Protein AF-0000000068357323 (afdb_homodimer)

Radius of gyration: 29.59 Å; Cα contacts (8 Å, |Δi|>4): 2279; chains: 2; bounding box: 67×84×64 Å

Foldseek 3Di:
DADPPPHQLANDDFDLVQLLVLLQVVLQVQCVVPVVFQEKEKEWWAAFAPDPPDPDTDDQDIAQLVCSNFLDRAHGKMKMRGNRRAIEIAHADDDPVVCVVPNDDDDFVNSCVRGVHPGYYHLVCVLVVSVVVRHQEYAWEFDAFPVPRDTGDTDDHDPPRRHHYDHPPDNQVSLVSQQFHDPSLVVVLLLQLVQLLVQVLVLLQVFAAQDFLVVSQVSSCCRCRNNVSQPAAQDQKDWDKWQLLQPPCRHDRGGGHHAPIKIWIWTTGARSQFHDTWIAIDHRHLADDPVRQLQLVLQLVLLVVLQQVDAFQDWQLVSQLSSLLSSVVSCCVVVQWADDSVLCVVVLLSCLFWVATQKAFGTSHRRGGDQDDVPADDQDDDRNGNRHSHGGRDDARGKMKGKDKTFLHPVSVVVQCVDPSRVVTGDPVVSVVCNRHGMDMGMWIWGHHNAGIKTSNFHDRHSVRSSCSNNPDDGGDDIDDHGD/DAQPDCRQLANDDFDLVQLLVLLQVVLQVQCVVPVVFQEKEKEWWAAFAPDPPDPDTDDQDIAQLVCSNFLDRAHGKMKMRGNRRAIEIAHADDDPVVCVVPNDDDDFVNSCVRGVHPGYYHLVCVLVVSVVVRHQEYAWEFDAFPVVRDTGDTDDHDPPRRHHYDHPPDNQVSLVSQQFHDPSLVVVLLLQLVQLLVQVLVLLQVFAAQDFLVVSQVSSCCRCRNNVSQPAWQDQKDWDKWQLLQPPCRHDRGGGHHAPIKIWIWTTGARSQFIDTWIDIDHRHLADDPVRQLQLVLQLVLLVVLQQVDAFQDWQLVSQLSSLLSSVVSCCVVVQWDDDSVLCVVVLLSCLFWVATQKAFGTSHRRGGDQDDVPADDQDDDRNGNRHSHGGRDDARGKMKGKDKTFLNPVSVVVQCVDPSRVVTGDPVVSVVCNRHGMDMGMFIWGHHNAGIKTSNFHDRHSVRSSCSNNPDDGGDDIDDHGD

Secondary structure (DSSP, 8-state):
----TT-TT-SSPPPHHHHHHHHHHHHHHHHHH-TT--EEEEEEPPPP-BSTTSS-BPPP---HHHHHHH----TT-EEEEETTS-EEEEE----TTHHHHH-SPP-HHHHHHHH--SEEEEGGGHHHHHHHTT--EEE----B-TTT-PBP----PPTT-SSEEE-SSHHHHHHHHHHB--HHHHHHHHHHHHHHHHHHHHHHHH--TTSBHHHHHHHHHHHHHHTT--SEESS--EEEEGGGGG-TT-----SB--TTPEEEEEE-EEETTEE--EEEEEETTS---HHHHHHHHHHHHHHHHHHHH--TT-BHHHHHHHHHHHHHHHHHHTTSB-S-HHHHHHTTGGGGT--S-S--B-SSSSS-S-SS-TTSPPPP-STTTTT-S--PBP-TTBEEEE--EEE--HHHHHHHHH-HHHHTTB-HHHHHTTTTT-EEE-BEEEEE-SSEEEE---S--SHHHHHHHHTT-----PPEEEE-/----TT-TT-SSPPPHHHHHHHHHHHHHHHHHH-TT--EEEEEEPPPP-BSTTSS-BPPP---HHHHHHH----TT-EEEEETTS-EEEEE----TTHHHHH-SPP-HHHHHHHH--SEEEEGGGHHHHHHHTT--EEE----B-TTT-PBP----PPTT-SSEEE-SSHHHHHHHHHHB--HHHHHHHHHHHHHHHHHHHHHHHH--TTSBHHHHHHHHHHHHHHTT--SEESS--EEEEGGGGG-TT-----SB--TTPEEEEEE-EEETTEE--EEEEEETTS---HHHHHHHHHHHHHHHHHHHH--TT-BHHHHHHHHHHHHHHHHHHTTSB-S-HHHHHHTTGGGGT--S-S--B-SSSSS-S-SS-TTSPPPP-STTTTT-S--PBP-TTBEEEE--EEE--HHHHHHHHH-HHHHTTB-HHHHHTTTTT-EEE-BEEEEE-SSEEEE---S--SHHHHHHHHTT-----PPEEEE-

Nearest PDB structures (foldseek):
  5mbz-assembly1_A  TM=9.699E-01  e=2.858E-56  Homo sapiens
  5mc2-assembly1_B  TM=9.626E-01  e=4.082E-56  Homo sapiens
  2bh3-assembly1_A  TM=8.680E-01  e=8.139E-41  Escherichia coli
  2bwu-assembly1_A  TM=8.684E-01  e=3.594E-40  Escherichia coli
  2bww-assembly1_A  TM=8.694E-01  e=2.553E-39  Escherichia coli

Solvent-accessible surface area (backbone atoms only — not comparable to full-atom values): 48533 Å² total; per-residue (Å²): 127,80,75,61,97,75,27,76,32,42,72,72,80,79,61,54,61,50,24,44,51,45,32,35,53,50,6,48,52,42,33,69,76,39,71,89,58,32,48,25,42,35,40,37,37,27,62,80,46,58,49,77,35,46,73,43,52,54,85,81,65,63,27,60,74,40,31,57,42,49,71,57,84,58,59,59,19,37,41,31,37,27,53,74,26,53,32,40,37,21,38,61,84,71,66,73,74,49,30,58,39,57,26,86,68,87,41,46,69,62,46,36,75,63,48,71,46,78,41,46,43,43,48,94,44,44,68,63,54,44,43,74,72,55,37,48,33,36,28,19,40,48,51,63,32,84,84,46,68,30,58,48,77,50,43,79,71,66,86,86,56,87,58,41,78,42,49,87,54,42,36,62,54,52,34,53,52,68,36,45,54,49,74,62,51,46,54,53,43,38,48,27,22,40,34,29,20,52,20,52,50,54,34,47,42,68,53,39,52,79,40,30,21,33,46,46,48,29,48,30,55,27,39,17,22,50,76,45,31,14,89,43,54,43,49,78,56,22,38,25,45,21,52,43,26,24,19,73,56,40,72,76,35,49,49,73,34,56,74,85,22,32,26,24,34,41,46,22,25,15,42,92,58,32,25,23,60,35,28,48,51,48,38,33,68,37,60,72,50,72,70,54,44,52,55,45,49,24,34,50,49,16,42,52,53,40,53,56,61,38,23,52,72,41,44,40,57,58,44,39,49,51,25,52,52,43,32,47,50,43,35,34,74,71,48,40,34,52,78,53,70,67,59,42,60,74,66,39,55,55,29,51,30,30,72,61,34,40,38,35,36,40,40,61,35,52,76,26,64,61,31,71,42,91,92,45,47,68,75,51,79,54,79,54,46,45,52,39,53,41,32,39,65,39,44,60,32,33,32,31,37,47,31,35,44,44,34,44,27,68,69,41,47,51,53,38,60,70,33,67,90,48,32,77,30,50,30,67,75,53,48,60,76,36,63,58,41,3,27,38,38,46,28,35,36,31,38,30,32,88,43,6,29,34,36,42,50,44,60,71,76,49,71,66,47,40,33,44,32,33,72,61,44,87,80,84,64,71,77,46,75,39,82,81,128,75,76,58,92,78,27,75,33,41,72,71,80,76,62,56,61,49,24,43,51,46,31,35,54,50,7,48,51,42,31,69,76,39,74,88,57,30,49,25,41,36,41,36,38,27,63,82,48,59,50,76,34,47,74,44,51,54,84,81,65,62,29,64,75,40,31,56,43,50,70,57,85,59,58,58,20,36,41,32,38,26,52,74,27,54,28,41,36,20,39,60,85,70,64,74,74,47,31,56,39,57,25,87,68,88,41,48,68,64,47,37,73,60,46,70,47,79,40,46,43,42,47,95,44,44,68,64,54,43,43,75,72,52,38,50,31,36,28,19,41,48,50,62,34,85,85,46,69,29,58,46,76,51,44,78,72,66,87,86,55,86,58,40,78,41,47,86,54,41,34,63,55,52,33,54,52,67,37,46,52,50,74,62,52,46,52,53,44,40,48,26,22,40,34,29,19,52,19,52,50,54,34,47,41,67,52,38,51,77,40,30,21,34,45,48,48,31,49,31,56,27,39,17,23,51,76,45,31,14,88,43,56,42,50,78,55,22,36,26,43,22,52,42,27,25,20,72,55,39,72,75,34,47,50,73,34,55,75,85,23,32,26,24,34,40,46,21,24,16,42,92,58,30,24,22,60,35,28,47,52,48,37,34,68,36,62,71,50,71,71,53,43,52,54,46,49,23,33,50,50,18,42,52,54,38,52,55,63,38,26,50,72,41,45,41,58,58,44,39,51,49,27,52,50,44,32,48,50,44,35,36,75,71,48,41,33,53,79,54,69,68,59,42,58,74,65,38,54,54,29,51,30,30,72,61,34,38,40,36,35,42,37,60,35,53,76,27,64,61,33,72,42,93,94,45,48,68,74,52,79,52,81,55,47,45,52,39,52,42,32,38,63,38,44,58,30,33,31,29,38,49,32,36,46,44,34,44,29,69,71,41,46,52,53,38,60,69,33,69,89,49,30,76,30,49,28,67,75,52,48,60,77,35,63,57,42,4,28,38,38,47,28,35,37,31,38,30,33,86,42,6,29,35,36,40,52,45,58,72,75,50,72,67,48,40,32,44,30,32,72,62,44,87,80,85,66,72,76,45,74,38,82,81

Organism: Leishmania major (NCBI:txid5664)

Sequence (968 aa):
MSAHDKSLAYPFPISMKMYREQRERLGASLQQAFPEGGHAAVLRAASEVPVNSTDCNYLFVQESYFHYLFGAEIPDAYGAVLAGGKSVFFIPRLPADFATWMGPLPTPQSVKAQLEVEEVHYVDEMEQVLMSCGVHTAEVLKGTNTDSGLEVLQAKLPEGTALATSTDYLYRVLSSQRCYKTALEADVLKYVCKVSSAAHVKVMQIAKPGMSQHHLESTFLHDVYYNGGCRRVSYTCICATGPHGATLHYPDNNCVIEDGTMALLDMGGNYRGYAADITCSFPVNGKFTEAQKTIYNAVLDAHDRVMRAMKPGVEWVDMHLLAIRTTCMHLIAAGILKGDIETLMAKEIMQYFQPHGLGHLIGIDVHDVGGYMEGCPERPTKKDCCRLRTARTIEEGLYMTVEPGCYFNTALLEMAKANPDVQVHLCMEKLEEYVNFGGVRIESDVLVTKDGVVNYTLVPRTVEEIERTMAGAPFTKEVEVYHNMSAHDKSLAYPFPISMKMYREQRERLGASLQQAFPEGGHAAVLRAASEVPVNSTDCNYLFVQESYFHYLFGAEIPDAYGAVLAGGKSVFFIPRLPADFATWMGPLPTPQSVKAQLEVEEVHYVDEMEQVLMSCGVHTAEVLKGTNTDSGLEVLQAKLPEGTALATSTDYLYRVLSSQRCYKTALEADVLKYVCKVSSAAHVKVMQIAKPGMSQHHLESTFLHDVYYNGGCRRVSYTCICATGPHGATLHYPDNNCVIEDGTMALLDMGGNYRGYAADITCSFPVNGKFTEAQKTIYNAVLDAHDRVMRAMKPGVEWVDMHLLAIRTTCMHLIAAGILKGDIETLMAKEIMQYFQPHGLGHLIGIDVHDVGGYMEGCPERPTKKDCCRLRTARTIEEGLYMTVEPGCYFNTALLEMAKANPDVQVHLCMEKLEEYVNFGGVRIESDVLVTKDGVVNYTLVPRTVEEIERTMAGAPFTKEVEVYHN

pLDDT: mean 96.18, std 6.17, range [37.44, 98.94]

InterPro domains:
  IPR000994 Peptidase M24 [PF00557] (189-450)
  IPR001131 Peptidase M24B, X-Pro dipeptidase/aminopeptidase P, conserved site [PS00491] (356-368)
  IPR007865 Aminopeptidase P, N-terminal [PF05195] (19-132)
  IPR007865 Aminopeptidase P, N-terminal [SM01011] (14-149)
  IPR029149 Creatinase/Aminopeptidase P/Spt16, N-terminal [G3DSA:3.40.350.10] (9-179)
  IPR029149 Creatinase/Aminopeptidase P/Spt16, N-terminal [SSF53092] (14-181)
  IPR036005 Creatinase/aminopeptidase-like [G3DSA:3.90.230.10] (180-479)
  IPR036005 Creatinase/aminopeptidase-like [SSF55920] (182-471)
  IPR052433 Xaa-Pro dipeptidase-like [PTHR48480] (7-478)

Structure (mmCIF, N/CA/C/O backbone):
data_AF-0000000068357323-model_v1
#
loop_
_entity.id
_entity.type
_entity.pdbx_description
1 polymer 'Xaa-Pro dipeptidase'
#
loop_
_atom_site.group_PDB
_atom_site.id
_atom_site.type_symbol
_atom_site.label_atom_id
_atom_site.label_alt_id
_atom_site.label_comp_id
_atom_site.label_asym_id
_atom_site.label_entity_id
_atom_site.label_seq_id
_atom_site.pdbx_PDB_ins_code
_atom_site.Cartn_x
_atom_site.Cartn_y
_atom_site.Cartn_z
_atom_site.occupancy
_atom_site.B_iso_or_equiv
_atom_site.auth_seq_id
_atom_site.auth_comp_id
_atom_site.auth_asym_id
_atom_site.auth_atom_id
_atom_site.pdbx_PDB_model_num
ATOM 1 N N . MET A 1 1 ? -17.625 4.344 1.438 1 38.16 1 MET A N 1
ATOM 2 C CA . MET A 1 1 ? -19.047 4.117 1.268 1 38.16 1 MET A CA 1
ATOM 3 C C . MET A 1 1 ? -19.344 3.543 -0.114 1 38.16 1 MET A C 1
ATOM 5 O O . MET A 1 1 ? -18.547 3.699 -1.041 1 38.16 1 MET A O 1
ATOM 9 N N . SER A 1 2 ? -20.266 2.742 -0.162 1 43.69 2 SER A N 1
ATOM 10 C CA . SER A 1 2 ? -20.703 1.949 -1.305 1 43.69 2 SER A CA 1
ATOM 11 C C . SER A 1 2 ? -20.875 2.816 -2.549 1 43.69 2 SER A C 1
ATOM 13 O O . SER A 1 2 ? -21.422 3.918 -2.477 1 43.69 2 SER A O 1
ATOM 15 N N . ALA A 1 3 ? -20.094 2.529 -3.49 1 47.28 3 ALA A N 1
ATOM 16 C CA . ALA A 1 3 ? -20.203 3.199 -4.785 1 47.28 3 ALA A CA 1
ATOM 17 C C . ALA A 1 3 ? -21.625 3.117 -5.328 1 47.28 3 ALA A C 1
ATOM 19 O O . ALA A 1 3 ? -22.281 2.068 -5.242 1 47.28 3 ALA A O 1
ATOM 20 N N . HIS A 1 4 ? -22.359 4.223 -5.484 1 48.5 4 HIS A N 1
ATOM 21 C CA . HIS A 1 4 ? -23.641 4.344 -6.16 1 48.5 4 HIS A CA 1
ATOM 22 C C . HIS A 1 4 ? -23.609 3.662 -7.523 1 48.5 4 HIS A C 1
ATOM 24 O O . HIS A 1 4 ? -22.547 3.516 -8.125 1 48.5 4 HIS A O 1
ATOM 30 N N . ASP A 1 5 ? -24.594 3.055 -7.969 1 50.12 5 ASP A N 1
ATOM 31 C CA . ASP A 1 5 ? -25.047 2.514 -9.25 1 50.12 5 ASP A CA 1
ATOM 32 C C . ASP A 1 5 ? -24.578 3.385 -10.406 1 50.12 5 ASP A C 1
ATOM 34 O O . ASP A 1 5 ? -24.875 4.578 -10.461 1 50.12 5 ASP A O 1
ATOM 38 N N . LYS A 1 6 ? -23.375 3.691 -10.75 1 61.78 6 LYS A N 1
ATOM 39 C CA . LYS A 1 6 ? -22.812 4.336 -11.938 1 61.78 6 LYS A CA 1
ATOM 40 C C . LYS A 1 6 ? -21.609 5.207 -11.586 1 61.78 6 LYS A C 1
ATOM 42 O O . LYS A 1 6 ? -21.359 6.219 -12.242 1 61.78 6 LYS A O 1
ATOM 47 N N . SER A 1 7 ? -21.047 4.699 -10.609 1 79.5 7 SER A N 1
ATOM 48 C CA . SER A 1 7 ? -19.844 5.434 -10.234 1 79.5 7 SER A CA 1
ATOM 49 C C . SER A 1 7 ? -18.766 5.297 -11.289 1 79.5 7 SER A C 1
ATOM 51 O O . SER A 1 7 ? -18.531 4.203 -11.812 1 79.5 7 SER A O 1
ATOM 53 N N . LEU A 1 8 ? -18.188 6.457 -11.789 1 84.94 8 LEU A N 1
ATOM 54 C CA . LEU A 1 8 ? -17.078 6.445 -12.727 1 84.94 8 LEU A CA 1
ATOM 55 C C . LEU A 1 8 ? -15.852 5.754 -12.125 1 84.94 8 LEU A C 1
ATOM 57 O O . LEU A 1 8 ? -14.969 5.301 -12.852 1 84.94 8 LEU A O 1
ATOM 61 N N . ALA A 1 9 ? -15.922 5.633 -10.797 1 91.38 9 ALA A N 1
ATOM 62 C CA . ALA A 1 9 ? -14.781 5.035 -10.109 1 91.38 9 ALA A CA 1
ATOM 63 C C . ALA A 1 9 ? -14.859 3.51 -10.141 1 91.38 9 ALA A C 1
ATOM 65 O O . ALA A 1 9 ? -13.836 2.828 -10.031 1 91.38 9 ALA A O 1
ATOM 66 N N . TYR A 1 10 ? -16.062 3.047 -10.281 1 94.75 10 TYR A N 1
ATOM 67 C CA . TYR A 1 10 ? -16.297 1.608 -10.328 1 94.75 10 TYR A CA 1
ATOM 68 C C . TYR A 1 10 ? -17.188 1.245 -11.516 1 94.75 10 TYR A C 1
ATOM 70 O O . TYR A 1 10 ? -18.375 0.962 -11.352 1 94.75 10 TYR A O 1
ATOM 78 N N . PRO A 1 11 ? -16.531 1.09 -12.648 1 95.69 11 PRO A N 1
ATOM 79 C CA . PRO A 1 11 ? -17.266 0.942 -13.898 1 95.69 11 PRO A CA 1
ATOM 80 C C . PRO A 1 11 ? -18.141 -0.317 -13.93 1 95.69 11 PRO A C 1
ATOM 82 O O . PRO A 1 11 ? -19.141 -0.365 -14.641 1 95.69 11 PRO A O 1
ATOM 85 N N . PHE A 1 12 ? -17.734 -1.337 -13.234 1 96.88 12 PHE A N 1
ATOM 86 C CA . PHE A 1 12 ? -18.531 -2.551 -13.148 1 96.88 12 PHE A CA 1
ATOM 87 C C . PHE A 1 12 ? -19.297 -2.6 -11.828 1 96.88 12 PHE A C 1
ATOM 89 O O . PHE A 1 12 ? -18.703 -2.754 -10.766 1 96.88 12 PHE A O 1
ATOM 96 N N . PRO A 1 13 ? -20.594 -2.48 -11.883 1 94.88 13 PRO A N 1
ATOM 97 C CA . PRO A 1 13 ? -21.359 -2.502 -10.633 1 94.88 13 PRO A CA 1
ATOM 98 C C . PRO A 1 13 ? -21.406 -3.889 -9.992 1 94.88 13 PRO A C 1
ATOM 100 O O . PRO A 1 13 ? -21.547 -4.891 -10.703 1 94.88 13 PRO A O 1
ATOM 103 N N . ILE A 1 14 ? -21.203 -3.982 -8.75 1 94.75 14 ILE A N 1
ATOM 104 C CA . ILE A 1 14 ? -21.406 -5.215 -7.996 1 94.75 14 ILE A CA 1
ATOM 105 C C . ILE A 1 14 ? -22.734 -5.156 -7.25 1 94.75 14 ILE A C 1
ATOM 107 O O . ILE A 1 14 ? -22.938 -4.293 -6.391 1 94.75 14 ILE A O 1
ATOM 111 N N . SER A 1 15 ? -23.594 -6.016 -7.59 1 92.94 15 SER A N 1
ATOM 112 C CA . SER A 1 15 ? -24.891 -6.078 -6.918 1 92.94 15 SER A CA 1
ATOM 113 C C . SER A 1 15 ? -24.734 -6.574 -5.484 1 92.94 15 SER A C 1
ATOM 115 O O . SER A 1 15 ? -24.062 -7.574 -5.234 1 92.94 15 SER A O 1
ATOM 117 N N . MET A 1 16 ? -25.422 -5.895 -4.559 1 93.94 16 MET A N 1
ATOM 118 C CA . MET A 1 16 ? -25.406 -6.34 -3.168 1 93.94 16 MET A CA 1
ATOM 119 C C . MET A 1 16 ? -26.062 -7.707 -3.023 1 93.94 16 MET A C 1
ATOM 121 O O . MET A 1 16 ? -25.859 -8.391 -2.02 1 93.94 16 MET A O 1
ATOM 125 N N . LYS A 1 17 ? -26.812 -8.07 -4.035 1 95 17 LYS A N 1
ATOM 126 C CA . LYS A 1 17 ? -27.422 -9.398 -4.062 1 95 17 LYS A CA 1
ATOM 127 C C . LYS A 1 17 ? -26.359 -10.492 -4.004 1 95 17 LYS A C 1
ATOM 129 O O . LYS A 1 17 ? -26.609 -11.586 -3.494 1 95 17 LYS A O 1
ATOM 134 N N . MET A 1 18 ? -25.219 -10.195 -4.551 1 97 18 MET A N 1
ATOM 135 C CA . MET A 1 18 ? -24.125 -11.164 -4.539 1 97 18 MET A CA 1
ATOM 136 C C . MET A 1 18 ? -23.766 -11.555 -3.111 1 97 18 MET A C 1
ATOM 138 O O . MET A 1 18 ? -23.672 -12.742 -2.793 1 97 18 MET A O 1
ATOM 142 N N . TYR A 1 19 ? -23.656 -10.562 -2.256 1 96.75 19 TYR A N 1
ATOM 143 C CA . TYR A 1 19 ? -23.281 -10.812 -0.869 1 96.75 19 TYR A CA 1
ATOM 144 C C . TYR A 1 19 ? -24.422 -11.461 -0.102 1 96.75 19 TYR A C 1
ATOM 146 O O . TYR A 1 19 ? -24.203 -12.336 0.737 1 96.75 19 TYR A O 1
ATOM 154 N N . ARG A 1 20 ? -25.641 -11.055 -0.381 1 95.56 20 ARG A N 1
ATOM 155 C CA . ARG A 1 20 ? -26.797 -11.68 0.226 1 95.56 20 ARG A CA 1
ATOM 156 C C . ARG A 1 20 ? -26.859 -13.172 -0.107 1 95.56 20 ARG A C 1
ATOM 158 O O . ARG A 1 20 ? -27.125 -13.992 0.768 1 95.56 20 ARG A O 1
ATOM 165 N N . GLU A 1 21 ? -26.656 -13.453 -1.348 1 96.31 21 GLU A N 1
ATOM 166 C CA . GLU A 1 21 ? -26.656 -14.844 -1.777 1 96.31 21 GLU A CA 1
ATOM 167 C C . GLU A 1 21 ? -25.625 -15.664 -1.003 1 96.31 21 GLU A C 1
ATOM 169 O O . GLU A 1 21 ? -25.891 -16.797 -0.606 1 96.31 21 GLU A O 1
ATOM 174 N N . GLN A 1 22 ? -24.484 -15.125 -0.799 1 97.25 22 GLN A N 1
ATOM 175 C CA . GLN A 1 22 ? -23.422 -15.797 -0.053 1 97.25 22 GLN A CA 1
ATOM 176 C C . GLN A 1 22 ? -23.828 -16 1.404 1 97.25 22 GLN A C 1
ATOM 178 O O . GLN A 1 22 ? -23.562 -17.062 1.979 1 97.25 22 GLN A O 1
ATOM 183 N N . ARG A 1 23 ? -24.453 -15.023 1.977 1 97.75 23 ARG A N 1
ATOM 184 C CA . ARG A 1 23 ? -24.938 -15.164 3.344 1 97.75 23 ARG A CA 1
ATOM 185 C C . ARG A 1 23 ? -26.047 -16.219 3.422 1 97.75 23 ARG A C 1
ATOM 187 O O . ARG A 1 23 ? -26.094 -17 4.371 1 97.75 23 ARG A O 1
ATOM 194 N N . GLU A 1 24 ? -26.922 -16.234 2.455 1 97.19 24 GLU A N 1
ATOM 195 C CA . GLU A 1 24 ? -28 -17.219 2.422 1 97.19 24 GLU A CA 1
ATOM 196 C C . GLU A 1 24 ? -27.453 -18.641 2.314 1 97.19 24 GLU A C 1
ATOM 198 O O . GLU A 1 24 ? -27.953 -19.562 2.957 1 97.19 24 GLU A O 1
ATOM 203 N N . ARG A 1 25 ? -26.453 -18.828 1.509 1 97.62 25 ARG A N 1
ATOM 204 C CA . ARG A 1 25 ? -25.797 -20.125 1.398 1 97.62 25 ARG A CA 1
ATOM 205 C C . ARG A 1 25 ? -25.219 -20.547 2.738 1 97.62 25 ARG A C 1
ATOM 207 O O . ARG A 1 25 ? -25.359 -21.703 3.141 1 97.62 25 ARG A O 1
ATOM 214 N N . LEU A 1 26 ? -24.531 -19.609 3.416 1 98.31 26 LEU A N 1
ATOM 215 C CA . LEU A 1 26 ? -23.984 -19.922 4.73 1 98.31 26 LEU A CA 1
ATOM 216 C C . LEU A 1 26 ? -25.094 -20.234 5.727 1 98.31 26 LEU A C 1
ATOM 218 O O . LEU A 1 26 ? -24.984 -21.156 6.531 1 98.31 26 LEU A O 1
ATOM 222 N N . GLY A 1 27 ? -26.156 -19.406 5.668 1 97.81 27 GLY A N 1
ATOM 223 C CA . GLY A 1 27 ? -27.297 -19.641 6.531 1 97.81 27 GLY A CA 1
ATOM 224 C C . GLY A 1 27 ? -27.891 -21.031 6.367 1 97.81 27 GLY A C 1
ATOM 225 O O . GLY A 1 27 ? -28.266 -21.672 7.352 1 97.81 27 GLY A O 1
ATOM 226 N N . ALA A 1 28 ? -28.031 -21.438 5.137 1 97.44 28 ALA A N 1
ATOM 227 C CA . ALA A 1 28 ? -28.547 -22.781 4.855 1 97.44 28 ALA A CA 1
ATOM 228 C C . ALA A 1 28 ? -27.625 -23.859 5.434 1 97.44 28 ALA A C 1
ATOM 230 O O . ALA A 1 28 ? -28.109 -24.844 5.996 1 97.44 28 ALA A O 1
ATOM 231 N N . SER A 1 29 ? -26.359 -23.672 5.301 1 97.31 29 SER A N 1
ATOM 232 C CA . SER A 1 29 ? -25.391 -24.609 5.859 1 97.31 29 SER A CA 1
ATOM 233 C C . SER A 1 29 ? -25.484 -24.672 7.379 1 97.31 29 SER A C 1
ATOM 235 O O . SER A 1 29 ? -25.375 -25.734 7.98 1 97.31 29 SER A O 1
ATOM 237 N N . LEU A 1 30 ? -25.656 -23.5 8.039 1 97.62 30 LEU A N 1
ATOM 238 C CA . LEU A 1 30 ? -25.812 -23.422 9.484 1 97.62 30 LEU A CA 1
ATOM 239 C C . LEU A 1 30 ? -27.047 -24.172 9.945 1 97.62 30 LEU A C 1
ATOM 241 O O . LEU A 1 30 ? -27 -24.906 10.938 1 97.62 30 LEU A O 1
ATOM 245 N N . GLN A 1 31 ? -28.094 -23.953 9.188 1 97 31 GLN A N 1
ATOM 246 C CA . GLN A 1 31 ? -29.344 -24.625 9.523 1 97 31 GLN A CA 1
ATOM 247 C C . GLN A 1 31 ? -29.203 -26.141 9.438 1 97 31 GLN A C 1
ATOM 249 O O . GLN A 1 31 ? -29.75 -26.859 10.273 1 97 31 GLN A O 1
ATOM 254 N N . GLN A 1 32 ? -28.516 -26.594 8.453 1 97.25 32 GLN A N 1
ATOM 255 C CA . GLN A 1 32 ? -28.281 -28.016 8.273 1 97.25 32 GLN A CA 1
ATOM 256 C C . GLN A 1 32 ? -27.406 -28.594 9.391 1 97.25 32 GLN A C 1
ATOM 258 O O . GLN A 1 32 ? -27.672 -29.688 9.898 1 97.25 32 GLN A O 1
ATOM 263 N N . ALA A 1 33 ? -26.422 -27.891 9.797 1 96.94 33 ALA A N 1
ATOM 264 C CA . ALA A 1 33 ? -25.469 -28.359 10.789 1 96.94 33 ALA A CA 1
ATOM 265 C C . ALA A 1 33 ? -26.062 -28.297 12.195 1 96.94 33 ALA A C 1
ATOM 267 O O . ALA A 1 33 ? -25.734 -29.125 13.047 1 96.94 33 ALA A O 1
ATOM 268 N N . PHE A 1 34 ? -26.906 -27.25 12.383 1 96.81 34 PHE A N 1
ATOM 269 C CA . PHE A 1 34 ? -27.5 -27.031 13.688 1 96.81 34 PHE A CA 1
ATOM 270 C C . PHE A 1 34 ? -29.016 -26.891 13.578 1 96.81 34 PHE A C 1
ATOM 272 O O . PHE A 1 34 ? -29.562 -25.812 13.82 1 96.81 34 PHE A O 1
ATOM 279 N N . PRO A 1 35 ? -29.656 -27.953 13.461 1 95.19 35 PRO A N 1
ATOM 280 C CA . PRO A 1 35 ? -31.094 -27.922 13.195 1 95.19 35 PRO A CA 1
ATOM 281 C C . PRO A 1 35 ? -31.906 -27.391 14.383 1 95.19 35 PRO A C 1
ATOM 283 O O . PRO A 1 35 ? -33 -26.891 14.203 1 95.19 35 PRO A O 1
ATOM 286 N N . GLU A 1 36 ? -31.422 -27.5 15.586 1 94.38 36 GLU A N 1
ATOM 287 C CA . GLU A 1 36 ? -32.156 -27.047 16.766 1 94.38 36 GLU A CA 1
ATOM 288 C C . GLU A 1 36 ? -32.094 -25.516 16.891 1 94.38 36 GLU A C 1
ATOM 290 O O . GLU A 1 36 ? -32.812 -24.938 17.688 1 94.38 36 GLU A O 1
ATOM 295 N N . GLY A 1 37 ? -31.281 -24.922 16.156 1 93.19 37 GLY A N 1
ATOM 296 C CA . GLY A 1 37 ? -31.156 -23.484 16.172 1 93.19 37 GLY A CA 1
ATOM 297 C C . GLY A 1 37 ? -30.203 -22.984 17.25 1 93.19 37 GLY A C 1
ATOM 298 O O . GLY A 1 37 ? -29.594 -23.781 17.969 1 93.19 37 GLY A O 1
ATOM 299 N N . GLY A 1 38 ? -29.969 -21.625 17.172 1 96.56 38 GLY A N 1
ATOM 300 C CA . GLY A 1 38 ? -29.219 -21 18.25 1 96.56 38 GLY A CA 1
ATOM 301 C C . GLY A 1 38 ? -27.781 -20.719 17.875 1 96.56 38 GLY A C 1
ATOM 302 O O . GLY A 1 38 ? -27.062 -20.047 18.625 1 96.56 38 GLY A O 1
ATOM 303 N N . HIS A 1 39 ? -27.375 -21.234 16.734 1 97.69 39 HIS A N 1
ATOM 304 C CA . HIS A 1 39 ? -26.016 -20.938 16.266 1 97.69 39 HIS A CA 1
ATOM 305 C C . HIS A 1 39 ? -26.016 -19.828 15.227 1 97.69 39 HIS A C 1
ATOM 307 O O . HIS A 1 39 ? -26.906 -19.75 14.391 1 97.69 39 HIS A O 1
ATOM 313 N N . ALA A 1 40 ? -25.031 -18.938 15.312 1 98.38 40 ALA A N 1
ATOM 314 C CA . ALA A 1 40 ? -24.797 -17.891 14.312 1 98.38 40 ALA A CA 1
ATOM 315 C C . ALA A 1 40 ? -23.328 -17.766 13.977 1 98.38 40 ALA A C 1
ATOM 317 O O . ALA A 1 40 ? -22.469 -17.922 14.852 1 98.38 40 ALA A O 1
ATOM 318 N N . ALA A 1 41 ? -23 -17.578 12.688 1 98.81 41 ALA A N 1
ATOM 319 C CA . ALA A 1 41 ? -21.641 -17.172 12.32 1 98.81 41 ALA A CA 1
ATOM 320 C C . ALA A 1 41 ? -21.375 -15.727 12.703 1 98.81 41 ALA A C 1
ATOM 322 O O . ALA A 1 41 ? -22.172 -14.844 12.43 1 98.81 41 ALA A O 1
ATOM 323 N N . VAL A 1 42 ? -20.312 -15.461 13.391 1 98.81 42 VAL A N 1
ATOM 324 C CA . VAL A 1 42 ? -19.906 -14.109 13.742 1 98.81 42 VAL A CA 1
ATOM 325 C C . VAL A 1 42 ? -18.5 -13.836 13.219 1 98.81 42 VAL A C 1
ATOM 327 O O . VAL A 1 42 ? -17.547 -14.547 13.578 1 98.81 42 VAL A O 1
ATOM 330 N N . LEU A 1 43 ? -18.375 -12.867 12.352 1 98.75 43 LEU A N 1
ATOM 331 C CA . LEU A 1 43 ? -17.078 -12.484 11.781 1 98.75 43 LEU A CA 1
ATOM 332 C C . LEU A 1 43 ? -16.719 -11.062 12.18 1 98.75 43 LEU A C 1
ATOM 334 O O . LEU A 1 43 ? -17.594 -10.242 12.453 1 98.75 43 LEU A O 1
ATOM 338 N N . ARG A 1 44 ? -15.477 -10.852 12.227 1 98.44 44 ARG A N 1
ATOM 339 C CA . ARG A 1 44 ? -14.93 -9.531 12.523 1 98.44 44 ARG A CA 1
ATOM 340 C C . ARG A 1 44 ? -14.234 -8.945 11.305 1 98.44 44 ARG A C 1
ATOM 342 O O . ARG A 1 44 ? -13.531 -9.648 10.578 1 98.44 44 ARG A O 1
ATOM 349 N N . ALA A 1 45 ? -14.453 -7.621 11.062 1 98.38 45 ALA A N 1
ATOM 350 C CA . ALA A 1 45 ? -13.789 -6.887 9.984 1 98.38 45 ALA A CA 1
ATOM 351 C C . ALA A 1 45 ? -12.32 -6.637 10.32 1 98.38 45 ALA A C 1
ATOM 353 O O . ALA A 1 45 ? -11.914 -6.738 11.484 1 98.38 45 ALA A O 1
ATOM 354 N N . ALA A 1 46 ? -11.547 -6.352 9.258 1 98.44 46 ALA A N 1
ATOM 355 C CA . ALA A 1 46 ? -10.164 -5.918 9.453 1 98.44 46 ALA A CA 1
ATOM 356 C C . ALA A 1 46 ? -10.109 -4.566 10.156 1 98.44 46 ALA A C 1
ATOM 358 O O . ALA A 1 46 ? -11.094 -3.832 10.188 1 98.44 46 ALA A O 1
ATOM 359 N N . SER A 1 47 ? -8.992 -4.309 10.789 1 98.06 47 SER A N 1
ATOM 360 C CA . SER A 1 47 ? -8.641 -2.99 11.305 1 98.06 47 SER A CA 1
ATOM 361 C C . SER A 1 47 ? -7.664 -2.271 10.383 1 98.06 47 SER A C 1
ATOM 363 O O . SER A 1 47 ? -7.027 -2.9 9.531 1 98.06 47 SER A O 1
ATOM 365 N N . GLU A 1 48 ? -7.594 -0.945 10.492 1 97 48 GLU A N 1
ATOM 366 C CA . GLU A 1 48 ? -6.531 -0.22 9.805 1 97 48 GLU A CA 1
ATOM 367 C C . GLU A 1 48 ? -5.156 -0.698 10.258 1 97 48 GLU A C 1
ATOM 369 O O . GLU A 1 48 ? -4.984 -1.109 11.414 1 97 48 GLU A O 1
ATOM 374 N N . VAL A 1 49 ? -4.203 -0.667 9.297 1 98.12 49 VAL A N 1
ATOM 375 C CA . VAL A 1 49 ? -2.84 -1.1 9.586 1 98.12 49 VAL A CA 1
ATOM 376 C C . VAL A 1 49 ? -1.891 0.094 9.508 1 98.12 49 VAL A C 1
ATOM 378 O O . VAL A 1 49 ? -1.693 0.667 8.43 1 98.12 49 VAL A O 1
ATOM 381 N N . PRO A 1 50 ? -1.291 0.507 10.641 1 98 50 PRO A N 1
ATOM 382 C CA . PRO A 1 50 ? -0.378 1.652 10.625 1 98 50 PRO A CA 1
ATOM 383 C C . PRO A 1 50 ? 0.934 1.35 9.898 1 98 50 PRO A C 1
ATOM 385 O O . PRO A 1 50 ? 1.384 0.201 9.891 1 98 50 PRO A O 1
ATOM 388 N N . VAL A 1 51 ? 1.517 2.314 9.273 1 98.12 51 VAL A N 1
ATOM 389 C CA . VAL A 1 51 ? 2.891 2.234 8.789 1 98.12 51 VAL A CA 1
ATOM 390 C C . VAL A 1 51 ? 3.861 2.488 9.945 1 98.12 51 VAL A C 1
ATOM 392 O O . VAL A 1 51 ? 4.043 3.631 10.375 1 98.12 51 VAL A O 1
ATOM 395 N N . ASN A 1 52 ? 4.445 1.405 10.414 1 97.56 52 ASN A N 1
ATOM 396 C CA . ASN A 1 52 ? 5.332 1.507 11.57 1 97.56 52 ASN A CA 1
ATOM 397 C C . ASN A 1 52 ? 4.664 2.26 12.719 1 97.56 52 ASN A C 1
ATOM 399 O O . ASN A 1 52 ? 3.576 1.891 13.164 1 97.56 52 ASN A O 1
ATOM 403 N N . SER A 1 53 ? 5.312 3.279 13.289 1 97.75 53 SER A N 1
ATOM 404 C CA . SER A 1 53 ? 4.746 3.99 14.43 1 97.75 53 SER A CA 1
ATOM 405 C C . SER A 1 53 ? 4.121 5.316 14 1 97.75 53 SER A C 1
ATOM 407 O O . SER A 1 53 ? 3.805 6.156 14.844 1 97.75 53 SER A O 1
ATOM 409 N N . THR A 1 54 ? 3.939 5.551 12.711 1 97.5 54 THR A N 1
ATOM 410 C CA . THR A 1 54 ? 3.436 6.828 12.227 1 97.5 54 THR A CA 1
ATOM 411 C C . THR A 1 54 ? 1.916 6.895 12.352 1 97.5 54 THR A C 1
ATOM 413 O O . THR A 1 54 ? 1.277 5.914 12.742 1 97.5 54 THR A O 1
ATOM 416 N N . ASP A 1 55 ? 1.341 8.047 12.07 1 96.69 55 ASP A N 1
ATOM 417 C CA . ASP A 1 55 ? -0.11 8.203 12.086 1 96.69 55 ASP A CA 1
ATOM 418 C C . ASP A 1 55 ? -0.707 8 10.695 1 96.69 55 ASP A C 1
ATOM 420 O O . ASP A 1 55 ? -1.839 8.414 10.438 1 96.69 55 ASP A O 1
ATOM 424 N N . CYS A 1 56 ? 0.031 7.477 9.766 1 96.75 56 CYS A N 1
ATOM 425 C CA . CYS A 1 56 ? -0.45 7.059 8.453 1 96.75 56 CYS A CA 1
ATOM 426 C C . CYS A 1 56 ? -0.713 5.559 8.422 1 96.75 56 CYS A C 1
ATOM 428 O O . CYS A 1 56 ? -0.066 4.793 9.141 1 96.75 56 CYS A O 1
ATOM 430 N N . ASN A 1 57 ? -1.632 5.164 7.637 1 97.44 57 ASN A N 1
ATOM 431 C CA . ASN A 1 57 ? -1.967 3.756 7.457 1 97.44 57 ASN A CA 1
ATOM 432 C C . ASN A 1 57 ? -1.707 3.297 6.023 1 97.44 57 ASN A C 1
ATOM 434 O O . ASN A 1 57 ? -1.732 4.105 5.094 1 97.44 57 ASN A O 1
ATOM 438 N N . TYR A 1 58 ? -1.426 1.989 5.852 1 97.69 58 TYR A N 1
ATOM 439 C CA . TYR A 1 58 ? -1.568 1.39 4.527 1 97.69 58 TYR A CA 1
ATOM 440 C C . TYR A 1 58 ? -2.99 1.55 4.008 1 97.69 58 TYR A C 1
ATOM 442 O O . TYR A 1 58 ? -3.932 1.709 4.789 1 97.69 58 TYR A O 1
ATOM 450 N N . LEU A 1 59 ? -3.078 1.612 2.652 1 96.81 59 LEU A N 1
ATOM 451 C CA . LEU A 1 59 ? -4.426 1.573 2.1 1 96.81 59 LEU A CA 1
ATOM 452 C C . LEU A 1 59 ? -5.215 0.397 2.666 1 96.81 59 LEU A C 1
ATOM 454 O O . LEU A 1 59 ? -4.711 -0.729 2.707 1 96.81 59 LEU A O 1
ATOM 458 N N . PHE A 1 60 ? -6.418 0.621 3.129 1 96.81 60 PHE A N 1
ATOM 459 C CA . PHE A 1 60 ? -7.227 -0.354 3.852 1 96.81 60 PHE A CA 1
ATOM 460 C C . PHE A 1 60 ? -7.57 -1.541 2.959 1 96.81 60 PHE A C 1
ATOM 462 O O . PHE A 1 60 ? -7.949 -1.363 1.8 1 96.81 60 PHE A O 1
ATOM 469 N N . VAL A 1 61 ? -7.348 -2.703 3.445 1 97.81 61 VAL A N 1
ATOM 470 C CA . VAL A 1 61 ? -7.809 -3.947 2.84 1 97.81 61 VAL A CA 1
ATOM 471 C C . VAL A 1 61 ? -8.688 -4.707 3.828 1 97.81 61 VAL A C 1
ATOM 473 O O . VAL A 1 61 ? -8.242 -5.055 4.926 1 97.81 61 VAL A O 1
ATOM 476 N N . GLN A 1 62 ? -9.875 -4.938 3.512 1 98 62 GLN A N 1
ATOM 477 C CA . GLN A 1 62 ? -10.812 -5.652 4.375 1 98 62 GLN A CA 1
ATOM 478 C C . GLN A 1 62 ? -10.406 -7.113 4.535 1 98 62 GLN A C 1
ATOM 480 O O . GLN A 1 62 ? -9.719 -7.672 3.676 1 98 62 GLN A O 1
ATOM 485 N N . GLU A 1 63 ? -10.812 -7.719 5.656 1 98.38 63 GLU A N 1
ATOM 486 C CA . GLU A 1 63 ? -10.633 -9.148 5.875 1 98.38 63 GLU A CA 1
ATOM 487 C C . GLU A 1 63 ? -11.438 -9.969 4.871 1 98.38 63 GLU A C 1
ATOM 489 O O . GLU A 1 63 ? -12.617 -9.703 4.652 1 98.38 63 GLU A O 1
ATOM 494 N N . SER A 1 64 ? -10.82 -10.953 4.25 1 98.31 64 SER A N 1
ATOM 495 C CA . SER A 1 64 ? -11.367 -11.625 3.074 1 98.31 64 SER A CA 1
ATOM 496 C C . SER A 1 64 ? -12.664 -12.359 3.402 1 98.31 64 SER A C 1
ATOM 498 O O . SER A 1 64 ? -13.625 -12.312 2.629 1 98.31 64 SER A O 1
ATOM 500 N N . TYR A 1 65 ? -12.742 -13.125 4.516 1 98.62 65 TYR A N 1
ATOM 501 C CA . TYR A 1 65 ? -13.953 -13.852 4.883 1 98.62 65 TYR A CA 1
ATOM 502 C C . TYR A 1 65 ? -15.094 -12.883 5.18 1 98.62 65 TYR A C 1
ATOM 504 O O . TYR A 1 65 ? -16.234 -13.125 4.785 1 98.62 65 TYR A O 1
ATOM 512 N N . PHE A 1 66 ? -14.75 -11.836 5.883 1 98.69 66 PHE A N 1
ATOM 513 C CA . PHE A 1 66 ? -15.727 -10.797 6.184 1 98.69 66 PHE A CA 1
ATOM 514 C C . PHE A 1 66 ? -16.219 -10.141 4.902 1 98.69 66 PHE A C 1
ATOM 516 O O . PHE A 1 66 ? -17.422 -9.961 4.715 1 98.69 66 PHE A O 1
ATOM 523 N N . HIS A 1 67 ? -15.32 -9.805 4.066 1 98.25 67 HIS A N 1
ATOM 524 C CA . HIS A 1 67 ? -15.656 -9.172 2.795 1 98.25 67 HIS A CA 1
ATOM 525 C C . HIS A 1 67 ? -16.562 -10.07 1.956 1 98.25 67 HIS A C 1
ATOM 527 O O . HIS A 1 67 ? -17.469 -9.578 1.291 1 98.25 67 HIS A O 1
ATOM 533 N N . TYR A 1 68 ? -16.266 -11.312 1.939 1 98.31 68 TYR A N 1
ATOM 534 C CA . TYR A 1 68 ? -17.031 -12.297 1.183 1 98.31 68 TYR A CA 1
ATOM 535 C C . TYR A 1 68 ? -18.516 -12.234 1.543 1 98.31 68 TYR A C 1
ATOM 537 O O . TYR A 1 68 ? -19.375 -12.336 0.669 1 98.31 68 TYR A O 1
ATOM 545 N N . LEU A 1 69 ? -18.797 -12.023 2.764 1 98 69 LEU A N 1
ATOM 546 C CA . LEU A 1 69 ? -20.172 -12.102 3.236 1 98 69 LEU A CA 1
ATOM 547 C C . LEU A 1 69 ? -20.859 -10.734 3.18 1 98 69 LEU A C 1
ATOM 549 O O . LEU A 1 69 ? -22.062 -10.648 2.982 1 98 69 LEU A O 1
ATOM 553 N N . PHE A 1 70 ? -20.062 -9.688 3.32 1 97.81 70 PHE A N 1
ATOM 554 C CA . PHE A 1 70 ? -20.766 -8.43 3.596 1 97.81 70 PHE A CA 1
ATOM 555 C C . PHE A 1 70 ? -20.359 -7.359 2.592 1 97.81 70 PHE A C 1
ATOM 557 O O . PHE A 1 70 ? -21.047 -6.344 2.457 1 97.81 70 PHE A O 1
ATOM 564 N N . GLY A 1 71 ? -19.203 -7.453 1.875 1 96.81 71 GLY A N 1
ATOM 565 C CA . GLY A 1 71 ? -18.766 -6.496 0.874 1 96.81 71 GLY A CA 1
ATOM 566 C C . GLY A 1 71 ? -18.547 -5.102 1.435 1 96.81 71 GLY A C 1
ATOM 567 O O . GLY A 1 71 ? -18.516 -4.125 0.685 1 96.81 71 GLY A O 1
ATOM 568 N N . ALA A 1 72 ? -18.5 -4.969 2.781 1 95.31 72 ALA A N 1
ATOM 569 C CA . ALA A 1 72 ? -18.359 -3.672 3.439 1 95.31 72 ALA A CA 1
ATOM 570 C C . ALA A 1 72 ? -16.891 -3.326 3.664 1 95.31 72 ALA A C 1
ATOM 572 O O . ALA A 1 72 ? -16.094 -4.195 4.012 1 95.31 72 ALA A O 1
ATOM 573 N N . GLU A 1 73 ? -16.547 -2.096 3.477 1 93.06 73 GLU A N 1
ATOM 574 C CA . GLU A 1 73 ? -15.188 -1.625 3.689 1 93.06 73 GLU A CA 1
ATOM 575 C C . GLU A 1 73 ? -15.078 -0.824 4.984 1 93.06 73 GLU A C 1
ATOM 577 O O . GLU A 1 73 ? -14.281 0.115 5.074 1 93.06 73 GLU A O 1
ATOM 582 N N . ILE A 1 74 ? -15.875 -1.057 5.953 1 95.56 74 ILE A N 1
ATOM 583 C CA . ILE A 1 74 ? -15.859 -0.39 7.25 1 95.56 74 ILE A CA 1
ATOM 584 C C . ILE A 1 74 ? -14.938 -1.142 8.211 1 95.56 74 ILE A C 1
ATOM 586 O O . ILE A 1 74 ? -15.18 -2.307 8.531 1 95.56 74 ILE A O 1
ATOM 590 N N . PRO A 1 75 ? -13.859 -0.517 8.711 1 96.69 75 PRO A N 1
ATOM 591 C CA . PRO A 1 75 ? -12.969 -1.198 9.648 1 96.69 75 PRO A CA 1
ATOM 592 C C . PRO A 1 75 ? -13.625 -1.46 11 1 96.69 75 PRO A C 1
ATOM 594 O O . PRO A 1 75 ? -14.57 -0.762 11.383 1 96.69 75 PRO A O 1
ATOM 597 N N . ASP A 1 76 ? -13.164 -2.471 11.734 1 97.56 76 ASP A N 1
ATOM 598 C CA . ASP A 1 76 ? -13.492 -2.779 13.117 1 97.56 76 ASP A CA 1
ATOM 599 C C . ASP A 1 76 ? -14.984 -3.068 13.281 1 97.56 76 ASP A C 1
ATOM 601 O O . ASP A 1 76 ? -15.547 -2.865 14.359 1 97.56 76 ASP A O 1
ATOM 605 N N . ALA A 1 77 ? -15.656 -3.4 12.195 1 98.19 77 ALA A N 1
ATOM 606 C CA . ALA A 1 77 ? -17.047 -3.826 12.227 1 98.19 77 ALA A CA 1
ATOM 607 C C . ALA A 1 77 ? -17.156 -5.32 12.508 1 98.19 77 ALA A C 1
ATOM 609 O O . ALA A 1 77 ? -16.156 -6.023 12.578 1 98.19 77 ALA A O 1
ATOM 610 N N . TYR A 1 78 ? -18.391 -5.754 12.773 1 98.69 78 TYR A N 1
ATOM 611 C CA . TYR A 1 78 ? -18.734 -7.168 12.883 1 98.69 78 TYR A CA 1
ATOM 612 C C . TYR A 1 78 ? -19.938 -7.508 12.023 1 98.69 78 TYR A C 1
ATOM 614 O O . TYR A 1 78 ? -20.719 -6.621 11.656 1 98.69 78 TYR A O 1
ATOM 622 N N . GLY A 1 79 ? -20.031 -8.641 11.625 1 98.44 79 GLY A N 1
ATOM 623 C CA . GLY A 1 79 ? -21.203 -9.164 10.938 1 98.44 79 GLY A CA 1
ATOM 624 C C . GLY A 1 79 ? -21.594 -10.555 11.398 1 98.44 79 GLY A C 1
ATOM 625 O O . GLY A 1 79 ? -20.734 -11.383 11.688 1 98.44 79 GLY A O 1
ATOM 626 N N . ALA A 1 80 ? -22.875 -10.805 11.477 1 98.62 80 ALA A N 1
ATOM 627 C CA . ALA A 1 80 ? -23.406 -12.117 11.875 1 98.62 80 ALA A CA 1
ATOM 628 C C . ALA A 1 80 ? -24.359 -12.664 10.82 1 98.62 80 ALA A C 1
ATOM 630 O O . ALA A 1 80 ? -25.125 -11.906 10.211 1 98.62 80 ALA A O 1
ATOM 631 N N . VAL A 1 81 ? -24.297 -13.891 10.594 1 98.56 81 VAL A N 1
ATOM 632 C CA . VAL A 1 81 ? -25.234 -14.625 9.758 1 98.56 81 VAL A CA 1
ATOM 633 C C . VAL A 1 81 ? -25.906 -15.719 10.586 1 98.56 81 VAL A C 1
ATOM 635 O O . VAL A 1 81 ? -25.234 -16.594 11.141 1 98.56 81 VAL A O 1
ATOM 638 N N . LEU A 1 82 ? -27.203 -15.641 10.758 1 97.12 82 LEU A N 1
ATOM 639 C CA . LEU A 1 82 ? -27.984 -16.609 11.531 1 97.12 82 LEU A CA 1
ATOM 640 C C . LEU A 1 82 ? -28.438 -17.766 10.656 1 97.12 82 LEU A C 1
ATOM 642 O O . LEU A 1 82 ? -28.375 -17.688 9.43 1 97.12 82 LEU A O 1
ATOM 646 N N . ALA A 1 83 ? -28.891 -18.812 11.477 1 91.44 83 ALA A N 1
ATOM 647 C CA . ALA A 1 83 ? -29.484 -19.938 10.758 1 91.44 83 ALA A CA 1
ATOM 648 C C . ALA A 1 83 ? -30.688 -19.484 9.938 1 91.44 83 ALA A C 1
ATOM 650 O O . ALA A 1 83 ? -31.484 -18.672 10.391 1 91.44 83 ALA A O 1
ATOM 651 N N . GLY A 1 84 ? -30.797 -19.734 8.641 1 81.38 84 GLY A N 1
ATOM 652 C CA . GLY A 1 84 ? -31.875 -19.312 7.75 1 81.38 84 GLY A CA 1
ATOM 653 C C . GLY A 1 84 ? -31.5 -18.141 6.863 1 81.38 84 GLY A C 1
ATOM 654 O O . GLY A 1 84 ? -32.219 -17.812 5.926 1 81.38 84 GLY A O 1
ATOM 655 N N . GLY A 1 85 ? -30.391 -17.484 7.227 1 84.81 85 GLY A N 1
ATOM 656 C CA . GLY A 1 85 ? -29.875 -16.516 6.277 1 84.81 85 GLY A CA 1
ATOM 657 C C . GLY A 1 85 ? -30.016 -15.086 6.754 1 84.81 85 GLY A C 1
ATOM 658 O O . GLY A 1 85 ? -29.453 -14.164 6.148 1 84.81 85 GLY A O 1
ATOM 659 N N . LYS A 1 86 ? -30.75 -14.867 7.902 1 93.94 86 LYS A N 1
ATOM 660 C CA . LYS A 1 86 ? -30.828 -13.516 8.453 1 93.94 86 LYS A CA 1
ATOM 661 C C . LYS A 1 86 ? -29.438 -13.008 8.844 1 93.94 86 LYS A C 1
ATOM 663 O O . LYS A 1 86 ? -28.641 -13.758 9.398 1 93.94 86 LYS A O 1
ATOM 668 N N . SER A 1 87 ? -29.172 -11.758 8.453 1 97.12 87 SER A N 1
ATOM 669 C CA . SER A 1 87 ? -27.859 -11.211 8.758 1 97.12 87 SER A CA 1
ATOM 670 C C . SER A 1 87 ? -27.969 -9.906 9.539 1 97.12 87 SER A C 1
ATOM 672 O O . SER A 1 87 ? -28.875 -9.109 9.305 1 97.12 87 SER A O 1
ATOM 674 N N . VAL A 1 88 ? -27.109 -9.75 10.492 1 98.25 88 VAL A N 1
ATOM 675 C CA . VAL A 1 88 ? -27 -8.555 11.32 1 98.25 88 VAL A CA 1
ATOM 676 C C . VAL A 1 88 ? -25.594 -7.977 11.211 1 98.25 88 VAL A C 1
ATOM 678 O O . VAL A 1 88 ? -24.609 -8.703 11.305 1 98.25 88 VAL A O 1
ATOM 681 N N . PHE A 1 89 ? -25.516 -6.664 10.938 1 98.56 89 PHE A N 1
ATOM 682 C CA . PHE A 1 89 ? -24.25 -5.953 10.805 1 98.56 89 PHE A CA 1
ATOM 683 C C . PHE A 1 89 ? -24.031 -5.023 11.992 1 98.56 89 PHE A C 1
ATOM 685 O O . PHE A 1 89 ? -24.969 -4.414 12.492 1 98.56 89 PHE A O 1
ATOM 692 N N . PHE A 1 90 ? -22.828 -4.973 12.531 1 98.62 90 PHE A N 1
ATOM 693 C CA . PHE A 1 90 ? -22.5 -4.141 13.688 1 98.62 90 PHE A CA 1
ATOM 694 C C . PHE A 1 90 ? -21.391 -3.15 13.344 1 98.62 90 PHE A C 1
ATOM 696 O O . PHE A 1 90 ? -20.281 -3.553 12.961 1 98.62 90 PHE A O 1
ATOM 703 N N . ILE A 1 91 ? -21.625 -1.873 13.477 1 98.25 91 ILE A N 1
ATOM 704 C CA . ILE A 1 91 ? -20.641 -0.833 13.195 1 98.25 91 ILE A CA 1
ATOM 705 C C . ILE A 1 91 ? -20.078 -0.287 14.508 1 98.25 91 ILE A C 1
ATOM 707 O O . ILE A 1 91 ? -20.766 -0.313 15.539 1 98.25 91 ILE A O 1
ATOM 711 N N . PRO A 1 92 ? -18.812 0.156 14.516 1 96.75 92 PRO A N 1
ATOM 712 C CA . PRO A 1 92 ? -18.281 0.794 15.719 1 96.75 92 PRO A CA 1
ATOM 713 C C . PRO A 1 92 ? -19 2.096 16.062 1 96.75 92 PRO A C 1
ATOM 715 O O . PRO A 1 92 ? -19.422 2.83 15.164 1 96.75 92 PRO A O 1
ATOM 718 N N . ARG A 1 93 ? -19.219 2.303 17.344 1 95.62 93 ARG A N 1
ATOM 719 C CA . ARG A 1 93 ? -19.688 3.605 17.797 1 95.62 93 ARG A CA 1
ATOM 720 C C . ARG A 1 93 ? -18.531 4.602 17.891 1 95.62 93 ARG A C 1
ATOM 722 O O . ARG A 1 93 ? -17.672 4.484 18.75 1 95.62 93 ARG A O 1
ATOM 729 N N . LEU A 1 94 ? -18.469 5.582 16.984 1 93.19 94 LEU A N 1
ATOM 730 C CA . LEU A 1 94 ? -17.375 6.539 16.906 1 93.19 94 LEU A CA 1
ATOM 731 C C . LEU A 1 94 ? -17.766 7.863 17.562 1 93.19 94 LEU A C 1
ATOM 733 O O . LEU A 1 94 ? -18.938 8.266 17.5 1 93.19 94 LEU A O 1
ATOM 737 N N . PRO A 1 95 ? -16.781 8.5 18.141 1 90.25 95 PRO A N 1
ATOM 738 C CA . PRO A 1 95 ? -17.078 9.82 18.703 1 90.25 95 PRO A CA 1
ATOM 739 C C . PRO A 1 95 ? -17.5 10.836 17.641 1 90.25 95 PRO A C 1
ATOM 741 O O . PRO A 1 95 ? -17 10.797 16.516 1 90.25 95 PRO A O 1
ATOM 744 N N . ALA A 1 96 ? -18.297 11.734 18.062 1 83.81 96 ALA A N 1
ATOM 745 C CA . ALA A 1 96 ? -18.859 12.727 17.141 1 83.81 96 ALA A CA 1
ATOM 746 C C . ALA A 1 96 ? -17.766 13.57 16.5 1 83.81 96 ALA A C 1
ATOM 748 O O . ALA A 1 96 ? -17.875 13.969 15.336 1 83.81 96 ALA A O 1
ATOM 749 N N . ASP A 1 97 ? -16.734 13.828 17.219 1 83.25 97 ASP A N 1
ATOM 750 C CA . ASP A 1 97 ? -15.656 14.703 16.734 1 83.25 97 ASP A CA 1
ATOM 751 C C . ASP A 1 97 ? -14.938 14.086 15.539 1 83.25 97 ASP A C 1
ATOM 753 O O . ASP A 1 97 ? -14.25 14.781 14.797 1 83.25 97 ASP A O 1
ATOM 757 N N . PHE A 1 98 ? -15.156 12.828 15.312 1 86.56 98 PHE A N 1
ATOM 758 C CA . PHE A 1 98 ? -14.523 12.148 14.188 1 86.56 98 PHE A CA 1
ATOM 759 C C . PHE A 1 98 ? -15.102 12.641 12.867 1 86.56 98 PHE A C 1
ATOM 761 O O . PHE A 1 98 ? -14.445 12.578 11.828 1 86.56 98 PHE A O 1
ATOM 768 N N . ALA A 1 99 ? -16.234 13.188 13 1 85.38 99 ALA A N 1
ATOM 769 C CA . ALA A 1 99 ? -16.906 13.641 11.789 1 85.38 99 ALA A CA 1
ATOM 770 C C . ALA A 1 99 ? -16.156 14.812 11.156 1 85.38 99 ALA A C 1
ATOM 772 O O . ALA A 1 99 ? -16.156 14.977 9.93 1 85.38 99 ALA A O 1
ATOM 773 N N . THR A 1 100 ? -15.508 15.633 11.977 1 83.88 100 THR A N 1
ATOM 774 C CA . THR A 1 100 ? -14.703 16.734 11.477 1 83.88 100 THR A CA 1
ATOM 775 C C . THR A 1 100 ? -13.578 16.219 10.578 1 83.88 100 THR A C 1
ATOM 777 O O . THR A 1 100 ? -13.32 16.781 9.516 1 83.88 100 THR A O 1
ATOM 780 N N . TRP A 1 101 ? -13.008 15.164 10.938 1 85.5 101 TRP A N 1
ATOM 781 C CA . TRP A 1 101 ? -11.797 14.664 10.305 1 85.5 101 TRP A CA 1
ATOM 782 C C . TRP A 1 101 ? -12.125 13.688 9.18 1 85.5 101 TRP A C 1
ATOM 784 O O . TRP A 1 101 ? -11.477 13.695 8.133 1 85.5 101 TRP A O 1
ATOM 794 N N . MET A 1 102 ? -13.172 12.938 9.391 1 85.56 102 MET A N 1
ATOM 795 C CA . MET A 1 102 ? -13.383 11.82 8.469 1 85.56 102 MET A CA 1
ATOM 796 C C . MET A 1 102 ? -14.664 12.023 7.664 1 85.56 102 MET A C 1
ATOM 798 O O . MET A 1 102 ? -14.977 11.219 6.781 1 85.56 102 MET A O 1
ATOM 802 N N . GLY A 1 103 ? -15.453 13.078 7.941 1 85.12 103 GLY A N 1
ATOM 803 C CA . GLY A 1 103 ? -16.75 13.266 7.301 1 85.12 103 GLY A CA 1
ATOM 804 C C . GLY A 1 103 ? -17.891 12.602 8.039 1 85.12 103 GLY A C 1
ATOM 805 O O . GLY A 1 103 ? -17.719 12.172 9.188 1 85.12 103 GLY A O 1
ATOM 806 N N . PRO A 1 104 ? -19.016 12.625 7.371 1 84.56 104 PRO A N 1
ATOM 807 C CA . PRO A 1 104 ? -20.156 11.977 8.023 1 84.56 104 PRO A CA 1
ATOM 808 C C . PRO A 1 104 ? -19.859 10.539 8.445 1 84.56 104 PRO A C 1
ATOM 810 O O . PRO A 1 104 ? -19.328 9.758 7.652 1 84.56 104 PRO A O 1
ATOM 813 N N . LEU A 1 105 ? -20.188 10.266 9.648 1 90.44 105 LEU A N 1
ATOM 814 C CA . LEU A 1 105 ? -19.906 8.945 10.211 1 90.44 105 LEU A CA 1
ATOM 815 C C . LEU A 1 105 ? -20.984 7.953 9.805 1 90.44 105 LEU A C 1
ATOM 817 O O . LEU A 1 105 ? -22.156 8.328 9.625 1 90.44 105 LEU A O 1
ATOM 821 N N . PRO A 1 106 ? -20.594 6.703 9.68 1 92.12 106 PRO A N 1
ATOM 822 C CA . PRO A 1 106 ? -21.625 5.691 9.414 1 92.12 106 PRO A CA 1
ATOM 823 C C . PRO A 1 106 ? -22.656 5.582 10.531 1 92.12 106 PRO A C 1
ATOM 825 O O . PRO A 1 106 ? -22.297 5.645 11.711 1 92.12 106 PRO A O 1
ATOM 828 N N . THR A 1 107 ? -23.906 5.504 10.18 1 94.31 107 THR A N 1
ATOM 829 C CA . THR A 1 107 ? -25.016 5.234 11.094 1 94.31 107 THR A CA 1
ATOM 830 C C . THR A 1 107 ? -25.703 3.926 10.727 1 94.31 107 THR A C 1
ATOM 832 O O . THR A 1 107 ? -25.578 3.443 9.594 1 94.31 107 THR A O 1
ATOM 835 N N . PRO A 1 108 ? -26.375 3.32 11.742 1 97.19 108 PRO A N 1
ATOM 836 C CA . PRO A 1 108 ? -27.109 2.098 11.398 1 97.19 108 PRO A CA 1
ATOM 837 C C . PRO A 1 108 ? -28.031 2.275 10.188 1 97.19 108 PRO A C 1
ATOM 839 O O . PRO A 1 108 ? -28.078 1.402 9.32 1 97.19 108 PRO A O 1
ATOM 842 N N . GLN A 1 109 ? -28.688 3.406 10.086 1 95.12 109 GLN A N 1
ATOM 843 C CA . GLN A 1 109 ? -29.594 3.664 8.969 1 95.12 109 GLN A CA 1
ATOM 844 C C . GLN A 1 109 ? -28.828 3.762 7.652 1 95.12 109 GLN A C 1
ATOM 846 O O . GLN A 1 109 ? -29.234 3.154 6.656 1 95.12 109 GLN A O 1
ATOM 851 N N . SER A 1 110 ? -27.781 4.531 7.648 1 92.75 110 SER A N 1
ATOM 852 C CA . SER A 1 110 ? -27.016 4.727 6.418 1 92.75 110 SER A CA 1
ATOM 853 C C . SER A 1 110 ? -26.359 3.428 5.965 1 92.75 110 SER A C 1
ATOM 855 O O . SER A 1 110 ? -26.297 3.143 4.766 1 92.75 110 SER A O 1
ATOM 857 N N . VAL A 1 111 ? -25.844 2.611 6.883 1 95.56 111 VAL A N 1
ATOM 858 C CA . VAL A 1 111 ? -25.156 1.367 6.547 1 95.56 111 VAL A CA 1
ATOM 859 C C . VAL A 1 111 ? -26.172 0.333 6.059 1 95.56 111 VAL A C 1
ATOM 861 O O . VAL A 1 111 ? -25.891 -0.415 5.117 1 95.56 111 VAL A O 1
ATOM 864 N N . LYS A 1 112 ? -27.328 0.291 6.734 1 94.62 112 LYS A N 1
ATOM 865 C CA . LYS A 1 112 ? -28.375 -0.62 6.285 1 94.62 112 LYS A CA 1
ATOM 866 C C . LYS A 1 112 ? -28.781 -0.329 4.844 1 94.62 112 LYS A C 1
ATOM 868 O O . LYS A 1 112 ? -29.031 -1.251 4.062 1 94.62 112 LYS A O 1
ATOM 873 N N . ALA A 1 113 ? -28.781 0.91 4.516 1 90.75 113 ALA A N 1
ATOM 874 C CA . ALA A 1 113 ? -29.172 1.327 3.17 1 90.75 113 ALA A CA 1
ATOM 875 C C . ALA A 1 113 ? -28.141 0.88 2.143 1 90.75 113 ALA A C 1
ATOM 877 O O . ALA A 1 113 ? -28.453 0.706 0.964 1 90.75 113 ALA A O 1
ATOM 878 N N . GLN A 1 114 ? -26.969 0.562 2.582 1 89.12 114 GLN A N 1
ATOM 879 C CA . GLN A 1 114 ? -25.875 0.234 1.684 1 89.12 114 GLN A CA 1
ATOM 880 C C . GLN A 1 114 ? -25.688 -1.276 1.557 1 89.12 114 GLN A C 1
ATOM 882 O O . GLN A 1 114 ? -25.312 -1.774 0.497 1 89.12 114 GLN A O 1
ATOM 887 N N . LEU A 1 115 ? -25.766 -2.254 2.602 1 90.56 115 LEU A N 1
ATOM 888 C CA . LEU A 1 115 ? -25.297 -3.637 2.656 1 90.56 115 LEU A CA 1
ATOM 889 C C . LEU A 1 115 ? -26.469 -4.605 2.508 1 90.56 115 LEU A C 1
ATOM 891 O O . LEU A 1 115 ? -26.266 -5.805 2.309 1 90.56 115 LEU A O 1
ATOM 895 N N . GLU A 1 116 ? -27.547 -4.484 2.084 1 87.94 116 GLU A N 1
ATOM 896 C CA . GLU A 1 116 ? -28.719 -5.352 2.041 1 87.94 116 GLU A CA 1
ATOM 897 C C . GLU A 1 116 ? -28.703 -6.352 3.195 1 87.94 116 GLU A C 1
ATOM 899 O O . GLU A 1 116 ? -28.812 -7.559 2.98 1 87.94 116 GLU A O 1
ATOM 904 N N . VAL A 1 117 ? -28.484 -5.961 4.379 1 94 117 VAL A N 1
ATOM 905 C CA . VAL A 1 117 ? -28.609 -6.754 5.598 1 94 117 VAL A CA 1
ATOM 906 C C . VAL A 1 117 ? -29.938 -6.434 6.285 1 94 117 VAL A C 1
ATOM 908 O O . VAL A 1 117 ? -30.547 -5.391 6.016 1 94 117 VAL A O 1
ATOM 911 N N . GLU A 1 118 ? -30.375 -7.305 7.133 1 95.62 118 GLU A N 1
ATOM 912 C CA . GLU A 1 118 ? -31.672 -7.117 7.762 1 95.62 118 GLU A CA 1
ATOM 913 C C . GLU A 1 118 ? -31.609 -6.082 8.883 1 95.62 118 GLU A C 1
ATOM 915 O O . GLU A 1 118 ? -32.531 -5.301 9.07 1 95.62 118 GLU A O 1
ATOM 920 N N . GLU A 1 119 ? -30.531 -6.078 9.609 1 97.25 119 GLU A N 1
ATOM 921 C CA . GLU A 1 119 ? -30.375 -5.148 10.727 1 97.25 119 GLU A CA 1
ATOM 922 C C . GLU A 1 119 ? -28.953 -4.625 10.828 1 97.25 119 GLU A C 1
ATOM 924 O O . GLU A 1 119 ? -28 -5.312 10.438 1 97.25 119 GLU A O 1
ATOM 929 N N . VAL A 1 120 ? -28.859 -3.42 11.305 1 98.5 120 VAL A N 1
ATOM 930 C CA . VAL A 1 120 ? -27.562 -2.812 11.617 1 98.5 120 VAL A CA 1
ATOM 931 C C . VAL A 1 120 ? -27.609 -2.207 13.016 1 98.5 120 VAL A C 1
ATOM 933 O O . VAL A 1 120 ? -28.562 -1.508 13.367 1 98.5 120 VAL A O 1
ATOM 936 N N . HIS A 1 121 ? -26.672 -2.539 13.844 1 98.5 121 HIS A N 1
ATOM 937 C CA . HIS A 1 121 ? -26.531 -2.039 15.203 1 98.5 121 HIS A CA 1
ATOM 938 C C . HIS A 1 121 ? -25.078 -1.657 15.508 1 98.5 121 HIS A C 1
ATOM 940 O O . HIS A 1 121 ? -24.219 -1.701 14.617 1 98.5 121 HIS A O 1
ATOM 946 N N . TYR A 1 122 ? -24.859 -1.121 16.672 1 98 122 TYR A N 1
ATOM 947 C CA . TYR A 1 122 ? -23.484 -0.821 17.094 1 98 122 TYR A CA 1
ATOM 948 C C . TYR A 1 122 ? -22.844 -2.037 17.75 1 98 122 TYR A C 1
ATOM 950 O O . TYR A 1 122 ? -23.531 -2.869 18.344 1 98 122 TYR A O 1
ATOM 958 N N . VAL A 1 123 ? -21.547 -2.125 17.672 1 97.69 123 VAL A N 1
ATOM 959 C CA . VAL A 1 123 ? -20.766 -3.262 18.141 1 97.69 123 VAL A CA 1
ATOM 960 C C . VAL A 1 123 ? -21.031 -3.5 19.625 1 97.69 123 VAL A C 1
ATOM 962 O O . VAL A 1 123 ? -21.125 -4.648 20.062 1 97.69 123 VAL A O 1
ATOM 965 N N . ASP A 1 124 ? -21.188 -2.477 20.438 1 96.5 124 ASP A N 1
ATOM 966 C CA . ASP A 1 124 ? -21.359 -2.621 21.875 1 96.5 124 ASP A CA 1
ATOM 967 C C . ASP A 1 124 ? -22.75 -3.186 22.203 1 96.5 124 ASP A C 1
ATOM 969 O O . ASP A 1 124 ? -23.031 -3.488 23.359 1 96.5 124 ASP A O 1
ATOM 973 N N . GLU A 1 125 ? -23.609 -3.393 21.188 1 97.38 125 GLU A N 1
ATOM 974 C CA . GLU A 1 125 ? -24.938 -3.959 21.359 1 97.38 125 GLU A CA 1
ATOM 975 C C . GLU A 1 125 ? -25 -5.402 20.875 1 97.38 125 GLU A C 1
ATOM 977 O O . GLU A 1 125 ? -26.062 -6.039 20.906 1 97.38 125 GLU A O 1
ATOM 982 N N . MET A 1 126 ? -23.953 -5.949 20.438 1 97.44 126 MET A N 1
ATOM 983 C CA . MET A 1 126 ? -23.906 -7.203 19.688 1 97.44 126 MET A CA 1
ATOM 984 C C . MET A 1 126 ? -24.484 -8.352 20.516 1 97.44 126 MET A C 1
ATOM 986 O O . MET A 1 126 ? -25.344 -9.094 20.031 1 97.44 126 MET A O 1
ATOM 990 N N . GLU A 1 127 ? -24.016 -8.5 21.797 1 97.31 127 GLU A N 1
ATOM 991 C CA . GLU A 1 127 ? -24.484 -9.602 22.625 1 97.31 127 GLU A CA 1
ATOM 992 C C . GLU A 1 127 ? -26 -9.562 22.781 1 97.31 127 GLU A C 1
ATOM 994 O O . GLU A 1 127 ? -26.688 -10.57 22.562 1 97.31 127 GLU A O 1
ATOM 999 N N . GLN A 1 128 ? -26.484 -8.375 23.156 1 97.31 128 GLN A N 1
ATOM 1000 C CA . GLN A 1 128 ? -27.922 -8.219 23.391 1 97.31 128 GLN A CA 1
ATOM 1001 C C . GLN A 1 128 ? -28.719 -8.516 22.141 1 97.31 128 GLN A C 1
ATOM 1003 O O . GLN A 1 128 ? -29.75 -9.195 22.188 1 97.31 128 GLN A O 1
ATOM 1008 N N . VAL A 1 129 ? -28.234 -8.023 21.031 1 97.75 129 VAL A N 1
ATOM 1009 C CA . VAL A 1 129 ? -28.938 -8.18 19.766 1 97.75 129 VAL A CA 1
ATOM 1010 C C . VAL A 1 129 ? -28.953 -9.656 19.359 1 97.75 129 VAL A C 1
ATOM 1012 O O . VAL A 1 129 ? -30 -10.195 19.016 1 97.75 129 VAL A O 1
ATOM 1015 N N . LEU A 1 130 ? -27.844 -10.352 19.391 1 97.56 130 LEU A N 1
ATOM 1016 C CA . LEU A 1 130 ? -27.75 -11.75 19 1 97.56 130 LEU A CA 1
ATOM 1017 C C . LEU A 1 130 ? -28.594 -12.625 19.922 1 97.56 130 LEU A C 1
ATOM 1019 O O . LEU A 1 130 ? -29.297 -13.531 19.453 1 97.56 130 LEU A O 1
ATOM 1023 N N . MET A 1 131 ? -28.562 -12.344 21.234 1 97.06 131 MET A N 1
ATOM 1024 C CA . MET A 1 131 ? -29.375 -13.109 22.188 1 97.06 131 MET A CA 1
ATOM 1025 C C . MET A 1 131 ? -30.859 -12.906 21.922 1 97.06 131 MET A C 1
ATOM 1027 O O . MET A 1 131 ? -31.641 -13.852 22.016 1 97.06 131 MET A O 1
ATOM 1031 N N . SER A 1 132 ? -31.203 -11.695 21.625 1 97.38 132 SER A N 1
ATOM 1032 C CA . SER A 1 132 ? -32.594 -11.398 21.328 1 97.38 132 SER A CA 1
ATOM 1033 C C . SER A 1 132 ? -33.062 -12.141 20.078 1 97.38 132 SER A C 1
ATOM 1035 O O . SER A 1 132 ? -34.25 -12.383 19.891 1 97.38 132 SER A O 1
ATOM 1037 N N . CYS A 1 133 ? -32.125 -12.523 19.219 1 96.12 133 CYS A N 1
ATOM 1038 C CA . CYS A 1 133 ? -32.438 -13.281 18.016 1 96.12 133 CYS A CA 1
ATOM 1039 C C . CYS A 1 133 ? -32.438 -14.781 18.297 1 96.12 133 CYS A C 1
ATOM 1041 O O . CYS A 1 133 ? -32.594 -15.586 17.375 1 96.12 133 CYS A O 1
ATOM 1043 N N . GLY A 1 134 ? -32.188 -15.148 19.562 1 95.75 134 GLY A N 1
ATOM 1044 C CA . GLY A 1 134 ? -32.25 -16.547 19.938 1 95.75 134 GLY A CA 1
ATOM 1045 C C . GLY A 1 134 ? -30.891 -17.234 19.812 1 95.75 134 GLY A C 1
ATOM 1046 O O . GLY A 1 134 ? -30.797 -18.469 19.844 1 95.75 134 GLY A O 1
ATOM 1047 N N . VAL A 1 135 ? -29.844 -16.484 19.625 1 97.56 135 VAL A N 1
ATOM 1048 C CA . VAL A 1 135 ? -28.516 -17.047 19.469 1 97.56 135 VAL A CA 1
ATOM 1049 C C . VAL A 1 135 ? -27.922 -17.359 20.828 1 97.56 135 VAL A C 1
ATOM 1051 O O . VAL A 1 135 ? -27.953 -16.516 21.734 1 97.56 135 VAL A O 1
ATOM 1054 N N . HIS A 1 136 ? -27.438 -18.562 21 1 97.56 136 HIS A N 1
ATOM 1055 C CA . HIS A 1 136 ? -26.734 -18.906 22.234 1 97.56 136 HIS A CA 1
ATOM 1056 C C . HIS A 1 136 ? -25.297 -19.297 21.969 1 97.56 136 HIS A C 1
ATOM 1058 O O . HIS A 1 136 ? -24.484 -19.375 22.906 1 97.56 136 HIS A O 1
ATOM 1064 N N . THR A 1 137 ? -24.953 -19.594 20.734 1 98.06 137 THR A N 1
ATOM 1065 C CA . THR A 1 137 ? -23.594 -20 20.391 1 98.06 137 THR A CA 1
ATOM 1066 C C . THR A 1 137 ? -23.109 -19.234 19.156 1 98.06 137 THR A C 1
ATOM 1068 O O . THR A 1 137 ? -23.75 -19.281 18.109 1 98.06 137 THR A O 1
ATOM 1071 N N . ALA A 1 138 ? -21.984 -18.516 19.266 1 98.5 138 ALA A N 1
ATOM 1072 C CA . ALA A 1 138 ? -21.328 -17.828 18.156 1 98.5 138 ALA A CA 1
ATOM 1073 C C . ALA A 1 138 ? -20.266 -18.719 17.5 1 98.5 138 ALA A C 1
ATOM 1075 O O . ALA A 1 138 ? -19.297 -19.109 18.156 1 98.5 138 ALA A O 1
ATOM 1076 N N . GLU A 1 139 ? -20.484 -19.156 16.266 1 98.5 139 GLU A N 1
ATOM 1077 C CA . GLU A 1 139 ? -19.453 -19.797 15.469 1 98.5 139 GLU A CA 1
ATOM 1078 C C . GLU A 1 139 ? -18.453 -18.766 14.922 1 98.5 139 GLU A C 1
ATOM 1080 O O . GLU A 1 139 ? -18.828 -17.906 14.117 1 98.5 139 GLU A O 1
ATOM 1085 N N . VAL A 1 140 ? -17.203 -18.812 15.352 1 98.75 140 VAL A N 1
ATOM 1086 C CA . VAL A 1 140 ? -16.188 -17.844 14.93 1 98.75 140 VAL A CA 1
ATOM 1087 C C . VAL A 1 140 ? -15.086 -18.562 14.148 1 98.75 140 VAL A C 1
ATOM 1089 O O . VAL A 1 140 ? -14.945 -19.781 14.25 1 98.75 140 VAL A O 1
ATOM 1092 N N . LEU A 1 141 ? -14.359 -17.828 13.328 1 98.56 141 LEU A N 1
ATOM 1093 C CA . LEU A 1 141 ? -13.305 -18.391 12.492 1 98.56 141 LEU A CA 1
ATOM 1094 C C . LEU A 1 141 ? -12.117 -18.844 13.344 1 98.56 141 LEU A C 1
ATOM 1096 O O . LEU A 1 141 ? -11.68 -18.109 14.234 1 98.56 141 LEU A O 1
ATOM 1100 N N . LYS A 1 142 ? -11.648 -19.984 13.094 1 98.12 142 LYS A N 1
ATOM 1101 C CA . LYS A 1 142 ? -10.352 -20.484 13.547 1 98.12 142 LYS A CA 1
ATOM 1102 C C . LYS A 1 142 ? -9.742 -21.422 12.516 1 98.12 142 LYS A C 1
ATOM 1104 O O . LYS A 1 142 ? -10.312 -22.469 12.203 1 98.12 142 LYS A O 1
ATOM 1109 N N . GLY A 1 143 ? -8.68 -21.094 11.984 1 96.81 143 GLY A N 1
ATOM 1110 C CA . GLY A 1 143 ? -7.988 -21.859 10.961 1 96.81 143 GLY A CA 1
ATOM 1111 C C . GLY A 1 143 ? -6.707 -21.203 10.484 1 96.81 143 GLY A C 1
ATOM 1112 O O . GLY A 1 143 ? -6.426 -20.062 10.836 1 96.81 143 GLY A O 1
ATOM 1113 N N . THR A 1 144 ? -5.922 -21.953 9.812 1 96.75 144 THR A N 1
ATOM 1114 C CA . THR A 1 144 ? -4.652 -21.484 9.273 1 96.75 144 THR A CA 1
ATOM 1115 C C . THR A 1 144 ? -4.703 -21.422 7.746 1 96.75 144 THR A C 1
ATOM 1117 O O . THR A 1 144 ? -5.105 -22.375 7.094 1 96.75 144 THR A O 1
ATOM 1120 N N . ASN A 1 145 ? -4.406 -20.25 7.195 1 96.56 145 ASN A N 1
ATOM 1121 C CA . ASN A 1 145 ? -4.211 -20.156 5.754 1 96.56 145 ASN A CA 1
ATOM 1122 C C . ASN A 1 145 ? -3.051 -21.016 5.285 1 96.56 145 ASN A C 1
ATOM 1124 O O . ASN A 1 145 ? -1.915 -20.844 5.727 1 96.56 145 ASN A O 1
ATOM 1128 N N . THR A 1 146 ? -3.271 -21.906 4.41 1 95.12 146 THR A N 1
ATOM 1129 C CA . THR A 1 146 ? -2.291 -22.938 4.062 1 95.12 146 THR A CA 1
ATOM 1130 C C . THR A 1 146 ? -1.177 -22.344 3.203 1 95.12 146 THR A C 1
ATOM 1132 O O . THR A 1 146 ? -0.113 -22.953 3.061 1 95.12 146 THR A O 1
ATOM 1135 N N . ASP A 1 147 ? -1.42 -21.234 2.572 1 95.38 147 ASP A N 1
ATOM 1136 C CA . ASP A 1 147 ? -0.399 -20.625 1.73 1 95.38 147 ASP A CA 1
ATOM 1137 C C . ASP A 1 147 ? 0.559 -19.766 2.562 1 95.38 147 ASP A C 1
ATOM 1139 O O . ASP A 1 147 ? 1.764 -19.75 2.305 1 95.38 147 ASP A O 1
ATOM 1143 N N . SER A 1 148 ? 0.029 -19.078 3.555 1 96.31 148 SER A N 1
ATOM 1144 C CA . SER A 1 148 ? 0.853 -18.156 4.324 1 96.31 148 SER A CA 1
ATOM 1145 C C . SER A 1 148 ? 1.285 -18.766 5.648 1 96.31 148 SER A C 1
ATOM 1147 O O . SER A 1 148 ? 2.256 -18.328 6.262 1 96.31 148 SER A O 1
ATOM 1149 N N . GLY A 1 149 ? 0.533 -19.766 6.121 1 97.25 149 GLY A N 1
ATOM 1150 C CA . GLY A 1 149 ? 0.756 -20.297 7.453 1 97.25 149 GLY A CA 1
ATOM 1151 C C . GLY A 1 149 ? 0.228 -19.406 8.555 1 97.25 149 GLY A C 1
ATOM 1152 O O . GLY A 1 149 ? 0.383 -19.719 9.742 1 97.25 149 GLY A O 1
ATOM 1153 N N . LEU A 1 150 ? -0.451 -18.297 8.242 1 98.06 150 LEU A N 1
ATOM 1154 C CA . LEU A 1 150 ? -0.977 -17.359 9.227 1 98.06 150 LEU A CA 1
ATOM 1155 C C . LEU A 1 150 ? -2.385 -17.75 9.656 1 98.06 150 LEU A C 1
ATOM 1157 O O . LEU A 1 150 ? -3.156 -18.297 8.859 1 98.06 150 LEU A O 1
ATOM 1161 N N . GLU A 1 151 ? -2.705 -17.469 10.883 1 98.12 151 GLU A N 1
ATOM 1162 C CA . GLU A 1 151 ? -4.055 -17.703 11.383 1 98.12 151 GLU A CA 1
ATOM 1163 C C . GLU A 1 151 ? -5.035 -16.672 10.852 1 98.12 151 GLU A C 1
ATOM 1165 O O . GLU A 1 151 ? -4.691 -15.492 10.742 1 98.12 151 GLU A O 1
ATOM 1170 N N . VAL A 1 152 ? -6.207 -17.094 10.508 1 98.06 152 VAL A N 1
ATOM 1171 C CA . VAL A 1 152 ? -7.242 -16.172 10.055 1 98.06 152 VAL A CA 1
ATOM 1172 C C . VAL A 1 152 ? -7.738 -15.336 11.227 1 98.06 152 VAL A C 1
ATOM 1174 O O . VAL A 1 152 ? -7.504 -15.68 12.391 1 98.06 152 VAL A O 1
ATOM 1177 N N . LEU A 1 153 ? -8.398 -14.25 10.953 1 98.5 153 LEU A N 1
ATOM 1178 C CA . LEU A 1 153 ? -8.875 -13.32 11.977 1 98.5 153 LEU A CA 1
ATOM 1179 C C . LEU A 1 153 ? -10.078 -13.898 12.719 1 98.5 153 LEU A C 1
ATOM 1181 O O . LEU A 1 153 ? -11.133 -14.109 12.117 1 98.5 153 LEU A O 1
ATOM 1185 N N . GLN A 1 154 ? -9.922 -14.172 13.938 1 98.5 154 GLN A N 1
ATOM 1186 C CA . GLN A 1 154 ? -10.992 -14.688 14.773 1 98.5 154 GLN A CA 1
ATOM 1187 C C . GLN A 1 154 ? -11.758 -13.555 15.461 1 98.5 154 GLN A C 1
ATOM 1189 O O . GLN A 1 154 ? -11.148 -12.656 16.047 1 98.5 154 GLN A O 1
ATOM 1194 N N . ALA A 1 155 ? -13.07 -13.586 15.312 1 98.38 155 ALA A N 1
ATOM 1195 C CA . ALA A 1 155 ? -13.883 -12.594 16.016 1 98.38 155 ALA A CA 1
ATOM 1196 C C . ALA A 1 155 ? -13.727 -12.711 17.516 1 98.38 155 ALA A C 1
ATOM 1198 O O . ALA A 1 155 ? -13.781 -13.812 18.078 1 98.38 155 ALA A O 1
ATOM 1199 N N . LYS A 1 156 ? -13.469 -11.594 18.172 1 96.06 156 LYS A N 1
ATOM 1200 C CA . LYS A 1 156 ? -13.414 -11.539 19.625 1 96.06 156 LYS A CA 1
ATOM 1201 C C . LYS A 1 156 ? -14.719 -10.992 20.203 1 96.06 156 LYS A C 1
ATOM 1203 O O . LYS A 1 156 ? -15.062 -9.828 19.984 1 96.06 156 LYS A O 1
ATOM 1208 N N . LEU A 1 157 ? -15.383 -11.812 20.906 1 95.06 157 LEU A N 1
ATOM 1209 C CA . LEU A 1 157 ? -16.609 -11.359 21.562 1 95.06 157 LEU A CA 1
ATOM 1210 C C . LEU A 1 157 ? -16.297 -10.586 22.828 1 95.06 157 LEU A C 1
ATOM 1212 O O . LEU A 1 157 ? -15.188 -10.672 23.359 1 95.06 157 LEU A O 1
ATOM 1216 N N . PRO A 1 158 ? -17.297 -9.805 23.219 1 90.62 158 PRO A N 1
ATOM 1217 C CA . PRO A 1 158 ? -17.047 -9.031 24.438 1 90.62 158 PRO A CA 1
ATOM 1218 C C . PRO A 1 158 ? -16.688 -9.914 25.641 1 90.62 158 PRO A C 1
ATOM 1220 O O . PRO A 1 158 ? -17.219 -11.016 25.781 1 90.62 158 PRO A O 1
ATOM 1223 N N . GLU A 1 159 ? -15.844 -9.367 26.469 1 89.88 159 GLU A N 1
ATOM 1224 C CA . GLU A 1 159 ? -15.469 -10.086 27.688 1 89.88 159 GLU A CA 1
ATOM 1225 C C . GLU A 1 159 ? -16.672 -10.328 28.578 1 89.88 159 GLU A C 1
ATOM 1227 O O . GLU A 1 159 ? -17.5 -9.43 28.781 1 89.88 159 GLU A O 1
ATOM 1232 N N . GLY A 1 160 ? -16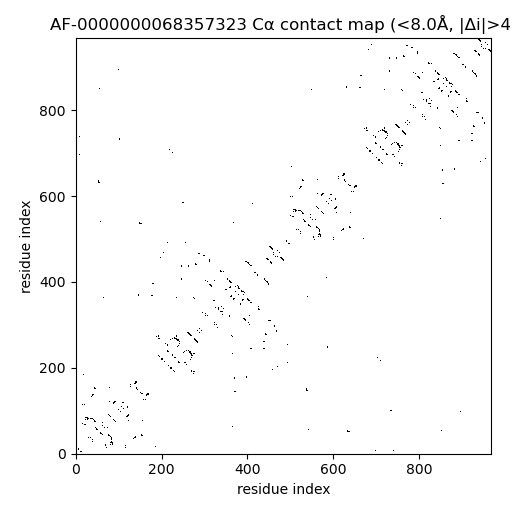.812 -11.461 29.125 1 91.88 160 GLY A N 1
ATOM 1233 C CA . GLY A 1 160 ? -17.891 -11.781 30.047 1 91.88 160 GLY A CA 1
ATOM 1234 C C . GLY A 1 160 ? -19.203 -12.07 29.344 1 91.88 160 GLY A C 1
ATOM 1235 O O . GLY A 1 160 ? -20.234 -12.227 30 1 91.88 160 GLY A O 1
ATOM 1236 N N . THR A 1 161 ? -19.156 -12.18 28.031 1 93.62 161 THR A N 1
ATOM 1237 C CA . THR A 1 161 ? -20.375 -12.414 27.281 1 93.62 161 THR A CA 1
ATOM 1238 C C . THR A 1 161 ? -21.016 -13.742 27.688 1 93.62 161 THR A C 1
ATOM 1240 O O . THR A 1 161 ? -20.312 -14.672 28.094 1 93.62 161 THR A O 1
ATOM 1243 N N . ALA A 1 162 ? -22.359 -13.828 27.594 1 95.69 162 ALA A N 1
ATOM 1244 C CA . ALA A 1 162 ? -23.125 -15.047 27.859 1 95.69 162 ALA A CA 1
ATOM 1245 C C . ALA A 1 162 ? -23.125 -15.961 26.641 1 95.69 162 ALA A C 1
ATOM 1247 O O . ALA A 1 162 ? -23.5 -17.141 26.734 1 95.69 162 ALA A O 1
ATOM 1248 N N . LEU A 1 163 ? -22.719 -15.469 25.531 1 97.44 163 LEU A N 1
ATOM 1249 C CA . LEU A 1 163 ? -22.672 -16.266 24.312 1 97.44 163 LEU A CA 1
ATOM 1250 C C . LEU A 1 163 ? -21.547 -17.297 24.375 1 97.44 163 LEU A C 1
ATOM 1252 O O . LEU A 1 163 ? -20.422 -16.969 24.734 1 97.44 163 LEU A O 1
ATOM 1256 N N . ALA A 1 164 ? -21.891 -18.516 24.094 1 97.31 164 ALA A N 1
ATOM 1257 C CA . ALA A 1 164 ? -20.844 -19.516 23.891 1 97.31 164 ALA A CA 1
ATOM 1258 C C . ALA A 1 164 ? -20.109 -19.281 22.578 1 97.31 164 ALA A C 1
ATOM 1260 O O . ALA A 1 164 ? -20.672 -18.734 21.625 1 97.31 164 ALA A O 1
ATOM 1261 N N . THR A 1 165 ? -18.828 -19.609 22.516 1 97.69 165 THR A N 1
ATOM 1262 C CA . THR A 1 165 ? -18.047 -19.5 21.297 1 97.69 165 THR A CA 1
ATOM 1263 C C . THR A 1 165 ? -17.609 -20.875 20.797 1 97.69 165 THR A C 1
ATOM 1265 O O . THR A 1 165 ? -17.172 -21.719 21.594 1 97.69 165 THR A O 1
ATOM 1268 N N . SER A 1 166 ? -17.844 -21.172 19.578 1 97.88 166 SER A N 1
ATOM 1269 C CA . SER A 1 166 ? -17.391 -22.391 18.922 1 97.88 166 SER A CA 1
ATOM 1270 C C . SER A 1 166 ? -16.484 -22.078 17.734 1 97.88 166 SER A C 1
ATOM 1272 O O . SER A 1 166 ? -16.766 -21.141 16.984 1 97.88 166 SER A O 1
ATOM 1274 N N . THR A 1 167 ? -15.367 -22.828 17.562 1 97.94 167 THR A N 1
ATOM 1275 C CA . THR A 1 167 ? -14.375 -22.531 16.531 1 97.94 167 THR A CA 1
ATOM 1276 C C . THR A 1 167 ? -14.258 -23.688 15.539 1 97.94 167 THR A C 1
ATOM 1278 O O . THR A 1 167 ? -13.438 -23.641 14.625 1 97.94 167 THR A O 1
ATOM 1281 N N . ASP A 1 168 ? -15.008 -24.688 15.633 1 95.44 168 ASP A N 1
ATOM 1282 C CA . ASP A 1 168 ? -14.758 -25.938 14.93 1 95.44 168 ASP A CA 1
ATOM 1283 C C . ASP A 1 168 ? -15.531 -25.984 13.609 1 95.44 168 ASP A C 1
ATOM 1285 O O . ASP A 1 168 ? -15.281 -26.859 12.773 1 95.44 168 ASP A O 1
ATOM 1289 N N . TYR A 1 169 ? -16.391 -25.078 13.367 1 97.06 169 TYR A N 1
ATOM 1290 C CA . TYR A 1 169 ? -17.328 -25.234 12.273 1 97.06 169 TYR A CA 1
ATOM 1291 C C . TYR A 1 169 ? -17.078 -24.203 11.18 1 97.06 169 TYR A C 1
ATOM 1293 O O . TYR A 1 169 ? -16.906 -24.547 10.008 1 97.06 169 TYR A O 1
ATOM 1301 N N . LEU A 1 170 ? -16.969 -22.984 11.445 1 98.31 170 LEU A N 1
ATOM 1302 C CA . LEU A 1 170 ? -17.156 -21.859 10.523 1 98.31 170 LEU A CA 1
ATOM 1303 C C . LEU A 1 170 ? -16.062 -21.828 9.469 1 98.31 170 LEU A C 1
ATOM 1305 O O . LEU A 1 170 ? -16.328 -21.625 8.289 1 98.31 170 LEU A O 1
ATOM 1309 N N . TYR A 1 171 ? -14.773 -22.031 9.875 1 97.94 171 TYR A N 1
ATOM 1310 C CA . TYR A 1 171 ? -13.641 -21.906 8.969 1 97.94 171 TYR A CA 1
ATOM 1311 C C . TYR A 1 171 ? -13.773 -22.875 7.801 1 97.94 171 TYR A C 1
ATOM 1313 O O . TYR A 1 171 ? -13.633 -22.484 6.637 1 97.94 171 TYR A O 1
ATOM 1321 N N . ARG A 1 172 ? -14.086 -24.094 8.07 1 96.62 172 ARG A N 1
ATOM 1322 C CA . ARG A 1 172 ? -14.164 -25.141 7.047 1 96.62 172 ARG A CA 1
ATOM 1323 C C . ARG A 1 172 ? -15.312 -24.875 6.082 1 96.62 172 ARG A C 1
ATOM 1325 O O . ARG A 1 172 ? -15.141 -24.953 4.863 1 96.62 172 ARG A O 1
ATOM 1332 N N . VAL A 1 173 ? -16.438 -24.562 6.625 1 97.31 173 VAL A N 1
ATOM 1333 C CA . VAL A 1 173 ? -17.641 -24.422 5.809 1 97.31 173 VAL A CA 1
ATOM 1334 C C . VAL A 1 173 ? -17.516 -23.188 4.922 1 97.31 173 VAL A C 1
ATOM 1336 O O . VAL A 1 173 ? -17.844 -23.234 3.73 1 97.31 173 VAL A O 1
ATOM 1339 N N . LEU A 1 174 ? -17.062 -22.125 5.477 1 98.06 174 LEU A N 1
ATOM 1340 C CA . LEU A 1 174 ? -16.984 -20.875 4.711 1 98.06 174 LEU A CA 1
ATOM 1341 C C . LEU A 1 174 ? -15.859 -20.953 3.686 1 98.06 174 LEU A C 1
ATOM 1343 O O . LEU A 1 174 ? -15.977 -20.406 2.586 1 98.06 174 LEU A O 1
ATOM 1347 N N . SER A 1 175 ? -14.711 -21.594 4.008 1 97.88 175 SER A N 1
ATOM 1348 C CA . SER A 1 175 ? -13.648 -21.812 3.029 1 97.88 175 SER A CA 1
ATOM 1349 C C . SER A 1 175 ? -14.148 -22.625 1.845 1 97.88 175 SER A C 1
ATOM 1351 O O . SER A 1 175 ? -13.836 -22.312 0.692 1 97.88 175 SER A O 1
ATOM 1353 N N . SER A 1 176 ? -14.883 -23.656 2.172 1 97.06 176 SER A N 1
ATOM 1354 C CA . SER A 1 176 ? -15.453 -24.484 1.108 1 97.06 176 SER A CA 1
ATOM 1355 C C . SER A 1 176 ? -16.406 -23.672 0.229 1 97.06 176 SER A C 1
ATOM 1357 O O . SER A 1 176 ? -16.344 -23.766 -1 1 97.06 176 SER A O 1
ATOM 1359 N N . GLN A 1 177 ? -17.25 -22.922 0.865 1 97.94 177 GLN A N 1
ATOM 1360 C CA . GLN A 1 177 ? -18.188 -22.094 0.112 1 97.94 177 GLN A CA 1
ATOM 1361 C C . GLN A 1 177 ? -17.453 -21.141 -0.83 1 97.94 177 GLN A C 1
ATOM 1363 O O . GLN A 1 177 ? -17.859 -20.984 -1.987 1 97.94 177 GLN A O 1
ATOM 1368 N N . ARG A 1 178 ? -16.359 -20.516 -0.376 1 98 178 ARG A N 1
ATOM 1369 C CA . ARG A 1 178 ? -15.602 -19.531 -1.141 1 98 178 ARG A CA 1
ATOM 1370 C C . ARG A 1 178 ? -14.938 -20.172 -2.35 1 98 178 ARG A C 1
ATOM 1372 O O . ARG A 1 178 ? -14.562 -19.484 -3.301 1 98 178 ARG A O 1
ATOM 1379 N N . CYS A 1 179 ? -14.742 -21.469 -2.328 1 97.56 179 CYS A N 1
ATOM 1380 C CA . CYS A 1 179 ? -14.086 -22.172 -3.426 1 97.56 179 CYS A CA 1
ATOM 1381 C C . CYS A 1 179 ? -14.969 -22.188 -4.668 1 97.56 179 CYS A C 1
ATOM 1383 O O . CYS A 1 179 ? -14.469 -22.219 -5.793 1 97.56 179 CYS A O 1
ATOM 1385 N N . TYR A 1 180 ? -16.234 -22.25 -4.488 1 98.06 180 TYR A N 1
ATOM 1386 C CA . TYR A 1 180 ? -17.172 -22.375 -5.598 1 98.06 180 TYR A CA 1
ATOM 1387 C C . TYR A 1 180 ? -17.875 -21.047 -5.883 1 98.06 180 TYR A C 1
ATOM 1389 O O . TYR A 1 180 ? -18.703 -20.609 -5.102 1 98.06 180 TYR A O 1
ATOM 1397 N N . LYS A 1 181 ? -17.578 -20.484 -7 1 98.38 181 LYS A N 1
ATOM 1398 C CA . LYS A 1 181 ? -18.031 -19.125 -7.316 1 98.38 181 LYS A CA 1
ATOM 1399 C C . LYS A 1 181 ? -19.5 -19.141 -7.766 1 98.38 181 LYS A C 1
ATOM 1401 O O . LYS A 1 181 ? -19.922 -20.031 -8.508 1 98.38 181 LYS A O 1
ATOM 1406 N N . THR A 1 182 ? -20.266 -18.188 -7.281 1 97.56 182 THR A N 1
ATOM 1407 C CA . THR A 1 182 ? -21.594 -17.922 -7.82 1 97.56 182 THR A CA 1
ATOM 1408 C C . THR A 1 182 ? -21.5 -17.219 -9.172 1 97.56 182 THR A C 1
ATOM 1410 O O . THR A 1 182 ? -20.438 -16.766 -9.57 1 97.56 182 THR A O 1
ATOM 1413 N N . ALA A 1 183 ? -22.641 -17.188 -9.875 1 97.88 183 ALA A N 1
ATOM 1414 C CA . ALA A 1 183 ? -22.656 -16.484 -11.156 1 97.88 183 ALA A CA 1
ATOM 1415 C C . ALA A 1 183 ? -22.297 -15.016 -11 1 97.88 183 ALA A C 1
ATOM 1417 O O . ALA A 1 183 ? -21.578 -14.453 -11.836 1 97.88 183 ALA A O 1
ATOM 1418 N N . LEU A 1 184 ? -22.766 -14.398 -9.945 1 97.94 184 LEU A N 1
ATOM 1419 C CA . LEU A 1 184 ? -22.5 -12.984 -9.703 1 97.94 184 LEU A CA 1
ATOM 1420 C C . LEU A 1 184 ? -21.016 -12.766 -9.398 1 97.94 184 LEU A C 1
ATOM 1422 O O . LEU A 1 184 ? -20.422 -11.797 -9.875 1 97.94 184 LEU A O 1
ATOM 1426 N N . GLU A 1 185 ? -20.391 -13.641 -8.625 1 97.81 185 GLU A N 1
ATOM 1427 C CA . GLU A 1 185 ? -18.953 -13.57 -8.383 1 97.81 185 GLU A CA 1
ATOM 1428 C C . GLU A 1 185 ? -18.172 -13.711 -9.688 1 97.81 185 GLU A C 1
ATOM 1430 O O . GLU A 1 185 ? -17.219 -12.977 -9.922 1 97.81 185 GLU A O 1
ATOM 1435 N N . ALA A 1 186 ? -18.578 -14.688 -10.438 1 98.44 186 ALA A N 1
ATOM 1436 C CA . ALA A 1 186 ? -17.906 -14.961 -11.703 1 98.44 186 ALA A CA 1
ATOM 1437 C C . ALA A 1 186 ? -17.891 -13.727 -12.594 1 98.44 186 ALA A C 1
ATOM 1439 O O . ALA A 1 186 ? -16.906 -13.461 -13.289 1 98.44 186 ALA A O 1
ATOM 1440 N N . ASP A 1 187 ? -18.969 -12.984 -12.57 1 98.31 187 ASP A N 1
ATOM 1441 C CA . ASP A 1 187 ? -19.062 -11.773 -13.375 1 98.31 187 ASP A CA 1
ATOM 1442 C C . ASP A 1 187 ? -18.031 -10.742 -12.922 1 98.31 187 ASP A C 1
ATOM 1444 O O . ASP A 1 187 ? -17.422 -10.055 -13.75 1 98.31 187 ASP A O 1
ATOM 1448 N N . VAL A 1 188 ? -17.875 -10.57 -11.633 1 98.5 188 VAL A N 1
ATOM 1449 C CA . VAL A 1 188 ? -16.891 -9.633 -11.102 1 98.5 188 VAL A CA 1
ATOM 1450 C C . VAL A 1 188 ? -15.477 -10.094 -11.477 1 98.5 188 VAL A C 1
ATOM 1452 O O . VAL A 1 188 ? -14.641 -9.289 -11.883 1 98.5 188 VAL A O 1
ATOM 1455 N N . LEU A 1 189 ? -15.211 -11.406 -11.328 1 98.81 189 LEU A N 1
ATOM 1456 C CA . LEU A 1 189 ? -13.906 -11.977 -11.648 1 98.81 189 LEU A CA 1
ATOM 1457 C C . LEU A 1 189 ? -13.602 -11.828 -13.133 1 98.81 189 LEU A C 1
ATOM 1459 O O . LEU A 1 189 ? -12.461 -11.523 -13.508 1 98.81 189 LEU A O 1
ATOM 1463 N N . LYS A 1 190 ? -14.602 -12.023 -13.953 1 98.75 190 LYS A N 1
ATOM 1464 C CA . LYS A 1 190 ? -14.461 -11.789 -15.383 1 98.75 190 LYS A CA 1
ATOM 1465 C C . LYS A 1 190 ? -14.062 -10.344 -15.672 1 98.75 190 LYS A C 1
ATOM 1467 O O . LYS A 1 190 ? -13.172 -10.086 -16.484 1 98.75 190 LYS A O 1
ATOM 1472 N N . TYR A 1 191 ? -14.688 -9.445 -15.008 1 98.56 191 TYR A N 1
ATOM 1473 C CA . TYR A 1 191 ? -14.43 -8.031 -15.234 1 98.56 191 TYR A CA 1
ATOM 1474 C C . TYR A 1 191 ? -13.008 -7.664 -14.828 1 98.56 191 TYR A C 1
ATOM 1476 O O . TYR A 1 191 ? -12.289 -7.016 -15.594 1 98.56 191 TYR A O 1
ATOM 1484 N N . VAL A 1 192 ? -12.594 -8.031 -13.586 1 98.88 192 VAL A N 1
ATOM 1485 C CA . VAL A 1 192 ? -11.273 -7.633 -13.109 1 98.88 192 VAL A CA 1
ATOM 1486 C C . VAL A 1 192 ? -10.195 -8.258 -13.992 1 98.88 192 VAL A C 1
ATOM 1488 O O . VAL A 1 192 ? -9.156 -7.641 -14.234 1 98.88 192 VAL A O 1
ATOM 1491 N N . CYS A 1 193 ? -10.406 -9.453 -14.438 1 98.88 193 CYS A N 1
ATOM 1492 C CA . CYS A 1 193 ? -9.469 -10.07 -15.367 1 98.88 193 CYS A CA 1
ATOM 1493 C C . CYS A 1 193 ? -9.398 -9.297 -16.672 1 98.88 193 CYS A C 1
ATOM 1495 O O . CYS A 1 193 ? -8.312 -9.117 -17.234 1 98.88 193 CYS A O 1
ATOM 1497 N N . LYS A 1 194 ? -10.539 -8.867 -17.156 1 98.75 194 LYS A N 1
ATOM 1498 C CA . LYS A 1 194 ? -10.602 -8.094 -18.391 1 98.75 194 LYS A CA 1
ATOM 1499 C C . LYS A 1 194 ? -9.797 -6.801 -18.266 1 98.75 194 LYS A C 1
ATOM 1501 O O . LYS A 1 194 ? -8.984 -6.48 -19.141 1 98.75 194 LYS A O 1
ATOM 1506 N N . VAL A 1 195 ? -10.016 -6.023 -17.219 1 98.62 195 VAL A N 1
ATOM 1507 C CA . VAL A 1 195 ? -9.336 -4.742 -17.062 1 98.62 195 VAL A CA 1
ATOM 1508 C C . VAL A 1 195 ? -7.844 -4.973 -16.828 1 98.62 195 VAL A C 1
ATOM 1510 O O . VAL A 1 195 ? -7.012 -4.176 -17.266 1 98.62 195 VAL A O 1
ATOM 1513 N N . SER A 1 196 ? -7.473 -6.047 -16.125 1 98.94 196 SER A N 1
ATOM 1514 C CA . SER A 1 196 ? -6.066 -6.398 -15.945 1 98.94 196 SER A CA 1
ATOM 1515 C C . SER A 1 196 ? -5.422 -6.777 -17.281 1 98.94 196 SER A C 1
ATOM 1517 O O . SER A 1 196 ? -4.281 -6.402 -17.547 1 98.94 196 SER A O 1
ATOM 1519 N N . SER A 1 197 ? -6.145 -7.535 -18.062 1 98.88 197 SER A N 1
ATOM 1520 C CA . SER A 1 197 ? -5.668 -7.898 -19.406 1 98.88 197 SER A CA 1
ATOM 1521 C C . SER A 1 197 ? -5.379 -6.66 -20.234 1 98.88 197 SER A C 1
ATOM 1523 O O . SER A 1 197 ? -4.32 -6.562 -20.875 1 98.88 197 SER A O 1
ATOM 1525 N N . ALA A 1 198 ? -6.332 -5.754 -20.234 1 98.69 198 ALA A N 1
ATOM 1526 C CA . ALA A 1 198 ? -6.156 -4.516 -21 1 98.69 198 ALA A CA 1
ATOM 1527 C C . ALA A 1 198 ? -4.906 -3.77 -20.547 1 98.69 198 ALA A C 1
ATOM 1529 O O . ALA A 1 198 ? -4.18 -3.203 -21.375 1 98.69 198 ALA A O 1
ATOM 1530 N N . ALA A 1 199 ? -4.68 -3.727 -19.266 1 98.81 199 ALA A N 1
ATOM 1531 C CA . ALA A 1 199 ? -3.498 -3.061 -18.734 1 98.81 199 ALA A CA 1
ATOM 1532 C C . ALA A 1 199 ? -2.221 -3.76 -19.188 1 98.81 199 ALA A C 1
ATOM 1534 O O . ALA A 1 199 ? -1.223 -3.105 -19.5 1 98.81 199 ALA A O 1
ATOM 1535 N N . HIS A 1 200 ? -2.158 -5.094 -19.188 1 98.88 200 HIS A N 1
ATOM 1536 C CA . HIS A 1 200 ? -1.018 -5.836 -19.703 1 98.88 200 HIS A CA 1
ATOM 1537 C C . HIS A 1 200 ? -0.741 -5.457 -21.156 1 98.88 200 HIS A C 1
ATOM 1539 O O . HIS A 1 200 ? 0.417 -5.305 -21.562 1 98.88 200 HIS A O 1
ATOM 1545 N N . VAL A 1 201 ? -1.791 -5.41 -21.938 1 98.81 201 VAL A N 1
ATOM 1546 C CA . VAL A 1 201 ? -1.648 -5.066 -23.359 1 98.81 201 VAL A CA 1
ATOM 1547 C C . VAL A 1 201 ? -1.02 -3.682 -23.484 1 98.81 201 VAL A C 1
ATOM 1549 O O . VAL A 1 201 ? -0.11 -3.48 -24.297 1 98.81 201 VAL A O 1
ATOM 1552 N N . LYS A 1 202 ? -1.509 -2.709 -22.703 1 98.31 202 LYS A N 1
ATOM 1553 C CA . LYS A 1 202 ? -0.934 -1.368 -22.703 1 98.31 202 LYS A CA 1
ATOM 1554 C C . LYS A 1 202 ? 0.558 -1.408 -22.375 1 98.31 202 LYS A C 1
ATOM 1556 O O . LYS A 1 202 ? 1.357 -0.738 -23.047 1 98.31 202 LYS A O 1
ATOM 1561 N N . VAL A 1 203 ? 0.933 -2.139 -21.391 1 98.56 203 VAL A N 1
ATOM 1562 C CA . VAL A 1 203 ? 2.328 -2.26 -20.984 1 98.56 203 VAL A CA 1
ATOM 1563 C C . VAL A 1 203 ? 3.15 -2.863 -22.125 1 98.56 203 VAL A C 1
ATOM 1565 O O . VAL A 1 203 ? 4.25 -2.393 -22.422 1 98.56 203 VAL A O 1
ATOM 1568 N N . MET A 1 204 ? 2.637 -3.898 -22.75 1 98.12 204 MET A N 1
ATOM 1569 C CA . MET A 1 204 ? 3.316 -4.527 -23.891 1 98.12 204 MET A CA 1
ATOM 1570 C C . MET A 1 204 ? 3.584 -3.514 -25 1 98.12 204 MET A C 1
ATOM 1572 O O . MET A 1 204 ? 4.641 -3.545 -25.625 1 98.12 204 MET A O 1
ATOM 1576 N N . GLN A 1 205 ? 2.709 -2.629 -25.188 1 98 205 GLN A N 1
ATOM 1577 C CA . GLN A 1 205 ? 2.777 -1.683 -26.297 1 98 205 GLN A CA 1
ATOM 1578 C C . GLN A 1 205 ? 3.818 -0.598 -26.016 1 98 205 GLN A C 1
ATOM 1580 O O . GLN A 1 205 ? 4.371 -0.017 -26.953 1 98 205 GLN A O 1
ATOM 1585 N N . ILE A 1 206 ? 4.113 -0.342 -24.766 1 97.62 206 ILE A N 1
ATOM 1586 C CA . ILE A 1 206 ? 5.035 0.757 -24.484 1 97.62 206 ILE A CA 1
ATOM 1587 C C . ILE A 1 206 ? 6.426 0.203 -24.188 1 97.62 206 ILE A C 1
ATOM 1589 O O . ILE A 1 206 ? 7.414 0.935 -24.234 1 97.62 206 ILE A O 1
ATOM 1593 N N . ALA A 1 207 ? 6.531 -1.072 -23.844 1 98.19 207 ALA A N 1
ATOM 1594 C CA . ALA A 1 207 ? 7.785 -1.66 -23.391 1 98.19 207 ALA A CA 1
ATOM 1595 C C . ALA A 1 207 ? 8.852 -1.599 -24.484 1 98.19 207 ALA A C 1
ATOM 1597 O O . ALA A 1 207 ? 8.594 -1.977 -25.625 1 98.19 207 ALA A O 1
ATOM 1598 N N . LYS A 1 208 ? 10.008 -1.173 -24.156 1 98.06 208 LYS A N 1
ATOM 1599 C CA . LYS A 1 208 ? 11.125 -1.131 -25.094 1 98.06 208 LYS A CA 1
ATOM 1600 C C . LYS A 1 208 ? 12.453 -0.993 -24.359 1 98.06 208 LYS A C 1
ATOM 1602 O O . LYS A 1 208 ? 12.492 -0.512 -23.219 1 98.06 208 LYS A O 1
ATOM 1607 N N . PRO A 1 209 ? 13.531 -1.425 -25.062 1 98.06 209 PRO A N 1
ATOM 1608 C CA . PRO A 1 209 ? 14.852 -1.233 -24.453 1 98.06 209 PRO A CA 1
ATOM 1609 C C . PRO A 1 209 ? 15.125 0.222 -24.078 1 98.06 209 PRO A C 1
ATOM 1611 O O . PRO A 1 209 ? 14.734 1.135 -24.812 1 98.06 209 PRO A O 1
ATOM 1614 N N . GLY A 1 210 ? 15.867 0.453 -23.016 1 97.12 210 GLY A N 1
ATOM 1615 C CA . GLY A 1 210 ? 16.188 1.8 -22.562 1 97.12 210 GLY A CA 1
ATOM 1616 C C . GLY A 1 210 ? 15.227 2.318 -21.516 1 97.12 210 GLY A C 1
ATOM 1617 O O . GLY A 1 210 ? 15.57 3.225 -20.75 1 97.12 210 GLY A O 1
ATOM 1618 N N . MET A 1 211 ? 14.055 1.742 -21.422 1 97.69 211 MET A N 1
ATOM 1619 C CA . MET A 1 211 ? 13.156 2.023 -20.297 1 97.69 211 MET A CA 1
ATOM 1620 C C . MET A 1 211 ? 13.648 1.352 -19.016 1 97.69 211 MET A C 1
ATOM 1622 O O . MET A 1 211 ? 14.68 0.676 -19.031 1 97.69 211 MET A O 1
ATOM 1626 N N . SER A 1 212 ? 12.922 1.646 -17.953 1 97.75 212 SER A N 1
ATOM 1627 C CA . SER A 1 212 ? 13.133 0.969 -16.688 1 97.75 212 SER A CA 1
ATOM 1628 C C . SER A 1 212 ? 11.914 0.135 -16.297 1 97.75 212 SER A C 1
ATOM 1630 O O . SER A 1 212 ? 10.789 0.438 -16.703 1 97.75 212 SER A O 1
ATOM 1632 N N . GLN A 1 213 ? 12.211 -0.946 -15.547 1 98.38 213 GLN A N 1
ATOM 1633 C CA . GLN A 1 213 ? 11.141 -1.84 -15.102 1 98.38 213 GLN A CA 1
ATOM 1634 C C . GLN A 1 213 ? 10.047 -1.069 -14.367 1 98.38 213 GLN A C 1
ATOM 1636 O O . GLN A 1 213 ? 8.867 -1.407 -14.477 1 98.38 213 GLN A O 1
ATOM 1641 N N . HIS A 1 214 ? 10.406 0.032 -13.648 1 98.56 214 HIS A N 1
ATOM 1642 C CA . HIS A 1 214 ? 9.414 0.788 -12.891 1 98.56 214 HIS A CA 1
ATOM 1643 C C . HIS A 1 214 ? 8.438 1.5 -13.82 1 98.56 214 HIS A C 1
ATOM 1645 O O . HIS A 1 214 ? 7.297 1.771 -13.438 1 98.56 214 HIS A O 1
ATOM 1651 N N . HIS A 1 215 ? 8.836 1.842 -15.055 1 98.75 215 HIS A N 1
ATOM 1652 C CA . HIS A 1 215 ? 7.918 2.436 -16.016 1 98.75 215 HIS A CA 1
ATOM 1653 C C . HIS A 1 215 ? 6.785 1.475 -16.375 1 98.75 215 HIS A C 1
ATOM 1655 O O . HIS A 1 215 ? 5.641 1.893 -16.547 1 98.75 215 HIS A O 1
ATOM 1661 N N . LEU A 1 216 ? 7.168 0.182 -16.469 1 98.81 216 LEU A N 1
ATOM 1662 C CA . LEU A 1 216 ? 6.176 -0.841 -16.766 1 98.81 216 LEU A CA 1
ATOM 1663 C C . LEU A 1 216 ? 5.184 -0.997 -15.617 1 98.81 216 LEU A C 1
ATOM 1665 O O . LEU A 1 216 ? 3.971 -0.988 -15.836 1 98.81 216 LEU A O 1
ATOM 1669 N N . GLU A 1 217 ? 5.707 -1.1 -14.422 1 98.81 217 GLU A N 1
ATOM 1670 C CA . GLU A 1 217 ? 4.855 -1.235 -13.25 1 98.81 217 GLU A CA 1
ATOM 1671 C C . GLU A 1 217 ? 3.918 -0.04 -13.109 1 98.81 217 GLU A C 1
ATOM 1673 O O . GLU A 1 217 ? 2.711 -0.209 -12.914 1 98.81 217 GLU A O 1
ATOM 1678 N N . SER A 1 218 ? 4.465 1.174 -13.203 1 98.88 218 SER A N 1
ATOM 1679 C CA . SER A 1 218 ? 3.68 2.395 -13.055 1 98.88 218 SER A CA 1
ATOM 1680 C C . SER A 1 218 ? 2.557 2.459 -14.078 1 98.88 218 SER A C 1
ATOM 1682 O O . SER A 1 218 ? 1.433 2.848 -13.758 1 98.88 218 SER A O 1
ATOM 1684 N N . THR A 1 219 ? 2.854 2.068 -15.289 1 98.88 219 THR A N 1
ATOM 1685 C CA . THR A 1 219 ? 1.868 2.086 -16.359 1 98.88 219 THR A CA 1
ATOM 1686 C C . THR A 1 219 ? 0.727 1.116 -16.062 1 98.88 219 THR A C 1
ATOM 1688 O O . THR A 1 219 ? -0.445 1.454 -16.25 1 98.88 219 THR A O 1
ATOM 1691 N N . PHE A 1 220 ? 1.049 -0.064 -15.633 1 98.94 220 PHE A N 1
ATOM 1692 C CA . PHE A 1 220 ? 0.022 -1.039 -15.289 1 98.94 220 PHE A CA 1
ATOM 1693 C C . PHE A 1 220 ? -0.872 -0.508 -14.172 1 98.94 220 PHE A C 1
ATOM 1695 O O . PHE A 1 220 ? -2.1 -0.525 -14.289 1 98.94 220 PHE A O 1
ATOM 1702 N N . LEU A 1 221 ? -0.233 -0.019 -13.094 1 98.88 221 LEU A N 1
ATOM 1703 C CA . LEU A 1 221 ? -0.963 0.486 -11.938 1 98.88 221 LEU A CA 1
ATOM 1704 C C . LEU A 1 221 ? -1.913 1.608 -12.336 1 98.88 221 LEU A C 1
ATOM 1706 O O . LEU A 1 221 ? -3.057 1.656 -11.875 1 98.88 221 LEU A O 1
ATOM 1710 N N . HIS A 1 222 ? -1.463 2.434 -13.188 1 98.88 222 HIS A N 1
ATOM 1711 C CA . HIS A 1 222 ? -2.27 3.561 -13.641 1 98.88 222 HIS A CA 1
ATOM 1712 C C . HIS A 1 222 ? -3.467 3.086 -14.461 1 98.88 222 HIS A C 1
ATOM 1714 O O . HIS A 1 222 ? -4.594 3.533 -14.234 1 98.88 222 HIS A O 1
ATOM 1720 N N . ASP A 1 223 ? -3.23 2.18 -15.328 1 98.81 223 ASP A N 1
ATOM 1721 C CA . ASP A 1 223 ? -4.273 1.774 -16.266 1 98.81 223 ASP A CA 1
ATOM 1722 C C . ASP A 1 223 ? -5.398 1.029 -15.555 1 98.81 223 ASP A C 1
ATOM 1724 O O . ASP A 1 223 ? -6.578 1.328 -15.758 1 98.81 223 ASP A O 1
ATOM 1728 N N . VAL A 1 224 ? -5.094 0.068 -14.695 1 98.81 224 VAL A N 1
ATOM 1729 C CA . VAL A 1 224 ? -6.121 -0.737 -14.039 1 98.81 224 VAL A CA 1
ATOM 1730 C C . VAL A 1 224 ? -6.93 0.136 -13.086 1 98.81 224 VAL A C 1
ATOM 1732 O O . VAL A 1 224 ? -8.094 -0.159 -12.797 1 98.81 224 VAL A O 1
ATOM 1735 N N . TYR A 1 225 ? -6.289 1.229 -12.562 1 98.69 225 TYR A N 1
ATOM 1736 C CA . TYR A 1 225 ? -6.988 2.127 -11.648 1 98.69 225 TYR A CA 1
ATOM 1737 C C . TYR A 1 225 ? -7.793 3.166 -12.422 1 98.69 225 TYR A C 1
ATOM 1739 O O . TYR A 1 225 ? -9.023 3.201 -12.328 1 98.69 225 TYR A O 1
ATOM 1747 N N . TYR A 1 226 ? -7.168 3.885 -13.297 1 98.69 226 TYR A N 1
ATOM 1748 C CA . TYR A 1 226 ? -7.758 4.992 -14.047 1 98.69 226 TYR A CA 1
ATOM 1749 C C . TYR A 1 226 ? -8.922 4.512 -14.906 1 98.69 226 TYR A C 1
ATOM 1751 O O . TYR A 1 226 ? -9.992 5.125 -14.914 1 98.69 226 TYR A O 1
ATOM 1759 N N . ASN A 1 227 ? -8.719 3.395 -15.594 1 98.31 227 ASN A N 1
ATOM 1760 C CA . ASN A 1 227 ? -9.727 2.9 -16.516 1 98.31 227 ASN A CA 1
ATOM 1761 C C . ASN A 1 227 ? -10.586 1.807 -15.891 1 98.31 227 ASN A C 1
ATOM 1763 O O . ASN A 1 227 ? -11.758 1.66 -16.234 1 98.31 227 ASN A O 1
ATOM 1767 N N . GLY A 1 228 ? -9.984 1.041 -14.945 1 98.12 228 GLY A N 1
ATOM 1768 C CA . GLY A 1 228 ? -10.648 -0.176 -14.5 1 98.12 228 GLY A CA 1
ATOM 1769 C C . GLY A 1 228 ? -11.25 -0.057 -13.117 1 98.12 228 GLY A C 1
ATOM 1770 O O . GLY A 1 228 ? -12.039 -0.912 -12.703 1 98.12 228 GLY A O 1
ATOM 1771 N N . GLY A 1 229 ? -10.852 0.95 -12.383 1 97.88 229 GLY A N 1
ATOM 1772 C CA . GLY A 1 229 ? -11.398 1.156 -11.055 1 97.88 229 GLY A CA 1
ATOM 1773 C C . GLY A 1 229 ? -10.695 0.341 -9.984 1 97.88 229 GLY A C 1
ATOM 1774 O O . GLY A 1 229 ? -11.211 0.197 -8.867 1 97.88 229 GLY A O 1
ATOM 1775 N N . CYS A 1 230 ? -9.547 -0.261 -10.344 1 98.5 230 CYS A N 1
ATOM 1776 C CA . CYS A 1 230 ? -8.766 -1.022 -9.375 1 98.5 230 CYS A CA 1
ATOM 1777 C C . CYS A 1 230 ? -7.809 -0.115 -8.609 1 98.5 230 CYS A C 1
ATOM 1779 O O . CYS A 1 230 ? -6.66 0.06 -9.016 1 98.5 230 CYS A O 1
ATOM 1781 N N . ARG A 1 231 ? -8.203 0.415 -7.477 1 97.81 231 ARG A N 1
ATOM 1782 C CA . ARG A 1 231 ? -7.359 1.293 -6.672 1 97.81 231 ARG A CA 1
ATOM 1783 C C . ARG A 1 231 ? -6.176 0.529 -6.09 1 97.81 231 ARG A C 1
ATOM 1785 O O . ARG A 1 231 ? -5.172 1.131 -5.699 1 97.81 231 ARG A O 1
ATOM 1792 N N . ARG A 1 232 ? -6.355 -0.813 -6.012 1 97.25 232 ARG A N 1
ATOM 1793 C CA . ARG A 1 232 ? -5.324 -1.728 -5.523 1 97.25 232 ARG A CA 1
ATOM 1794 C C . ARG A 1 232 ? -5.012 -2.801 -6.562 1 97.25 232 ARG A C 1
ATOM 1796 O O . ARG A 1 232 ? -5.785 -3.012 -7.496 1 97.25 232 ARG A O 1
ATOM 1803 N N . VAL A 1 233 ? -3.883 -3.393 -6.328 1 98.31 233 VAL A N 1
ATOM 1804 C CA . VAL A 1 233 ? -3.549 -4.602 -7.07 1 98.31 233 VAL A CA 1
ATOM 1805 C C . VAL A 1 233 ? -3.566 -5.809 -6.133 1 98.31 233 VAL A C 1
ATOM 1807 O O . VAL A 1 233 ? -3.541 -5.648 -4.906 1 98.31 233 VAL A O 1
ATOM 1810 N N . SER A 1 234 ? -3.668 -6.969 -6.676 1 98.06 234 SER A N 1
ATOM 1811 C CA . SER A 1 234 ? -3.877 -8.195 -5.91 1 98.06 234 SER A CA 1
ATOM 1812 C C . SER A 1 234 ? -2.605 -8.609 -5.176 1 98.06 234 SER A C 1
ATOM 1814 O O . SER A 1 234 ? -2.666 -9.336 -4.18 1 98.06 234 SER A O 1
ATOM 1816 N N . TYR A 1 235 ? -1.506 -8.305 -5.645 1 97.75 235 TYR A N 1
ATOM 1817 C CA . TYR A 1 235 ? -0.157 -8.531 -5.141 1 97.75 235 TYR A CA 1
ATOM 1818 C C . TYR A 1 235 ? 0.83 -7.543 -5.75 1 97.75 235 TYR A C 1
ATOM 1820 O O . TYR A 1 235 ? 0.497 -6.832 -6.699 1 97.75 235 TYR A O 1
ATOM 1828 N N . THR A 1 236 ? 2.004 -7.426 -5.121 1 97.25 236 THR A N 1
ATOM 1829 C CA . THR A 1 236 ? 3.012 -6.539 -5.691 1 97.25 236 THR A CA 1
ATOM 1830 C C . THR A 1 236 ? 3.375 -6.977 -7.109 1 97.25 236 THR A C 1
ATOM 1832 O O . THR A 1 236 ? 3.701 -8.141 -7.34 1 97.25 236 THR A O 1
ATOM 1835 N N . CYS A 1 237 ? 3.326 -6.062 -8.047 1 98.38 237 CYS A N 1
ATOM 1836 C CA . CYS A 1 237 ? 3.584 -6.363 -9.453 1 98.38 237 CYS A CA 1
ATOM 1837 C C . CYS A 1 237 ? 5.02 -6.84 -9.648 1 98.38 237 CYS A C 1
ATOM 1839 O O . CYS A 1 237 ? 5.938 -6.34 -9 1 98.38 237 CYS A O 1
ATOM 1841 N N . ILE A 1 238 ? 5.18 -7.781 -10.469 1 98.31 238 ILE A N 1
ATOM 1842 C CA . ILE A 1 238 ? 6.492 -8.234 -10.914 1 98.31 238 ILE A CA 1
ATOM 1843 C C . ILE A 1 238 ? 6.73 -7.809 -12.359 1 98.31 238 ILE A C 1
ATOM 1845 O O . ILE A 1 238 ? 6.008 -8.227 -13.266 1 98.31 238 ILE A O 1
ATOM 1849 N N . CYS A 1 239 ? 7.652 -6.961 -12.539 1 98.38 239 CYS A N 1
ATOM 1850 C CA . CYS A 1 239 ? 8.102 -6.543 -13.859 1 98.38 239 CYS A CA 1
ATOM 1851 C C . CYS A 1 239 ? 9.562 -6.906 -14.086 1 98.38 239 CYS A C 1
ATOM 1853 O O . CYS A 1 239 ? 10.406 -6.027 -14.234 1 98.38 239 CYS A O 1
ATOM 1855 N N . ALA A 1 240 ? 9.805 -8.141 -14.25 1 97.81 240 ALA A N 1
ATOM 1856 C CA . ALA A 1 240 ? 11.172 -8.648 -14.352 1 97.81 240 ALA A CA 1
ATOM 1857 C C . ALA A 1 240 ? 11.625 -8.703 -15.812 1 97.81 240 ALA A C 1
ATOM 1859 O O . ALA A 1 240 ? 10.844 -9.047 -16.703 1 97.81 240 ALA A O 1
ATOM 1860 N N . THR A 1 241 ? 12.844 -8.344 -16.094 1 97.38 241 THR A N 1
ATOM 1861 C CA . THR A 1 241 ? 13.453 -8.492 -17.406 1 97.38 241 THR A CA 1
ATOM 1862 C C . THR A 1 241 ? 14.82 -9.156 -17.312 1 97.38 241 THR A C 1
ATOM 1864 O O . THR A 1 241 ? 15.453 -9.125 -16.25 1 97.38 241 THR A O 1
ATOM 1867 N N . GLY A 1 242 ? 15.227 -9.758 -18.359 1 96.75 242 GLY A N 1
ATOM 1868 C CA . GLY A 1 242 ? 16.516 -10.438 -18.359 1 96.75 242 GLY A CA 1
ATOM 1869 C C . GLY A 1 242 ? 16.609 -11.508 -17.281 1 96.75 242 GLY A C 1
ATOM 1870 O O . GLY A 1 242 ? 15.672 -12.273 -17.062 1 96.75 242 GLY A O 1
ATOM 1871 N N . PRO A 1 243 ? 17.75 -11.594 -16.625 1 95.06 243 PRO A N 1
ATOM 1872 C CA . PRO A 1 243 ? 17.953 -12.656 -15.625 1 95.06 243 PRO A CA 1
ATOM 1873 C C . PRO A 1 243 ? 16.984 -12.57 -14.461 1 95.06 243 PRO A C 1
ATOM 1875 O O . PRO A 1 243 ? 16.75 -13.562 -13.766 1 95.06 243 PRO A O 1
ATOM 1878 N N . HIS A 1 244 ? 16.359 -11.422 -14.266 1 95.44 244 HIS A N 1
ATOM 1879 C CA . HIS A 1 244 ? 15.422 -11.242 -13.156 1 95.44 244 HIS A CA 1
ATOM 1880 C C . HIS A 1 244 ? 14.172 -12.086 -13.344 1 95.44 244 HIS A C 1
ATOM 1882 O O . HIS A 1 244 ? 13.461 -12.383 -12.383 1 95.44 244 HIS A O 1
ATOM 1888 N N . GLY A 1 245 ? 13.922 -12.469 -14.578 1 96.94 245 GLY A N 1
ATOM 1889 C CA . GLY A 1 245 ? 12.758 -13.289 -14.867 1 96.94 245 GLY A CA 1
ATOM 1890 C C . GLY A 1 245 ? 12.82 -14.664 -14.219 1 96.94 245 GLY A C 1
ATOM 1891 O O . GLY A 1 245 ? 11.805 -15.352 -14.125 1 96.94 245 GLY A O 1
ATOM 1892 N N . ALA A 1 246 ? 14.031 -15.039 -13.789 1 95.94 246 ALA A N 1
ATOM 1893 C CA . ALA A 1 246 ? 14.203 -16.344 -13.148 1 95.94 246 ALA A CA 1
ATOM 1894 C C . ALA A 1 246 ? 13.875 -16.266 -11.664 1 95.94 246 ALA A C 1
ATOM 1896 O O . ALA A 1 246 ? 13.734 -17.297 -11 1 95.94 246 ALA A O 1
ATOM 1897 N N . THR A 1 247 ? 13.719 -15.062 -11.125 1 93.81 247 THR A N 1
ATOM 1898 C CA . THR A 1 247 ? 13.312 -14.852 -9.742 1 93.81 247 THR A CA 1
ATOM 1899 C C . THR A 1 247 ? 11.789 -14.875 -9.625 1 93.81 247 THR A C 1
ATOM 1901 O O . THR A 1 247 ? 11.109 -13.969 -10.094 1 93.81 247 THR A O 1
ATOM 1904 N N . LEU A 1 248 ? 11.258 -15.852 -8.945 1 92.81 248 LEU A N 1
ATOM 1905 C CA . LEU A 1 248 ? 9.82 -16.109 -8.953 1 92.81 248 LEU A CA 1
ATOM 1906 C C . LEU A 1 248 ? 9.062 -14.969 -8.273 1 92.81 248 LEU A C 1
ATOM 1908 O O . LEU A 1 248 ? 7.969 -14.602 -8.711 1 92.81 248 LEU A O 1
ATOM 1912 N N . HIS A 1 249 ? 9.609 -14.461 -7.215 1 92.12 249 HIS A N 1
ATOM 1913 C CA . HIS A 1 249 ? 9.008 -13.336 -6.516 1 92.12 249 HIS A CA 1
ATOM 1914 C C . HIS A 1 249 ? 9.891 -12.094 -6.605 1 92.12 249 HIS A C 1
ATOM 1916 O O . HIS A 1 249 ? 10.305 -11.539 -5.582 1 92.12 249 HIS A O 1
ATOM 1922 N N . TYR A 1 250 ? 10.148 -11.648 -7.836 1 93.56 250 TYR A N 1
ATOM 1923 C CA . TYR A 1 250 ? 10.961 -10.469 -8.102 1 93.56 250 TYR A CA 1
ATOM 1924 C C . TYR A 1 250 ? 10.258 -9.203 -7.629 1 93.56 250 TYR A C 1
ATOM 1926 O O . TYR A 1 250 ? 9.227 -8.812 -8.195 1 93.56 250 TYR A O 1
ATOM 1934 N N . PRO A 1 251 ? 10.75 -8.477 -6.664 1 87.88 251 PRO A N 1
ATOM 1935 C CA . PRO A 1 251 ? 9.969 -7.414 -6.039 1 87.88 251 PRO A CA 1
ATOM 1936 C C . PRO A 1 251 ? 10.438 -6.02 -6.445 1 87.88 251 PRO A C 1
ATOM 1938 O O . PRO A 1 251 ? 9.742 -5.031 -6.191 1 87.88 251 PRO A O 1
ATOM 1941 N N . ASP A 1 252 ? 11.516 -5.801 -7.035 1 91.31 252 ASP A N 1
ATOM 1942 C CA . ASP A 1 252 ? 12.188 -4.504 -7.031 1 91.31 252 ASP A CA 1
ATOM 1943 C C . ASP A 1 252 ? 11.68 -3.625 -8.172 1 91.31 252 ASP A C 1
ATOM 1945 O O . ASP A 1 252 ? 11.43 -2.432 -7.98 1 91.31 252 ASP A O 1
ATOM 1949 N N . ASN A 1 253 ? 11.617 -4.203 -9.422 1 96.75 253 ASN A N 1
ATOM 1950 C CA . ASN A 1 253 ? 11.148 -3.523 -10.625 1 96.75 253 ASN A CA 1
ATOM 1951 C C . ASN A 1 253 ? 11.883 -2.205 -10.852 1 96.75 253 ASN A C 1
ATOM 1953 O O . ASN A 1 253 ? 11.258 -1.189 -11.172 1 96.75 253 ASN A O 1
ATOM 1957 N N . ASN A 1 254 ? 13.156 -2.178 -10.703 1 95.94 254 ASN A N 1
ATOM 1958 C CA . ASN A 1 254 ? 13.859 -0.901 -10.789 1 95.94 254 ASN A CA 1
ATOM 1959 C C . ASN A 1 254 ? 15.078 -0.989 -11.703 1 95.94 254 ASN A C 1
ATOM 1961 O O . ASN A 1 254 ? 15.922 -0.09 -11.703 1 95.94 254 ASN A O 1
ATOM 1965 N N . CYS A 1 255 ? 15.195 -2.021 -12.531 1 95.44 255 CYS A N 1
ATOM 1966 C CA . CYS A 1 255 ? 16.359 -2.191 -13.406 1 95.44 255 CYS A CA 1
ATOM 1967 C C . CYS A 1 255 ? 16.062 -1.659 -14.805 1 95.44 255 CYS A C 1
ATOM 1969 O O . CYS A 1 255 ? 14.914 -1.622 -15.234 1 95.44 255 CYS A O 1
ATOM 1971 N N . VAL A 1 256 ? 17.109 -1.321 -15.484 1 96.56 256 VAL A N 1
ATOM 1972 C CA . VAL A 1 256 ? 17.016 -0.909 -16.891 1 96.56 256 VAL A CA 1
ATOM 1973 C C . VAL A 1 256 ? 16.641 -2.105 -17.75 1 96.56 256 VAL A C 1
ATOM 1975 O O . VAL A 1 256 ? 17.125 -3.221 -17.531 1 96.56 256 VAL A O 1
ATOM 1978 N N . ILE A 1 257 ? 15.836 -1.869 -18.719 1 97.38 257 ILE A N 1
ATOM 1979 C CA . ILE A 1 257 ? 15.438 -2.9 -19.672 1 97.38 257 ILE A CA 1
ATOM 1980 C C . ILE A 1 257 ? 16.469 -2.992 -20.797 1 97.38 257 ILE A C 1
ATOM 1982 O O . ILE A 1 257 ? 16.547 -2.098 -21.641 1 97.38 257 ILE A O 1
ATOM 1986 N N . GLU A 1 258 ? 17.156 -4.078 -20.828 1 97.19 258 GLU A N 1
ATOM 1987 C CA . GLU A 1 258 ? 18.234 -4.254 -21.797 1 97.19 258 GLU A CA 1
ATOM 1988 C C . GLU A 1 258 ? 17.734 -4.898 -23.078 1 97.19 258 GLU A C 1
ATOM 1990 O O . GLU A 1 258 ? 16.953 -5.855 -23.047 1 97.19 258 GLU A O 1
ATOM 1995 N N . ASP A 1 259 ? 18.219 -4.367 -24.203 1 97.88 259 ASP A N 1
ATOM 1996 C CA . ASP A 1 259 ? 17.844 -4.914 -25.516 1 97.88 259 ASP A CA 1
ATOM 1997 C C . ASP A 1 259 ? 18.188 -6.398 -25.609 1 97.88 259 ASP A C 1
ATOM 1999 O O . ASP A 1 259 ? 19.234 -6.832 -25.125 1 97.88 259 ASP A O 1
ATOM 2003 N N . GLY A 1 260 ? 17.25 -7.172 -26.156 1 96.69 260 GLY A N 1
ATOM 2004 C CA . GLY A 1 260 ? 17.516 -8.578 -26.391 1 96.69 260 GLY A CA 1
ATOM 2005 C C . GLY A 1 260 ? 17.047 -9.477 -25.266 1 96.69 260 GLY A C 1
ATOM 2006 O O . GLY A 1 260 ? 17.047 -10.703 -25.391 1 96.69 260 GLY A O 1
ATOM 2007 N N . THR A 1 261 ? 16.562 -8.898 -24.203 1 97.44 261 THR A N 1
ATOM 2008 C CA . THR A 1 261 ? 16.141 -9.711 -23.062 1 97.44 261 THR A CA 1
ATOM 2009 C C . THR A 1 261 ? 14.641 -9.992 -23.125 1 97.44 261 THR A C 1
ATOM 2011 O O . THR A 1 261 ? 13.914 -9.375 -23.906 1 97.44 261 THR A O 1
ATOM 2014 N N . MET A 1 262 ? 14.211 -11.008 -22.312 1 98 262 MET A N 1
ATOM 2015 C CA . MET A 1 262 ? 12.805 -11.312 -22.109 1 98 262 MET A CA 1
ATOM 2016 C C . MET A 1 262 ? 12.227 -10.523 -20.938 1 98 262 MET A C 1
ATOM 2018 O O . MET A 1 262 ? 12.945 -10.211 -19.984 1 98 262 MET A O 1
ATOM 2022 N N . ALA A 1 263 ? 11.008 -10.172 -21.094 1 98.62 263 ALA A N 1
ATOM 2023 C CA . ALA A 1 263 ? 10.234 -9.672 -19.969 1 98.62 263 ALA A CA 1
ATOM 2024 C C . ALA A 1 263 ? 9.297 -10.742 -19.422 1 98.62 263 ALA A C 1
ATOM 2026 O O . ALA A 1 263 ? 8.703 -11.5 -20.188 1 98.62 263 ALA A O 1
ATOM 2027 N N . LEU A 1 264 ? 9.227 -10.938 -18.172 1 98.75 264 LEU A N 1
ATOM 2028 C CA . LEU A 1 264 ? 8.219 -11.703 -17.438 1 98.75 264 LEU A CA 1
ATOM 2029 C C . LEU A 1 264 ? 7.449 -10.805 -16.469 1 98.75 264 LEU A C 1
ATOM 2031 O O . LEU A 1 264 ? 7.98 -10.391 -15.438 1 98.75 264 LEU A O 1
ATOM 2035 N N . LEU A 1 265 ? 6.234 -10.453 -16.859 1 98.88 265 LEU A N 1
ATOM 2036 C CA . LEU A 1 265 ? 5.395 -9.539 -16.094 1 98.88 265 LEU A CA 1
ATOM 2037 C C . LEU A 1 265 ? 4.23 -10.273 -15.438 1 98.88 265 LEU A C 1
ATOM 2039 O O . LEU A 1 265 ? 3.389 -10.852 -16.141 1 98.88 265 LEU A O 1
ATOM 2043 N N . ASP A 1 266 ? 4.234 -10.367 -14.141 1 98.75 266 ASP A N 1
ATOM 2044 C CA . ASP A 1 266 ? 3.193 -10.969 -13.312 1 98.75 266 ASP A CA 1
ATOM 2045 C C . ASP A 1 266 ? 2.447 -9.906 -12.508 1 98.75 266 ASP A C 1
ATOM 2047 O O . ASP A 1 266 ? 2.957 -9.414 -11.5 1 98.75 266 ASP A O 1
ATOM 2051 N N . MET A 1 267 ? 1.255 -9.516 -13 1 98.81 267 MET A N 1
ATOM 2052 C CA . MET A 1 267 ? 0.498 -8.398 -12.453 1 98.81 267 MET A CA 1
ATOM 2053 C C . MET A 1 267 ? -1.002 -8.664 -12.516 1 98.81 267 MET A C 1
ATOM 2055 O O . MET A 1 267 ? -1.472 -9.359 -13.422 1 98.81 267 MET A O 1
ATOM 2059 N N . GLY A 1 268 ? -1.748 -8.164 -11.609 1 98.88 268 GLY A N 1
ATOM 2060 C CA . GLY A 1 268 ? -3.195 -8.297 -11.578 1 98.88 268 GLY A CA 1
ATOM 2061 C C . GLY A 1 268 ? -3.871 -7.234 -10.727 1 98.88 268 GLY A C 1
ATOM 2062 O O . GLY A 1 268 ? -3.449 -6.973 -9.602 1 98.88 268 GLY A O 1
ATOM 2063 N N . GLY A 1 269 ? -4.887 -6.586 -11.305 1 98.81 269 GLY A N 1
ATOM 2064 C CA . GLY A 1 269 ? -5.695 -5.641 -10.555 1 98.81 269 GLY A CA 1
ATOM 2065 C C . GLY A 1 269 ? -6.523 -6.293 -9.469 1 98.81 269 GLY A C 1
ATOM 2066 O O . GLY A 1 269 ? -6.68 -7.516 -9.445 1 98.81 269 GLY A O 1
ATOM 2067 N N . ASN A 1 270 ? -6.953 -5.598 -8.508 1 98.75 270 ASN A N 1
ATOM 2068 C CA . ASN A 1 270 ? -7.953 -5.961 -7.512 1 98.75 270 ASN A CA 1
ATOM 2069 C C . ASN A 1 270 ? -9.172 -5.043 -7.586 1 98.75 270 ASN A C 1
ATOM 2071 O O . ASN A 1 270 ? -9.062 -3.84 -7.348 1 98.75 270 ASN A O 1
ATOM 2075 N N . TYR A 1 271 ? -10.25 -5.594 -7.988 1 98.31 271 TYR A N 1
ATOM 2076 C CA . TYR A 1 271 ? -11.461 -4.805 -8.141 1 98.31 271 TYR A CA 1
ATOM 2077 C C . TYR A 1 271 ? -12.406 -5.023 -6.957 1 98.31 271 TYR A C 1
ATOM 2079 O O . TYR A 1 271 ? -13.102 -6.039 -6.895 1 98.31 271 TYR A O 1
ATOM 2087 N N . ARG A 1 272 ? -12.383 -4.039 -6.012 1 96 272 ARG A N 1
ATOM 2088 C CA . ARG A 1 272 ? -13.25 -4.047 -4.84 1 96 272 ARG A CA 1
ATOM 2089 C C . ARG A 1 272 ? -13.164 -5.383 -4.105 1 96 272 ARG A C 1
ATOM 2091 O O . ARG A 1 272 ? -14.188 -5.984 -3.781 1 96 272 ARG A O 1
ATOM 2098 N N . GLY A 1 273 ? -11.961 -5.883 -4.016 1 97.06 273 GLY A N 1
ATOM 2099 C CA . GLY A 1 273 ? -11.711 -7.062 -3.205 1 97.06 273 GLY A CA 1
ATOM 2100 C C . GLY A 1 273 ? -11.469 -8.312 -4.027 1 97.06 273 GLY A C 1
ATOM 2101 O O . GLY A 1 273 ? -10.961 -9.312 -3.516 1 97.06 273 GLY A O 1
ATOM 2102 N N . TYR A 1 274 ? -11.805 -8.367 -5.277 1 98.56 274 TYR A N 1
ATOM 2103 C CA . TYR A 1 274 ? -11.648 -9.547 -6.121 1 98.56 274 TYR A CA 1
ATOM 2104 C C . TYR A 1 274 ? -10.391 -9.445 -6.969 1 98.56 274 TYR A C 1
ATOM 2106 O O . TYR A 1 274 ? -10.102 -8.398 -7.543 1 98.56 274 TYR A O 1
ATOM 2114 N N . ALA A 1 275 ? -9.703 -10.555 -7.109 1 98.81 275 ALA A N 1
ATOM 2115 C CA . ALA A 1 275 ? -8.328 -10.547 -7.605 1 98.81 275 ALA A CA 1
ATOM 2116 C C . ALA A 1 275 ? -8.258 -11.062 -9.039 1 98.81 275 ALA A C 1
ATOM 2118 O O . ALA A 1 275 ? -9.078 -11.891 -9.453 1 98.81 275 ALA A O 1
ATOM 2119 N N . ALA A 1 276 ? -7.34 -10.562 -9.766 1 98.88 276 ALA A N 1
ATOM 2120 C CA . ALA A 1 276 ? -6.832 -11.156 -11 1 98.88 276 ALA A CA 1
ATOM 2121 C C . ALA A 1 276 ? -5.359 -11.539 -10.859 1 98.88 276 ALA A C 1
ATOM 2123 O O . ALA A 1 276 ? -4.668 -11.039 -9.969 1 98.88 276 ALA A O 1
ATOM 2124 N N . ASP A 1 277 ? -4.91 -12.438 -11.664 1 98.88 277 ASP A N 1
ATOM 2125 C CA . ASP A 1 277 ? -3.523 -12.891 -11.688 1 98.88 277 ASP A CA 1
ATOM 2126 C C . ASP A 1 277 ? -3.117 -13.336 -13.086 1 98.88 277 ASP A C 1
ATOM 2128 O O . ASP A 1 277 ? -3.5 -14.422 -13.539 1 98.88 277 ASP A O 1
ATOM 2132 N N . ILE A 1 278 ? -2.363 -12.477 -13.742 1 98.94 278 ILE A N 1
ATOM 2133 C CA . ILE A 1 278 ? -1.996 -12.711 -15.133 1 98.94 278 ILE A CA 1
ATOM 2134 C C . ILE A 1 278 ? -0.487 -12.555 -15.305 1 98.94 278 ILE A C 1
ATOM 2136 O O . ILE A 1 278 ? 0.111 -11.625 -14.766 1 98.94 278 ILE A O 1
ATOM 2140 N N . THR A 1 279 ? 0.129 -13.5 -15.938 1 98.88 279 THR A N 1
ATOM 2141 C CA . THR A 1 279 ? 1.538 -13.367 -16.281 1 98.88 279 THR A CA 1
ATOM 2142 C C . THR A 1 279 ? 1.723 -13.367 -17.797 1 98.88 279 THR A C 1
ATOM 2144 O O . THR A 1 279 ? 1.146 -14.211 -18.5 1 98.88 279 THR A O 1
ATOM 2147 N N . CYS A 1 280 ? 2.418 -12.414 -18.281 1 98.88 280 CYS A N 1
ATOM 2148 C CA . CYS A 1 280 ? 2.83 -12.32 -19.688 1 98.88 280 CYS A CA 1
ATOM 2149 C C . CYS A 1 280 ? 4.352 -12.32 -19.797 1 98.88 280 CYS A C 1
ATOM 2151 O O . CYS A 1 280 ? 5.039 -11.695 -19 1 98.88 280 CYS A O 1
ATOM 2153 N N . SER A 1 281 ? 4.836 -13.047 -20.734 1 98.88 281 SER A N 1
ATOM 2154 C CA . SER A 1 281 ? 6.246 -13.023 -21.109 1 98.88 281 SER A CA 1
ATOM 2155 C C . SER A 1 281 ? 6.418 -12.625 -22.562 1 98.88 281 SER A C 1
ATOM 2157 O O . SER A 1 281 ? 5.676 -13.094 -23.438 1 98.88 281 SER A O 1
ATOM 2159 N N . PHE A 1 282 ? 7.332 -11.719 -22.859 1 98.88 282 PHE A N 1
ATOM 2160 C CA . PHE A 1 282 ? 7.551 -11.25 -24.219 1 98.88 282 PHE A CA 1
ATOM 2161 C C . PHE A 1 282 ? 8.953 -10.672 -24.375 1 98.88 282 PHE A C 1
ATOM 2163 O O . PHE A 1 282 ? 9.602 -10.32 -23.375 1 98.88 282 PHE A O 1
ATOM 2170 N N . PRO A 1 283 ? 9.477 -10.664 -25.641 1 98.62 283 PRO A N 1
ATOM 2171 C CA . PRO A 1 283 ? 10.766 -10.008 -25.859 1 98.62 283 PRO A CA 1
ATOM 2172 C C . PRO A 1 283 ? 10.688 -8.484 -25.75 1 98.62 283 PRO A C 1
ATOM 2174 O O . PRO A 1 283 ? 9.859 -7.855 -26.406 1 98.62 283 PRO A O 1
ATOM 2177 N N . VAL A 1 284 ? 11.531 -7.855 -25.031 1 98.12 284 VAL A N 1
ATOM 2178 C CA . VAL A 1 284 ? 11.398 -6.453 -24.641 1 98.12 284 VAL A CA 1
ATOM 2179 C C . VAL A 1 284 ? 11.477 -5.57 -25.891 1 98.12 284 VAL A C 1
ATOM 2181 O O . VAL A 1 284 ? 11.008 -4.43 -25.875 1 98.12 284 VAL A O 1
ATOM 2184 N N . ASN A 1 285 ? 12.148 -6.078 -26.953 1 98 285 ASN A N 1
ATOM 2185 C CA . ASN A 1 285 ? 12.297 -5.238 -28.141 1 98 285 ASN A CA 1
ATOM 2186 C C . ASN A 1 285 ? 11.227 -5.559 -29.188 1 98 285 ASN A C 1
ATOM 2188 O O . ASN A 1 285 ? 11.266 -5.035 -30.297 1 98 285 ASN A O 1
ATOM 2192 N N . GLY A 1 286 ? 10.328 -6.543 -28.938 1 98.19 286 GLY A N 1
ATOM 2193 C CA . GLY A 1 286 ? 9.156 -6.758 -29.781 1 98.19 286 GLY A CA 1
ATOM 2194 C C . GLY A 1 286 ? 9.32 -7.906 -30.75 1 98.19 286 GLY A C 1
ATOM 2195 O O . GLY A 1 286 ? 8.383 -8.266 -31.469 1 98.19 286 GLY A O 1
ATOM 2196 N N . LYS A 1 287 ? 10.516 -8.508 -30.781 1 98.25 287 LYS A N 1
ATOM 2197 C CA . LYS A 1 287 ? 10.766 -9.633 -31.672 1 98.25 287 LYS A CA 1
ATOM 2198 C C . LYS A 1 287 ? 11.484 -10.766 -30.953 1 98.25 287 LYS A C 1
ATOM 2200 O O . LYS A 1 287 ? 12.57 -10.578 -30.406 1 98.25 287 LYS A O 1
ATOM 2205 N N . PHE A 1 288 ? 10.914 -11.93 -31.062 1 98.5 288 PHE A N 1
ATOM 2206 C CA . PHE A 1 288 ? 11.516 -13.102 -30.438 1 98.5 288 PHE A CA 1
ATOM 2207 C C . PHE A 1 288 ? 12.727 -13.578 -31.234 1 98.5 288 PHE A C 1
ATOM 2209 O O . PHE A 1 288 ? 12.695 -13.602 -32.469 1 98.5 288 PHE A O 1
ATOM 2216 N N . THR A 1 289 ? 13.805 -13.922 -30.531 1 97.62 289 THR A N 1
ATOM 2217 C CA . THR A 1 289 ? 14.836 -14.75 -31.141 1 97.62 289 THR A CA 1
ATOM 2218 C C . THR A 1 289 ? 14.375 -16.203 -31.203 1 97.62 289 THR A C 1
ATOM 2220 O O . THR A 1 289 ? 13.383 -16.578 -30.594 1 97.62 289 THR A O 1
ATOM 2223 N N . GLU A 1 290 ? 15.086 -17.031 -31.922 1 97.12 290 GLU A N 1
ATOM 2224 C CA . GLU A 1 290 ? 14.727 -18.438 -32.031 1 97.12 290 GLU A CA 1
ATOM 2225 C C . GLU A 1 290 ? 14.797 -19.125 -30.656 1 97.12 290 GLU A C 1
ATOM 2227 O O . GLU A 1 290 ? 13.93 -19.938 -30.312 1 97.12 290 GLU A O 1
ATOM 2232 N N . ALA A 1 291 ? 15.836 -18.844 -29.922 1 96.5 291 ALA A N 1
ATOM 2233 C CA . ALA A 1 291 ? 15.984 -19.406 -28.594 1 96.5 291 ALA A CA 1
ATOM 2234 C C . ALA A 1 291 ? 14.82 -19 -27.688 1 96.5 291 ALA A C 1
ATOM 2236 O O . ALA A 1 291 ? 14.289 -19.828 -26.938 1 96.5 291 ALA A O 1
ATOM 2237 N N . GLN A 1 292 ? 14.461 -17.75 -27.719 1 98.06 292 GLN A N 1
ATOM 2238 C CA . GLN A 1 292 ? 13.352 -17.25 -26.906 1 98.06 292 GLN A CA 1
ATOM 2239 C C . GLN A 1 292 ? 12.039 -17.906 -27.328 1 98.06 292 GLN A C 1
ATOM 2241 O O . GLN A 1 292 ? 11.242 -18.297 -26.469 1 98.06 292 GLN A O 1
ATOM 2246 N N . LYS A 1 293 ? 11.836 -18.047 -28.594 1 98 293 LYS A N 1
ATOM 2247 C CA . LYS A 1 293 ? 10.633 -18.672 -29.141 1 98 293 LYS A CA 1
ATOM 2248 C C . LYS A 1 293 ? 10.5 -20.125 -28.656 1 98 293 LYS A C 1
ATOM 2250 O O . LYS A 1 293 ? 9.398 -20.578 -28.344 1 98 293 LYS A O 1
ATOM 2255 N N . THR A 1 294 ? 11.617 -20.75 -28.672 1 97.94 294 THR A N 1
ATOM 2256 C CA . THR A 1 294 ? 11.641 -22.156 -28.281 1 97.94 294 THR A CA 1
ATOM 2257 C C . THR A 1 294 ? 11.078 -22.328 -26.875 1 97.94 294 THR A C 1
ATOM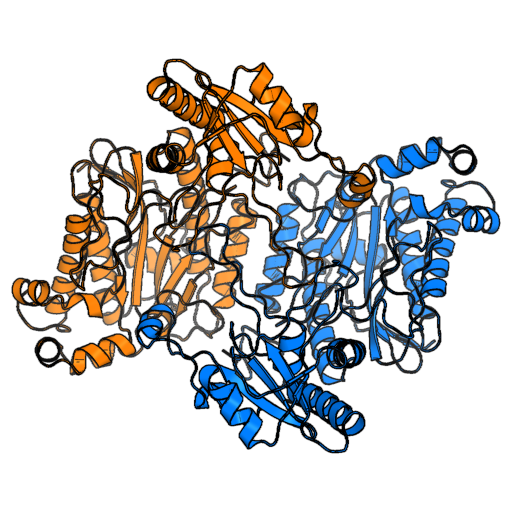 2259 O O . THR A 1 294 ? 10.18 -23.141 -26.656 1 97.94 294 THR A O 1
ATOM 2262 N N . ILE A 1 295 ? 11.562 -21.547 -25.969 1 98.75 295 ILE A N 1
ATOM 2263 C CA . ILE A 1 295 ? 11.125 -21.672 -24.578 1 98.75 295 ILE A CA 1
ATOM 2264 C C . ILE A 1 295 ? 9.703 -21.141 -24.438 1 98.75 295 ILE A C 1
ATOM 2266 O O . ILE A 1 295 ? 8.875 -21.75 -23.766 1 98.75 295 ILE A O 1
ATOM 2270 N N . TYR A 1 296 ? 9.406 -20 -25.062 1 98.88 296 TYR A N 1
ATOM 2271 C CA . TYR A 1 296 ? 8.07 -19.438 -24.984 1 98.88 296 TYR A CA 1
ATOM 2272 C C . TYR A 1 296 ? 7.023 -20.438 -25.469 1 98.88 296 TYR A C 1
ATOM 2274 O O . TYR A 1 296 ? 6.016 -20.672 -24.797 1 98.88 296 TYR A O 1
ATOM 2282 N N . ASN A 1 297 ? 7.27 -21 -26.578 1 98.88 297 ASN A N 1
ATOM 2283 C CA . ASN A 1 297 ? 6.309 -21.922 -27.172 1 98.88 297 ASN A CA 1
ATOM 2284 C C . ASN A 1 297 ? 6.176 -23.203 -26.344 1 98.88 297 ASN A C 1
ATOM 2286 O O . ASN A 1 297 ? 5.105 -23.812 -26.297 1 98.88 297 ASN A O 1
ATOM 2290 N N . ALA A 1 298 ? 7.289 -23.672 -25.766 1 98.94 298 ALA A N 1
ATOM 2291 C CA . ALA A 1 298 ? 7.203 -24.812 -24.859 1 98.94 298 ALA A CA 1
ATOM 2292 C C . ALA A 1 298 ? 6.203 -24.547 -23.734 1 98.94 298 ALA A C 1
ATOM 2294 O O . ALA A 1 298 ? 5.336 -25.391 -23.453 1 98.94 298 ALA A O 1
ATOM 2295 N N . VAL A 1 299 ? 6.293 -23.359 -23.094 1 98.94 299 VAL A N 1
ATOM 2296 C CA . VAL A 1 299 ? 5.43 -23 -21.984 1 98.94 299 VAL A CA 1
ATOM 2297 C C . VAL A 1 299 ? 4.004 -22.781 -22.484 1 98.94 299 VAL A C 1
ATOM 2299 O O . VAL A 1 299 ? 3.041 -23.188 -21.828 1 98.94 299 VAL A O 1
ATOM 2302 N N . LEU A 1 300 ? 3.855 -22.109 -23.609 1 98.94 300 LEU A N 1
ATOM 2303 C CA . LEU A 1 300 ? 2.531 -21.891 -24.188 1 98.94 300 LEU A CA 1
ATOM 2304 C C . LEU A 1 300 ? 1.849 -23.219 -24.5 1 98.94 300 LEU A C 1
ATOM 2306 O O . LEU A 1 300 ? 0.657 -23.391 -24.219 1 98.94 300 LEU A O 1
ATOM 2310 N N . ASP A 1 301 ? 2.594 -24.156 -25.109 1 98.94 301 ASP A N 1
ATOM 2311 C CA . ASP A 1 301 ? 2.035 -25.469 -25.391 1 98.94 301 ASP A CA 1
ATOM 2312 C C . ASP A 1 301 ? 1.552 -26.156 -24.109 1 98.94 301 ASP A C 1
ATOM 2314 O O . ASP A 1 301 ? 0.469 -26.75 -24.094 1 98.94 301 ASP A O 1
ATOM 2318 N N . ALA A 1 302 ? 2.379 -26.109 -23.078 1 98.94 302 ALA A N 1
ATOM 2319 C CA . ALA A 1 302 ? 1.976 -26.672 -21.797 1 98.94 302 ALA A CA 1
ATOM 2320 C C . ALA A 1 302 ? 0.68 -26.031 -21.297 1 98.94 302 ALA A C 1
ATOM 2322 O O . ALA A 1 302 ? -0.249 -26.734 -20.891 1 98.94 302 ALA A O 1
ATOM 2323 N N . HIS A 1 303 ? 0.62 -24.719 -21.328 1 98.88 303 HIS A N 1
ATOM 2324 C CA . HIS A 1 303 ? -0.569 -23.969 -20.938 1 98.88 303 HIS A CA 1
ATOM 2325 C C . HIS A 1 303 ? -1.798 -24.453 -21.703 1 98.88 303 HIS A C 1
ATOM 2327 O O . HIS A 1 303 ? -2.828 -24.766 -21.094 1 98.88 303 HIS A O 1
ATOM 2333 N N . ASP A 1 304 ? -1.669 -24.531 -22.984 1 98.62 304 ASP A N 1
ATOM 2334 C CA . ASP A 1 304 ? -2.803 -24.844 -23.859 1 98.62 304 ASP A CA 1
ATOM 2335 C C . ASP A 1 304 ? -3.254 -26.297 -23.656 1 98.62 304 ASP A C 1
ATOM 2337 O O . ASP A 1 304 ? -4.449 -26.594 -23.719 1 98.62 304 ASP A O 1
ATOM 2341 N N . ARG A 1 305 ? -2.336 -27.203 -23.547 1 98.75 305 ARG A N 1
ATOM 2342 C CA . ARG A 1 305 ? -2.697 -28.609 -23.328 1 98.75 305 ARG A CA 1
ATOM 2343 C C . ARG A 1 305 ? -3.471 -28.781 -22.016 1 98.75 305 ARG A C 1
ATOM 2345 O O . ARG A 1 305 ? -4.426 -29.547 -21.953 1 98.75 305 ARG A O 1
ATOM 2352 N N . VAL A 1 306 ? -3.035 -28.094 -20.969 1 98.81 306 VAL A N 1
ATOM 2353 C CA . VAL A 1 306 ? -3.756 -28.141 -19.703 1 98.81 306 VAL A CA 1
ATOM 2354 C C . VAL A 1 306 ? -5.168 -27.594 -19.891 1 98.81 306 VAL A C 1
ATOM 2356 O O . VAL A 1 306 ? -6.141 -28.203 -19.438 1 98.81 306 VAL A O 1
ATOM 2359 N N . MET A 1 307 ? -5.305 -26.453 -20.594 1 98.19 307 MET A N 1
ATOM 2360 C CA . MET A 1 307 ? -6.605 -25.859 -20.859 1 98.19 307 MET A CA 1
ATOM 2361 C C . MET A 1 307 ? -7.535 -26.844 -21.547 1 98.19 307 MET A C 1
ATOM 2363 O O . MET A 1 307 ? -8.719 -26.922 -21.219 1 98.19 307 MET A O 1
ATOM 2367 N N . ARG A 1 308 ? -7.016 -27.609 -22.406 1 98.25 308 ARG A N 1
ATOM 2368 C CA . ARG A 1 308 ? -7.82 -28.531 -23.219 1 98.25 308 ARG A CA 1
ATOM 2369 C C . ARG A 1 308 ? -8.117 -29.812 -22.453 1 98.25 308 ARG A C 1
ATOM 2371 O O . ARG A 1 308 ? -8.984 -30.594 -22.859 1 98.25 308 ARG A O 1
ATOM 2378 N N . ALA A 1 309 ? -7.453 -30.016 -21.391 1 98.5 309 ALA A N 1
ATOM 2379 C CA . ALA A 1 309 ? -7.641 -31.234 -20.609 1 98.5 309 ALA A CA 1
ATOM 2380 C C . ALA A 1 309 ? -8.508 -30.984 -19.391 1 98.5 309 ALA A C 1
ATOM 2382 O O . ALA A 1 309 ? -9.125 -31.906 -18.844 1 98.5 309 ALA A O 1
ATOM 2383 N N . MET A 1 310 ? -8.578 -29.812 -18.922 1 98.38 310 MET A N 1
ATOM 2384 C CA . MET A 1 310 ? -9.25 -29.453 -17.672 1 98.38 310 MET A CA 1
ATOM 2385 C C . MET A 1 310 ? -10.758 -29.625 -17.812 1 98.38 310 MET A C 1
ATOM 2387 O O . MET A 1 310 ? -11.375 -29.062 -18.719 1 98.38 310 MET A O 1
ATOM 2391 N N . LYS A 1 311 ? -11.367 -30.297 -16.938 1 98.19 311 LYS A N 1
ATOM 2392 C CA . LYS A 1 311 ? -12.797 -30.531 -16.75 1 98.19 311 LYS A CA 1
ATOM 2393 C C . LYS A 1 311 ? -13.078 -31.172 -15.398 1 98.19 311 LYS A C 1
ATOM 2395 O O . LYS A 1 311 ? -12.164 -31.688 -14.75 1 98.19 311 LYS A O 1
ATOM 2400 N N . PRO A 1 312 ? -14.32 -31.094 -14.914 1 98.38 312 PRO A N 1
ATOM 2401 C CA . PRO A 1 312 ? -14.625 -31.75 -13.641 1 98.38 312 PRO A CA 1
ATOM 2402 C C . PRO A 1 312 ? -14.195 -33.219 -13.609 1 98.38 312 PRO A C 1
ATOM 2404 O O . PRO A 1 312 ? -14.383 -33.938 -14.594 1 98.38 312 PRO A O 1
ATOM 2407 N N . GLY A 1 313 ? -13.586 -33.562 -12.508 1 97.81 313 GLY A N 1
A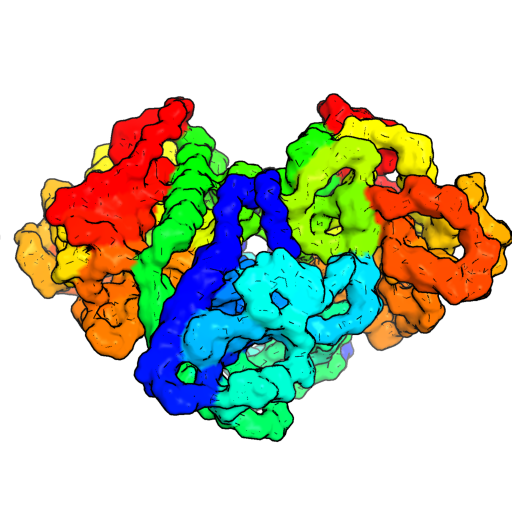TOM 2408 C CA . GLY A 1 313 ? -13.172 -34.938 -12.336 1 97.81 313 GLY A CA 1
ATOM 2409 C C . GLY A 1 313 ? -11.68 -35.156 -12.531 1 97.81 313 GLY A C 1
ATOM 2410 O O . GLY A 1 313 ? -11.109 -36.125 -12.062 1 97.81 313 GLY A O 1
ATOM 2411 N N . VAL A 1 314 ? -11.047 -34.281 -13.227 1 97.5 314 VAL A N 1
ATOM 2412 C CA . VAL A 1 314 ? -9.617 -34.375 -13.461 1 97.5 314 VAL A CA 1
ATOM 2413 C C . VAL A 1 314 ? -8.852 -34 -12.188 1 97.5 314 VAL A C 1
ATOM 2415 O O . VAL A 1 314 ? -9.266 -33.094 -11.461 1 97.5 314 VAL A O 1
ATOM 2418 N N . GLU A 1 315 ? -7.773 -34.688 -11.938 1 97.62 315 GLU A N 1
ATOM 2419 C CA . GLU A 1 315 ? -6.926 -34.375 -10.789 1 97.62 315 GLU A CA 1
ATOM 2420 C C . GLU A 1 315 ? -5.926 -33.281 -11.117 1 97.62 315 GLU A C 1
ATOM 2422 O O . GLU A 1 315 ? -5.254 -33.344 -12.148 1 97.62 315 GLU A O 1
ATOM 2427 N N . TRP A 1 316 ? -5.789 -32.344 -10.219 1 98.38 316 TRP A N 1
ATOM 2428 C CA . TRP A 1 316 ? -4.918 -31.188 -10.469 1 98.38 316 TRP A CA 1
ATOM 2429 C C . TRP A 1 316 ? -3.465 -31.625 -10.617 1 98.38 316 TRP A C 1
ATOM 2431 O O . TRP A 1 316 ? -2.723 -31.094 -11.438 1 98.38 316 TRP A O 1
ATOM 2441 N N . VAL A 1 317 ? -3.025 -32.625 -9.812 1 98.38 317 VAL A N 1
ATOM 2442 C CA . VAL A 1 317 ? -1.66 -33.125 -9.891 1 98.38 317 VAL A CA 1
ATOM 2443 C C . VAL A 1 317 ? -1.383 -33.656 -11.297 1 98.38 317 VAL A C 1
ATOM 2445 O O . VAL A 1 317 ? -0.297 -33.438 -11.844 1 98.38 317 VAL A O 1
ATOM 2448 N N . ASP A 1 318 ? -2.391 -34.312 -11.883 1 98.38 318 ASP A N 1
ATOM 2449 C CA . ASP A 1 318 ? -2.238 -34.844 -13.242 1 98.38 318 ASP A CA 1
ATOM 2450 C C . ASP A 1 318 ? -2.062 -33.688 -14.242 1 98.38 318 ASP A C 1
ATOM 2452 O O . ASP A 1 318 ? -1.335 -33.844 -15.227 1 98.38 318 ASP A O 1
ATOM 2456 N N . MET A 1 319 ? -2.799 -32.625 -14.023 1 98.69 319 MET A N 1
ATOM 2457 C CA . MET A 1 319 ? -2.662 -31.469 -14.891 1 98.69 319 MET A CA 1
ATOM 2458 C C . MET A 1 319 ? -1.259 -30.875 -14.781 1 98.69 319 MET A C 1
ATOM 2460 O O . MET A 1 319 ? -0.678 -30.469 -15.789 1 98.69 319 MET A O 1
ATOM 2464 N N . HIS A 1 320 ? -0.693 -30.797 -13.578 1 98.81 320 HIS A N 1
ATOM 2465 C CA . HIS A 1 320 ? 0.672 -30.312 -13.391 1 98.81 320 HIS A CA 1
ATOM 2466 C C . HIS A 1 320 ? 1.674 -31.203 -14.117 1 98.81 320 HIS A C 1
ATOM 2468 O O . HIS A 1 320 ? 2.576 -30.703 -14.797 1 98.81 320 HIS A O 1
ATOM 2474 N N . LEU A 1 321 ? 1.498 -32.5 -13.961 1 98.69 321 LEU A N 1
ATOM 2475 C CA . LEU A 1 321 ? 2.385 -33.438 -14.617 1 98.69 321 LEU A CA 1
ATOM 2476 C C . LEU A 1 321 ? 2.283 -33.312 -16.141 1 98.69 321 LEU A C 1
ATOM 2478 O O . LEU A 1 321 ? 3.287 -33.438 -16.844 1 98.69 321 LEU A O 1
ATOM 2482 N N . LEU A 1 322 ? 1.065 -33.125 -16.625 1 98.81 322 LEU A N 1
ATOM 2483 C CA . LEU A 1 322 ? 0.875 -32.906 -18.047 1 98.81 322 LEU A CA 1
ATOM 2484 C C . LEU A 1 322 ? 1.684 -31.688 -18.516 1 98.81 322 LEU A C 1
ATOM 2486 O O . LEU A 1 322 ? 2.346 -31.734 -19.547 1 98.81 322 LEU A O 1
ATOM 2490 N N . ALA A 1 323 ? 1.654 -30.641 -17.766 1 98.88 323 ALA A N 1
ATOM 2491 C CA . ALA A 1 323 ? 2.344 -29.391 -18.125 1 98.88 323 ALA A CA 1
ATOM 2492 C C . ALA A 1 323 ? 3.855 -29.594 -18.141 1 98.88 323 ALA A C 1
ATOM 2494 O O . ALA A 1 323 ? 4.52 -29.266 -19.125 1 98.88 323 ALA A O 1
ATOM 2495 N N . ILE A 1 324 ? 4.434 -30.156 -17.062 1 98.81 324 ILE A N 1
ATOM 2496 C CA . ILE A 1 324 ? 5.887 -30.281 -16.984 1 98.81 324 ILE A CA 1
ATOM 2497 C C . ILE A 1 324 ? 6.371 -31.328 -17.984 1 98.81 324 ILE A C 1
ATOM 2499 O O . ILE A 1 324 ? 7.461 -31.203 -18.547 1 98.81 324 ILE A O 1
ATOM 2503 N N . ARG A 1 325 ? 5.594 -32.375 -18.219 1 98.81 325 ARG A N 1
ATOM 2504 C CA . ARG A 1 325 ? 5.938 -33.344 -19.266 1 98.81 325 ARG A CA 1
ATOM 2505 C C . ARG A 1 325 ? 6.016 -32.656 -20.625 1 98.81 325 ARG A C 1
ATOM 2507 O O . ARG A 1 325 ? 6.941 -32.906 -21.406 1 98.81 325 ARG A O 1
ATOM 2514 N N . THR A 1 326 ? 5.027 -31.875 -20.938 1 98.88 326 THR A N 1
ATOM 2515 C CA . THR A 1 326 ? 4.992 -31.156 -22.203 1 98.88 326 THR A CA 1
ATOM 2516 C C . THR A 1 326 ? 6.223 -30.266 -22.359 1 98.88 326 THR A C 1
ATOM 2518 O O . THR A 1 326 ? 6.898 -30.312 -23.391 1 98.88 326 THR A O 1
ATOM 2521 N N . THR A 1 327 ? 6.535 -29.453 -21.375 1 98.88 327 THR A N 1
ATOM 2522 C CA . THR A 1 327 ? 7.707 -28.578 -21.422 1 98.88 327 THR A CA 1
ATOM 2523 C C . THR A 1 327 ? 8.984 -29.406 -21.547 1 98.88 327 THR A C 1
ATOM 2525 O O . THR A 1 327 ? 9.883 -29.047 -22.312 1 98.88 327 THR A O 1
ATOM 2528 N N . CYS A 1 328 ? 9.047 -30.484 -20.812 1 98.81 328 CYS A N 1
ATOM 2529 C CA . CYS A 1 328 ? 10.203 -31.375 -20.844 1 98.81 328 CYS A CA 1
ATOM 2530 C C . CYS A 1 328 ? 10.445 -31.891 -22.266 1 98.81 328 CYS A C 1
ATOM 2532 O O . CYS A 1 328 ? 11.578 -31.906 -22.734 1 98.81 328 CYS A O 1
ATOM 2534 N N . MET A 1 329 ? 9.406 -32.281 -22.906 1 98.81 329 MET A N 1
ATOM 2535 C CA . MET A 1 329 ? 9.516 -32.812 -24.281 1 98.81 329 MET A CA 1
ATOM 2536 C C . MET A 1 329 ? 10.078 -31.734 -25.219 1 98.81 329 MET A C 1
ATOM 2538 O O . MET A 1 329 ? 10.906 -32.031 -26.078 1 98.81 329 MET A O 1
ATOM 2542 N N . HIS A 1 330 ? 9.609 -30.547 -25.062 1 98.75 330 HIS A N 1
ATOM 2543 C CA . HIS A 1 330 ? 10.133 -29.453 -25.859 1 98.75 330 HIS A CA 1
ATOM 2544 C C . HIS A 1 330 ? 11.617 -29.219 -25.578 1 98.75 330 HIS A C 1
ATOM 2546 O O . HIS A 1 330 ? 12.391 -28.922 -26.5 1 98.75 330 HIS A O 1
ATOM 2552 N N . LEU A 1 331 ? 12.016 -29.297 -24.312 1 98.75 331 LEU A N 1
ATOM 2553 C CA . LEU A 1 331 ? 13.414 -29.094 -23.953 1 98.75 331 LEU A CA 1
ATOM 2554 C C . LEU A 1 331 ? 14.297 -30.188 -24.516 1 98.75 331 LEU A C 1
ATOM 2556 O O . LEU A 1 331 ? 15.438 -29.938 -24.922 1 98.75 331 LEU A O 1
ATOM 2560 N N . ILE A 1 332 ? 13.789 -31.422 -24.531 1 98.69 332 ILE A N 1
ATOM 2561 C CA . ILE A 1 332 ? 14.5 -32.531 -25.172 1 98.69 332 ILE A CA 1
ATOM 2562 C C . ILE A 1 332 ? 14.664 -32.25 -26.656 1 98.69 332 ILE A C 1
ATOM 2564 O O . ILE A 1 332 ? 15.773 -32.344 -27.203 1 98.69 332 ILE A O 1
ATOM 2568 N N . ALA A 1 333 ? 13.602 -31.875 -27.297 1 98.5 333 ALA A N 1
ATOM 2569 C CA . ALA A 1 333 ? 13.617 -31.609 -28.734 1 98.5 333 ALA A CA 1
ATOM 2570 C C . ALA A 1 333 ? 14.586 -30.484 -29.078 1 98.5 333 ALA A C 1
ATOM 2572 O O . ALA A 1 333 ? 15.227 -30.484 -30.125 1 98.5 333 ALA A O 1
ATOM 2573 N N . ALA A 1 334 ? 14.727 -29.531 -28.219 1 98 334 ALA A N 1
ATOM 2574 C CA . ALA A 1 334 ? 15.602 -28.375 -28.422 1 98 334 ALA A CA 1
ATOM 2575 C C . ALA A 1 334 ? 17.047 -28.719 -28.078 1 98 334 ALA A C 1
ATOM 2577 O O . ALA A 1 334 ? 17.953 -27.906 -28.297 1 98 334 ALA A O 1
ATOM 2578 N N . GLY A 1 335 ? 17.281 -29.844 -27.5 1 98.06 335 GLY A N 1
ATOM 2579 C CA . GLY A 1 335 ? 18.641 -30.297 -27.156 1 98.06 335 GLY A CA 1
ATOM 2580 C C . GLY A 1 335 ? 19.141 -29.734 -25.844 1 98.06 335 GLY A C 1
ATOM 2581 O O . GLY A 1 335 ? 20.328 -29.797 -25.547 1 98.06 335 GLY A O 1
ATOM 2582 N N . ILE A 1 336 ? 18.297 -29.172 -25.078 1 98.38 336 ILE A N 1
ATOM 2583 C CA . ILE A 1 336 ? 18.672 -28.609 -23.781 1 98.38 336 ILE A CA 1
ATOM 2584 C C . ILE A 1 336 ? 18.781 -29.75 -22.75 1 98.38 336 ILE A C 1
ATOM 2586 O O . ILE A 1 336 ? 19.688 -29.75 -21.922 1 98.38 336 ILE A O 1
ATOM 2590 N N . LEU A 1 337 ? 17.859 -30.656 -22.844 1 98.56 337 LEU A N 1
ATOM 2591 C CA . LEU A 1 337 ? 17.875 -31.875 -22.031 1 98.56 337 LEU A CA 1
ATOM 2592 C C . LEU A 1 337 ? 18.172 -33.094 -22.891 1 98.56 337 LEU A C 1
ATOM 2594 O O . LEU A 1 337 ? 17.859 -33.125 -24.078 1 98.56 337 LEU A O 1
ATOM 2598 N N . LYS A 1 338 ? 18.75 -34.094 -22.203 1 98 338 LYS A N 1
ATOM 2599 C CA . LYS A 1 338 ? 19.094 -35.344 -22.859 1 98 338 LYS A CA 1
ATOM 2600 C C . LYS A 1 338 ? 18.406 -36.531 -22.156 1 98 338 LYS A C 1
ATOM 2602 O O . LYS A 1 338 ? 18.297 -36.562 -20.938 1 98 338 LYS A O 1
ATOM 2607 N N . GLY A 1 339 ? 18.031 -37.469 -22.984 1 97.19 339 GLY A N 1
ATOM 2608 C CA . GLY A 1 339 ? 17.406 -38.656 -22.438 1 97.19 339 GLY A CA 1
ATOM 2609 C C . GLY A 1 339 ? 15.961 -38.812 -22.875 1 97.19 339 GLY A C 1
ATOM 2610 O O . GLY A 1 339 ? 15.453 -38.031 -23.672 1 97.19 339 GLY A O 1
ATOM 2611 N N . ASP A 1 340 ? 15.328 -39.844 -22.359 1 97.44 340 ASP A N 1
ATOM 2612 C CA . ASP A 1 340 ? 13.938 -40.094 -22.734 1 97.44 340 ASP A CA 1
ATOM 2613 C C . ASP A 1 340 ? 12.984 -39.469 -21.703 1 97.44 340 ASP A C 1
ATOM 2615 O O . ASP A 1 340 ? 13.328 -39.375 -20.531 1 97.44 340 ASP A O 1
ATOM 2619 N N . ILE A 1 341 ? 11.805 -39.188 -22.172 1 98.31 341 ILE A N 1
ATOM 2620 C CA . ILE A 1 341 ? 10.82 -38.438 -21.422 1 98.31 341 ILE A CA 1
ATOM 2621 C C . ILE A 1 341 ? 10.469 -39.188 -20.125 1 98.31 341 ILE A C 1
ATOM 2623 O O . ILE A 1 341 ? 10.336 -38.562 -19.062 1 98.31 341 ILE A O 1
ATOM 2627 N N . GLU A 1 342 ? 10.367 -40.5 -20.109 1 98.31 342 GLU A N 1
ATOM 2628 C CA . GLU A 1 342 ? 9.977 -41.25 -18.938 1 98.31 342 GLU A CA 1
ATOM 2629 C C . GLU A 1 342 ? 11.055 -41.188 -17.859 1 98.31 342 GLU A C 1
ATOM 2631 O O . GLU A 1 342 ? 10.742 -41.094 -16.672 1 98.31 342 GLU A O 1
ATOM 2636 N N . THR A 1 343 ? 12.258 -41.312 -18.281 1 98.25 343 THR A N 1
ATOM 2637 C CA . THR A 1 343 ? 13.383 -41.25 -17.344 1 98.25 343 THR A CA 1
ATOM 2638 C C . THR A 1 343 ? 13.453 -39.875 -16.688 1 98.25 343 THR A C 1
ATOM 2640 O O . THR A 1 343 ? 13.625 -39.781 -15.469 1 98.25 343 THR A O 1
ATOM 2643 N N . LEU A 1 344 ? 13.328 -38.844 -17.5 1 98.5 344 LEU A N 1
ATOM 2644 C CA . LEU A 1 344 ? 13.438 -37.5 -16.969 1 98.5 344 LEU A CA 1
ATOM 2645 C C . LEU A 1 344 ? 12.297 -37.188 -16 1 98.5 344 LEU A C 1
ATOM 2647 O O . LEU A 1 344 ? 12.508 -36.531 -14.984 1 98.5 344 LEU A O 1
ATOM 2651 N N . MET A 1 345 ? 11.094 -37.656 -16.344 1 98.19 345 MET A N 1
ATOM 2652 C CA . MET A 1 345 ? 9.961 -37.469 -15.438 1 98.19 345 MET A CA 1
ATOM 2653 C C . MET A 1 345 ? 10.156 -38.25 -14.141 1 98.19 345 MET A C 1
ATOM 2655 O O . MET A 1 345 ? 9.852 -37.75 -13.055 1 98.19 345 MET A O 1
ATOM 2659 N N . ALA A 1 346 ? 10.656 -39.469 -14.211 1 97.75 346 ALA A N 1
ATOM 2660 C CA . ALA A 1 346 ? 10.898 -40.312 -13.039 1 97.75 346 ALA A CA 1
ATOM 2661 C C . ALA A 1 346 ? 11.945 -39.656 -12.125 1 97.75 346 ALA A C 1
ATOM 2663 O O . ALA A 1 346 ? 11.852 -39.781 -10.898 1 97.75 346 ALA A O 1
ATOM 2664 N N . LYS A 1 347 ? 12.875 -39.062 -12.703 1 97.69 347 LYS A N 1
ATOM 2665 C CA . LYS A 1 347 ? 13.953 -38.438 -11.945 1 97.69 347 LYS A CA 1
ATOM 2666 C C . LYS A 1 347 ? 13.586 -37.031 -11.508 1 97.69 347 LYS A C 1
ATOM 2668 O O . LYS A 1 347 ? 14.398 -36.344 -10.891 1 97.69 347 LYS A O 1
ATOM 2673 N N . GLU A 1 348 ? 12.43 -36.531 -11.828 1 98 348 GLU A N 1
ATOM 2674 C CA . GLU A 1 348 ? 11.875 -35.25 -11.406 1 98 348 GLU A CA 1
ATOM 2675 C C . GLU A 1 348 ? 12.773 -34.094 -11.844 1 98 348 GLU A C 1
ATOM 2677 O O . GLU A 1 348 ? 13.023 -33.188 -11.062 1 98 348 GLU A O 1
ATOM 2682 N N . ILE A 1 349 ? 13.297 -34.219 -13.047 1 98.06 349 ILE A N 1
ATOM 2683 C CA . ILE A 1 349 ? 14.266 -33.25 -13.578 1 98.06 349 ILE A CA 1
ATOM 2684 C C . ILE A 1 349 ? 13.625 -31.875 -13.672 1 98.06 349 ILE A C 1
ATOM 2686 O O . ILE A 1 349 ? 14.297 -30.859 -13.469 1 98.06 349 ILE A O 1
ATOM 2690 N N . MET A 1 350 ? 12.352 -31.797 -13.883 1 98.25 350 MET A N 1
ATOM 2691 C CA . MET A 1 350 ? 11.68 -30.547 -14.219 1 98.25 350 MET A CA 1
ATOM 2692 C C . MET A 1 350 ? 11.547 -29.641 -12.992 1 98.25 350 MET A C 1
ATOM 2694 O O . MET A 1 350 ? 11.234 -28.469 -13.109 1 98.25 350 MET A O 1
ATOM 2698 N N . GLN A 1 351 ? 11.875 -30.156 -11.727 1 97.12 351 GLN A N 1
ATOM 2699 C CA . GLN A 1 351 ? 11.906 -29.328 -10.523 1 97.12 351 GLN A CA 1
ATOM 2700 C C . GLN A 1 351 ? 12.906 -28.188 -10.664 1 97.12 351 GLN A C 1
ATOM 2702 O O . GLN A 1 351 ? 12.773 -27.141 -10.008 1 97.12 351 GLN A O 1
ATOM 2707 N N . TYR A 1 352 ? 13.883 -28.359 -11.562 1 96.75 352 TYR A N 1
ATOM 2708 C CA . TYR A 1 352 ? 14.953 -27.375 -11.719 1 96.75 352 TYR A CA 1
ATOM 2709 C C . TYR A 1 352 ? 14.586 -26.312 -12.75 1 96.75 352 TYR A C 1
ATOM 2711 O O . TYR A 1 352 ? 15.242 -25.281 -12.844 1 96.75 352 TYR A O 1
ATOM 2719 N N . PHE A 1 353 ? 13.508 -26.578 -13.547 1 97.81 353 PHE A N 1
ATOM 2720 C CA . PHE A 1 353 ? 13.125 -25.656 -14.609 1 97.81 353 PHE A CA 1
ATOM 2721 C C . PHE A 1 353 ? 11.766 -25.031 -14.32 1 97.81 353 PHE A C 1
ATOM 2723 O O . PHE A 1 353 ? 11.43 -23.969 -14.859 1 97.81 353 PHE A O 1
ATOM 2730 N N . GLN A 1 354 ? 10.953 -25.625 -13.555 1 97.62 354 GLN A N 1
ATOM 2731 C CA . GLN A 1 354 ? 9.711 -25.078 -13 1 97.62 354 GLN A CA 1
ATOM 2732 C C . GLN A 1 354 ? 9.602 -25.375 -11.508 1 97.62 354 GLN A C 1
ATOM 2734 O O . GLN A 1 354 ? 8.914 -26.312 -11.109 1 97.62 354 GLN A O 1
ATOM 2739 N N . PRO A 1 355 ? 10.109 -24.516 -10.719 1 95.25 355 PRO A N 1
ATOM 2740 C CA . PRO A 1 355 ? 10.148 -24.812 -9.289 1 95.25 355 PRO A CA 1
ATOM 2741 C C . PRO A 1 355 ? 8.836 -24.5 -8.578 1 95.25 355 PRO A C 1
ATOM 2743 O O . PRO A 1 355 ? 8.703 -24.719 -7.375 1 95.25 355 PRO A O 1
ATOM 2746 N N . HIS A 1 356 ? 7.895 -23.922 -9.242 1 96.12 356 HIS A N 1
ATOM 2747 C CA . HIS A 1 356 ? 6.602 -23.609 -8.648 1 96.12 356 HIS A CA 1
ATOM 2748 C C . HIS A 1 356 ? 5.504 -24.516 -9.203 1 96.12 356 HIS A C 1
ATOM 2750 O O . HIS A 1 356 ? 5.738 -25.281 -10.133 1 96.12 356 HIS A O 1
ATOM 2756 N N . GLY A 1 357 ? 4.336 -24.516 -8.609 1 97.5 357 GLY A N 1
ATOM 2757 C CA . GLY A 1 357 ? 3.193 -25.297 -9.047 1 97.5 357 GLY A CA 1
ATOM 2758 C C . GLY A 1 357 ? 2.527 -24.75 -10.289 1 97.5 357 GLY A C 1
ATOM 2759 O O . GLY A 1 357 ? 2.947 -23.703 -10.82 1 97.5 357 GLY A O 1
ATOM 2760 N N . LEU A 1 358 ? 1.519 -25.453 -10.773 1 98.56 358 LEU A N 1
ATOM 2761 C CA . LEU A 1 358 ? 0.867 -25.156 -12.047 1 98.56 358 LEU A CA 1
ATOM 2762 C C . LEU A 1 358 ? -0.104 -23.984 -11.898 1 98.56 358 LEU A C 1
ATOM 2764 O O . LEU A 1 358 ? -0.481 -23.359 -12.891 1 98.56 358 LEU A O 1
ATOM 2768 N N . GLY A 1 359 ? -0.54 -23.781 -10.664 1 98.12 359 GLY A N 1
ATOM 2769 C CA . GLY A 1 359 ? -1.509 -22.719 -10.414 1 98.12 359 GLY A CA 1
ATOM 2770 C C . GLY A 1 359 ? -2.09 -22.766 -9.016 1 98.12 359 GLY A C 1
ATOM 2771 O O . GLY A 1 359 ? -1.492 -23.359 -8.102 1 98.12 359 GLY A O 1
ATOM 2772 N N . HIS A 1 360 ? -3.143 -22.016 -8.805 1 98.5 360 HIS A N 1
ATOM 2773 C CA . HIS A 1 360 ? -3.768 -21.875 -7.496 1 98.5 360 HIS A CA 1
ATOM 2774 C C . HIS A 1 360 ? -5.207 -21.391 -7.621 1 98.5 360 HIS A C 1
ATOM 2776 O O . HIS A 1 360 ? -5.605 -20.875 -8.672 1 98.5 360 HIS A O 1
ATOM 2782 N N . LEU A 1 361 ? -5.961 -21.641 -6.547 1 98.56 361 LEU A N 1
ATOM 2783 C CA . LEU A 1 361 ? -7.281 -21.031 -6.457 1 98.56 361 LEU A CA 1
ATOM 2784 C C . LEU A 1 361 ? -7.168 -19.516 -6.359 1 98.56 361 LEU A C 1
ATOM 2786 O O . LEU A 1 361 ? -6.215 -19 -5.77 1 98.56 361 LEU A O 1
ATOM 2790 N N . ILE A 1 362 ? -8.109 -18.844 -6.953 1 98.69 362 ILE A N 1
ATOM 2791 C CA . ILE A 1 362 ? -8.133 -17.375 -6.941 1 98.69 362 ILE A CA 1
ATOM 2792 C C . ILE A 1 362 ? -9.57 -16.891 -6.789 1 98.69 362 ILE A C 1
ATOM 2794 O O . ILE A 1 362 ? -10.516 -17.594 -7.152 1 98.69 362 ILE A O 1
ATOM 2798 N N . GLY A 1 363 ? -9.82 -15.781 -6.16 1 98.19 363 GLY A N 1
ATOM 2799 C CA . GLY A 1 363 ? -11.086 -15.125 -5.879 1 98.19 363 GLY A CA 1
ATOM 2800 C C . GLY A 1 363 ? -10.922 -13.781 -5.188 1 98.19 363 GLY A C 1
ATOM 2801 O O . GLY A 1 363 ? -10.5 -12.805 -5.809 1 98.19 363 GLY A O 1
ATOM 2802 N N . ILE A 1 364 ? -11.156 -13.797 -3.869 1 97.94 364 ILE A N 1
ATOM 2803 C CA . ILE A 1 364 ? -10.945 -12.586 -3.088 1 97.94 364 ILE A CA 1
ATOM 2804 C C . ILE A 1 364 ? -9.461 -12.422 -2.777 1 97.94 364 ILE A C 1
ATOM 2806 O O . ILE A 1 364 ? -8.938 -11.305 -2.762 1 97.94 364 ILE A O 1
ATOM 2810 N N . ASP A 1 365 ? -8.789 -13.523 -2.529 1 97.81 365 ASP A N 1
ATOM 2811 C CA . ASP A 1 365 ? -7.336 -13.531 -2.41 1 97.81 365 ASP A CA 1
ATOM 2812 C C . ASP A 1 365 ? -6.68 -14.023 -3.697 1 97.81 365 ASP A C 1
ATOM 2814 O O . ASP A 1 365 ? -7.27 -14.812 -4.438 1 97.81 365 ASP A O 1
ATOM 2818 N N . VAL A 1 366 ? -5.484 -13.523 -3.994 1 98.12 366 VAL A N 1
ATOM 2819 C CA . VAL A 1 366 ? -4.77 -14.008 -5.172 1 98.12 366 VAL A CA 1
ATOM 2820 C C . VAL A 1 366 ? -4.508 -15.508 -5.039 1 98.12 366 VAL A C 1
ATOM 2822 O O . VAL A 1 366 ? -4.746 -16.266 -5.977 1 98.12 366 VAL A O 1
ATOM 2825 N N . HIS A 1 367 ? -3.936 -15.875 -3.932 1 98.19 367 HIS A N 1
ATOM 2826 C CA . HIS A 1 367 ? -3.953 -17.281 -3.523 1 98.19 367 HIS A CA 1
ATOM 2827 C C . HIS A 1 367 ? -5.09 -17.547 -2.545 1 98.19 367 HIS A C 1
ATOM 2829 O O . HIS A 1 367 ? -4.926 -17.375 -1.334 1 98.19 367 HIS A O 1
ATOM 2835 N N . ASP A 1 368 ? -6.211 -17.922 -3.084 1 97.31 368 ASP A N 1
ATOM 2836 C CA . ASP A 1 368 ? -7.453 -18 -2.32 1 97.31 368 ASP A CA 1
ATOM 2837 C C . ASP A 1 368 ? -7.52 -19.281 -1.496 1 97.31 368 ASP A C 1
ATOM 2839 O O . ASP A 1 368 ? -6.668 -20.156 -1.637 1 97.31 368 ASP A O 1
ATOM 2843 N N . VAL A 1 369 ? -8.484 -19.422 -0.652 1 94.75 369 VAL A N 1
ATOM 2844 C CA . VAL A 1 369 ? -8.641 -20.469 0.337 1 94.75 369 VAL A CA 1
ATOM 2845 C C . VAL A 1 369 ? -9.031 -21.781 -0.358 1 94.75 369 VAL A C 1
ATOM 2847 O O . VAL A 1 369 ? -9.398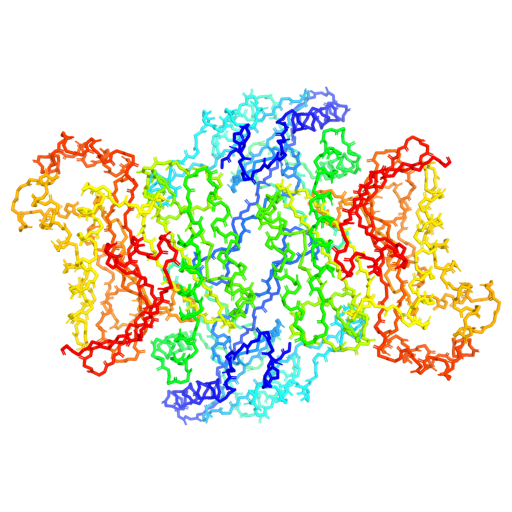 -21.781 -1.535 1 94.75 369 VAL A O 1
ATOM 2850 N N . GLY A 1 370 ? -8.82 -22.891 0.341 1 95.12 370 GLY A N 1
ATOM 2851 C CA . GLY A 1 370 ? -9.398 -24.156 -0.077 1 95.12 370 GLY A CA 1
ATOM 2852 C C . GLY A 1 370 ? -8.406 -25.047 -0.797 1 95.12 370 GLY A C 1
ATOM 2853 O O . GLY A 1 370 ? -8.773 -26.125 -1.285 1 95.12 370 GLY A O 1
ATOM 2854 N N . GLY A 1 371 ? -7.117 -24.578 -0.919 1 96.56 371 GLY A N 1
ATOM 2855 C CA . GLY A 1 371 ? -6.129 -25.391 -1.596 1 96.56 371 GLY A CA 1
ATOM 2856 C C . GLY A 1 371 ? -5.938 -26.75 -0.945 1 96.56 371 GLY A C 1
ATOM 2857 O O . GLY A 1 371 ? -5.914 -27.781 -1.631 1 96.56 371 GLY A O 1
ATOM 2858 N N . TYR A 1 372 ? -5.801 -26.766 0.303 1 97 372 TYR A N 1
ATOM 2859 C CA . TYR A 1 372 ? -5.672 -27.969 1.1 1 97 372 TYR A CA 1
ATOM 2860 C C . TYR A 1 372 ? -6.641 -27.969 2.273 1 97 372 TYR A C 1
ATOM 2862 O O . TYR A 1 372 ? -6.516 -27.141 3.182 1 97 372 TYR A O 1
ATOM 2870 N N . MET A 1 373 ? -7.68 -28.719 2.188 1 93.31 373 MET A N 1
ATOM 2871 C CA . MET A 1 373 ? -8.711 -28.844 3.217 1 93.31 373 MET A CA 1
ATOM 2872 C C . MET A 1 373 ? -8.945 -30.297 3.578 1 93.31 373 MET A C 1
ATOM 2874 O O . MET A 1 373 ? -8.547 -31.203 2.834 1 93.31 373 MET A O 1
ATOM 2878 N N . GLU A 1 374 ? -9.562 -30.453 4.73 1 90.06 374 GLU A N 1
ATOM 2879 C CA . GLU A 1 374 ? -9.961 -31.812 5.094 1 90.06 374 GLU A CA 1
ATOM 2880 C C . GLU A 1 374 ? -10.812 -32.438 4 1 90.06 374 GLU A C 1
ATOM 2882 O O . GLU A 1 374 ? -11.719 -31.812 3.457 1 90.06 374 GLU A O 1
ATOM 2887 N N . GLY A 1 375 ? -10.484 -33.562 3.711 1 89.5 375 GLY A N 1
ATOM 2888 C CA . GLY A 1 375 ? -11.242 -34.25 2.688 1 89.5 375 GLY A CA 1
ATOM 2889 C C . GLY A 1 375 ? -10.656 -34.094 1.298 1 89.5 375 GLY A C 1
ATOM 2890 O O . GLY A 1 375 ? -11.047 -34.812 0.368 1 89.5 375 GLY A O 1
ATOM 2891 N N . CYS A 1 376 ? -9.766 -33.188 1.123 1 93 376 CYS A N 1
ATOM 2892 C CA . CYS A 1 376 ? -9.07 -33 -0.145 1 93 376 CYS A CA 1
ATOM 2893 C C . CYS A 1 376 ? -7.723 -33.719 -0.14 1 93 376 CYS A C 1
ATOM 2895 O O . CYS A 1 376 ? -7.184 -34.031 0.924 1 93 376 CYS A O 1
ATOM 2897 N N . PRO A 1 377 ? -7.262 -34 -1.35 1 95.88 377 PRO A N 1
ATOM 2898 C CA . PRO A 1 377 ? -5.949 -34.656 -1.401 1 95.88 377 PRO A CA 1
ATOM 2899 C C . PRO A 1 377 ? -4.863 -33.844 -0.689 1 95.88 377 PRO A C 1
ATOM 2901 O O . PRO A 1 377 ? -4.855 -32.625 -0.759 1 95.88 377 PRO A O 1
ATOM 2904 N N . GLU A 1 378 ? -3.977 -34.531 -0.083 1 96.19 378 GLU A N 1
ATOM 2905 C CA . GLU A 1 378 ? -2.85 -33.906 0.588 1 96.19 378 GLU A CA 1
ATOM 2906 C C . GLU A 1 378 ? -1.826 -33.375 -0.42 1 96.19 378 GLU A C 1
ATOM 2908 O O . GLU A 1 378 ? -1.818 -33.812 -1.577 1 96.19 378 GLU A O 1
ATOM 2913 N N . ARG A 1 379 ? -1.022 -32.5 -0.024 1 96.5 379 ARG A N 1
ATOM 2914 C CA . ARG A 1 379 ? 0.049 -32 -0.875 1 96.5 379 ARG A CA 1
ATOM 2915 C C . ARG A 1 379 ? 1.02 -33.125 -1.257 1 96.5 379 ARG A C 1
ATOM 2917 O O . ARG A 1 379 ? 1.515 -33.844 -0.391 1 96.5 379 ARG A O 1
ATOM 2924 N N . PRO A 1 380 ? 1.294 -33.219 -2.516 1 97.38 380 PRO A N 1
ATOM 2925 C CA . PRO A 1 380 ? 2.266 -34.219 -2.92 1 97.38 380 PRO A CA 1
ATOM 2926 C C . PRO A 1 380 ? 3.652 -34 -2.328 1 97.38 380 PRO A C 1
ATOM 2928 O O . PRO A 1 380 ? 4.012 -32.844 -2.033 1 97.38 380 PRO A O 1
ATOM 2931 N N . THR A 1 381 ? 4.449 -35.062 -2.209 1 96.62 381 THR A N 1
ATOM 2932 C CA . THR A 1 381 ? 5.766 -34.938 -1.59 1 96.62 381 THR A CA 1
ATOM 2933 C C . THR A 1 381 ? 6.867 -34.969 -2.648 1 96.62 381 THR A C 1
ATOM 2935 O O . THR A 1 381 ? 8 -34.562 -2.381 1 96.62 381 THR A O 1
ATOM 2938 N N . LYS A 1 382 ? 6.531 -35.5 -3.854 1 96.44 382 LYS A N 1
ATOM 2939 C CA . LYS A 1 382 ? 7.523 -35.5 -4.926 1 96.44 382 LYS A CA 1
ATOM 2940 C C . LYS A 1 382 ? 8.07 -34.094 -5.18 1 96.44 382 LYS A C 1
ATOM 2942 O O . LYS A 1 382 ? 7.328 -33.125 -5.137 1 96.44 382 LYS A O 1
ATOM 2947 N N . LYS A 1 383 ? 9.359 -33.969 -5.535 1 94.81 383 LYS A N 1
ATOM 2948 C CA . LYS A 1 383 ? 10.07 -32.688 -5.598 1 94.81 383 LYS A CA 1
ATOM 2949 C C . LYS A 1 383 ? 9.547 -31.828 -6.738 1 94.81 383 LYS A C 1
ATOM 2951 O O . LYS A 1 383 ? 9.57 -30.594 -6.656 1 94.81 383 LYS A O 1
ATOM 2956 N N . ASP A 1 384 ? 9.078 -32.438 -7.801 1 96.19 384 ASP A N 1
ATOM 2957 C CA . ASP A 1 384 ? 8.586 -31.688 -8.938 1 96.19 384 ASP A CA 1
ATOM 2958 C C . ASP A 1 384 ? 7.113 -31.312 -8.758 1 96.19 384 ASP A C 1
ATOM 2960 O O . ASP A 1 384 ? 6.52 -30.672 -9.625 1 96.19 384 ASP A O 1
ATOM 2964 N N . CYS A 1 385 ? 6.43 -31.75 -7.598 1 97.12 385 CYS A N 1
ATOM 2965 C CA . CYS A 1 385 ? 5.012 -31.484 -7.402 1 97.12 385 CYS A CA 1
ATOM 2966 C C . CYS A 1 385 ? 4.75 -30.891 -6.02 1 97.12 385 CYS A C 1
ATOM 2968 O O . CYS A 1 385 ? 3.658 -30.391 -5.75 1 97.12 385 CYS A O 1
ATOM 2970 N N . CYS A 1 386 ? 5.707 -30.875 -5.156 1 96.44 386 CYS A N 1
ATOM 2971 C CA . CYS A 1 386 ? 5.508 -30.578 -3.742 1 96.44 386 CYS A CA 1
ATOM 2972 C C . CYS A 1 386 ? 5.246 -29.094 -3.525 1 96.44 386 CYS A C 1
ATOM 2974 O O . CYS A 1 386 ? 4.992 -28.656 -2.4 1 96.44 386 CYS A O 1
ATOM 2976 N N . ARG A 1 387 ? 5.293 -28.297 -4.551 1 95.56 387 ARG A N 1
ATOM 2977 C CA . ARG A 1 387 ? 5.027 -26.875 -4.418 1 95.56 387 ARG A CA 1
ATOM 2978 C C . ARG A 1 387 ? 3.645 -26.516 -4.957 1 95.56 387 ARG A C 1
ATOM 2980 O O . ARG A 1 387 ? 3.303 -25.344 -5.082 1 95.56 387 ARG A O 1
ATOM 2987 N N . LEU A 1 388 ? 2.867 -27.516 -5.305 1 98.19 388 LEU A N 1
ATOM 2988 C CA . LEU A 1 388 ? 1.485 -27.281 -5.715 1 98.19 388 LEU A CA 1
ATOM 2989 C C . LEU A 1 388 ? 0.699 -26.594 -4.598 1 98.19 388 LEU A C 1
ATOM 2991 O O . LEU A 1 388 ? 0.811 -26.984 -3.432 1 98.19 388 LEU A O 1
ATOM 2995 N N . ARG A 1 389 ? -0.107 -25.609 -4.965 1 97.88 389 ARG A N 1
ATOM 2996 C CA . ARG A 1 389 ? -0.905 -24.891 -3.98 1 97.88 389 ARG A CA 1
ATOM 2997 C C . ARG A 1 389 ? -2.281 -25.531 -3.816 1 97.88 389 ARG A C 1
ATOM 2999 O O . ARG A 1 389 ? -3.084 -25.078 -2.994 1 97.88 389 ARG A O 1
ATOM 3006 N N . THR A 1 390 ? -2.578 -26.5 -4.555 1 97.94 390 THR A N 1
ATOM 3007 C CA . THR A 1 390 ? -3.738 -27.375 -4.398 1 97.94 390 THR A CA 1
ATOM 3008 C C . THR A 1 390 ? -3.504 -28.719 -5.086 1 97.94 390 THR A C 1
ATOM 3010 O O . THR A 1 390 ? -2.676 -28.812 -5.996 1 97.94 390 THR A O 1
ATOM 3013 N N . ALA A 1 391 ? -4.121 -29.719 -4.641 1 97.69 391 ALA A N 1
ATOM 3014 C CA . ALA A 1 391 ? -4.109 -31.047 -5.258 1 97.69 391 ALA A CA 1
ATOM 3015 C C . ALA A 1 391 ? -5.531 -31.547 -5.496 1 97.69 391 ALA A C 1
ATOM 3017 O O . ALA A 1 391 ? -5.742 -32.75 -5.699 1 97.69 391 ALA A O 1
ATOM 3018 N N . ARG A 1 392 ? -6.387 -30.641 -5.547 1 96.5 392 ARG A N 1
ATOM 3019 C CA . ARG A 1 392 ? -7.812 -30.969 -5.594 1 96.5 392 ARG A CA 1
ATOM 3020 C C . ARG A 1 392 ? -8.18 -31.625 -6.918 1 96.5 392 ARG A C 1
ATOM 3022 O O . ARG A 1 392 ? -7.523 -31.406 -7.934 1 96.5 392 ARG A O 1
ATOM 3029 N N . THR A 1 393 ? -9.266 -32.469 -6.785 1 97.38 393 THR A N 1
ATOM 3030 C CA . THR A 1 393 ? -10.008 -32.812 -7.996 1 97.38 393 THR A CA 1
ATOM 3031 C C . THR A 1 393 ? -10.797 -31.609 -8.5 1 97.38 393 THR A C 1
ATOM 3033 O O . THR A 1 393 ? -11.523 -30.969 -7.734 1 97.38 393 THR A O 1
ATOM 3036 N N . ILE A 1 394 ? -10.633 -31.328 -9.742 1 97.69 394 ILE A N 1
ATOM 3037 C CA . ILE A 1 394 ? -11.266 -30.156 -10.336 1 97.69 394 ILE A CA 1
ATOM 3038 C C . ILE A 1 394 ? -12.781 -30.328 -10.344 1 97.69 394 ILE A C 1
ATOM 3040 O O . ILE A 1 394 ? -13.281 -31.406 -10.68 1 97.69 394 ILE A O 1
ATOM 3044 N N . GLU A 1 395 ? -13.453 -29.406 -9.906 1 98 395 GLU A N 1
ATOM 3045 C CA . GLU A 1 395 ? -14.914 -29.422 -9.844 1 98 395 GLU A CA 1
ATOM 3046 C C . GLU A 1 395 ? -15.5 -28.156 -10.484 1 98 395 GLU A C 1
ATOM 3048 O O . GLU A 1 395 ? -14.852 -27.109 -10.523 1 98 395 GLU A O 1
ATOM 3053 N N . GLU A 1 396 ? -16.734 -28.344 -11.023 1 98.31 396 GLU A N 1
ATOM 3054 C CA . GLU A 1 396 ? -17.453 -27.203 -11.57 1 98.31 396 GLU A CA 1
ATOM 3055 C C . GLU A 1 396 ? -17.562 -26.078 -10.539 1 98.31 396 GLU A C 1
ATOM 3057 O O . GLU A 1 396 ? -17.859 -26.344 -9.367 1 98.31 396 GLU A O 1
ATOM 3062 N N . GLY A 1 397 ? -17.281 -24.844 -10.961 1 98.12 397 GLY A N 1
ATOM 3063 C CA . GLY A 1 397 ? -17.453 -23.688 -10.086 1 98.12 397 GLY A CA 1
ATOM 3064 C C . GLY A 1 397 ? -16.141 -23.203 -9.469 1 98.12 397 GLY A C 1
ATOM 3065 O O . GLY A 1 397 ? -16.078 -22.109 -8.93 1 98.12 397 GLY A O 1
ATOM 3066 N N . LEU A 1 398 ? -15.109 -24.062 -9.508 1 98.56 398 LEU A N 1
ATOM 3067 C CA . LEU A 1 398 ? -13.789 -23.625 -9.078 1 98.56 398 LEU A CA 1
ATOM 3068 C C . LEU A 1 398 ? -13.242 -22.562 -10.023 1 98.56 398 LEU A C 1
ATOM 3070 O O . LEU A 1 398 ? -13.492 -22.609 -11.227 1 98.56 398 LEU A O 1
ATOM 3074 N N . TYR A 1 399 ? -12.656 -21.562 -9.531 1 98.75 399 TYR A N 1
ATOM 3075 C CA . TYR A 1 399 ? -11.898 -20.547 -10.25 1 98.75 399 TYR A CA 1
ATOM 3076 C C . TYR A 1 399 ? -10.414 -20.625 -9.906 1 98.75 399 TYR A C 1
ATOM 3078 O O . TYR A 1 399 ? -10.039 -20.578 -8.734 1 98.75 399 TYR A O 1
ATOM 3086 N N . MET A 1 400 ? -9.523 -20.797 -10.844 1 98.44 400 MET A N 1
ATOM 3087 C CA . MET A 1 400 ? -8.117 -21.078 -10.586 1 98.44 400 MET A CA 1
ATOM 3088 C C . MET A 1 400 ? -7.234 -20.516 -11.695 1 98.44 400 MET A C 1
ATOM 3090 O O . MET A 1 400 ? -7.738 -20.078 -12.727 1 98.44 400 MET A O 1
ATOM 3094 N N . THR A 1 401 ? -5.973 -20.484 -11.469 1 98.81 401 THR A N 1
ATOM 3095 C CA . THR A 1 401 ? -5.012 -20.062 -12.484 1 98.81 401 THR A CA 1
ATOM 3096 C C . THR A 1 401 ? -4.336 -21.281 -13.125 1 98.81 401 THR A C 1
ATOM 3098 O O . THR A 1 401 ? -4.219 -22.328 -12.492 1 98.81 401 THR A O 1
ATOM 3101 N N . VAL A 1 402 ? -3.973 -21.203 -14.344 1 98.88 402 VAL A N 1
ATOM 3102 C CA . VAL A 1 402 ? -3.082 -22.109 -15.062 1 98.88 402 VAL A CA 1
ATOM 3103 C C . VAL A 1 402 ? -1.789 -21.375 -15.43 1 98.88 402 VAL A C 1
ATOM 3105 O O . VAL A 1 402 ? -1.783 -20.516 -16.312 1 98.88 402 VAL A O 1
ATOM 3108 N N . GLU A 1 403 ? -0.729 -21.766 -14.773 1 98.69 403 GLU A N 1
ATOM 3109 C CA . GLU A 1 403 ? 0.455 -20.922 -14.82 1 98.69 403 GLU A CA 1
ATOM 3110 C C . GLU A 1 403 ? 1.728 -21.75 -14.977 1 98.69 403 GLU A C 1
ATOM 3112 O O . GLU A 1 403 ? 2.621 -21.688 -14.125 1 98.69 403 GLU A O 1
ATOM 3117 N N . PRO A 1 404 ? 1.89 -22.469 -16.078 1 98.88 404 PRO A N 1
ATOM 3118 C CA . PRO A 1 404 ? 3.18 -23.125 -16.297 1 98.88 404 PRO A CA 1
ATOM 3119 C C . PRO A 1 404 ? 4.32 -22.125 -16.516 1 98.88 404 PRO A C 1
ATOM 3121 O O . PRO A 1 404 ? 4.074 -20.953 -16.828 1 98.88 404 PRO A O 1
ATOM 3124 N N . GLY A 1 405 ? 5.52 -22.594 -16.266 1 98.62 405 GLY A N 1
ATOM 3125 C CA . GLY A 1 405 ? 6.711 -21.781 -16.469 1 98.62 405 GLY A CA 1
ATOM 3126 C C . GLY A 1 405 ? 7.949 -22.609 -16.75 1 98.62 405 GLY A C 1
ATOM 3127 O O . GLY A 1 405 ? 7.945 -23.828 -16.578 1 98.62 405 GLY A O 1
ATOM 3128 N N . CYS A 1 406 ? 8.922 -22 -17.266 1 98.75 406 CYS A N 1
ATOM 3129 C CA . CYS A 1 406 ? 10.25 -22.562 -17.5 1 98.75 406 CYS A CA 1
ATOM 3130 C C . CYS A 1 406 ? 11.328 -21.516 -17.234 1 98.75 406 CYS A C 1
ATOM 3132 O O . CYS A 1 406 ? 11.359 -20.469 -17.875 1 98.75 406 CYS A O 1
ATOM 3134 N N . TYR A 1 407 ? 12.195 -21.844 -16.297 1 97.81 407 TYR A N 1
ATOM 3135 C CA . TYR A 1 407 ? 13.156 -20.859 -15.82 1 97.81 407 TYR A CA 1
ATOM 3136 C C . TYR A 1 407 ? 14.586 -21.391 -15.93 1 97.81 407 TYR A C 1
ATOM 3138 O O . TYR A 1 407 ? 14.812 -22.594 -15.844 1 97.81 407 TYR A O 1
ATOM 3146 N N . PHE A 1 408 ? 15.43 -20.5 -16.172 1 97 408 PHE A N 1
ATOM 3147 C CA . PHE A 1 408 ? 16.859 -20.75 -16.078 1 97 408 PHE A CA 1
ATOM 3148 C C . PHE A 1 408 ? 17.484 -19.969 -14.914 1 97 408 PHE A C 1
ATOM 3150 O O . PHE A 1 408 ? 18.125 -18.953 -15.117 1 97 408 PHE A O 1
ATOM 3157 N N . ASN A 1 409 ? 17.156 -20.516 -13.773 1 94.31 409 ASN A N 1
ATOM 3158 C CA . ASN A 1 409 ? 17.594 -19.938 -12.508 1 94.31 409 ASN A CA 1
ATOM 3159 C C . ASN A 1 409 ? 19 -20.375 -12.133 1 94.31 409 ASN A C 1
ATOM 3161 O O . ASN A 1 409 ? 19.281 -21.578 -12.047 1 94.31 409 ASN A O 1
ATOM 3165 N N . THR A 1 410 ? 19.859 -19.438 -11.891 1 91.38 410 THR A N 1
ATOM 3166 C CA . THR A 1 410 ? 21.266 -19.719 -11.656 1 91.38 410 THR A CA 1
ATOM 3167 C C . THR A 1 410 ? 21.438 -20.672 -10.469 1 91.38 410 THR A C 1
ATOM 3169 O O . THR A 1 410 ? 22.188 -21.641 -10.547 1 91.38 410 THR A O 1
ATOM 3172 N N . ALA A 1 411 ? 20.766 -20.438 -9.375 1 90.19 411 ALA A N 1
ATOM 3173 C CA . ALA A 1 411 ? 20.891 -21.266 -8.18 1 90.19 411 ALA A CA 1
ATOM 3174 C C . ALA A 1 411 ? 20.406 -22.688 -8.438 1 90.19 411 ALA A C 1
ATOM 3176 O O . ALA A 1 411 ? 21.062 -23.656 -8.031 1 90.19 411 ALA A O 1
ATOM 3177 N N . LEU A 1 412 ? 19.328 -22.844 -9.094 1 93.25 412 LEU A N 1
ATOM 3178 C CA . LEU A 1 412 ? 18.75 -24.156 -9.375 1 93.25 412 LEU A CA 1
ATOM 3179 C C . LEU A 1 412 ? 19.625 -24.938 -10.367 1 93.25 412 LEU A C 1
ATOM 3181 O O . LEU A 1 412 ? 19.828 -26.141 -10.219 1 93.25 412 LEU A O 1
ATOM 3185 N N . LEU A 1 413 ? 20.125 -24.219 -11.375 1 94.06 413 LEU A N 1
ATOM 3186 C CA . LEU A 1 413 ? 20.969 -24.875 -12.375 1 94.06 413 LEU A CA 1
ATOM 3187 C C . LEU A 1 413 ? 22.281 -25.328 -11.766 1 94.06 413 LEU A C 1
ATOM 3189 O O . LEU A 1 413 ? 22.812 -26.375 -12.148 1 94.06 413 LEU A O 1
ATOM 3193 N N . GLU A 1 414 ? 22.797 -24.484 -10.859 1 92.38 414 GLU A N 1
ATOM 3194 C CA . GLU A 1 414 ? 24 -24.922 -10.164 1 92.38 414 GLU A CA 1
ATOM 3195 C C . GLU A 1 414 ? 23.75 -26.172 -9.336 1 92.38 414 GLU A C 1
ATOM 3197 O O . GLU A 1 414 ? 24.594 -27.078 -9.305 1 92.38 414 GLU A O 1
ATOM 3202 N N . MET A 1 415 ? 22.656 -26.266 -8.688 1 92.56 415 MET A N 1
ATOM 3203 C CA . MET A 1 415 ? 22.266 -27.453 -7.941 1 92.56 415 MET A CA 1
ATOM 3204 C C . MET A 1 415 ? 22.125 -28.656 -8.867 1 92.56 415 MET A C 1
ATOM 3206 O O . MET A 1 415 ? 22.578 -29.766 -8.539 1 92.56 415 MET A O 1
ATOM 3210 N N . ALA A 1 416 ? 21.531 -28.453 -10 1 95.25 416 ALA A N 1
ATOM 3211 C CA . ALA A 1 416 ? 21.344 -29.516 -10.977 1 95.25 416 ALA A CA 1
ATOM 3212 C C . ALA A 1 416 ? 22.688 -30.047 -11.484 1 95.25 416 ALA A C 1
ATOM 3214 O O . ALA A 1 416 ? 22.891 -31.25 -11.586 1 95.25 416 ALA A O 1
ATOM 3215 N N . LYS A 1 417 ? 23.562 -29.156 -11.789 1 95.94 417 LYS A N 1
ATOM 3216 C CA . LYS A 1 417 ? 24.891 -29.516 -12.305 1 95.94 417 LYS A CA 1
ATOM 3217 C C . LYS A 1 417 ? 25.688 -30.281 -11.266 1 95.94 417 LYS A C 1
ATOM 3219 O O . LYS A 1 417 ? 26.547 -31.109 -11.609 1 95.94 417 LYS A O 1
ATOM 3224 N N . ALA A 1 418 ? 25.422 -30.016 -10.031 1 95.5 418 ALA A N 1
ATOM 3225 C CA . ALA A 1 418 ? 26.172 -30.625 -8.945 1 95.5 418 ALA A CA 1
ATOM 3226 C C . ALA A 1 418 ? 25.656 -32.031 -8.641 1 95.5 418 ALA A C 1
ATOM 3228 O O . ALA A 1 418 ? 26.328 -32.812 -7.957 1 95.5 418 ALA A O 1
ATOM 3229 N N . ASN A 1 419 ? 24.531 -32.375 -9.062 1 95.94 419 ASN A N 1
ATOM 3230 C CA . ASN A 1 419 ? 23.938 -33.719 -8.883 1 95.94 419 ASN A CA 1
ATOM 3231 C C . ASN A 1 419 ? 24.219 -34.625 -10.086 1 95.94 419 ASN A C 1
ATOM 3233 O O . ASN A 1 419 ? 23.562 -34.469 -11.125 1 95.94 419 ASN A O 1
ATOM 3237 N N . PRO A 1 420 ? 25.016 -35.562 -9.898 1 96.5 420 PRO A N 1
ATOM 3238 C CA . PRO A 1 420 ? 25.406 -36.375 -11.039 1 96.5 420 PRO A CA 1
ATOM 3239 C C . PRO A 1 420 ? 24.219 -37.062 -11.711 1 96.5 420 PRO A C 1
ATOM 3241 O O . PRO A 1 420 ? 24.219 -37.281 -12.922 1 96.5 420 PRO A O 1
ATOM 3244 N N . ASP A 1 421 ? 23.234 -37.375 -10.914 1 96.06 421 ASP A N 1
ATOM 3245 C CA . ASP A 1 421 ? 22.062 -38.062 -11.438 1 96.06 421 ASP A CA 1
ATOM 3246 C C . ASP A 1 421 ? 21.234 -37.156 -12.328 1 96.06 421 ASP A C 1
ATOM 3248 O O . ASP A 1 421 ? 20.453 -37.594 -13.156 1 96.06 421 ASP A O 1
ATOM 3252 N N . VAL A 1 422 ? 21.422 -35.875 -12.195 1 97.38 422 VAL A N 1
ATOM 3253 C CA . VAL A 1 422 ? 20.703 -34.875 -12.969 1 97.38 422 VAL A CA 1
ATOM 3254 C C . VAL A 1 422 ? 21.594 -34.344 -14.094 1 97.38 422 VAL A C 1
ATOM 3256 O O . VAL A 1 422 ? 21.141 -34.156 -15.227 1 97.38 422 VAL A O 1
ATOM 3259 N N . GLN A 1 423 ? 22.875 -34.125 -13.82 1 97.25 423 GLN A N 1
ATOM 3260 C CA . GLN A 1 423 ? 23.844 -33.531 -14.719 1 97.25 423 GLN A CA 1
ATOM 3261 C C . GLN A 1 423 ? 23.922 -34.281 -16.047 1 97.25 423 GLN A C 1
ATOM 3263 O O . GLN A 1 423 ? 24.094 -33.688 -17.109 1 97.25 423 GLN A O 1
ATOM 3268 N N . VAL A 1 424 ? 23.828 -35.594 -15.961 1 97.75 424 VAL A N 1
ATOM 3269 C CA . VAL A 1 424 ? 23.984 -36.438 -17.141 1 97.75 424 VAL A CA 1
ATOM 3270 C C . VAL A 1 424 ? 22.875 -36.125 -18.141 1 97.75 424 VAL A C 1
ATOM 3272 O O . VAL A 1 424 ? 23.016 -36.438 -19.344 1 97.75 424 VAL A O 1
ATOM 3275 N N . HIS A 1 425 ? 21.781 -35.5 -17.688 1 98.38 425 HIS A N 1
ATOM 3276 C CA . HIS A 1 425 ? 20.641 -35.25 -18.562 1 98.38 425 HIS A CA 1
ATOM 3277 C C . HIS A 1 425 ? 20.656 -33.781 -19.047 1 98.38 425 HIS A C 1
ATOM 3279 O O . HIS A 1 425 ? 19.75 -33.375 -19.766 1 98.38 425 HIS A O 1
ATOM 3285 N N . LEU A 1 426 ? 21.656 -33.031 -18.688 1 98.31 426 LEU A N 1
ATOM 3286 C CA . LEU A 1 426 ? 21.766 -31.625 -19.078 1 98.31 426 LEU A CA 1
ATOM 3287 C C . LEU A 1 426 ? 22.766 -31.469 -20.234 1 98.31 426 LEU A C 1
ATOM 3289 O O . LEU A 1 426 ? 23.797 -32.125 -20.25 1 98.31 426 LEU A O 1
ATOM 3293 N N . CYS A 1 427 ? 22.422 -30.703 -21.188 1 97.94 427 CYS A N 1
ATOM 3294 C CA . CYS A 1 427 ? 23.391 -30.281 -22.188 1 97.94 427 CYS A CA 1
ATOM 3295 C C . CYS A 1 427 ? 24.047 -28.969 -21.781 1 97.94 427 CYS A C 1
ATOM 3297 O O . CYS A 1 427 ? 23.531 -27.891 -22.078 1 97.94 427 CYS A O 1
ATOM 3299 N N . MET A 1 428 ? 25.203 -29.031 -21.359 1 95.31 428 MET A N 1
ATOM 3300 C CA . MET A 1 428 ? 25.906 -27.891 -20.781 1 95.31 428 MET A CA 1
ATOM 3301 C C . MET A 1 428 ? 26.125 -26.797 -21.812 1 95.31 428 MET A C 1
ATOM 3303 O O . MET A 1 428 ? 25.984 -25.609 -21.516 1 95.31 428 MET A O 1
ATOM 3307 N N . GLU A 1 429 ? 26.469 -27.172 -22.953 1 94.94 429 GLU A N 1
ATOM 3308 C CA . GLU A 1 429 ? 26.719 -26.219 -24.031 1 94.94 429 GLU A CA 1
ATOM 3309 C C . GLU A 1 429 ? 25.469 -25.438 -24.375 1 94.94 429 GLU A C 1
ATOM 3311 O O . GLU A 1 429 ? 25.516 -24.203 -24.516 1 94.94 429 GLU A O 1
ATOM 3316 N N . LYS A 1 430 ? 24.375 -26.141 -24.5 1 95.25 430 LYS A N 1
ATOM 3317 C CA . LYS A 1 430 ? 23.109 -25.484 -24.844 1 95.25 430 LYS A CA 1
ATOM 3318 C C . LYS A 1 430 ? 22.641 -24.578 -23.688 1 95.25 430 LYS A C 1
ATOM 3320 O O . LYS A 1 430 ? 22.094 -23.5 -23.922 1 95.25 430 LYS A O 1
ATOM 3325 N N . LEU A 1 431 ? 22.844 -25.062 -22.469 1 95.88 431 LEU A N 1
ATOM 3326 C CA . LEU A 1 431 ? 22.406 -24.312 -21.312 1 95.88 431 LEU A CA 1
ATOM 3327 C C . LEU A 1 431 ? 23.125 -22.969 -21.219 1 95.88 431 LEU A C 1
ATOM 3329 O O . LEU A 1 431 ? 22.562 -21.984 -20.703 1 95.88 431 LEU A O 1
ATOM 3333 N N . GLU A 1 432 ? 24.281 -22.891 -21.703 1 92.94 432 GLU A N 1
ATOM 3334 C CA . GLU A 1 432 ? 25.047 -21.641 -21.688 1 92.94 432 GLU A CA 1
ATOM 3335 C C . GLU A 1 432 ? 24.359 -20.547 -22.484 1 92.94 432 GLU A C 1
ATOM 3337 O O . GLU A 1 432 ? 24.469 -19.375 -22.156 1 92.94 432 GLU A O 1
ATOM 3342 N N . GLU A 1 433 ? 23.594 -20.953 -23.453 1 92.44 433 GLU A N 1
ATOM 3343 C CA . GLU A 1 433 ? 22.859 -20 -24.297 1 92.44 433 GLU A CA 1
ATOM 3344 C C . GLU A 1 433 ? 21.734 -19.328 -23.516 1 92.44 433 GLU A C 1
ATOM 3346 O O . GLU A 1 433 ? 21.234 -18.281 -23.922 1 92.44 433 GLU A O 1
ATOM 3351 N N . TYR A 1 434 ? 21.375 -19.906 -22.375 1 95.12 434 TYR A N 1
ATOM 3352 C CA . TYR A 1 434 ? 20.219 -19.422 -21.656 1 95.12 434 TYR A CA 1
ATOM 3353 C C . TYR A 1 434 ? 20.609 -18.844 -20.297 1 95.12 434 TYR A C 1
ATOM 3355 O O . TYR A 1 434 ? 19.766 -18.594 -19.438 1 95.12 434 TYR A O 1
ATOM 3363 N N . VAL A 1 435 ? 21.891 -18.562 -20.109 1 89.44 435 VAL A N 1
ATOM 3364 C CA . VAL A 1 435 ? 22.422 -18.125 -18.812 1 89.44 435 VAL A CA 1
ATOM 3365 C C . VAL A 1 435 ? 21.781 -16.797 -18.422 1 89.44 435 VAL A C 1
ATOM 3367 O O . VAL A 1 435 ? 21.516 -16.562 -17.234 1 89.44 435 VAL A O 1
ATOM 3370 N N . ASN A 1 436 ? 21.453 -15.922 -19.266 1 90.44 436 ASN A N 1
ATOM 3371 C CA . ASN A 1 436 ? 20.859 -14.617 -18.969 1 90.44 436 ASN A CA 1
ATOM 3372 C C . ASN A 1 436 ? 19.422 -14.531 -19.484 1 90.44 436 ASN A C 1
ATOM 3374 O O . ASN A 1 436 ? 18.891 -13.438 -19.672 1 90.44 436 ASN A O 1
ATOM 3378 N N . PHE A 1 437 ? 18.844 -15.656 -19.641 1 96.06 437 PHE A N 1
ATOM 3379 C CA . PHE A 1 437 ? 17.531 -15.727 -20.266 1 96.06 437 PHE A CA 1
ATOM 3380 C C . PHE A 1 437 ? 16.438 -15.328 -19.281 1 96.06 437 PHE A C 1
ATOM 3382 O O . PHE A 1 437 ? 15.477 -14.656 -19.641 1 96.06 437 PHE A O 1
ATOM 3389 N N . GLY A 1 438 ? 16.625 -15.695 -18.047 1 96.69 438 GLY A N 1
ATOM 3390 C CA . GLY A 1 438 ? 15.562 -15.555 -17.078 1 96.69 438 GLY A CA 1
ATOM 3391 C C . GLY A 1 438 ? 14.555 -16.688 -17.109 1 96.69 438 GLY A C 1
ATOM 3392 O O . GLY A 1 438 ? 14.883 -17.828 -16.812 1 96.69 438 GLY A O 1
ATOM 3393 N N . GLY A 1 439 ? 13.375 -16.359 -17.625 1 97.88 439 GLY A N 1
ATOM 3394 C CA . GLY A 1 439 ? 12.328 -17.375 -17.688 1 97.88 439 GLY A CA 1
ATOM 3395 C C . GLY A 1 439 ? 11.086 -16.906 -18.406 1 97.88 439 GLY A C 1
ATOM 3396 O O . GLY A 1 439 ? 11.031 -15.766 -18.875 1 97.88 439 GLY A O 1
ATOM 3397 N N . VAL A 1 440 ? 10.234 -17.859 -18.656 1 98.81 440 VAL A N 1
ATOM 3398 C CA . VAL A 1 440 ? 8.906 -17.609 -19.219 1 98.81 440 VAL A CA 1
ATOM 3399 C C . VAL A 1 440 ? 7.84 -18.172 -18.281 1 98.81 440 VAL A C 1
ATOM 3401 O O . VAL A 1 440 ? 8.008 -19.25 -17.703 1 98.81 440 VAL A O 1
ATOM 3404 N N . ARG A 1 441 ? 6.902 -17.438 -18 1 98.81 441 ARG A N 1
ATOM 3405 C CA . ARG A 1 441 ? 5.688 -17.844 -17.297 1 98.81 441 ARG A CA 1
ATOM 3406 C C . ARG A 1 441 ? 4.441 -17.328 -18.016 1 98.81 441 ARG A C 1
ATOM 3408 O O . ARG A 1 441 ? 4.41 -16.172 -18.469 1 98.81 441 ARG A O 1
ATOM 3415 N N . ILE A 1 442 ? 3.551 -18.125 -18.266 1 98.88 442 ILE A N 1
ATOM 3416 C CA . ILE A 1 442 ? 2.256 -17.797 -18.844 1 98.88 442 ILE A CA 1
ATOM 3417 C C . ILE A 1 442 ? 1.14 -18.172 -17.875 1 98.88 442 ILE A C 1
ATOM 3419 O O . ILE A 1 442 ? 1.057 -19.328 -17.438 1 98.88 442 ILE A O 1
ATOM 3423 N N . GLU A 1 443 ? 0.363 -17.188 -17.516 1 98.88 443 GLU A N 1
ATOM 3424 C CA . GLU A 1 443 ? -0.648 -17.453 -16.484 1 98.88 443 GLU A CA 1
ATOM 3425 C C . GLU A 1 443 ? -2.004 -16.891 -16.906 1 98.88 443 GLU A C 1
ATOM 3427 O O . GLU A 1 443 ? -2.1 -15.719 -17.281 1 98.88 443 GLU A O 1
ATOM 3432 N N . SER A 1 444 ? -3.039 -17.688 -16.812 1 98.88 444 SER A N 1
ATOM 3433 C CA . SER A 1 444 ? -4.418 -17.312 -17.109 1 98.88 444 SER A CA 1
ATOM 3434 C C . SER A 1 444 ? -5.352 -17.672 -15.969 1 98.88 444 SER A C 1
ATOM 3436 O O . SER A 1 444 ? -5.09 -18.625 -15.227 1 98.88 444 SER A O 1
ATOM 3438 N N . ASP A 1 445 ? -6.375 -16.859 -15.812 1 98.88 445 ASP A N 1
ATOM 3439 C CA . ASP A 1 445 ? -7.445 -17.125 -14.852 1 98.88 445 ASP A CA 1
ATOM 3440 C C . ASP A 1 445 ? -8.602 -17.875 -15.516 1 98.88 445 ASP A C 1
ATOM 3442 O O . ASP A 1 445 ? -9.203 -17.375 -16.469 1 98.88 445 ASP A O 1
ATOM 3446 N N . VAL A 1 446 ? -9.031 -19 -14.914 1 98.81 446 VAL A N 1
ATOM 3447 C CA . VAL A 1 446 ? -10.023 -19.812 -15.609 1 98.81 446 VAL A CA 1
ATOM 3448 C C . VAL A 1 446 ? -11.125 -20.234 -14.633 1 98.81 446 VAL A C 1
ATOM 3450 O O . VAL A 1 446 ? -10.852 -20.516 -13.461 1 98.81 446 VAL A O 1
ATOM 3453 N N . LEU A 1 447 ? -12.352 -20.25 -15.078 1 98.88 447 LEU A N 1
ATOM 3454 C CA . LEU A 1 447 ? -13.5 -20.781 -14.367 1 98.88 447 LEU A CA 1
ATOM 3455 C C . LEU A 1 447 ? -13.859 -22.172 -14.891 1 98.88 447 LEU A C 1
ATOM 3457 O O . LEU A 1 447 ? -14.07 -22.359 -16.094 1 98.88 447 LEU A O 1
ATOM 3461 N N . VAL A 1 448 ? -13.922 -23.156 -14.031 1 98.75 448 VAL A N 1
ATOM 3462 C CA . VAL A 1 448 ? -14.273 -24.516 -14.422 1 98.75 448 VAL A CA 1
ATOM 3463 C C . VAL A 1 448 ? -15.781 -24.609 -14.664 1 98.75 448 VAL A C 1
ATOM 3465 O O . VAL A 1 448 ? -16.578 -24.188 -13.82 1 98.75 448 VAL A O 1
ATOM 3468 N N . THR A 1 449 ? -16.141 -25.094 -15.773 1 98.25 449 THR A N 1
ATOM 3469 C CA . THR A 1 449 ? -17.547 -25.297 -16.141 1 98.25 449 THR A CA 1
ATOM 3470 C C . THR A 1 449 ? -17.922 -26.781 -16.062 1 98.25 449 THR A C 1
ATOM 3472 O O . THR A 1 449 ? -17.156 -27.578 -15.523 1 98.25 449 THR A O 1
ATOM 3475 N N . LYS A 1 450 ? -19.078 -27.125 -16.547 1 97.75 450 LYS A N 1
ATOM 3476 C CA . LYS A 1 450 ? -19.609 -28.484 -16.422 1 97.75 450 LYS A CA 1
ATOM 3477 C C . LYS A 1 450 ? -18.797 -29.469 -17.25 1 97.75 450 LYS A C 1
ATOM 3479 O O . LYS A 1 450 ? -18.734 -30.656 -16.922 1 97.75 450 LYS A O 1
ATOM 3484 N N . ASP A 1 451 ? -18.172 -28.969 -18.344 1 97.56 451 ASP A N 1
ATOM 3485 C CA . ASP A 1 451 ? -17.469 -29.922 -19.219 1 97.56 451 ASP A CA 1
ATOM 3486 C C . ASP A 1 451 ? -16.141 -29.344 -19.688 1 97.56 451 ASP A C 1
ATOM 3488 O O . ASP A 1 451 ? -15.617 -29.766 -20.734 1 97.56 451 ASP A O 1
ATOM 3492 N N . GLY A 1 452 ? -15.656 -28.359 -19.016 1 98.38 452 GLY A N 1
ATOM 3493 C CA . GLY A 1 452 ? -14.398 -27.734 -19.391 1 98.38 452 GLY A CA 1
ATOM 3494 C C . GLY A 1 452 ? -14.086 -26.5 -18.562 1 98.38 452 GLY A C 1
ATOM 3495 O O . GLY A 1 452 ? -14.203 -26.516 -17.344 1 98.38 452 GLY A O 1
ATOM 3496 N N . VAL A 1 453 ? -13.547 -25.469 -19.266 1 98.44 453 VAL A N 1
ATOM 3497 C CA . VAL A 1 453 ? -13.195 -24.25 -18.547 1 98.44 453 VAL A CA 1
ATOM 3498 C C . VAL A 1 453 ? -13.461 -23.031 -19.438 1 98.44 453 VAL A C 1
ATOM 3500 O O . VAL A 1 453 ? -13.523 -23.156 -20.656 1 98.44 453 VAL A O 1
ATOM 3503 N N . VAL A 1 454 ? -13.711 -21.922 -18.844 1 98.56 454 VAL A N 1
ATOM 3504 C CA . VAL A 1 454 ? -13.742 -20.625 -19.5 1 98.56 454 VAL A CA 1
ATOM 3505 C C . VAL A 1 454 ? -12.516 -19.812 -19.109 1 98.56 454 VAL A C 1
ATOM 3507 O O . VAL A 1 454 ? -12.242 -19.625 -17.922 1 98.56 454 VAL A O 1
ATOM 3510 N N . ASN A 1 455 ? -11.734 -19.422 -20.109 1 98.75 455 ASN A N 1
ATOM 3511 C CA . ASN A 1 455 ? -10.57 -18.562 -19.875 1 98.75 455 ASN A CA 1
ATOM 3512 C C . ASN A 1 455 ? -10.945 -17.094 -19.875 1 98.75 455 ASN A C 1
ATOM 3514 O O . ASN A 1 455 ? -11.281 -16.531 -20.922 1 98.75 455 ASN A O 1
ATOM 3518 N N . TYR A 1 456 ? -10.797 -16.375 -18.734 1 98.81 456 TYR A N 1
ATOM 3519 C CA . TYR A 1 456 ? -11.188 -14.984 -18.625 1 98.81 456 TYR A CA 1
ATOM 3520 C C . TYR A 1 456 ? -10.062 -14.062 -19.078 1 98.81 456 TYR A C 1
ATOM 3522 O O . TYR A 1 456 ? -10.273 -12.859 -19.281 1 98.81 456 TYR A O 1
ATOM 3530 N N . THR A 1 457 ? -8.836 -14.562 -19.25 1 98.88 457 THR A N 1
ATOM 3531 C CA . THR A 1 457 ? -7.68 -13.742 -19.578 1 98.88 457 THR A CA 1
ATOM 3532 C C . THR A 1 457 ? -7.691 -13.375 -21.062 1 98.88 457 THR A C 1
ATOM 3534 O O . THR A 1 457 ? -7.82 -14.242 -21.922 1 98.88 457 THR A O 1
ATOM 3537 N N . LEU A 1 458 ? -7.531 -12.102 -21.359 1 98.75 458 LEU A N 1
ATOM 3538 C CA . LEU A 1 458 ? -7.645 -11.594 -22.719 1 98.75 458 LEU A CA 1
ATOM 3539 C C . LEU A 1 458 ? -6.363 -10.875 -23.141 1 98.75 458 LEU A C 1
ATOM 3541 O O . LEU A 1 458 ? -6.383 -9.688 -23.453 1 98.75 458 LEU A O 1
ATOM 3545 N N . VAL A 1 459 ? -5.281 -11.539 -23.219 1 98.81 459 VAL A N 1
ATOM 3546 C CA . VAL A 1 459 ? -3.994 -10.977 -23.625 1 98.81 459 VAL A CA 1
ATOM 3547 C C . VAL A 1 459 ? -3.451 -11.75 -24.828 1 98.81 459 VAL A C 1
ATOM 3549 O O . VAL A 1 459 ? -3.873 -12.875 -25.094 1 98.81 459 VAL A O 1
ATOM 3552 N N . PRO A 1 460 ? -2.527 -11.148 -25.625 1 98.69 460 PRO A N 1
ATOM 3553 C CA . PRO A 1 460 ? -1.894 -11.922 -26.688 1 98.69 460 PRO A CA 1
ATOM 3554 C C . PRO A 1 460 ? -1.058 -13.086 -26.156 1 98.69 460 PRO A C 1
ATOM 3556 O O . PRO A 1 460 ? -0.351 -12.938 -25.156 1 98.69 460 PRO A O 1
ATOM 3559 N N . ARG A 1 461 ? -1.147 -14.242 -26.828 1 98.56 461 ARG A N 1
ATOM 3560 C CA . ARG A 1 461 ? -0.43 -15.414 -26.328 1 98.56 461 ARG A CA 1
ATOM 3561 C C . ARG A 1 461 ? 0.497 -15.977 -27.406 1 98.56 461 ARG A C 1
ATOM 3563 O O . ARG A 1 461 ? 1.621 -16.391 -27.109 1 98.56 461 ARG A O 1
ATOM 3570 N N . THR A 1 462 ? 0.113 -15.984 -28.625 1 98.5 462 THR A N 1
ATOM 3571 C CA . THR A 1 462 ? 1.008 -16.516 -29.641 1 98.5 462 THR A CA 1
ATOM 3572 C C . THR A 1 462 ? 2.148 -15.555 -29.922 1 98.5 462 THR A C 1
ATOM 3574 O O . THR A 1 462 ? 2.023 -14.352 -29.688 1 98.5 462 THR A O 1
ATOM 3577 N N . VAL A 1 463 ? 3.225 -16.109 -30.438 1 98.69 463 VAL A N 1
ATOM 3578 C CA . VAL A 1 463 ? 4.371 -15.289 -30.812 1 98.69 463 VAL A CA 1
ATOM 3579 C C . VAL A 1 463 ? 3.926 -14.195 -31.781 1 98.69 463 VAL A C 1
ATOM 3581 O O . VAL A 1 463 ? 4.281 -13.023 -31.609 1 98.69 463 VAL A O 1
ATOM 3584 N N . GLU A 1 464 ? 3.08 -14.547 -32.75 1 98.25 464 GLU A N 1
ATOM 3585 C CA . GLU A 1 464 ? 2.609 -13.602 -33.75 1 98.25 464 GLU A CA 1
ATOM 3586 C C . GLU A 1 464 ? 1.768 -12.5 -33.094 1 98.25 464 GLU A C 1
ATOM 3588 O O . GLU A 1 464 ? 1.945 -11.32 -33.406 1 98.25 464 GLU A O 1
ATOM 3593 N N . GLU A 1 465 ? 0.846 -12.867 -32.25 1 98.44 465 GLU A N 1
ATOM 3594 C CA . GLU A 1 465 ? -0.002 -11.898 -31.578 1 98.44 465 GLU A CA 1
ATOM 3595 C C . GLU A 1 465 ? 0.832 -10.922 -30.75 1 98.44 465 GLU A C 1
ATOM 3597 O O . GLU A 1 465 ? 0.578 -9.719 -30.766 1 98.44 465 GLU A O 1
ATOM 3602 N N . ILE A 1 466 ? 1.802 -11.461 -30.047 1 98.81 466 ILE A N 1
ATOM 3603 C CA . ILE A 1 466 ? 2.631 -10.648 -29.172 1 98.81 466 ILE A CA 1
ATOM 3604 C C . ILE A 1 466 ? 3.443 -9.656 -30 1 98.81 466 ILE A C 1
ATOM 3606 O O . ILE A 1 466 ? 3.447 -8.453 -29.703 1 98.81 466 ILE A O 1
ATOM 3610 N N . GLU A 1 467 ? 4.125 -10.125 -31.047 1 98.69 467 GLU A N 1
ATOM 3611 C CA . GLU A 1 467 ? 4.941 -9.258 -31.891 1 98.69 467 GLU A CA 1
ATOM 3612 C C . GLU A 1 467 ? 4.098 -8.164 -32.531 1 98.69 467 GLU A C 1
ATOM 3614 O O . GLU A 1 467 ? 4.508 -7.008 -32.625 1 98.69 467 GLU A O 1
ATOM 3619 N N . ARG A 1 468 ? 2.91 -8.516 -32.969 1 98.31 468 ARG A N 1
ATOM 3620 C CA . ARG A 1 468 ? 2.018 -7.543 -33.594 1 98.31 468 ARG A CA 1
ATOM 3621 C C . ARG A 1 468 ? 1.551 -6.496 -32.594 1 98.31 468 ARG A C 1
ATOM 3623 O O . ARG A 1 468 ? 1.493 -5.305 -32.906 1 98.31 468 ARG A O 1
ATOM 3630 N N . THR A 1 469 ? 1.15 -6.945 -31.438 1 98.38 469 THR A N 1
ATOM 3631 C CA . THR A 1 469 ? 0.681 -6.047 -30.391 1 98.38 469 THR A CA 1
ATOM 3632 C C . THR A 1 469 ? 1.784 -5.078 -29.969 1 98.38 469 THR A C 1
ATOM 3634 O O . THR A 1 469 ? 1.539 -3.883 -29.812 1 98.38 469 THR A O 1
ATOM 3637 N N . MET A 1 470 ? 3.002 -5.562 -29.812 1 98.19 470 MET A N 1
ATOM 3638 C CA . MET A 1 470 ? 4.125 -4.734 -29.391 1 98.19 470 MET A CA 1
ATOM 3639 C C . MET A 1 470 ? 4.504 -3.73 -30.484 1 98.19 470 MET A C 1
ATOM 3641 O O . MET A 1 470 ? 5.105 -2.693 -30.188 1 98.19 470 MET A O 1
ATOM 3645 N N . ALA A 1 471 ? 4.137 -4.027 -31.688 1 97 471 ALA A N 1
ATOM 3646 C CA . ALA A 1 471 ? 4.387 -3.111 -32.812 1 97 471 ALA A CA 1
ATOM 3647 C C . ALA A 1 471 ? 3.326 -2.016 -32.875 1 97 471 ALA A C 1
ATOM 3649 O O . ALA A 1 471 ? 3.389 -1.129 -33.719 1 97 471 ALA A O 1
ATOM 3650 N N . GLY A 1 472 ? 2.342 -2.074 -31.969 1 94.38 472 GLY A N 1
ATOM 3651 C CA . GLY A 1 472 ? 1.375 -0.993 -31.875 1 94.38 472 GLY A CA 1
ATOM 3652 C C . GLY A 1 472 ? 0.011 -1.355 -32.438 1 94.38 472 GLY A C 1
ATOM 3653 O O . GLY A 1 472 ? -0.917 -0.545 -32.375 1 94.38 472 GLY A O 1
ATOM 3654 N N . ALA A 1 473 ? -0.121 -2.568 -32.906 1 94.88 473 ALA A N 1
ATOM 3655 C CA . ALA A 1 473 ? -1.427 -2.984 -33.406 1 94.88 473 ALA A CA 1
ATOM 3656 C C . ALA A 1 473 ? -2.436 -3.123 -32.281 1 94.88 473 ALA A C 1
ATOM 3658 O O . ALA A 1 473 ? -2.09 -3.578 -31.172 1 94.88 473 ALA A O 1
ATOM 3659 N N . PRO A 1 474 ? -3.648 -2.643 -32.562 1 95 474 PRO A N 1
ATOM 3660 C CA . PRO A 1 474 ? -4.68 -2.914 -31.547 1 95 474 PRO A CA 1
ATOM 3661 C C . PRO A 1 474 ? -4.879 -4.406 -31.297 1 95 474 PRO A C 1
ATOM 3663 O O . PRO A 1 474 ? -4.691 -5.223 -32.188 1 95 474 PRO A O 1
ATOM 3666 N N . PHE A 1 475 ? -5.203 -4.719 -30.047 1 96.75 475 PHE A N 1
ATOM 3667 C CA . PHE A 1 475 ? -5.449 -6.113 -29.688 1 96.75 475 PHE A CA 1
ATOM 3668 C C . PHE A 1 475 ? -6.84 -6.281 -29.094 1 96.75 475 PHE A C 1
ATOM 3670 O O . PHE A 1 475 ? -7.262 -5.48 -28.25 1 96.75 475 PHE A O 1
ATOM 3677 N N . THR A 1 476 ? -7.543 -7.211 -29.609 1 94.06 476 THR A N 1
ATOM 3678 C CA . THR A 1 476 ? -8.828 -7.602 -29.047 1 94.06 476 THR A CA 1
ATOM 3679 C C . THR A 1 476 ? -8.969 -9.125 -29.016 1 94.06 476 THR A C 1
ATOM 3681 O O . THR A 1 476 ? -8.477 -9.82 -29.906 1 94.06 476 THR A O 1
ATOM 3684 N N . LYS A 1 477 ? -9.5 -9.578 -28 1 94.88 477 LYS A N 1
ATOM 3685 C CA . LYS A 1 477 ? -9.742 -11.008 -27.812 1 94.88 477 LYS A CA 1
ATOM 3686 C C . LYS A 1 477 ? -11.031 -11.242 -27.031 1 94.88 477 LYS A C 1
ATOM 3688 O O . LYS A 1 477 ? -11.359 -10.484 -26.125 1 94.88 477 LYS A O 1
ATOM 3693 N N . GLU A 1 478 ? -11.734 -12.234 -27.422 1 94.69 478 GLU A N 1
ATOM 3694 C CA . GLU A 1 478 ? -12.93 -12.633 -26.688 1 94.69 478 GLU A CA 1
ATOM 3695 C C . GLU A 1 478 ? -12.633 -13.773 -25.719 1 94.69 478 GLU A C 1
ATOM 3697 O O . GLU A 1 478 ? -11.641 -14.492 -25.875 1 94.69 478 GLU A O 1
ATOM 3702 N N . VAL A 1 479 ? -13.523 -13.875 -24.797 1 96.12 479 VAL A N 1
ATOM 3703 C CA . VAL A 1 479 ? -13.422 -14.969 -23.828 1 96.12 479 VAL A CA 1
ATOM 3704 C C . VAL A 1 479 ? -13.484 -16.312 -24.562 1 96.12 479 VAL A C 1
ATOM 3706 O O . VAL A 1 479 ? -14.367 -16.531 -25.391 1 96.12 479 VAL A O 1
ATOM 3709 N N . GLU A 1 480 ? -12.5 -17.141 -24.219 1 96 480 GLU A N 1
ATOM 3710 C CA . GLU A 1 480 ? -12.445 -18.453 -24.844 1 96 480 GLU A CA 1
ATOM 3711 C C . GLU A 1 480 ? -13.055 -19.516 -23.938 1 96 480 GLU A C 1
ATOM 3713 O O . GLU A 1 480 ? -12.711 -19.609 -22.766 1 96 480 GLU A O 1
ATOM 3718 N N . VAL A 1 481 ? -13.906 -20.344 -24.547 1 97.06 481 VAL A N 1
ATOM 3719 C CA . VAL A 1 481 ? -14.539 -21.438 -23.828 1 97.06 481 VAL A CA 1
ATOM 3720 C C . VAL A 1 481 ? -14 -22.766 -24.344 1 97.06 481 VAL A C 1
ATOM 3722 O O . VAL A 1 481 ? -14.023 -23.031 -25.547 1 97.06 481 VAL A O 1
ATOM 3725 N N . TYR A 1 482 ? -13.492 -23.547 -23.438 1 96.62 482 TYR A N 1
ATOM 3726 C CA . TYR A 1 482 ? -12.992 -24.891 -23.734 1 96.62 482 TYR A CA 1
ATOM 3727 C C . TYR A 1 482 ? -13.992 -25.953 -23.312 1 96.62 482 TYR A C 1
ATOM 3729 O O . TYR A 1 482 ? -14.422 -25.984 -22.156 1 96.62 482 TYR A O 1
ATOM 3737 N N . HIS A 1 483 ? -14.367 -26.734 -24.297 1 95.5 483 HIS A N 1
ATOM 3738 C CA . HIS A 1 483 ? -15.164 -27.922 -24.031 1 95.5 483 HIS A CA 1
ATOM 3739 C C . HIS A 1 483 ? -14.312 -29.188 -24.141 1 95.5 483 HIS A C 1
ATOM 3741 O O . HIS A 1 483 ? -13.727 -29.453 -25.188 1 95.5 483 HIS A O 1
ATOM 3747 N N . ASN A 1 484 ? -14.242 -29.953 -23.016 1 90.38 484 ASN A N 1
ATOM 3748 C CA . ASN A 1 484 ? -13.258 -31.016 -22.953 1 90.38 484 ASN A CA 1
ATOM 3749 C C . ASN A 1 484 ? -13.906 -32.344 -22.594 1 90.38 484 ASN A C 1
ATOM 3751 O O . ASN A 1 484 ? -14.875 -32.406 -21.844 1 90.38 484 ASN A O 1
ATOM 3755 N N . MET B 1 1 ? 17.844 -3.773 -3.52 1 37.44 1 MET B N 1
ATOM 3756 C CA . MET B 1 1 ? 19.266 -3.484 -3.641 1 37.44 1 MET B CA 1
ATOM 3757 C C . MET B 1 1 ? 19.5 -2.041 -4.078 1 37.44 1 MET B C 1
ATOM 3759 O O . MET B 1 1 ? 18.609 -1.421 -4.672 1 37.44 1 MET B O 1
ATOM 3763 N N . SER B 1 2 ? 20.453 -1.515 -3.568 1 43.19 2 SER B N 1
ATOM 3764 C CA . SER B 1 2 ? 20.875 -0.123 -3.713 1 43.19 2 SER B CA 1
ATOM 3765 C C . SER B 1 2 ? 20.875 0.305 -5.176 1 43.19 2 SER B C 1
ATOM 3767 O O . SER B 1 2 ? 21.375 -0.416 -6.039 1 43.19 2 SER B O 1
ATOM 3769 N N . ALA B 1 3 ? 20.062 1.201 -5.445 1 46.44 3 ALA B N 1
ATOM 3770 C CA . ALA B 1 3 ? 20.016 1.802 -6.777 1 46.44 3 ALA B CA 1
ATOM 3771 C C . ALA B 1 3 ? 21.406 2.273 -7.207 1 46.44 3 ALA B C 1
ATOM 3773 O O . ALA B 1 3 ? 22.109 2.918 -6.438 1 46.44 3 ALA B O 1
ATOM 3774 N N . HIS B 1 4 ? 22.047 1.605 -8.188 1 49 4 HIS B N 1
ATOM 3775 C CA . HIS B 1 4 ? 23.281 2.061 -8.828 1 49 4 HIS B CA 1
ATOM 3776 C C . HIS B 1 4 ? 23.172 3.525 -9.242 1 49 4 HIS B C 1
ATOM 3778 O O . HIS B 1 4 ? 22.062 4.043 -9.438 1 49 4 HIS B O 1
ATOM 3784 N N . ASP B 1 5 ? 24.156 4.254 -9.25 1 50.66 5 ASP B N 1
ATOM 3785 C CA . ASP B 1 5 ? 24.422 5.559 -9.844 1 50.66 5 ASP B CA 1
ATOM 3786 C C . ASP B 1 5 ? 23.781 5.688 -11.219 1 50.66 5 ASP B C 1
ATOM 3788 O O . ASP B 1 5 ? 24.047 4.891 -12.117 1 50.66 5 ASP B O 1
ATOM 3792 N N . LYS B 1 6 ? 22.656 6.27 -11.438 1 62.88 6 LYS B N 1
ATOM 3793 C CA . LYS B 1 6 ? 21.984 6.68 -12.664 1 62.88 6 LYS B CA 1
ATOM 3794 C C . LYS B 1 6 ? 20.812 5.754 -12.992 1 62.88 6 LYS B C 1
ATOM 3796 O O . LYS B 1 6 ? 20.5 5.527 -14.164 1 62.88 6 LYS B O 1
ATOM 3801 N N . SER B 1 7 ? 20.344 5.199 -11.906 1 81.25 7 SER B N 1
ATOM 3802 C CA . SER B 1 7 ? 19.172 4.371 -12.133 1 81.25 7 SER B CA 1
ATOM 3803 C C . SER B 1 7 ? 18 5.199 -12.664 1 81.25 7 SER B C 1
ATOM 3805 O O . SER B 1 7 ? 17.734 6.297 -12.164 1 81.25 7 SER B O 1
ATOM 3807 N N . LEU B 1 8 ? 17.375 4.758 -13.82 1 85.31 8 LEU B N 1
ATOM 3808 C CA . LEU B 1 8 ? 16.203 5.426 -14.367 1 85.31 8 LEU B CA 1
ATOM 3809 C C . LEU B 1 8 ? 15.047 5.387 -13.375 1 85.31 8 LEU B C 1
ATOM 3811 O O . LEU B 1 8 ? 14.133 6.207 -13.445 1 85.31 8 LEU B O 1
ATOM 3815 N N . ALA B 1 9 ? 15.195 4.453 -12.414 1 92.12 9 ALA B N 1
ATOM 3816 C CA . ALA B 1 9 ? 14.125 4.301 -11.438 1 92.12 9 ALA B CA 1
ATOM 3817 C C . ALA B 1 9 ? 14.258 5.328 -10.312 1 92.12 9 ALA B C 1
ATOM 3819 O O . ALA B 1 9 ? 13.273 5.66 -9.648 1 92.12 9 ALA B O 1
ATOM 3820 N N . TYR B 1 10 ? 15.453 5.766 -10.148 1 95 10 TYR B N 1
ATOM 3821 C CA . TYR B 1 10 ? 15.75 6.758 -9.117 1 95 10 TYR B CA 1
ATOM 3822 C C . TYR B 1 10 ? 16.562 7.914 -9.695 1 95 10 TYR B C 1
ATOM 3824 O O . TYR B 1 10 ? 17.766 8.016 -9.453 1 95 10 TYR B O 1
ATOM 3832 N N . PRO B 1 11 ? 15.836 8.836 -10.297 1 95.88 11 PRO B N 1
ATOM 3833 C CA . PRO B 1 11 ? 16.5 9.891 -11.062 1 95.88 11 PRO B CA 1
ATOM 3834 C C . PRO B 1 11 ? 17.391 10.781 -10.188 1 95.88 11 PRO B C 1
ATOM 3836 O O . PRO B 1 11 ? 18.359 11.367 -10.688 1 95.88 11 PRO B O 1
ATOM 3839 N N . PHE B 1 12 ? 17.078 10.938 -8.938 1 96.94 12 PHE B N 1
ATOM 3840 C CA . PHE B 1 12 ? 17.906 11.703 -8.023 1 96.94 12 PHE B CA 1
ATOM 3841 C C . PHE B 1 12 ? 18.766 10.773 -7.16 1 96.94 12 PHE B C 1
ATOM 3843 O O . PHE B 1 12 ? 18.234 10.062 -6.305 1 96.94 12 PHE B O 1
ATOM 3850 N N . PRO B 1 13 ? 20.031 10.773 -7.359 1 94.94 13 PRO B N 1
ATOM 3851 C CA . PRO B 1 13 ? 20.891 9.891 -6.562 1 94.94 13 PRO B CA 1
ATOM 3852 C C . PRO B 1 13 ? 21 10.336 -5.109 1 94.94 13 PRO B C 1
ATOM 3854 O O . PRO B 1 13 ? 21.125 11.531 -4.832 1 94.94 13 PRO B O 1
ATOM 3857 N N . ILE B 1 14 ? 20.875 9.453 -4.207 1 94.75 14 ILE B N 1
ATOM 3858 C CA . ILE B 1 14 ? 21.156 9.711 -2.797 1 94.75 14 ILE B CA 1
ATOM 3859 C C . ILE B 1 14 ? 22.531 9.148 -2.426 1 94.75 14 ILE B C 1
ATOM 3861 O O . ILE B 1 14 ? 22.75 7.941 -2.508 1 94.75 14 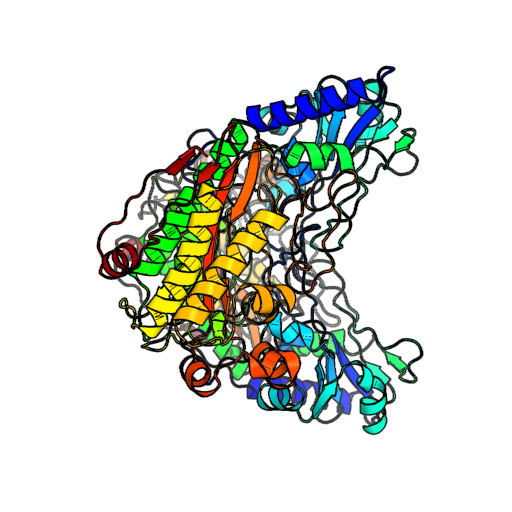ILE B O 1
ATOM 3865 N N . SER B 1 15 ? 23.391 10.008 -2.059 1 92.81 15 SER B N 1
ATOM 3866 C CA . SER B 1 15 ? 24.719 9.578 -1.639 1 92.81 15 SER B CA 1
ATOM 3867 C C . SER B 1 15 ? 24.672 8.836 -0.308 1 92.81 15 SER B C 1
ATOM 3869 O O . SER B 1 15 ? 24.031 9.297 0.64 1 92.81 15 SER B O 1
ATOM 3871 N N . MET B 1 16 ? 25.375 7.699 -0.246 1 93.88 16 MET B N 1
ATOM 3872 C CA . MET B 1 16 ? 25.453 6.957 1.011 1 93.88 16 MET B CA 1
ATOM 3873 C C . MET B 1 16 ? 26.156 7.777 2.088 1 93.88 16 MET B C 1
ATOM 3875 O O . MET B 1 16 ? 26.031 7.488 3.277 1 93.88 16 MET B O 1
ATOM 3879 N N . LYS B 1 17 ? 26.844 8.805 1.649 1 94.88 17 LYS B N 1
ATOM 3880 C CA . LYS B 1 17 ? 27.484 9.727 2.588 1 94.88 17 LYS B CA 1
ATOM 3881 C C . LYS B 1 17 ? 26.453 10.383 3.5 1 94.88 17 LYS B C 1
ATOM 3883 O O . LYS B 1 17 ? 26.766 10.734 4.641 1 94.88 17 LYS B O 1
ATOM 3888 N N . MET B 1 18 ? 25.281 10.562 2.975 1 96.94 18 MET B N 1
ATOM 3889 C CA . MET B 1 18 ? 24.219 11.164 3.768 1 96.94 18 MET B CA 1
ATOM 3890 C C . MET B 1 18 ? 23.938 10.352 5.027 1 96.94 18 MET B C 1
ATOM 3892 O O . MET B 1 18 ? 23.906 10.898 6.133 1 96.94 18 MET B O 1
ATOM 3896 N N . TYR B 1 19 ? 23.859 9.047 4.859 1 96.75 19 TYR B N 1
ATOM 3897 C CA . TYR B 1 19 ? 23.578 8.172 5.984 1 96.75 19 TYR B CA 1
ATOM 3898 C C . TYR B 1 19 ? 24.781 8.062 6.91 1 96.75 19 TYR B C 1
ATOM 3900 O O . TYR B 1 19 ? 24.625 8.016 8.133 1 96.75 19 TYR B O 1
ATOM 3908 N N . ARG B 1 20 ? 25.953 8.023 6.355 1 95.56 20 ARG B N 1
ATOM 3909 C CA . ARG B 1 20 ? 27.172 8.023 7.156 1 95.56 20 ARG B CA 1
ATOM 3910 C C . ARG B 1 20 ? 27.25 9.258 8.047 1 95.56 20 ARG B C 1
ATOM 3912 O O . ARG B 1 20 ? 27.594 9.164 9.227 1 95.56 20 ARG B O 1
ATOM 3919 N N . GLU B 1 21 ? 26.984 10.375 7.449 1 96.25 21 GLU B N 1
ATOM 3920 C CA . GLU B 1 21 ? 26.984 11.625 8.203 1 96.25 21 GLU B CA 1
ATOM 3921 C C . GLU B 1 21 ? 26.031 11.562 9.391 1 96.25 21 GLU B C 1
ATOM 3923 O O . GLU B 1 21 ? 26.359 12.031 10.484 1 96.25 21 GLU B O 1
ATOM 3928 N N . GLN B 1 22 ? 24.891 11.016 9.188 1 97.25 22 GLN B N 1
ATOM 3929 C CA . GLN B 1 22 ? 23.891 10.875 10.25 1 97.25 22 GLN B CA 1
ATOM 3930 C C . GLN B 1 22 ? 24.391 9.945 11.344 1 97.25 22 GLN B C 1
ATOM 3932 O O . GLN B 1 22 ? 24.203 10.211 12.531 1 97.25 22 GLN B O 1
ATOM 3937 N N . ARG B 1 23 ? 25.031 8.875 10.945 1 97.75 23 ARG B N 1
ATOM 3938 C CA . ARG B 1 23 ? 25.609 7.965 11.93 1 97.75 23 ARG B CA 1
ATOM 3939 C C . ARG B 1 23 ? 26.734 8.633 12.703 1 97.75 23 ARG B C 1
ATOM 3941 O O . ARG B 1 23 ? 26.859 8.445 13.914 1 97.75 23 ARG B O 1
ATOM 3948 N N . GLU B 1 24 ? 27.547 9.398 12.031 1 97.19 24 GLU B N 1
ATOM 3949 C CA . GLU B 1 24 ? 28.656 10.109 12.68 1 97.19 24 GLU B CA 1
ATOM 3950 C C . GLU B 1 24 ? 28.125 11.117 13.703 1 97.19 24 GLU B C 1
ATOM 3952 O O . GLU B 1 24 ? 28.703 11.266 14.781 1 97.19 24 GLU B O 1
ATOM 3957 N N . ARG B 1 25 ? 27.094 11.812 13.359 1 97.62 25 ARG B N 1
ATOM 3958 C CA . ARG B 1 25 ? 26.469 12.742 14.297 1 97.62 25 ARG B CA 1
ATOM 3959 C C . ARG B 1 25 ? 25.969 12.016 15.539 1 97.62 25 ARG B C 1
ATOM 3961 O O . ARG B 1 25 ? 26.172 12.492 16.656 1 97.62 25 ARG B O 1
ATOM 3968 N N . LEU B 1 26 ? 25.312 10.859 15.32 1 98.31 26 LEU B N 1
ATOM 3969 C CA . LEU B 1 26 ? 24.844 10.078 16.453 1 98.31 26 LEU B CA 1
ATOM 3970 C C . LEU B 1 26 ? 26.031 9.562 17.281 1 98.31 26 LEU B C 1
ATOM 3972 O O . LEU B 1 26 ? 25.984 9.57 18.516 1 98.31 26 LEU B O 1
ATOM 3976 N N . GLY B 1 27 ? 27.047 9.102 16.562 1 97.81 27 GLY B N 1
ATOM 3977 C CA . GLY B 1 27 ? 28.266 8.641 17.25 1 97.81 27 GLY B CA 1
ATOM 3978 C C . GLY B 1 27 ? 28.875 9.703 18.125 1 97.81 27 GLY B C 1
ATOM 3979 O O . GLY B 1 27 ? 29.328 9.406 19.25 1 97.81 27 GLY B O 1
ATOM 3980 N N . ALA B 1 28 ? 28.938 10.891 17.625 1 97.5 28 ALA B N 1
ATOM 3981 C CA . ALA B 1 28 ? 29.484 12.008 18.406 1 97.5 28 ALA B CA 1
ATOM 3982 C C . ALA B 1 28 ? 28.625 12.266 19.641 1 97.5 28 ALA B C 1
ATOM 3984 O O . ALA B 1 28 ? 29.156 12.516 20.734 1 97.5 28 ALA B O 1
ATOM 3985 N N . SER B 1 29 ? 27.344 12.219 19.5 1 97.31 29 SER B N 1
ATOM 3986 C CA . SER B 1 29 ? 26.438 12.398 20.625 1 97.31 29 SER B CA 1
ATOM 3987 C C . SER B 1 29 ? 26.625 11.297 21.672 1 97.31 29 SER B C 1
ATOM 3989 O O . SER B 1 29 ? 26.578 11.562 22.875 1 97.31 29 SER B O 1
ATOM 3991 N N . LEU B 1 30 ? 26.797 10.039 21.219 1 97.62 30 LEU B N 1
ATOM 3992 C CA . LEU B 1 30 ? 27.031 8.906 22.109 1 97.62 30 LEU B CA 1
ATOM 3993 C C . LEU B 1 30 ? 28.312 9.102 22.906 1 97.62 30 LEU B C 1
ATOM 3995 O O . LEU B 1 30 ? 28.359 8.852 24.109 1 97.62 30 LEU B O 1
ATOM 3999 N N . GLN B 1 31 ? 29.312 9.555 22.188 1 97 31 GLN B N 1
ATOM 4000 C CA . GLN B 1 31 ? 30.594 9.781 22.828 1 97 31 GLN B CA 1
ATOM 4001 C C . GLN B 1 31 ? 30.484 10.852 23.906 1 97 31 GLN B C 1
ATOM 4003 O O . GLN B 1 31 ? 31.094 10.727 24.984 1 97 31 GLN B O 1
ATOM 4008 N N . GLN B 1 32 ? 29.75 11.875 23.641 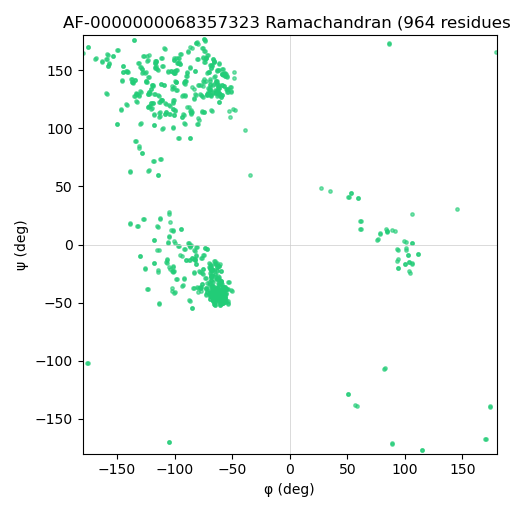1 97.25 32 GLN B N 1
ATOM 4009 C CA . GLN B 1 32 ? 29.547 12.953 24.594 1 97.25 32 GLN B CA 1
ATOM 4010 C C . GLN B 1 32 ? 28.766 12.469 25.812 1 97.25 32 GLN B C 1
ATOM 4012 O O . GLN B 1 32 ? 29.078 12.828 26.953 1 97.25 32 GLN B O 1
ATOM 4017 N N . ALA B 1 33 ? 27.781 11.672 25.609 1 96.88 33 ALA B N 1
ATOM 4018 C CA . ALA B 1 33 ? 26.906 11.211 26.688 1 96.88 33 ALA B CA 1
ATOM 4019 C C . ALA B 1 33 ? 27.578 10.141 27.531 1 96.88 33 ALA B C 1
ATOM 4021 O O . ALA B 1 33 ? 27.328 10.047 28.734 1 96.88 33 ALA B O 1
ATOM 4022 N N . PHE B 1 34 ? 28.406 9.328 26.828 1 96.81 34 PHE B N 1
ATOM 4023 C CA . PHE B 1 34 ? 29.078 8.219 27.5 1 96.81 34 PHE B CA 1
ATOM 4024 C C . PHE B 1 34 ? 30.578 8.258 27.234 1 96.81 34 PHE B C 1
ATOM 4026 O O . PHE B 1 34 ? 31.109 7.371 26.562 1 96.81 34 PHE B O 1
ATOM 4033 N N . PRO B 1 35 ? 31.234 9.07 27.906 1 95.25 35 PRO B N 1
ATOM 4034 C CA . PRO B 1 35 ? 32.656 9.281 27.609 1 95.25 35 PRO B CA 1
ATOM 4035 C C . PRO B 1 35 ? 33.531 8.07 27.969 1 95.25 35 PRO B C 1
ATOM 4037 O O . PRO B 1 35 ? 34.625 7.902 27.406 1 95.25 35 PRO B O 1
ATOM 4040 N N . GLU B 1 36 ? 33.125 7.23 28.875 1 94.44 36 GLU B N 1
ATOM 4041 C CA . GLU B 1 36 ? 33.906 6.062 29.266 1 94.44 36 GLU B CA 1
ATOM 4042 C C . GLU B 1 36 ? 33.812 4.957 28.219 1 94.44 36 GLU B C 1
ATOM 4044 O O . GLU B 1 36 ? 34.562 3.988 28.266 1 94.44 36 GLU B O 1
ATOM 4049 N N . GLY B 1 37 ? 32.938 5.094 27.328 1 93.25 37 GLY B N 1
ATOM 4050 C CA . GLY B 1 37 ? 32.781 4.105 26.281 1 93.25 37 GLY B CA 1
ATOM 4051 C C . GLY B 1 37 ? 31.875 2.947 26.672 1 93.25 37 GLY B C 1
ATOM 4052 O O . GLY B 1 37 ? 31.344 2.92 27.781 1 93.25 37 GLY B O 1
ATOM 4053 N N . GLY B 1 38 ? 31.609 2.098 25.625 1 96.56 38 GLY B N 1
ATOM 4054 C CA . GLY B 1 38 ? 30.906 0.858 25.922 1 96.56 38 GLY B CA 1
ATOM 4055 C C . GLY B 1 38 ? 29.438 0.903 25.547 1 96.56 38 GLY B C 1
ATOM 4056 O O . GLY B 1 38 ? 28.75 -0.116 25.594 1 96.56 38 GLY B O 1
ATOM 4057 N N . HIS B 1 39 ? 28.969 2.086 25.188 1 97.69 39 HIS B N 1
ATOM 4058 C CA . HIS B 1 39 ? 27.578 2.195 24.75 1 97.69 39 HIS B CA 1
ATOM 4059 C C . HIS B 1 39 ? 27.484 2.236 23.219 1 97.69 39 HIS B C 1
ATOM 4061 O O . HIS B 1 39 ? 28.344 2.842 22.562 1 97.69 39 HIS B O 1
ATOM 4067 N N . ALA B 1 40 ? 26.484 1.56 22.672 1 98.38 40 ALA B N 1
ATOM 4068 C CA . ALA B 1 40 ? 26.188 1.605 21.25 1 98.38 40 ALA B CA 1
ATOM 4069 C C . ALA B 1 40 ? 24.688 1.726 21.016 1 98.38 40 ALA B C 1
ATOM 4071 O O . ALA B 1 40 ? 23.891 1.155 21.766 1 98.38 40 ALA B O 1
ATOM 4072 N N . ALA B 1 41 ? 24.281 2.547 20.031 1 98.81 41 ALA B N 1
ATOM 4073 C CA . ALA B 1 41 ? 22.891 2.52 19.562 1 98.81 41 ALA B CA 1
ATOM 4074 C C . ALA B 1 41 ? 22.609 1.256 18.766 1 98.81 41 ALA B C 1
ATOM 4076 O O . ALA B 1 41 ? 23.375 0.897 17.875 1 98.81 41 ALA B O 1
ATOM 4077 N N . VAL B 1 42 ? 21.594 0.536 19.078 1 98.81 42 VAL B N 1
ATOM 4078 C CA . VAL B 1 42 ? 21.172 -0.642 18.328 1 98.81 42 VAL B CA 1
ATOM 4079 C C . VAL B 1 42 ? 19.734 -0.469 17.875 1 98.81 42 VAL B C 1
ATOM 4081 O O . VAL B 1 42 ? 18.828 -0.29 18.688 1 98.81 42 VAL B O 1
ATOM 4084 N N . LEU B 1 43 ? 19.531 -0.465 16.578 1 98.75 43 LEU B N 1
ATOM 4085 C CA . LEU B 1 43 ? 18.203 -0.332 15.992 1 98.75 43 LEU B CA 1
ATOM 4086 C C . LEU B 1 43 ? 17.812 -1.586 15.211 1 98.75 43 LEU B C 1
ATOM 4088 O O . LEU B 1 43 ? 18.688 -2.309 14.727 1 98.75 43 LEU B O 1
ATOM 4092 N N . ARG B 1 44 ? 16.578 -1.791 15.164 1 98.44 44 ARG B N 1
ATOM 4093 C CA . ARG B 1 44 ? 16.016 -2.904 14.406 1 98.44 44 ARG B CA 1
ATOM 4094 C C . ARG B 1 44 ? 15.234 -2.404 13.195 1 98.44 44 ARG B C 1
ATOM 4096 O O . ARG B 1 44 ? 14.508 -1.413 13.281 1 98.44 44 ARG B O 1
ATOM 4103 N N . ALA B 1 45 ? 15.398 -3.098 12.031 1 98.38 45 ALA B N 1
ATOM 4104 C CA . ALA B 1 45 ? 14.656 -2.803 10.812 1 98.38 45 ALA B CA 1
ATOM 4105 C C . ALA B 1 45 ? 13.203 -3.258 10.93 1 98.38 45 ALA B C 1
ATOM 4107 O O . ALA B 1 45 ? 12.875 -4.066 11.805 1 98.38 45 ALA B O 1
ATOM 4108 N N . ALA B 1 46 ? 12.359 -2.682 10.055 1 98.44 46 ALA B N 1
ATOM 4109 C CA . ALA B 1 46 ? 10.984 -3.148 9.945 1 98.44 46 ALA B CA 1
ATOM 4110 C C . ALA B 1 46 ? 10.93 -4.578 9.406 1 98.44 46 ALA B C 1
ATOM 4112 O O . ALA B 1 46 ? 11.898 -5.062 8.812 1 98.44 46 ALA B O 1
ATOM 4113 N N . SER B 1 47 ? 9.844 -5.246 9.703 1 98.06 47 SER B N 1
ATOM 4114 C CA . SER B 1 47 ? 9.492 -6.52 9.086 1 98.06 47 SER B CA 1
ATOM 4115 C C . SER B 1 47 ? 8.438 -6.336 7.992 1 98.06 47 SER B C 1
ATOM 4117 O O . SER B 1 47 ? 7.777 -5.297 7.938 1 98.06 47 SER B O 1
ATOM 4119 N N . GLU B 1 48 ? 8.344 -7.301 7.078 1 97 48 GLU B N 1
ATOM 4120 C CA . GLU B 1 48 ? 7.219 -7.297 6.145 1 97 48 GLU B CA 1
ATOM 4121 C C . GLU B 1 48 ? 5.887 -7.352 6.887 1 97 48 GLU B C 1
ATOM 4123 O O . GLU B 1 48 ? 5.793 -7.938 7.969 1 97 48 GLU B O 1
ATOM 4128 N N . VAL B 1 49 ? 4.875 -6.672 6.281 1 98.12 49 VAL B N 1
ATOM 4129 C CA . VAL B 1 49 ? 3.541 -6.633 6.879 1 98.12 49 VAL B CA 1
ATOM 4130 C C . VAL B 1 49 ? 2.559 -7.395 5.992 1 98.12 49 VAL B C 1
ATOM 4132 O O . VAL B 1 49 ? 2.285 -6.984 4.859 1 98.12 49 VAL B O 1
ATOM 4135 N N . PRO B 1 50 ? 2.008 -8.531 6.477 1 98 50 PRO B N 1
ATOM 4136 C CA . PRO B 1 50 ? 1.067 -9.305 5.664 1 98 50 PRO B CA 1
ATOM 4137 C C . PRO B 1 50 ? -0.276 -8.594 5.484 1 98 50 PRO B C 1
ATOM 4139 O O . PRO B 1 50 ? -0.695 -7.828 6.355 1 98 50 PRO B O 1
ATOM 4142 N N . VAL B 1 51 ? -0.922 -8.797 4.383 1 98.12 51 VAL B N 1
ATOM 4143 C CA . VAL B 1 51 ? -2.32 -8.422 4.199 1 98.12 51 VAL B CA 1
ATOM 4144 C C . VAL B 1 51 ? -3.227 -9.477 4.836 1 98.12 51 VAL B C 1
ATOM 4146 O O . VAL B 1 51 ? -3.412 -10.562 4.277 1 98.12 51 VAL B O 1
ATOM 4149 N N . ASN B 1 52 ? -3.754 -9.117 5.992 1 97.5 52 ASN B N 1
ATOM 4150 C CA . ASN B 1 52 ? -4.562 -10.07 6.742 1 97.5 52 ASN B CA 1
ATOM 4151 C C . ASN B 1 52 ? -3.846 -11.406 6.906 1 97.5 52 ASN B C 1
ATOM 4153 O O . ASN B 1 52 ? -2.721 -11.453 7.406 1 97.5 52 ASN B O 1
ATOM 4157 N N . SER B 1 53 ? -4.484 -12.531 6.562 1 97.75 53 SER B N 1
ATOM 4158 C CA . SER B 1 53 ? -3.861 -13.836 6.758 1 97.75 53 SER B CA 1
ATOM 4159 C C . SER B 1 53 ? -3.299 -14.383 5.449 1 97.75 53 SER B C 1
ATOM 4161 O O . SER B 1 53 ? -2.943 -15.562 5.363 1 97.75 53 SER B O 1
ATOM 4163 N N . THR B 1 54 ? -3.203 -13.578 4.406 1 97.5 54 THR B N 1
ATOM 4164 C CA . THR B 1 54 ? -2.768 -14.055 3.1 1 97.5 54 THR B CA 1
ATOM 4165 C C . THR B 1 54 ? -1.246 -14.148 3.037 1 97.5 54 THR B C 1
ATOM 4167 O O . THR B 1 54 ? -0.556 -13.766 3.984 1 97.5 54 THR B O 1
ATOM 4170 N N . ASP B 1 55 ? -0.717 -14.688 1.953 1 96.69 55 ASP B N 1
ATOM 4171 C CA . ASP B 1 55 ? 0.727 -14.773 1.759 1 96.69 55 ASP B CA 1
ATOM 4172 C C . ASP B 1 55 ? 1.244 -13.586 0.952 1 96.69 55 ASP B C 1
ATOM 4174 O O . ASP B 1 55 ? 2.346 -13.633 0.402 1 96.69 55 ASP B O 1
ATOM 4178 N N . CYS B 1 56 ? 0.463 -12.555 0.771 1 96.75 56 CYS B N 1
ATOM 4179 C CA . CYS B 1 56 ? 0.875 -11.289 0.183 1 96.75 56 CYS B CA 1
ATOM 4180 C C . CYS B 1 56 ? 1.172 -10.258 1.265 1 96.75 56 CYS B C 1
ATOM 4182 O O . CYS B 1 56 ? 0.586 -10.297 2.348 1 96.75 56 CYS B O 1
ATOM 4184 N N . ASN B 1 57 ? 2.053 -9.391 0.979 1 97.44 57 ASN B N 1
ATOM 4185 C CA . ASN B 1 57 ? 2.408 -8.312 1.891 1 97.44 57 ASN B CA 1
ATOM 4186 C C . ASN B 1 57 ? 2.074 -6.945 1.297 1 97.44 57 ASN B C 1
ATOM 4188 O O . ASN B 1 57 ? 2.025 -6.789 0.075 1 97.44 57 ASN B O 1
ATOM 4192 N N . TYR B 1 58 ? 1.827 -5.949 2.172 1 97.69 58 TYR B N 1
ATOM 4193 C CA . TYR B 1 58 ? 1.902 -4.562 1.732 1 97.69 58 TYR B CA 1
ATOM 4194 C C . TYR B 1 58 ? 3.285 -4.238 1.183 1 97.69 58 TYR B C 1
ATOM 4196 O O . TYR B 1 58 ? 4.27 -4.898 1.53 1 97.69 58 TYR B O 1
ATOM 4204 N N . LEU B 1 59 ? 3.291 -3.268 0.236 1 96.81 59 LEU B N 1
ATOM 4205 C CA . LEU B 1 59 ? 4.605 -2.793 -0.184 1 96.81 59 LEU B CA 1
ATOM 4206 C C . LEU B 1 59 ? 5.457 -2.414 1.022 1 96.81 59 LEU B C 1
ATOM 4208 O O . LEU B 1 59 ? 4.992 -1.711 1.921 1 96.81 59 LEU B O 1
ATOM 4212 N N . PHE B 1 60 ? 6.676 -2.865 1.084 1 96.88 60 PHE B N 1
ATOM 4213 C CA . PHE B 1 60 ? 7.555 -2.738 2.242 1 96.88 60 PHE B CA 1
ATOM 4214 C C . PHE B 1 60 ? 7.875 -1.274 2.518 1 96.88 60 PHE B C 1
ATOM 4216 O O . PHE B 1 60 ? 8.18 -0.515 1.594 1 96.88 60 PHE B O 1
ATOM 4223 N N . VAL B 1 61 ? 7.719 -0.878 3.725 1 97.88 61 VAL B N 1
ATOM 4224 C CA . VAL B 1 61 ? 8.18 0.414 4.227 1 97.88 61 VAL B CA 1
ATOM 4225 C C . VAL B 1 61 ? 9.133 0.205 5.395 1 97.88 61 VAL B C 1
ATOM 4227 O O . VAL B 1 61 ? 8.766 -0.398 6.406 1 97.88 61 VAL B O 1
ATOM 4230 N N . GLN B 1 62 ? 10.305 0.623 5.297 1 98 62 GLN B N 1
ATOM 4231 C CA . GLN B 1 62 ? 11.312 0.48 6.344 1 98 62 GLN B CA 1
ATOM 4232 C C . GLN B 1 62 ? 10.953 1.322 7.566 1 98 62 GLN B C 1
ATOM 4234 O O . GLN B 1 62 ? 10.234 2.318 7.453 1 98 62 GLN B O 1
ATOM 4239 N N . GLU B 1 63 ? 11.438 0.9 8.727 1 98.38 63 GLU B N 1
ATOM 4240 C CA . GLU B 1 63 ? 11.305 1.683 9.953 1 98.38 63 GLU B CA 1
ATOM 4241 C C . GLU B 1 63 ? 12.078 2.998 9.852 1 98.38 63 GLU B C 1
ATOM 4243 O O . GLU B 1 63 ? 13.234 3.014 9.438 1 98.38 63 GLU B O 1
ATOM 4248 N N . SER B 1 64 ? 11.453 4.102 10.227 1 98.31 64 SER B N 1
ATOM 4249 C CA . SER B 1 64 ? 11.938 5.441 9.914 1 98.31 64 SER B CA 1
ATOM 4250 C C . SER B 1 64 ? 13.273 5.719 10.602 1 98.31 64 SER B C 1
ATOM 4252 O O . SER B 1 64 ? 14.18 6.289 9.992 1 98.31 64 SER B O 1
ATOM 4254 N N . TYR B 1 65 ? 13.445 5.398 11.914 1 98.62 65 TYR B N 1
ATOM 4255 C CA . TYR B 1 65 ? 14.703 5.637 12.617 1 98.62 65 TYR B CA 1
ATOM 4256 C C . TYR B 1 65 ? 15.828 4.805 12.023 1 98.62 65 TYR B C 1
ATOM 4258 O O . TYR B 1 65 ? 16.953 5.289 11.875 1 98.62 65 TYR B O 1
ATOM 4266 N N . PHE B 1 66 ? 15.492 3.568 11.742 1 98.69 66 PHE B N 1
ATOM 4267 C CA . PHE B 1 66 ? 16.453 2.682 11.102 1 98.69 66 PHE B CA 1
ATOM 4268 C C . PHE B 1 66 ? 16.859 3.213 9.734 1 98.69 66 PHE B C 1
ATOM 4270 O O . PHE B 1 66 ? 18.047 3.271 9.406 1 98.69 66 PHE B O 1
ATOM 4277 N N . HIS B 1 67 ? 15.898 3.592 8.977 1 98.25 67 HIS B N 1
ATOM 4278 C CA . HIS B 1 67 ? 16.141 4.133 7.645 1 98.25 67 HIS B CA 1
ATOM 4279 C C . HIS B 1 67 ? 17.016 5.379 7.703 1 98.25 67 HIS B C 1
ATOM 4281 O O . HIS B 1 67 ? 17.875 5.578 6.848 1 98.25 67 HIS B O 1
ATOM 4287 N N . TYR B 1 68 ? 16.766 6.207 8.641 1 98.31 68 TYR B N 1
ATOM 4288 C CA . TYR B 1 68 ? 17.5 7.449 8.828 1 98.31 68 TYR B CA 1
ATOM 4289 C C . TYR B 1 68 ? 19 7.176 8.93 1 98.31 68 TYR B C 1
ATOM 4291 O O . TYR B 1 68 ? 19.812 7.918 8.375 1 98.31 68 TYR B O 1
ATOM 4299 N N . LEU B 1 69 ? 19.359 6.137 9.562 1 98 69 LEU B N 1
ATOM 4300 C CA . LEU B 1 69 ? 20.75 5.875 9.859 1 98 69 LEU B CA 1
ATOM 4301 C C . LEU B 1 69 ? 21.391 5.027 8.766 1 98 69 LEU B C 1
ATOM 4303 O O . LEU B 1 69 ? 22.594 5.145 8.5 1 98 69 LEU B O 1
ATOM 4307 N N . PHE B 1 70 ? 20.594 4.195 8.117 1 97.81 70 PHE B N 1
ATOM 4308 C CA . PHE B 1 70 ? 21.266 3.174 7.328 1 97.81 70 PHE B CA 1
ATOM 4309 C C . PHE B 1 70 ? 20.781 3.195 5.883 1 97.81 70 PHE B C 1
ATOM 4311 O O . PHE B 1 70 ? 21.422 2.639 4.996 1 97.81 70 PHE B O 1
ATOM 4318 N N . GLY B 1 71 ? 19.578 3.762 5.543 1 96.81 71 GLY B N 1
ATOM 4319 C CA . GLY B 1 71 ? 19.062 3.859 4.191 1 96.81 71 GLY B CA 1
ATOM 4320 C C . GLY B 1 71 ? 18.844 2.508 3.535 1 96.81 71 GLY B C 1
ATOM 4321 O O . GLY B 1 71 ? 18.75 2.416 2.309 1 96.81 71 GLY B O 1
ATOM 4322 N N . ALA B 1 72 ? 18.875 1.414 4.328 1 95.38 72 ALA B N 1
ATOM 4323 C CA . ALA B 1 72 ? 18.734 0.057 3.807 1 95.38 72 ALA B CA 1
ATOM 4324 C C . ALA B 1 72 ? 17.281 -0.378 3.781 1 95.38 72 ALA B C 1
ATOM 4326 O O . ALA B 1 72 ? 16.516 -0.08 4.707 1 95.38 72 ALA B O 1
ATOM 4327 N N . GLU B 1 73 ? 16.891 -1.072 2.764 1 93 73 GLU B N 1
ATOM 4328 C CA . GLU B 1 73 ? 15.531 -1.577 2.633 1 93 73 GLU B CA 1
ATOM 4329 C C . GLU B 1 73 ? 15.469 -3.076 2.908 1 93 73 GLU B C 1
ATOM 4331 O O . GLU B 1 73 ? 14.609 -3.779 2.365 1 93 73 GLU B O 1
ATOM 4336 N N . ILE B 1 74 ? 16.344 -3.621 3.658 1 95.56 74 ILE B N 1
ATOM 4337 C CA . ILE B 1 74 ? 16.391 -5.031 4.027 1 95.56 74 ILE B CA 1
ATOM 4338 C C . ILE B 1 74 ? 15.539 -5.262 5.273 1 95.56 74 ILE B C 1
ATOM 4340 O O . ILE B 1 74 ? 15.828 -4.711 6.34 1 95.56 74 ILE B O 1
ATOM 4344 N N . PRO B 1 75 ? 14.484 -6.094 5.199 1 96.62 75 PRO B N 1
ATOM 4345 C CA . PRO B 1 75 ? 13.672 -6.359 6.387 1 96.62 75 PRO B CA 1
ATOM 4346 C C . PRO B 1 75 ? 14.414 -7.18 7.441 1 96.62 75 PRO B C 1
ATOM 4348 O O . PRO B 1 75 ? 15.359 -7.895 7.117 1 96.62 75 PRO B O 1
ATOM 4351 N N . ASP B 1 76 ? 14.023 -7.059 8.711 1 97.5 76 ASP B N 1
ATOM 4352 C CA . ASP B 1 76 ? 14.438 -7.883 9.836 1 97.5 76 ASP B CA 1
ATOM 4353 C C . ASP B 1 76 ? 15.945 -7.773 10.07 1 97.5 76 ASP B C 1
ATOM 4355 O O . ASP B 1 76 ? 16.562 -8.711 10.586 1 97.5 76 ASP B O 1
ATOM 4359 N N . ALA B 1 77 ? 16.562 -6.73 9.578 1 98.19 77 ALA B N 1
ATOM 4360 C CA . ALA B 1 77 ? 17.969 -6.438 9.836 1 98.19 77 ALA B CA 1
ATOM 4361 C C . ALA B 1 77 ? 18.125 -5.645 11.125 1 98.19 77 ALA B C 1
ATOM 4363 O O . ALA B 1 77 ? 17.141 -5.262 11.758 1 98.19 77 ALA B O 1
ATOM 4364 N N . TYR B 1 78 ? 19.391 -5.512 11.547 1 98.69 78 TYR B N 1
ATOM 4365 C CA . TYR B 1 78 ? 19.766 -4.645 12.656 1 98.69 78 TYR B CA 1
ATOM 4366 C C . TYR B 1 78 ? 20.938 -3.744 12.266 1 98.69 78 TYR B C 1
ATOM 4368 O O . TYR B 1 78 ? 21.672 -4.043 11.32 1 98.69 78 TYR B O 1
ATOM 4376 N N . GLY B 1 79 ? 21.031 -2.689 12.836 1 98.44 79 GLY B N 1
ATOM 4377 C CA . GLY B 1 79 ? 22.172 -1.794 12.695 1 98.44 79 GLY B CA 1
ATOM 4378 C C . GLY B 1 79 ? 22.625 -1.201 14.016 1 98.44 79 GLY B C 1
ATOM 4379 O O . GLY B 1 79 ? 21.797 -0.884 14.883 1 98.44 79 GLY B O 1
ATOM 4380 N N . ALA B 1 80 ? 23.906 -1.061 14.188 1 98.62 80 ALA B N 1
ATOM 4381 C CA . ALA B 1 80 ? 24.484 -0.472 15.398 1 98.62 80 ALA B CA 1
ATOM 4382 C C . ALA B 1 80 ? 25.406 0.703 15.055 1 98.62 80 ALA B C 1
ATOM 4384 O O . ALA B 1 80 ? 26.094 0.678 14.039 1 98.62 80 ALA B O 1
ATOM 4385 N N . VAL B 1 81 ? 25.344 1.692 15.82 1 98.56 81 VAL B N 1
ATOM 4386 C CA . VAL B 1 81 ? 26.266 2.828 15.758 1 98.56 81 VAL B CA 1
ATOM 4387 C C . VAL B 1 81 ? 27.016 2.959 17.078 1 98.56 81 VAL B C 1
ATOM 4389 O O . VAL B 1 81 ? 26.391 3.104 18.141 1 98.56 81 VAL B O 1
ATOM 4392 N N . LEU B 1 82 ? 28.312 2.82 17.062 1 97.19 82 LEU B N 1
ATOM 4393 C CA . LEU B 1 82 ? 29.156 2.904 18.25 1 97.19 82 LEU B CA 1
ATOM 4394 C C . LEU B 1 82 ? 29.578 4.344 18.516 1 97.19 82 LEU B C 1
ATOM 4396 O O . LEU B 1 82 ? 29.453 5.203 17.641 1 97.19 82 LEU B O 1
ATOM 4400 N N . ALA B 1 83 ? 30.109 4.441 19.812 1 91.56 83 ALA B N 1
ATOM 4401 C CA . ALA B 1 83 ? 30.672 5.742 20.141 1 91.56 83 ALA B CA 1
ATOM 4402 C C . ALA B 1 83 ? 31.812 6.09 19.188 1 91.56 83 ALA B C 1
ATOM 4404 O O . ALA B 1 83 ? 32.625 5.23 18.828 1 91.56 83 ALA B O 1
ATOM 4405 N N . GLY B 1 84 ? 31.859 7.23 18.5 1 81.62 84 GLY B N 1
ATOM 4406 C CA . GLY B 1 84 ? 32.875 7.645 17.531 1 81.62 84 GLY B CA 1
ATOM 4407 C C . GLY B 1 84 ? 32.406 7.512 16.094 1 81.62 84 GLY B C 1
ATOM 4408 O O . GLY B 1 84 ? 33.094 8.016 15.188 1 81.62 84 GLY B O 1
ATOM 4409 N N . GLY B 1 85 ? 31.312 6.77 15.906 1 85.12 85 GLY B N 1
ATOM 4410 C CA . GLY B 1 85 ? 30.703 6.816 14.586 1 85.12 85 GLY B CA 1
ATOM 4411 C C . GLY B 1 85 ? 30.844 5.508 13.82 1 85.12 85 GLY B C 1
ATOM 4412 O O . GLY B 1 85 ? 30.219 5.332 12.773 1 85.12 85 GLY B O 1
ATOM 4413 N N . LYS B 1 86 ? 31.656 4.535 14.391 1 93.94 86 LYS B N 1
ATOM 4414 C CA . LYS B 1 86 ? 31.734 3.227 13.742 1 93.94 86 LYS B CA 1
ATOM 4415 C C . LYS B 1 86 ? 30.359 2.557 13.711 1 93.94 86 LYS B C 1
ATOM 4417 O O . LYS B 1 86 ? 29.609 2.619 14.688 1 93.94 86 LYS B O 1
ATOM 4422 N N . SER B 1 87 ? 30.031 2.004 12.523 1 97.12 87 SER B N 1
ATOM 4423 C CA . SER B 1 87 ? 28.719 1.371 12.398 1 97.12 87 SER B CA 1
ATOM 4424 C C . SER B 1 87 ? 28.844 -0.077 11.938 1 97.12 87 SER B C 1
ATOM 4426 O O . SER B 1 87 ? 29.719 -0.403 11.133 1 97.12 87 SER B O 1
ATOM 4428 N N . VAL B 1 88 ? 28.047 -0.908 12.516 1 98.25 88 VAL B N 1
ATOM 4429 C CA . VAL B 1 88 ? 27.953 -2.324 12.172 1 98.25 88 VAL B CA 1
ATOM 4430 C C . VAL B 1 88 ? 26.531 -2.668 11.75 1 98.25 88 VAL B C 1
ATOM 4432 O O . VAL B 1 88 ? 25.562 -2.277 12.414 1 98.25 88 VAL B O 1
ATOM 4435 N N . PHE B 1 89 ? 26.406 -3.344 10.594 1 98.56 89 PHE B N 1
ATOM 4436 C CA . PHE B 1 89 ? 25.109 -3.758 10.055 1 98.56 89 PHE B CA 1
ATOM 4437 C C . PHE B 1 89 ? 24.938 -5.27 10.156 1 98.56 89 PHE B C 1
ATOM 4439 O O . PHE B 1 89 ? 25.891 -6.02 9.977 1 98.56 89 PHE B O 1
ATOM 4446 N N . PHE B 1 90 ? 23.766 -5.734 10.562 1 98.62 90 PHE B N 1
ATOM 4447 C CA . PHE B 1 90 ? 23.5 -7.16 10.719 1 98.62 90 PHE B CA 1
ATOM 4448 C C . PHE B 1 90 ? 22.344 -7.594 9.82 1 98.62 90 PHE B C 1
ATOM 4450 O O . PHE B 1 90 ? 21.234 -7.078 9.938 1 98.62 90 PHE B O 1
ATOM 4457 N N . ILE B 1 91 ? 22.562 -8.539 8.938 1 98.19 91 ILE B N 1
ATOM 4458 C CA . ILE B 1 91 ? 21.531 -9.047 8.031 1 98.19 91 ILE B CA 1
ATOM 4459 C C . ILE B 1 91 ? 21.031 -10.406 8.531 1 98.19 91 ILE B C 1
ATOM 4461 O O . ILE B 1 91 ? 21.781 -11.141 9.188 1 98.19 91 ILE B O 1
ATOM 4465 N N . PRO B 1 92 ? 19.75 -10.734 8.273 1 96.69 92 PRO B N 1
ATOM 4466 C CA . PRO B 1 92 ? 19.266 -12.07 8.625 1 96.69 92 PRO B CA 1
ATOM 4467 C C . PRO B 1 92 ? 19.969 -13.172 7.84 1 96.69 92 PRO B C 1
ATOM 4469 O O . PRO B 1 92 ? 20.312 -12.984 6.668 1 96.69 92 PRO B O 1
ATOM 4472 N N . ARG B 1 93 ? 20.266 -14.25 8.523 1 95.62 93 ARG B N 1
ATOM 4473 C CA . ARG B 1 93 ? 20.719 -15.453 7.836 1 95.62 93 ARG B CA 1
ATOM 4474 C C . ARG B 1 93 ? 19.562 -16.219 7.219 1 95.62 93 ARG B C 1
ATOM 4476 O O . ARG B 1 93 ? 18.734 -16.797 7.934 1 95.62 93 ARG B O 1
ATOM 4483 N N . LEU B 1 94 ? 19.422 -16.188 5.879 1 93.19 94 LEU B N 1
ATOM 4484 C CA . LEU B 1 94 ? 18.297 -16.812 5.188 1 93.19 94 LEU B CA 1
ATOM 4485 C C . LEU B 1 94 ? 18.703 -18.172 4.605 1 93.19 94 LEU B C 1
ATOM 4487 O O . LEU B 1 94 ? 19.844 -18.359 4.203 1 93.19 94 LEU B O 1
ATOM 4491 N N . PRO B 1 95 ? 17.734 -19.047 4.578 1 90.31 95 PRO B N 1
ATOM 4492 C CA . PRO B 1 95 ? 18.016 -20.328 3.943 1 90.31 95 PRO B CA 1
ATOM 4493 C C . PRO B 1 95 ? 18.344 -20.203 2.459 1 90.31 95 PRO B C 1
ATOM 4495 O O . PRO B 1 95 ? 17.781 -19.344 1.771 1 90.31 95 PRO B O 1
ATOM 4498 N N . ALA B 1 96 ? 19.156 -21.078 2.01 1 83.94 96 ALA B N 1
ATOM 4499 C CA . ALA B 1 96 ? 19.641 -21.047 0.634 1 83.94 96 ALA B CA 1
ATOM 4500 C C . ALA B 1 96 ? 18.484 -21.156 -0.359 1 83.94 96 ALA B C 1
ATOM 4502 O O . ALA B 1 96 ? 18.531 -20.547 -1.431 1 83.94 96 ALA B O 1
ATOM 4503 N N . ASP B 1 97 ? 17.484 -21.891 -0.01 1 83.19 97 ASP B N 1
ATOM 4504 C CA . ASP B 1 97 ? 16.375 -22.156 -0.915 1 83.19 97 ASP B CA 1
ATOM 4505 C C . ASP B 1 97 ? 15.594 -20.875 -1.212 1 83.19 97 ASP B C 1
ATOM 4507 O O . ASP B 1 97 ? 14.844 -20.812 -2.186 1 83.19 97 ASP B O 1
ATOM 4511 N N . PHE B 1 98 ? 15.82 -19.859 -0.441 1 86.56 98 PHE B N 1
ATOM 4512 C CA . PHE B 1 98 ? 15.141 -18.594 -0.651 1 86.56 98 PHE B CA 1
ATOM 4513 C C . PHE B 1 98 ? 15.625 -17.922 -1.928 1 86.56 98 PHE B C 1
ATOM 4515 O O . PHE B 1 98 ? 14.906 -17.125 -2.527 1 86.56 98 PHE B O 1
ATOM 4522 N N . ALA B 1 99 ? 16.75 -18.344 -2.303 1 85.38 99 ALA B N 1
ATOM 4523 C CA . ALA B 1 99 ? 17.344 -17.734 -3.492 1 85.38 99 ALA B CA 1
ATOM 4524 C C . ALA B 1 99 ? 16.516 -18.062 -4.738 1 85.38 99 ALA B C 1
ATOM 4526 O O . ALA B 1 99 ? 16.453 -17.266 -5.672 1 85.38 99 ALA B O 1
ATOM 4527 N N . THR B 1 100 ? 15.898 -19.234 -4.758 1 83.62 100 THR B N 1
ATOM 4528 C CA . THR B 1 100 ? 15.039 -19.625 -5.871 1 83.62 100 THR B CA 1
ATOM 4529 C C . THR B 1 100 ? 13.883 -18.641 -6.02 1 83.62 100 THR B C 1
ATOM 4531 O O . THR B 1 100 ? 13.547 -18.234 -7.137 1 83.62 100 THR B O 1
ATOM 4534 N N . TRP B 1 101 ? 13.359 -18.203 -4.957 1 85.38 101 TRP B N 1
ATOM 4535 C CA . TRP B 1 101 ? 12.117 -17.438 -4.938 1 85.38 101 TRP B CA 1
ATOM 4536 C C . TRP B 1 101 ? 12.414 -15.938 -4.977 1 85.38 101 TRP B C 1
ATOM 4538 O O . TRP B 1 101 ? 11.711 -15.18 -5.648 1 85.38 101 TRP B O 1
ATOM 4548 N N . MET B 1 102 ? 13.484 -15.578 -4.328 1 85.69 102 MET B N 1
ATOM 4549 C CA . MET B 1 102 ? 13.68 -14.148 -4.117 1 85.69 102 MET B CA 1
ATOM 4550 C C . MET B 1 102 ? 14.906 -13.641 -4.883 1 85.69 102 MET B C 1
ATOM 4552 O O . MET B 1 102 ? 15.188 -12.445 -4.883 1 85.69 102 MET B O 1
ATOM 4556 N N . GLY B 1 103 ? 15.68 -14.531 -5.539 1 85.12 103 GLY B N 1
ATOM 4557 C CA . GLY B 1 103 ? 16.922 -14.148 -6.184 1 85.12 103 GLY B CA 1
ATOM 4558 C C . GLY B 1 103 ? 18.125 -14.227 -5.258 1 85.12 103 GLY B C 1
ATOM 4559 O O . GLY B 1 103 ? 18.031 -14.789 -4.168 1 85.12 103 GLY B O 1
ATOM 4560 N N . PRO B 1 104 ? 19.203 -13.703 -5.785 1 84.44 104 PRO B N 1
ATOM 4561 C CA . PRO B 1 104 ? 20.391 -13.727 -4.934 1 84.44 104 PRO B CA 1
ATOM 4562 C C . PRO B 1 104 ? 20.156 -13.086 -3.568 1 84.44 104 PRO B C 1
ATOM 4564 O O . PRO B 1 104 ? 19.609 -11.984 -3.482 1 84.44 104 PRO B O 1
ATOM 4567 N N . LEU B 1 105 ? 20.562 -13.797 -2.584 1 90.44 105 LEU B N 1
ATOM 4568 C CA . LEU B 1 105 ? 20.359 -13.344 -1.213 1 90.44 105 LEU B CA 1
ATOM 4569 C C . LEU B 1 105 ? 21.438 -12.352 -0.8 1 90.44 105 LEU B C 1
ATOM 4571 O O . LEU B 1 105 ? 22.578 -12.445 -1.262 1 90.44 105 LEU B O 1
ATOM 4575 N N . PRO B 1 106 ? 21.078 -11.43 0.07 1 92.12 106 PRO B N 1
ATOM 4576 C CA . PRO B 1 106 ? 22.109 -10.531 0.585 1 92.12 106 PRO B CA 1
ATOM 4577 C C . PRO B 1 106 ? 23.203 -11.266 1.354 1 92.12 106 PRO B C 1
ATOM 4579 O O . PRO B 1 106 ? 22.922 -12.203 2.109 1 92.12 106 PRO B O 1
ATOM 4582 N N . THR B 1 107 ? 24.438 -10.922 1.113 1 94.31 107 THR B N 1
ATOM 4583 C CA . THR B 1 107 ? 25.594 -11.391 1.859 1 94.31 107 THR B CA 1
ATOM 4584 C C . THR B 1 107 ? 26.297 -10.227 2.549 1 94.31 107 THR B C 1
ATOM 4586 O O . THR B 1 107 ? 26.109 -9.07 2.168 1 94.31 107 THR B O 1
ATOM 4589 N N . PRO B 1 108 ? 27.047 -10.57 3.637 1 97.19 108 PRO B N 1
ATOM 4590 C CA . PRO B 1 108 ? 27.797 -9.484 4.281 1 97.19 108 PRO B CA 1
ATOM 4591 C C . PRO B 1 108 ? 28.625 -8.672 3.291 1 97.19 108 PRO B C 1
ATOM 4593 O O . PRO B 1 108 ? 28.656 -7.441 3.361 1 97.19 108 PRO B O 1
ATOM 4596 N N . GLN B 1 109 ? 29.25 -9.328 2.334 1 95.06 109 GLN B N 1
ATOM 4597 C CA . GLN B 1 109 ? 30.094 -8.641 1.351 1 95.06 109 GLN B CA 1
ATOM 4598 C C . GLN B 1 109 ? 29.25 -7.746 0.445 1 95.06 109 GLN B C 1
ATOM 4600 O O . GLN B 1 109 ? 29.609 -6.586 0.215 1 95.06 109 GLN B O 1
ATOM 4605 N N . SER B 1 110 ? 28.172 -8.281 -0.064 1 92.75 110 SER B N 1
ATOM 4606 C CA . SER B 1 110 ? 27.328 -7.516 -0.982 1 92.75 110 SER B CA 1
ATOM 4607 C C . SER B 1 110 ? 26.688 -6.328 -0.278 1 92.75 110 SER B C 1
ATOM 4609 O O . SER B 1 110 ? 26.562 -5.246 -0.856 1 92.75 110 SER B O 1
ATOM 4611 N N . VAL B 1 111 ? 26.25 -6.492 0.973 1 95.5 111 VAL B N 1
ATOM 4612 C CA . VAL B 1 111 ? 25.578 -5.43 1.717 1 95.5 111 VAL B CA 1
ATOM 4613 C C . VAL B 1 111 ? 26.578 -4.355 2.109 1 95.5 111 VAL B C 1
ATOM 4615 O O . VAL B 1 111 ? 26.281 -3.16 2.059 1 95.5 111 VAL B O 1
ATOM 4618 N N . LYS B 1 112 ? 27.781 -4.789 2.523 1 94.62 112 LYS B N 1
ATOM 4619 C CA . LYS B 1 112 ? 28.828 -3.822 2.846 1 94.62 112 LYS B CA 1
ATOM 4620 C C . LYS B 1 112 ? 29.141 -2.93 1.649 1 94.62 112 LYS B C 1
ATOM 4622 O O . LYS B 1 112 ? 29.359 -1.727 1.807 1 94.62 112 LYS B O 1
ATOM 4627 N N . ALA B 1 113 ? 29.094 -3.51 0.505 1 90.69 113 ALA B N 1
ATOM 4628 C CA . ALA B 1 113 ? 29.391 -2.773 -0.721 1 90.69 113 ALA B CA 1
ATOM 4629 C C . ALA B 1 113 ? 28.312 -1.734 -1.009 1 90.69 113 ALA B C 1
ATOM 4631 O O . ALA B 1 113 ? 28.578 -0.731 -1.678 1 90.69 113 ALA B O 1
ATOM 4632 N N . GLN B 1 114 ? 27.188 -1.871 -0.404 1 89 114 GLN B N 1
ATOM 4633 C CA . GLN B 1 114 ? 26.047 -1.009 -0.693 1 89 114 GLN B CA 1
ATOM 4634 C C . GLN B 1 114 ? 25.906 0.086 0.36 1 89 114 GLN B C 1
ATOM 4636 O O . GLN B 1 114 ? 25.5 1.206 0.047 1 89 114 GLN B O 1
ATOM 4641 N N . LEU B 1 115 ? 26.062 -0.032 1.759 1 90.56 115 LEU B N 1
ATOM 4642 C CA . LEU B 1 115 ? 25.625 0.834 2.85 1 90.56 115 LEU B CA 1
ATOM 4643 C C . LEU B 1 115 ? 26.797 1.644 3.4 1 90.56 115 LEU B C 1
ATOM 4645 O O . LEU B 1 115 ? 26.594 2.59 4.164 1 90.56 115 LEU B O 1
ATOM 4649 N N . GLU B 1 116 ? 27.891 1.819 2.979 1 87.69 116 GLU B N 1
ATOM 4650 C CA . GLU B 1 116 ? 29.062 2.479 3.533 1 87.69 116 GLU B CA 1
ATOM 4651 C C . GLU B 1 116 ? 29.141 2.281 5.043 1 87.69 116 GLU B C 1
ATOM 4653 O O . GLU B 1 116 ? 29.281 3.25 5.797 1 87.69 116 GLU B O 1
ATOM 4658 N N . VAL B 1 117 ? 28.953 1.148 5.547 1 93.94 117 VAL B N 1
ATOM 4659 C CA . VAL B 1 117 ? 29.188 0.772 6.938 1 93.94 117 VAL B CA 1
ATOM 4660 C C . VAL B 1 117 ? 30.531 0.076 7.074 1 93.94 117 VAL B C 1
ATOM 4662 O O . VAL B 1 117 ? 31.094 -0.407 6.086 1 93.94 117 VAL B O 1
ATOM 4665 N N . GLU B 1 118 ? 31.047 0.045 8.273 1 95.56 118 GLU B N 1
ATOM 4666 C CA . GLU B 1 118 ? 32.375 -0.513 8.477 1 95.56 118 GLU B CA 1
ATOM 4667 C C . GLU B 1 118 ? 32.344 -2.039 8.445 1 95.56 118 GLU B C 1
ATOM 4669 O O . GLU B 1 118 ? 33.281 -2.674 7.938 1 95.56 118 GLU B O 1
ATOM 4674 N N . GLU B 1 119 ? 31.312 -2.607 8.984 1 97.19 119 GLU B N 1
ATOM 4675 C CA . GLU B 1 119 ? 31.203 -4.062 9.039 1 97.19 119 GLU B CA 1
ATOM 4676 C C . GLU B 1 119 ? 29.766 -4.527 8.805 1 97.19 119 GLU B C 1
ATOM 4678 O O . GLU B 1 119 ? 28.828 -3.801 9.109 1 97.19 119 GLU B O 1
ATOM 4683 N N . VAL B 1 120 ? 29.672 -5.691 8.227 1 98.5 120 VAL B N 1
ATOM 4684 C CA . VAL B 1 120 ? 28.391 -6.363 8.055 1 98.5 120 VAL B CA 1
ATOM 4685 C C . VAL B 1 120 ? 28.5 -7.809 8.531 1 98.5 120 VAL B C 1
ATOM 4687 O O . VAL B 1 120 ? 29.453 -8.516 8.18 1 98.5 120 VAL B O 1
ATOM 4690 N N . HIS B 1 121 ? 27.609 -8.227 9.383 1 98.5 121 HIS B N 1
ATOM 4691 C CA . HIS B 1 121 ? 27.547 -9.578 9.922 1 98.5 121 HIS B CA 1
ATOM 4692 C C . HIS B 1 121 ? 26.109 -10.102 9.922 1 98.5 121 HIS B C 1
ATOM 4694 O O . HIS B 1 121 ? 25.203 -9.438 9.414 1 98.5 121 HIS B O 1
ATOM 4700 N N . TYR B 1 122 ? 25.938 -11.328 10.312 1 98 122 TYR B N 1
ATOM 4701 C CA . TYR B 1 122 ? 24.594 -11.891 10.453 1 98 122 TYR B CA 1
ATOM 4702 C C . TYR B 1 122 ? 24.031 -11.578 11.828 1 98 122 TYR B C 1
ATOM 4704 O O . TYR B 1 122 ? 24.766 -11.461 12.805 1 98 122 TYR B O 1
ATOM 4712 N N . VAL B 1 123 ? 22.734 -11.492 11.906 1 97.69 123 VAL B N 1
ATOM 4713 C CA . VAL B 1 123 ? 22.016 -11.102 13.109 1 97.69 123 VAL B CA 1
ATOM 4714 C C . VAL B 1 123 ? 22.375 -12.047 14.258 1 97.69 123 VAL B C 1
ATOM 4716 O O . VAL B 1 123 ? 22.516 -11.609 15.406 1 97.69 123 VAL B O 1
ATOM 4719 N N . ASP B 1 124 ? 22.547 -13.328 14.023 1 96.44 124 ASP B N 1
ATOM 4720 C CA . ASP B 1 124 ? 22.812 -14.305 15.078 1 96.44 124 ASP B CA 1
ATOM 4721 C C . ASP B 1 124 ? 24.234 -14.133 15.641 1 96.44 124 ASP B C 1
ATOM 4723 O O . ASP B 1 124 ? 24.594 -14.789 16.625 1 96.44 124 ASP B O 1
ATOM 4727 N N . GLU B 1 125 ? 25.031 -13.211 15.062 1 97.38 125 GLU B N 1
ATOM 4728 C CA . GLU B 1 125 ? 26.391 -12.93 15.523 1 97.38 125 GLU B CA 1
ATOM 4729 C C . GLU B 1 125 ? 26.453 -11.602 16.281 1 97.38 125 GLU B C 1
ATOM 4731 O O . GLU B 1 125 ? 27.531 -11.18 16.703 1 97.38 125 GLU B O 1
ATOM 4736 N N . MET B 1 126 ? 25.406 -10.945 16.453 1 97.38 126 MET B N 1
ATOM 4737 C CA . MET B 1 126 ? 25.344 -9.555 16.891 1 97.38 126 MET B CA 1
ATOM 4738 C C . MET B 1 126 ? 26 -9.383 18.266 1 97.38 126 MET B C 1
ATOM 4740 O O . MET B 1 126 ? 26.844 -8.5 18.438 1 97.38 126 MET B O 1
ATOM 4744 N N . GLU B 1 127 ? 25.609 -10.266 19.25 1 97.31 127 GLU B N 1
ATOM 4745 C CA . GLU B 1 127 ? 26.156 -10.133 20.594 1 97.31 127 GLU B CA 1
ATOM 4746 C C . GLU B 1 127 ? 27.688 -10.242 20.578 1 97.31 127 GLU B C 1
ATOM 4748 O O . GLU B 1 127 ? 28.375 -9.391 21.141 1 97.31 127 GLU B O 1
ATOM 4753 N N . GLN B 1 128 ? 28.141 -11.289 19.922 1 97.31 128 GLN B N 1
ATOM 4754 C CA . GLN B 1 128 ? 29.578 -11.531 19.875 1 97.31 128 GLN B CA 1
ATOM 4755 C C . GLN B 1 128 ? 30.312 -10.375 19.203 1 97.31 128 GLN B C 1
ATOM 4757 O O . GLN B 1 128 ? 31.359 -9.93 19.703 1 97.31 128 GLN B O 1
ATOM 4762 N N . VAL B 1 129 ? 29.75 -9.898 18.141 1 97.69 129 VAL B N 1
ATOM 4763 C CA . VAL B 1 129 ? 30.391 -8.828 17.375 1 97.69 129 VAL B CA 1
ATOM 4764 C C . VAL B 1 129 ? 30.422 -7.547 18.203 1 97.69 129 VAL B C 1
ATOM 4766 O O . VAL B 1 129 ? 31.453 -6.891 18.312 1 97.69 129 VAL B O 1
ATOM 4769 N N . LEU B 1 130 ? 29.328 -7.137 18.812 1 97.56 130 LEU B N 1
ATOM 4770 C CA . LEU B 1 130 ? 29.25 -5.91 19.594 1 97.56 130 LEU B CA 1
ATOM 4771 C C . LEU B 1 130 ? 30.172 -5.992 20.812 1 97.56 130 LEU B C 1
ATOM 4773 O O . LEU B 1 130 ? 30.859 -5.02 21.141 1 97.56 130 LEU B O 1
ATOM 4777 N N . MET B 1 131 ? 30.219 -7.152 21.484 1 97.06 131 MET B N 1
ATOM 4778 C CA . MET B 1 131 ? 31.094 -7.32 22.641 1 97.06 131 MET B CA 1
ATOM 4779 C C . MET B 1 131 ? 32.562 -7.215 22.219 1 97.06 131 MET B C 1
ATOM 4781 O O . MET B 1 131 ? 33.375 -6.645 22.938 1 97.06 131 MET B O 1
ATOM 4785 N N . SER B 1 132 ? 32.844 -7.805 21.094 1 97.31 132 SER B N 1
ATOM 4786 C CA . SER B 1 132 ? 34.219 -7.73 20.594 1 97.31 132 SER B CA 1
ATOM 4787 C C . SER B 1 132 ? 34.625 -6.293 20.281 1 97.31 132 SER B C 1
ATOM 4789 O O . SER B 1 132 ? 35.812 -5.961 20.266 1 97.31 132 SER B O 1
ATOM 4791 N N . CYS B 1 133 ? 33.656 -5.43 20.062 1 96.12 133 CYS B N 1
ATOM 4792 C CA . CYS B 1 133 ? 33.875 -4.016 19.812 1 96.12 133 CYS B CA 1
ATOM 4793 C C . CYS B 1 133 ? 33.938 -3.227 21.109 1 96.12 133 CYS B C 1
ATOM 4795 O O . CYS B 1 133 ? 34.062 -1.999 21.094 1 96.12 133 CYS B O 1
ATOM 4797 N N . GLY B 1 134 ? 33.812 -3.924 22.234 1 95.75 134 GLY B N 1
ATOM 4798 C CA . GLY B 1 134 ? 33.906 -3.27 23.531 1 95.75 134 GLY B CA 1
ATOM 4799 C C . GLY B 1 134 ? 32.562 -2.754 24.031 1 95.75 134 GLY B C 1
ATOM 4800 O O . GLY B 1 134 ? 32.531 -1.96 24.984 1 95.75 134 GLY B O 1
ATOM 4801 N N . VAL B 1 135 ? 31.5 -3.158 23.406 1 97.56 135 VAL B N 1
ATOM 4802 C CA . VAL B 1 135 ? 30.172 -2.697 23.812 1 97.56 135 VAL B CA 1
ATOM 4803 C C . VAL B 1 135 ? 29.672 -3.535 24.984 1 97.56 135 VAL B C 1
ATOM 4805 O O . VAL B 1 135 ? 29.75 -4.766 24.938 1 97.56 135 VAL B O 1
ATOM 4808 N N . HIS B 1 136 ? 29.234 -2.865 26.031 1 97.56 136 HIS B N 1
ATOM 4809 C CA . HIS B 1 136 ? 28.625 -3.594 27.141 1 97.56 136 HIS B CA 1
ATOM 4810 C C . HIS B 1 136 ? 27.172 -3.176 27.344 1 97.56 136 HIS B C 1
ATOM 4812 O O . HIS B 1 136 ? 26.438 -3.84 28.062 1 97.56 136 HIS B O 1
ATOM 4818 N N . THR B 1 137 ? 26.766 -2.061 26.766 1 98.06 137 THR B N 1
ATOM 4819 C CA . THR B 1 137 ? 25.406 -1.577 26.922 1 98.06 137 THR B CA 1
ATOM 4820 C C . THR B 1 137 ? 24.828 -1.169 25.562 1 98.06 137 THR B C 1
ATOM 4822 O O . THR B 1 137 ? 25.406 -0.337 24.859 1 98.06 137 THR B O 1
ATOM 4825 N N . ALA B 1 138 ? 23.688 -1.765 25.172 1 98.5 138 ALA B N 1
ATOM 4826 C CA . ALA B 1 138 ? 22.953 -1.403 23.953 1 98.5 138 ALA B CA 1
ATOM 4827 C C . ALA B 1 138 ? 21.875 -0.358 24.25 1 98.5 138 ALA B C 1
ATOM 4829 O O . ALA B 1 138 ? 20.953 -0.615 25.031 1 98.5 138 ALA B O 1
ATOM 4830 N N . GLU B 1 139 ? 22.047 0.865 23.734 1 98.44 139 GLU B N 1
ATOM 4831 C CA . GLU B 1 139 ? 20.969 1.852 23.75 1 98.44 139 GLU B CA 1
ATOM 4832 C C . GLU B 1 139 ? 19.922 1.544 22.672 1 98.44 139 GLU B C 1
ATOM 4834 O O . GLU B 1 139 ? 20.219 1.582 21.484 1 98.44 139 GLU B O 1
ATOM 4839 N N . VAL B 1 140 ? 18.688 1.213 23.062 1 98.75 140 VAL B N 1
ATOM 4840 C CA . VAL B 1 140 ? 17.625 0.861 22.125 1 98.75 140 VAL B CA 1
ATOM 4841 C C . VAL B 1 140 ? 16.5 1.89 22.203 1 98.75 140 VAL B C 1
ATOM 4843 O O . VAL B 1 140 ? 16.391 2.625 23.188 1 98.75 140 VAL B O 1
ATOM 4846 N N . LEU B 1 141 ? 15.719 1.993 21.141 1 98.56 141 LEU B N 1
ATOM 4847 C CA . LEU B 1 141 ? 14.625 2.961 21.078 1 98.56 141 LEU B CA 1
ATOM 4848 C C . LEU B 1 141 ? 13.5 2.588 22.031 1 98.56 141 LEU B C 1
ATOM 4850 O O . LEU B 1 141 ? 13.102 1.425 22.094 1 98.56 141 LEU B O 1
ATOM 4854 N N . LYS B 1 142 ? 13.047 3.521 22.75 1 98.06 142 LYS B N 1
ATOM 4855 C CA . LYS B 1 142 ? 11.797 3.486 23.5 1 98.06 142 LYS B CA 1
ATOM 4856 C C . LYS B 1 142 ? 11.156 4.871 23.562 1 98.06 142 LYS B C 1
ATOM 4858 O O . LYS B 1 142 ? 11.742 5.809 24.094 1 98.06 142 LYS B O 1
ATOM 4863 N N . GLY B 1 143 ? 10.062 5.02 23.016 1 96.75 143 GLY B N 1
ATOM 4864 C CA . GLY B 1 143 ? 9.336 6.277 22.953 1 96.75 143 GLY B CA 1
ATOM 4865 C C . GLY B 1 143 ? 8.008 6.168 22.234 1 96.75 143 GLY B C 1
ATOM 4866 O O . GLY B 1 143 ? 7.715 5.141 21.625 1 96.75 143 GLY B O 1
ATOM 4867 N N . THR B 1 144 ? 7.195 7.133 22.391 1 96.69 144 THR B N 1
ATOM 4868 C CA . THR B 1 144 ? 5.883 7.199 21.766 1 96.69 144 THR B CA 1
ATOM 4869 C C . THR B 1 144 ? 5.844 8.297 20.703 1 96.69 144 THR B C 1
ATOM 4871 O O . THR B 1 144 ? 6.23 9.438 20.969 1 96.69 144 THR B O 1
ATOM 4874 N N . ASN B 1 145 ? 5.484 7.934 19.484 1 96.5 145 ASN B N 1
ATOM 4875 C CA . ASN B 1 145 ? 5.203 8.945 18.469 1 96.5 145 ASN B CA 1
ATOM 4876 C C . ASN B 1 145 ? 4.039 9.836 18.875 1 96.5 145 ASN B C 1
ATOM 4878 O O . ASN B 1 145 ? 2.924 9.352 19.094 1 96.5 145 ASN B O 1
ATOM 4882 N N . THR B 1 146 ? 4.23 11.094 18.953 1 95.12 146 THR B N 1
ATOM 4883 C CA . THR B 1 146 ? 3.254 12 19.547 1 95.12 146 THR B CA 1
ATOM 4884 C C . THR B 1 146 ? 2.078 12.219 18.594 1 95.12 146 THR B C 1
ATOM 4886 O O . THR B 1 146 ? 1.019 12.695 19.016 1 95.12 146 THR B O 1
ATOM 4889 N N . ASP B 1 147 ? 2.254 11.969 17.328 1 95.38 147 ASP B N 1
ATOM 4890 C CA . ASP B 1 147 ? 1.175 12.156 16.375 1 95.38 147 ASP B CA 1
ATOM 4891 C C . ASP B 1 147 ? 0.244 10.945 16.344 1 95.38 147 ASP B C 1
ATOM 4893 O O . ASP B 1 147 ? -0.972 11.094 16.203 1 95.38 147 ASP B O 1
ATOM 4897 N N . SER B 1 148 ? 0.812 9.758 16.469 1 96.31 148 SER B N 1
ATOM 4898 C CA . SER B 1 148 ? 0.01 8.547 16.328 1 96.31 148 SER B CA 1
ATOM 4899 C C . SER B 1 148 ? -0.328 7.953 17.688 1 96.31 148 SER B C 1
ATOM 4901 O O . SER B 1 148 ? -1.271 7.168 17.812 1 96.31 148 SER B O 1
ATOM 4903 N N . GLY B 1 149 ? 0.475 8.281 18.688 1 97.19 149 GLY B N 1
ATOM 4904 C CA . GLY B 1 149 ? 0.346 7.637 19.984 1 97.19 149 GLY B CA 1
ATOM 4905 C C . GLY B 1 149 ? 0.919 6.23 20.016 1 97.19 149 GLY B C 1
ATOM 4906 O O . GLY B 1 149 ? 0.84 5.543 21.031 1 97.19 149 GLY B O 1
ATOM 4907 N N . LEU B 1 150 ? 1.549 5.758 18.938 1 98.06 150 LEU B N 1
ATOM 4908 C CA . LEU B 1 150 ? 2.109 4.414 18.859 1 98.06 150 LEU B CA 1
ATOM 4909 C C . LEU B 1 150 ? 3.549 4.391 19.359 1 98.06 150 LEU B C 1
ATOM 4911 O O . LEU B 1 150 ? 4.281 5.371 19.203 1 98.06 150 LEU B O 1
ATOM 4915 N N . GLU B 1 151 ? 3.936 3.291 19.922 1 98.12 151 GLU B N 1
ATOM 4916 C CA . GLU B 1 151 ? 5.316 3.107 20.359 1 98.12 151 GLU B CA 1
ATOM 4917 C C . GLU B 1 151 ? 6.238 2.84 19.172 1 98.12 151 GLU B C 1
ATOM 4919 O O . GLU B 1 151 ? 5.863 2.131 18.234 1 98.12 151 GLU B O 1
ATOM 4924 N N . VAL B 1 152 ? 7.395 3.4 19.203 1 98 152 VAL B N 1
ATOM 4925 C CA . VAL B 1 152 ? 8.375 3.152 18.156 1 98 152 VAL B CA 1
ATOM 4926 C C . VAL B 1 152 ? 8.922 1.731 18.281 1 98 152 VAL B C 1
ATOM 4928 O O . VAL B 1 152 ? 8.773 1.095 19.328 1 98 152 VAL B O 1
ATOM 4931 N N . LEU B 1 153 ? 9.539 1.228 17.25 1 98.5 153 LEU B N 1
ATOM 4932 C CA . LEU B 1 153 ? 10.047 -0.141 17.219 1 98.5 153 LEU B CA 1
ATOM 4933 C C . LEU B 1 153 ? 11.305 -0.278 18.062 1 98.5 153 LEU B C 1
ATOM 4935 O O . LEU B 1 153 ? 12.328 0.333 17.75 1 98.5 153 LEU B O 1
ATOM 4939 N N . GLN B 1 154 ? 11.227 -1.006 19.078 1 98.5 154 GLN B N 1
ATOM 4940 C CA . GLN B 1 154 ? 12.359 -1.259 19.969 1 98.5 154 GLN B CA 1
ATOM 4941 C C . GLN B 1 154 ? 13.133 -2.5 19.531 1 98.5 154 GLN B C 1
ATOM 4943 O O . GLN B 1 154 ? 12.539 -3.553 19.281 1 98.5 154 GLN B O 1
ATOM 4948 N N . ALA B 1 155 ? 14.438 -2.34 19.391 1 98.38 155 ALA B N 1
ATOM 4949 C CA . ALA B 1 155 ? 15.266 -3.498 19.062 1 98.38 155 ALA B CA 1
ATOM 4950 C C . ALA B 1 155 ? 15.203 -4.551 20.156 1 98.38 155 ALA B C 1
ATOM 4952 O O . ALA B 1 155 ? 15.328 -4.23 21.344 1 98.38 155 ALA B O 1
ATOM 4953 N N . LYS B 1 156 ? 14.953 -5.781 19.766 1 96 156 LYS B N 1
ATOM 4954 C CA . LYS B 1 156 ? 14.984 -6.91 20.703 1 96 156 LYS B CA 1
ATOM 4955 C C . LYS B 1 156 ? 16.312 -7.664 20.594 1 96 156 LYS B C 1
ATOM 4957 O O . LYS B 1 156 ? 16.609 -8.266 19.562 1 96 156 LYS B O 1
ATOM 4962 N N . LEU B 1 157 ? 17.031 -7.629 21.641 1 94.94 157 LEU B N 1
ATOM 4963 C CA . LEU B 1 157 ? 18.281 -8.375 21.656 1 94.94 157 LEU B CA 1
ATOM 4964 C C . LEU B 1 157 ? 18.031 -9.852 21.938 1 94.94 157 LEU B C 1
ATOM 4966 O O . LEU B 1 157 ? 16.953 -10.227 22.422 1 94.94 157 LEU B O 1
ATOM 4970 N N . PRO B 1 158 ? 19.047 -10.633 21.547 1 90.56 158 PRO B N 1
ATOM 4971 C CA . PRO B 1 158 ? 18.844 -12.07 21.797 1 90.56 158 PRO B CA 1
ATOM 4972 C C . PRO B 1 158 ? 18.578 -12.391 23.266 1 90.56 158 PRO B C 1
ATOM 4974 O O . PRO B 1 158 ? 19.125 -11.742 24.156 1 90.56 158 PRO B O 1
ATOM 4977 N N . GLU B 1 159 ? 17.781 -13.406 23.438 1 89.94 159 GLU B N 1
ATOM 4978 C CA . GLU B 1 159 ? 17.484 -13.852 24.797 1 89.94 159 GLU B CA 1
ATOM 4979 C C . GLU B 1 159 ? 18.766 -14.32 25.516 1 89.94 159 GLU B C 1
ATOM 4981 O O . GLU B 1 159 ? 19.578 -15.039 24.938 1 89.94 159 GLU B O 1
ATOM 4986 N N . GLY B 1 160 ? 18.953 -13.969 26.703 1 91.88 160 GLY B N 1
ATOM 4987 C CA . GLY B 1 160 ? 20.094 -14.406 27.5 1 91.88 160 GLY B CA 1
ATOM 4988 C C . GLY B 1 160 ? 21.359 -13.656 27.172 1 91.88 160 GLY B C 1
ATOM 4989 O O . GLY B 1 160 ? 22.438 -14.016 27.672 1 91.88 160 GLY B O 1
ATOM 4990 N N . THR B 1 161 ? 21.234 -12.602 26.391 1 93.62 161 THR B N 1
ATOM 4991 C CA . THR B 1 161 ? 22.422 -11.844 26 1 93.62 161 THR B CA 1
ATOM 4992 C C . THR B 1 161 ? 23.109 -11.25 27.219 1 93.62 161 THR B C 1
ATOM 4994 O O . THR B 1 161 ? 22.453 -10.953 28.234 1 93.62 161 THR B O 1
ATOM 4997 N N . ALA B 1 162 ? 24.453 -11.086 27.156 1 95.56 162 ALA B N 1
ATOM 4998 C CA . ALA B 1 162 ? 25.25 -10.453 28.203 1 95.56 162 ALA B CA 1
ATOM 4999 C C . ALA B 1 162 ? 25.203 -8.93 28.078 1 95.56 162 ALA B C 1
ATOM 5001 O O . ALA B 1 162 ? 25.609 -8.211 28.984 1 95.56 162 ALA B O 1
ATOM 5002 N N . LEU B 1 163 ? 24.719 -8.438 26.984 1 97.44 163 LEU B N 1
ATOM 5003 C CA . LEU B 1 163 ? 24.625 -6.996 26.781 1 97.44 163 LEU B CA 1
ATOM 5004 C C . LEU B 1 163 ? 23.531 -6.391 27.656 1 97.44 163 LEU B C 1
ATOM 5006 O O . LEU B 1 163 ? 22.422 -6.918 27.703 1 97.44 163 LEU B O 1
ATOM 5010 N N . ALA B 1 164 ? 23.891 -5.359 28.359 1 97.25 164 ALA B N 1
ATOM 5011 C CA . ALA B 1 164 ? 22.859 -4.586 29.031 1 97.25 164 ALA B CA 1
ATOM 5012 C C . ALA B 1 164 ? 22.031 -3.773 28.031 1 97.25 164 ALA B C 1
ATOM 5014 O O . ALA B 1 164 ? 22.531 -3.414 26.969 1 97.25 164 ALA B O 1
ATOM 5015 N N . THR B 1 165 ? 20.766 -3.561 28.312 1 97.69 165 THR B N 1
ATOM 5016 C CA . THR B 1 165 ? 19.891 -2.75 27.469 1 97.69 165 THR B CA 1
ATOM 5017 C C . THR B 1 165 ? 19.469 -1.477 28.188 1 97.69 165 THR B C 1
ATOM 5019 O O . THR B 1 165 ? 19.094 -1.521 29.359 1 97.69 165 THR B O 1
ATOM 5022 N N . SER B 1 166 ? 19.641 -0.351 27.594 1 97.88 166 SER B N 1
ATOM 5023 C CA . SER B 1 166 ? 19.172 0.937 28.094 1 97.88 166 SER B CA 1
ATOM 5024 C C . SER B 1 166 ? 18.203 1.591 27.125 1 97.88 166 SER B C 1
ATOM 5026 O O . SER B 1 166 ? 18.406 1.543 25.906 1 97.88 166 SER B O 1
ATOM 5028 N N . THR B 1 167 ? 17.078 2.189 27.641 1 97.88 167 THR B N 1
ATOM 5029 C CA . THR B 1 167 ? 16.031 2.73 26.781 1 97.88 167 THR B CA 1
ATOM 5030 C C . THR B 1 167 ? 15.883 4.234 27 1 97.88 167 THR B C 1
ATOM 5032 O O . THR B 1 167 ? 15.008 4.867 26.406 1 97.88 167 THR B O 1
ATOM 5035 N N . ASP B 1 168 ? 16.641 4.848 27.766 1 95.06 168 ASP B N 1
ATOM 5036 C CA . ASP B 1 168 ? 16.391 6.203 28.25 1 95.06 168 ASP B CA 1
ATOM 5037 C C . ASP B 1 168 ? 17.078 7.242 27.375 1 95.06 168 ASP B C 1
ATOM 5039 O O . ASP B 1 168 ? 16.781 8.438 27.469 1 95.06 168 ASP B O 1
ATOM 5043 N N . TYR B 1 169 ? 17.906 6.844 26.484 1 97 169 TYR B N 1
ATOM 5044 C CA . TYR B 1 169 ? 18.797 7.793 25.812 1 97 169 TYR B CA 1
ATOM 5045 C C . TYR B 1 169 ? 18.453 7.914 24.344 1 97 169 TYR B C 1
ATOM 5047 O O . TYR B 1 169 ? 18.219 9.016 23.844 1 97 169 TYR B O 1
ATOM 5055 N N . LEU B 1 170 ? 18.328 6.895 23.594 1 98.31 170 LEU B N 1
ATOM 5056 C CA . LEU B 1 170 ? 18.453 6.852 22.141 1 98.31 170 LEU B CA 1
ATOM 5057 C C . LEU B 1 170 ? 17.281 7.574 21.484 1 98.31 170 LEU B C 1
ATOM 5059 O O . LEU B 1 170 ? 17.469 8.336 20.531 1 98.31 170 LEU B O 1
ATOM 5063 N N . TYR B 1 171 ? 16.031 7.379 21.984 1 97.94 171 TYR B N 1
ATOM 5064 C CA . TYR B 1 171 ? 14.844 7.945 21.344 1 97.94 171 TYR B CA 1
ATOM 5065 C C . TYR B 1 171 ? 14.922 9.469 21.297 1 97.94 171 TYR B C 1
ATOM 5067 O O . TYR B 1 171 ? 14.703 10.07 20.234 1 97.94 171 TYR B O 1
ATOM 5075 N N . ARG B 1 172 ? 15.281 10.086 22.359 1 96.56 172 ARG B N 1
ATOM 5076 C CA . ARG B 1 172 ? 15.32 11.539 22.453 1 96.56 172 ARG B CA 1
ATOM 5077 C C . ARG B 1 172 ? 16.406 12.117 21.562 1 96.56 172 ARG B C 1
ATOM 5079 O O . ARG B 1 172 ? 16.172 13.07 20.812 1 96.56 172 ARG B O 1
ATOM 5086 N N . VAL B 1 173 ? 17.562 11.539 21.625 1 97.31 173 VAL B N 1
ATOM 5087 C CA . VAL B 1 173 ? 18.703 12.094 20.906 1 97.31 173 VAL B CA 1
ATOM 5088 C C . VAL B 1 173 ? 18.5 11.93 19.406 1 97.31 173 VAL B C 1
ATOM 5090 O O . VAL B 1 173 ? 18.766 12.859 18.641 1 97.31 173 VAL B O 1
ATOM 5093 N N . LEU B 1 174 ? 18.062 10.789 19.016 1 98 174 LEU B N 1
ATOM 5094 C CA . LEU B 1 174 ? 17.906 10.531 17.594 1 98 174 LEU B CA 1
ATOM 5095 C C . LEU B 1 174 ? 16.734 11.32 17.016 1 98 174 LEU B C 1
ATOM 5097 O O . LEU B 1 174 ? 16.766 11.781 15.883 1 98 174 LEU B O 1
ATOM 5101 N N . SER B 1 175 ? 15.609 11.477 17.766 1 97.88 175 SER B N 1
ATOM 5102 C CA . SER B 1 175 ? 14.5 12.328 17.344 1 97.88 175 SER B CA 1
ATOM 5103 C C . SER B 1 175 ? 14.953 13.766 17.141 1 97.88 175 SER B C 1
ATOM 5105 O O . SER B 1 175 ? 14.562 14.414 16.172 1 97.88 175 SER B O 1
ATOM 5107 N N . SER B 1 176 ? 15.734 14.227 18.094 1 97 176 SER B N 1
ATOM 5108 C CA . SER B 1 176 ? 16.266 15.578 17.969 1 97 176 SER B CA 1
ATOM 5109 C C . SER B 1 176 ? 17.125 15.719 16.719 1 97 176 SER B C 1
ATOM 5111 O O . SER B 1 176 ? 17.016 16.703 15.977 1 97 176 SER B O 1
ATOM 5113 N N . GLN B 1 177 ? 17.984 14.766 16.531 1 97.94 177 GLN B N 1
ATOM 5114 C CA . GLN B 1 177 ? 18.859 14.797 15.352 1 97.94 177 GLN B CA 1
ATOM 5115 C C . GLN B 1 177 ? 18.047 14.844 14.062 1 97.94 177 GLN B C 1
ATOM 5117 O O . GLN B 1 177 ? 18.359 15.609 13.148 1 97.94 177 GLN B O 1
ATOM 5122 N N . ARG B 1 178 ? 16.969 14.062 13.961 1 97.94 178 ARG B N 1
ATOM 5123 C CA . ARG B 1 178 ? 16.125 13.953 12.773 1 97.94 178 ARG B CA 1
ATOM 5124 C C . ARG B 1 178 ? 15.406 15.273 12.492 1 97.94 178 ARG B C 1
ATOM 5126 O O . ARG B 1 178 ? 14.961 15.508 11.367 1 97.94 178 ARG B O 1
ATOM 5133 N N . CYS B 1 179 ? 15.25 16.109 13.477 1 97.5 179 CYS B N 1
ATOM 5134 C CA . CYS B 1 179 ? 14.539 17.375 13.312 1 97.5 179 CYS B CA 1
ATOM 5135 C C . CYS B 1 179 ? 15.352 18.344 12.453 1 97.5 179 CYS B C 1
ATOM 5137 O O . CYS B 1 179 ? 14.781 19.188 11.758 1 97.5 179 CYS B O 1
ATOM 5139 N N . TYR B 1 180 ? 16.641 18.281 12.531 1 98.06 180 TYR B N 1
ATOM 5140 C CA . TYR B 1 180 ? 17.5 19.219 11.836 1 98.06 180 TYR B CA 1
ATOM 5141 C C . TYR B 1 180 ? 18.156 18.578 10.617 1 98.06 180 TYR B C 1
ATOM 5143 O O . TYR B 1 180 ? 19.031 17.719 10.758 1 98.06 180 TYR B O 1
ATOM 5151 N N . LYS B 1 181 ? 17.781 19.016 9.469 1 98.31 181 LYS B N 1
ATOM 5152 C CA . LYS B 1 181 ? 18.188 18.359 8.227 1 98.31 181 LYS B CA 1
ATOM 5153 C C . LYS B 1 181 ? 19.609 18.75 7.84 1 98.31 181 LYS B C 1
ATOM 5155 O O . LYS B 1 181 ? 20.016 19.906 7.984 1 98.31 181 LYS B O 1
ATOM 5160 N N . THR B 1 182 ? 20.391 17.766 7.414 1 97.56 182 THR B N 1
ATOM 5161 C CA . THR B 1 182 ? 21.688 18.031 6.781 1 97.56 182 THR B CA 1
ATOM 5162 C C . THR B 1 182 ? 21.484 18.578 5.367 1 97.56 182 THR B C 1
ATOM 5164 O O . THR B 1 182 ? 20.391 18.547 4.828 1 97.56 182 THR B O 1
ATOM 5167 N N . ALA B 1 183 ? 22.578 19.109 4.805 1 97.88 183 ALA B N 1
ATOM 5168 C CA . ALA B 1 183 ? 22.516 19.609 3.434 1 97.88 183 ALA B CA 1
ATOM 5169 C C . ALA B 1 183 ? 22.109 18.5 2.465 1 97.88 183 ALA B C 1
ATOM 5171 O O . ALA B 1 183 ? 21.328 18.719 1.533 1 97.88 183 ALA B O 1
ATOM 5172 N N . LEU B 1 184 ? 22.625 17.312 2.674 1 97.94 184 LEU B N 1
ATOM 5173 C CA . LEU B 1 184 ? 22.328 16.188 1.797 1 97.94 184 LEU B CA 1
ATOM 5174 C C . LEU B 1 184 ? 20.859 15.766 1.926 1 97.94 184 LEU B C 1
ATOM 5176 O O . LEU B 1 184 ? 20.219 15.461 0.926 1 97.94 184 LEU B O 1
ATOM 5180 N N . GLU B 1 185 ? 20.328 15.75 3.131 1 97.81 185 GLU B N 1
ATOM 5181 C CA . GLU B 1 185 ? 18.906 15.492 3.324 1 97.81 185 GLU B CA 1
ATOM 5182 C C . GLU B 1 185 ? 18.047 16.531 2.613 1 97.81 185 GLU B C 1
ATOM 5184 O O . GLU B 1 185 ? 17.047 16.188 1.971 1 97.81 185 GLU B O 1
ATOM 5189 N N . ALA B 1 186 ? 18.438 17.766 2.82 1 98.44 186 ALA B N 1
ATOM 5190 C CA . ALA B 1 186 ? 17.688 18.859 2.223 1 98.44 186 ALA B CA 1
ATOM 5191 C C . ALA B 1 186 ? 17.594 18.703 0.708 1 98.44 186 ALA B C 1
ATOM 5193 O O . ALA B 1 186 ? 16.562 19.031 0.107 1 98.44 186 ALA B O 1
ATOM 5194 N N . ASP B 1 187 ? 18.641 18.219 0.11 1 98.31 187 ASP B N 1
ATOM 5195 C CA . ASP B 1 187 ? 18.641 18.016 -1.336 1 98.31 187 ASP B CA 1
ATOM 5196 C C . ASP B 1 187 ? 17.609 16.969 -1.745 1 98.31 187 ASP B C 1
ATOM 5198 O O . ASP B 1 187 ? 16.938 17.109 -2.766 1 98.31 187 ASP B O 1
ATOM 5202 N N . VAL B 1 188 ? 17.531 15.883 -1.005 1 98.5 188 VAL B N 1
ATOM 5203 C CA . VAL B 1 188 ? 16.562 14.836 -1.293 1 98.5 188 VAL B CA 1
ATOM 5204 C C . VAL B 1 188 ? 15.148 15.391 -1.116 1 98.5 188 VAL B C 1
ATOM 5206 O O . VAL B 1 188 ? 14.266 15.133 -1.943 1 98.5 188 VAL B O 1
ATOM 5209 N N . LEU B 1 189 ? 14.922 16.141 -0.02 1 98.81 189 LEU B N 1
ATOM 5210 C CA . LEU B 1 189 ? 13.617 16.719 0.271 1 98.81 189 LEU B CA 1
ATOM 5211 C C . LEU B 1 189 ? 13.219 17.719 -0.809 1 98.81 189 LEU B C 1
ATOM 5213 O O . LEU B 1 189 ? 12.055 17.766 -1.218 1 98.81 189 LEU B O 1
ATOM 5217 N N . LYS B 1 190 ? 14.18 18.5 -1.263 1 98.75 190 LYS B N 1
ATOM 5218 C CA . LYS B 1 190 ? 13.945 19.406 -2.377 1 98.75 190 LYS B CA 1
ATOM 5219 C C . LYS B 1 190 ? 13.5 18.641 -3.625 1 98.75 190 LYS B C 1
ATOM 5221 O O . LYS B 1 190 ? 12.555 19.062 -4.305 1 98.75 190 LYS B O 1
ATOM 5226 N N . TYR B 1 191 ? 14.133 17.562 -3.898 1 98.56 191 TYR B N 1
ATOM 5227 C CA . TYR B 1 191 ? 13.828 16.781 -5.09 1 98.56 191 TYR B CA 1
ATOM 5228 C C . TYR B 1 191 ? 12.422 16.203 -5.016 1 98.56 191 TYR B C 1
ATOM 5230 O O . TYR B 1 191 ? 11.641 16.328 -5.961 1 98.56 191 TYR B O 1
ATOM 5238 N N . VAL B 1 192 ? 12.094 15.508 -3.891 1 98.88 192 VAL B N 1
ATOM 5239 C CA . VAL B 1 192 ? 10.789 14.859 -3.793 1 98.88 192 VAL B CA 1
ATOM 5240 C C . VAL B 1 192 ? 9.68 15.906 -3.855 1 98.88 192 VAL B C 1
ATOM 5242 O O . VAL B 1 192 ? 8.609 15.648 -4.414 1 98.88 192 VAL B O 1
ATOM 5245 N N . CYS B 1 193 ? 9.898 17.031 -3.27 1 98.88 193 CYS B N 1
ATOM 5246 C CA . CYS B 1 193 ? 8.922 18.109 -3.361 1 98.88 193 CYS B CA 1
ATOM 5247 C C . CYS B 1 193 ? 8.75 18.578 -4.805 1 98.88 193 CYS B C 1
ATOM 5249 O O . CYS B 1 193 ? 7.633 18.844 -5.246 1 98.88 193 CYS B O 1
ATOM 5251 N N . LYS B 1 194 ? 9.859 18.688 -5.516 1 98.75 194 LYS B N 1
ATOM 5252 C CA . LYS B 1 194 ? 9.828 19.094 -6.918 1 98.75 194 LYS B CA 1
ATOM 5253 C C . LYS B 1 194 ? 9 18.125 -7.758 1 98.75 194 LYS B C 1
ATOM 5255 O O . LYS B 1 194 ? 8.133 18.547 -8.523 1 98.75 194 LYS B O 1
ATOM 5260 N N . VAL B 1 195 ? 9.266 16.828 -7.656 1 98.62 195 VAL B N 1
ATOM 5261 C CA . VAL B 1 195 ? 8.562 15.836 -8.469 1 98.62 195 VAL B CA 1
ATOM 5262 C C . VAL B 1 195 ? 7.09 15.781 -8.062 1 98.62 195 VAL B C 1
ATOM 5264 O O . VAL B 1 195 ? 6.215 15.555 -8.898 1 98.62 195 VAL B O 1
ATOM 5267 N N . SER B 1 196 ? 6.785 15.953 -6.754 1 98.94 196 SER B N 1
ATOM 5268 C CA . SER B 1 196 ? 5.402 16.016 -6.293 1 98.94 196 SER B CA 1
ATOM 5269 C C . SER B 1 196 ? 4.691 17.25 -6.855 1 98.94 196 SER B C 1
ATOM 5271 O O . SER B 1 196 ? 3.523 17.172 -7.246 1 98.94 196 SER B O 1
ATOM 5273 N N . SER B 1 197 ? 5.387 18.359 -6.855 1 98.88 197 SER B N 1
ATOM 5274 C CA . SER B 1 197 ? 4.844 19.578 -7.441 1 98.88 197 SER B CA 1
ATOM 5275 C C . SER B 1 197 ? 4.473 19.375 -8.906 1 98.88 197 SER B C 1
ATOM 5277 O O . SER B 1 197 ? 3.379 19.75 -9.336 1 98.88 197 SER B O 1
ATOM 5279 N N . ALA B 1 198 ? 5.398 18.797 -9.641 1 98.69 198 ALA B N 1
ATOM 5280 C CA . ALA B 1 198 ? 5.145 18.531 -11.055 1 98.69 198 ALA B CA 1
ATOM 5281 C C . ALA B 1 198 ? 3.904 17.672 -11.242 1 98.69 198 ALA B C 1
ATOM 5283 O O . ALA B 1 198 ? 3.119 17.891 -12.172 1 98.69 198 ALA B O 1
ATOM 5284 N N . ALA B 1 199 ? 3.754 16.672 -10.414 1 98.81 199 ALA B N 1
ATOM 5285 C CA . ALA B 1 199 ? 2.584 15.805 -10.484 1 98.81 199 ALA B CA 1
ATOM 5286 C C . ALA B 1 199 ? 1.303 16.578 -10.188 1 98.81 199 ALA B C 1
ATOM 5288 O O . ALA B 1 199 ? 0.272 16.359 -10.828 1 98.81 199 ALA B O 1
ATOM 5289 N N . HIS B 1 200 ? 1.277 17.469 -9.18 1 98.88 200 HIS B N 1
ATOM 5290 C CA . HIS B 1 200 ? 0.128 18.312 -8.914 1 98.88 200 HIS B CA 1
ATOM 5291 C C . HIS B 1 200 ? -0.241 19.141 -10.141 1 98.88 200 HIS B C 1
ATOM 5293 O O . HIS B 1 200 ? -1.423 19.312 -10.453 1 98.88 200 HIS B O 1
ATOM 5299 N N . VAL B 1 201 ? 0.763 19.734 -10.758 1 98.81 201 VAL B N 1
ATOM 5300 C CA . VAL B 1 201 ? 0.529 20.547 -11.945 1 98.81 201 VAL B CA 1
ATOM 5301 C C . VAL B 1 201 ? -0.141 19.703 -13.031 1 98.81 201 VAL B C 1
ATOM 5303 O O . VAL B 1 201 ? -1.103 20.156 -13.656 1 98.81 201 VAL B O 1
ATOM 5306 N N . LYS B 1 202 ? 0.37 18.484 -13.258 1 98.31 202 LYS B N 1
ATOM 5307 C CA . LYS B 1 202 ? -0.239 17.578 -14.234 1 98.31 202 LYS B CA 1
ATOM 5308 C C . LYS B 1 202 ? -1.707 17.328 -13.906 1 98.31 202 LYS B C 1
ATOM 5310 O O . LYS B 1 202 ? -2.561 17.344 -14.789 1 98.31 202 LYS B O 1
ATOM 5315 N N . VAL B 1 203 ? -2.006 17.078 -12.68 1 98.56 203 VAL B N 1
ATOM 5316 C CA . VAL B 1 203 ? -3.371 16.812 -12.242 1 98.56 203 VAL B CA 1
ATOM 5317 C C . VAL B 1 203 ? -4.246 18.031 -12.492 1 98.56 203 VAL B C 1
ATOM 5319 O O . VAL B 1 203 ? -5.371 17.906 -12.977 1 98.56 203 VAL B O 1
ATOM 5322 N N . MET B 1 204 ? -3.744 19.203 -12.172 1 98.12 204 MET B N 1
ATOM 5323 C CA . MET B 1 204 ? -4.477 20.453 -12.414 1 98.12 204 MET B CA 1
ATOM 5324 C C . MET B 1 204 ? -4.832 20.594 -13.891 1 98.12 204 MET B C 1
ATOM 5326 O O . MET B 1 204 ? -5.926 21.047 -14.227 1 98.12 204 MET B O 1
ATOM 5330 N N . GLN B 1 205 ? -3.988 20.172 -14.727 1 97.94 205 GLN B N 1
ATOM 5331 C CA . GLN B 1 205 ? -4.148 20.359 -16.172 1 97.94 205 GLN B CA 1
ATOM 5332 C C . GLN B 1 205 ? -5.195 19.406 -16.734 1 97.94 205 GLN B C 1
ATOM 5334 O O . GLN B 1 205 ? -5.824 19.719 -17.75 1 97.94 205 GLN B O 1
ATOM 5339 N N . ILE B 1 206 ? -5.418 18.297 -16.078 1 97.62 206 ILE B N 1
ATOM 5340 C CA . ILE B 1 206 ? -6.348 17.344 -16.656 1 97.62 206 ILE B CA 1
ATOM 5341 C C . ILE B 1 206 ? -7.707 17.438 -15.969 1 97.62 206 ILE B C 1
ATOM 5343 O O . ILE B 1 206 ? -8.719 16.969 -16.484 1 97.62 206 ILE B O 1
ATOM 5347 N N . ALA B 1 207 ? -7.762 18.031 -14.781 1 98.12 207 ALA B N 1
ATOM 5348 C CA . ALA B 1 207 ? -8.977 18.047 -13.969 1 98.12 207 ALA B CA 1
ATOM 5349 C C . ALA B 1 207 ? -10.102 18.797 -14.68 1 98.12 207 ALA B C 1
ATOM 5351 O O . ALA B 1 207 ? -9.906 19.906 -15.172 1 98.12 207 ALA B O 1
ATOM 5352 N N . LYS B 1 208 ? -11.25 18.25 -14.719 1 98 208 LYS B N 1
ATOM 5353 C CA . LYS B 1 208 ? -12.422 18.891 -15.305 1 98 208 LYS B CA 1
ATOM 5354 C C . LYS B 1 208 ? -13.711 18.203 -14.836 1 98 208 LYS B C 1
ATOM 5356 O O . LYS B 1 208 ? -13.688 17.047 -14.43 1 98 208 LYS B O 1
ATOM 5361 N N . PRO B 1 209 ? -14.812 19 -14.93 1 98 209 PRO B N 1
ATOM 5362 C CA . PRO B 1 209 ? -16.094 18.375 -14.586 1 98 209 PRO B CA 1
ATOM 5363 C C . PRO B 1 209 ? -16.391 17.125 -15.398 1 98 209 PRO B C 1
ATOM 5365 O O . PRO B 1 209 ? -16.062 17.062 -16.594 1 98 209 PRO B O 1
ATOM 5368 N N . GLY B 1 210 ? -17.078 16.156 -14.82 1 96.94 210 GLY B N 1
ATOM 5369 C CA . GLY B 1 210 ? -17.406 14.914 -15.5 1 96.94 210 GLY B CA 1
ATOM 5370 C C . GLY B 1 210 ? -16.406 13.805 -15.234 1 96.94 210 GLY B C 1
ATOM 5371 O O . GLY B 1 210 ? -16.734 12.625 -15.383 1 96.94 210 GLY B O 1
ATOM 5372 N N . MET B 1 211 ? -15.219 14.148 -14.812 1 97.62 211 MET B N 1
ATOM 5373 C CA . MET B 1 211 ? -14.266 13.148 -14.328 1 97.62 211 MET B CA 1
ATOM 5374 C C . MET B 1 211 ? -14.664 12.633 -12.953 1 97.62 211 MET B C 1
ATOM 5376 O O . MET B 1 211 ? -15.672 13.07 -12.398 1 97.62 211 MET B O 1
ATOM 5380 N N . SER B 1 212 ? -13.891 11.656 -12.516 1 97.69 212 SER B N 1
ATOM 5381 C CA . SER B 1 212 ? -14.008 11.156 -11.148 1 97.69 212 SER B CA 1
ATOM 5382 C C . SER B 1 212 ? -12.742 11.445 -10.344 1 97.69 212 SER B C 1
ATOM 5384 O O . SER B 1 212 ? -11.656 11.578 -10.906 1 97.69 212 SER B O 1
ATOM 5386 N N . GLN B 1 213 ? -12.961 11.609 -9.016 1 98.38 213 GLN B N 1
ATOM 5387 C CA . GLN B 1 213 ? -11.844 11.898 -8.117 1 98.38 213 GLN B CA 1
ATOM 5388 C C . GLN B 1 213 ? -10.727 10.875 -8.273 1 98.38 213 GLN B C 1
ATOM 5390 O O . GLN B 1 213 ? -9.547 11.211 -8.164 1 98.38 213 GLN B O 1
ATOM 5395 N N . HIS B 1 214 ? -11.07 9.594 -8.602 1 98.5 214 HIS B N 1
ATOM 5396 C CA . HIS B 1 214 ? -10.062 8.555 -8.719 1 98.5 214 HIS B CA 1
ATOM 5397 C C . HIS B 1 214 ? -9.156 8.797 -9.922 1 98.5 214 HIS B C 1
ATOM 5399 O O . HIS B 1 214 ? -8 8.367 -9.938 1 98.5 214 HIS B O 1
ATOM 5405 N N . HIS B 1 215 ? -9.633 9.477 -10.969 1 98.69 215 HIS B N 1
ATOM 5406 C CA . HIS B 1 215 ? -8.797 9.828 -12.109 1 98.69 215 HIS B CA 1
ATOM 5407 C C . HIS B 1 215 ? -7.66 10.758 -11.695 1 98.69 215 HIS B C 1
ATOM 5409 O O . HIS B 1 215 ? -6.539 10.633 -12.188 1 98.69 215 HIS B O 1
ATOM 5415 N N . LEU B 1 216 ? -8.008 11.688 -10.773 1 98.81 216 LEU B N 1
ATOM 5416 C CA . LEU B 1 216 ? -7.008 12.617 -10.266 1 98.81 216 LEU B CA 1
ATOM 5417 C C . LEU B 1 216 ? -5.949 11.891 -9.445 1 98.81 216 LEU B C 1
ATOM 5419 O O . LEU B 1 216 ? -4.75 12.078 -9.664 1 98.81 216 LEU B O 1
ATOM 5423 N N . GLU B 1 217 ? -6.406 11.047 -8.547 1 98.81 217 GLU B N 1
ATOM 5424 C CA . GLU B 1 217 ? -5.484 10.281 -7.715 1 98.81 217 GLU B CA 1
ATOM 5425 C C . GLU B 1 217 ? -4.57 9.406 -8.562 1 98.81 217 GLU B C 1
ATOM 5427 O O . GLU B 1 217 ? -3.352 9.406 -8.383 1 98.81 217 GLU B O 1
ATOM 5432 N N . SER B 1 218 ? -5.148 8.656 -9.5 1 98.88 218 SER B N 1
ATOM 5433 C CA . SER B 1 218 ? -4.391 7.754 -10.359 1 98.88 218 SER B CA 1
ATOM 5434 C C . SER B 1 218 ? -3.33 8.508 -11.156 1 98.88 218 SER B C 1
ATOM 5436 O O . SER B 1 218 ? -2.199 8.039 -11.297 1 98.88 218 SER B O 1
ATOM 5438 N N . THR B 1 219 ? -3.684 9.664 -11.656 1 98.88 219 THR B N 1
ATOM 5439 C CA . THR B 1 2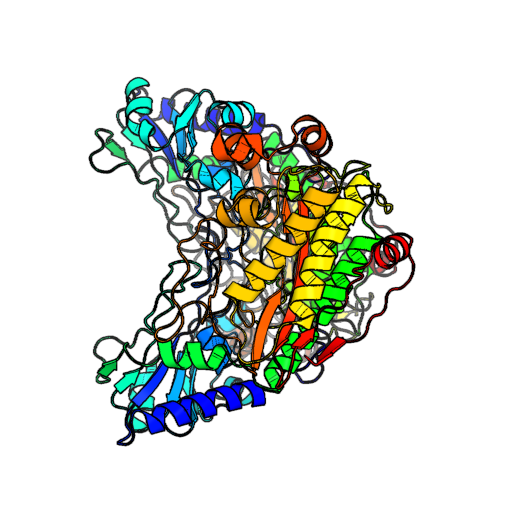19 ? -2.762 10.477 -12.438 1 98.88 219 THR B CA 1
ATOM 5440 C C . THR B 1 219 ? -1.582 10.93 -11.586 1 98.88 219 THR B C 1
ATOM 5442 O O . THR B 1 219 ? -0.432 10.875 -12.023 1 98.88 219 THR B O 1
ATOM 5445 N N . PHE B 1 220 ? -1.847 11.383 -10.391 1 98.94 220 PHE B N 1
ATOM 5446 C CA . PHE B 1 220 ? -0.777 11.805 -9.492 1 98.94 220 PHE B CA 1
ATOM 5447 C C . PHE B 1 220 ? 0.167 10.641 -9.203 1 98.94 220 PHE B C 1
ATOM 5449 O O . PHE B 1 220 ? 1.384 10.773 -9.344 1 98.94 220 PHE B O 1
ATOM 5456 N N . LEU B 1 221 ? -0.423 9.484 -8.82 1 98.88 221 LEU B N 1
ATOM 5457 C CA . LEU B 1 221 ? 0.36 8.305 -8.469 1 98.88 221 LEU B CA 1
ATOM 5458 C C . LEU B 1 221 ? 1.255 7.887 -9.625 1 98.88 221 LEU B C 1
ATOM 5460 O O . LEU B 1 221 ? 2.42 7.539 -9.422 1 98.88 221 LEU B O 1
ATOM 5464 N N . HIS B 1 222 ? 0.741 7.965 -10.781 1 98.88 222 HIS B N 1
ATOM 5465 C CA . HIS B 1 222 ? 1.49 7.574 -11.969 1 98.88 222 HIS B CA 1
ATOM 5466 C C . HIS B 1 222 ? 2.648 8.531 -12.234 1 98.88 222 HIS B C 1
ATOM 5468 O O . HIS B 1 222 ? 3.775 8.094 -12.484 1 98.88 222 HIS B O 1
ATOM 5474 N N . ASP B 1 223 ? 2.381 9.773 -12.117 1 98.81 223 ASP B N 1
ATOM 5475 C CA . ASP B 1 223 ? 3.375 10.773 -12.5 1 98.81 223 ASP B CA 1
ATOM 5476 C C . ASP B 1 223 ? 4.562 10.766 -11.539 1 98.81 223 ASP B C 1
ATOM 5478 O O . ASP B 1 223 ? 5.715 10.742 -11.969 1 98.81 223 ASP B O 1
ATOM 5482 N N . VAL B 1 224 ? 4.34 10.758 -10.234 1 98.81 224 VAL B N 1
ATOM 5483 C CA . VAL B 1 224 ? 5.422 10.828 -9.266 1 98.81 224 VAL B CA 1
ATOM 5484 C C . VAL B 1 224 ? 6.262 9.555 -9.328 1 98.81 224 VAL B C 1
ATOM 5486 O O . VAL B 1 224 ? 7.449 9.57 -8.984 1 98.81 224 VAL B O 1
ATOM 5489 N N . TYR B 1 225 ? 5.625 8.422 -9.758 1 98.75 225 TYR B N 1
ATOM 5490 C CA . TYR B 1 225 ? 6.352 7.16 -9.859 1 98.75 225 TYR B CA 1
ATOM 5491 C C . TYR B 1 225 ? 7.082 7.062 -11.195 1 98.75 225 TYR B C 1
ATOM 5493 O O . TYR B 1 225 ? 8.312 7 -11.234 1 98.75 225 TYR B O 1
ATOM 5501 N N . TYR B 1 226 ? 6.383 7.223 -12.281 1 98.69 226 TYR B N 1
ATOM 5502 C CA . TYR B 1 226 ? 6.902 7.059 -13.633 1 98.69 226 TYR B CA 1
ATOM 5503 C C . TYR B 1 226 ? 8.023 8.055 -13.914 1 98.69 226 TYR B C 1
ATOM 5505 O O . TYR B 1 226 ? 9.078 7.676 -14.438 1 98.69 226 TYR B O 1
ATOM 5513 N N . ASN B 1 227 ? 7.816 9.305 -13.516 1 98.31 227 ASN B N 1
ATOM 5514 C CA . ASN B 1 227 ? 8.781 10.352 -13.82 1 98.31 227 ASN B CA 1
ATOM 5515 C C . ASN B 1 227 ? 9.703 10.633 -12.641 1 98.31 227 ASN B C 1
ATOM 5517 O O . ASN B 1 227 ? 10.859 11.016 -12.828 1 98.31 227 ASN B O 1
ATOM 5521 N N . GLY B 1 228 ? 9.188 10.414 -11.398 1 98.12 228 GLY B N 1
ATOM 5522 C CA . GLY B 1 228 ? 9.914 10.914 -10.242 1 98.12 228 GLY B CA 1
ATOM 5523 C C . GLY B 1 228 ? 10.586 9.82 -9.438 1 98.12 228 GLY B C 1
ATOM 5524 O O . GLY B 1 228 ? 11.414 10.102 -8.562 1 98.12 228 GLY B O 1
ATOM 5525 N N . GLY B 1 229 ? 10.188 8.586 -9.688 1 97.88 229 GLY B N 1
ATOM 5526 C CA . GLY B 1 229 ? 10.805 7.469 -8.984 1 97.88 229 GLY B CA 1
ATOM 5527 C C . GLY B 1 229 ? 10.188 7.203 -7.625 1 97.88 229 GLY B C 1
ATOM 5528 O O . GLY B 1 229 ? 10.758 6.484 -6.805 1 97.88 229 GLY B O 1
ATOM 5529 N N . CYS B 1 230 ? 9.031 7.844 -7.355 1 98.56 230 CYS B N 1
ATOM 5530 C CA . CYS B 1 230 ? 8.328 7.613 -6.102 1 98.56 230 CYS B CA 1
ATOM 5531 C C . CYS B 1 230 ? 7.387 6.418 -6.211 1 98.56 230 CYS B C 1
ATOM 5533 O O . CYS B 1 230 ? 6.207 6.578 -6.535 1 98.56 230 CYS B O 1
ATOM 5535 N N . ARG B 1 231 ? 7.832 5.23 -5.879 1 97.81 231 ARG B N 1
ATOM 5536 C CA . ARG B 1 231 ? 7.008 4.027 -5.953 1 97.81 231 ARG B CA 1
ATOM 5537 C C . ARG B 1 231 ? 5.883 4.066 -4.926 1 97.81 231 ARG B C 1
ATOM 5539 O O . ARG B 1 231 ? 4.887 3.355 -5.062 1 97.81 231 ARG B O 1
ATOM 5546 N N . ARG B 1 232 ? 6.105 4.887 -3.879 1 97.19 232 ARG B N 1
ATOM 5547 C CA . ARG B 1 232 ? 5.133 5.113 -2.814 1 97.19 232 ARG B CA 1
ATOM 5548 C C . ARG B 1 232 ? 4.789 6.594 -2.689 1 97.19 232 ARG B C 1
ATOM 5550 O O . ARG B 1 232 ? 5.516 7.449 -3.199 1 97.19 232 ARG B O 1
ATOM 5557 N N . VAL B 1 233 ? 3.703 6.789 -2.016 1 98.31 233 VAL B N 1
ATOM 5558 C CA . VAL B 1 233 ? 3.355 8.141 -1.593 1 98.31 233 VAL B CA 1
ATOM 5559 C C . VAL B 1 233 ? 3.457 8.25 -0.073 1 98.31 233 VAL B C 1
ATOM 5561 O O . VAL B 1 233 ? 3.496 7.234 0.627 1 98.31 233 VAL B O 1
ATOM 5564 N N . SER B 1 234 ? 3.566 9.438 0.422 1 98.12 234 SER B N 1
ATOM 5565 C CA . SER B 1 234 ? 3.852 9.695 1.83 1 98.12 234 SER B CA 1
ATOM 5566 C C . SER B 1 234 ? 2.639 9.391 2.703 1 98.12 234 SER B C 1
ATOM 5568 O O . SER B 1 234 ? 2.777 9.133 3.902 1 98.12 234 SER B O 1
ATOM 5570 N N . TYR B 1 235 ? 1.506 9.5 2.23 1 97.75 235 TYR B N 1
ATOM 5571 C CA . TYR B 1 235 ? 0.196 9.234 2.816 1 97.75 235 TYR B CA 1
ATOM 5572 C C . TYR B 1 235 ? -0.851 9.008 1.733 1 97.75 235 TYR B C 1
ATOM 5574 O O . TYR B 1 235 ? -0.595 9.258 0.552 1 97.75 235 TYR B O 1
ATOM 5582 N N . THR B 1 236 ? -1.995 8.43 2.137 1 97.25 236 THR B N 1
ATOM 5583 C CA . THR B 1 236 ? -3.059 8.242 1.156 1 97.25 236 THR B CA 1
ATOM 5584 C C . THR B 1 236 ? -3.492 9.578 0.562 1 97.25 236 THR B C 1
ATOM 5586 O O . THR B 1 236 ? -3.805 10.516 1.296 1 97.25 236 THR B O 1
ATOM 5589 N N . CYS B 1 237 ? -3.52 9.664 -0.749 1 98.38 237 CYS B N 1
ATOM 5590 C CA . CYS B 1 237 ? -3.852 10.906 -1.441 1 98.38 237 CYS B CA 1
ATOM 5591 C C . CYS B 1 237 ? -5.281 11.336 -1.141 1 98.38 237 CYS B C 1
ATOM 5593 O O . CYS B 1 237 ? -6.176 10.492 -1.034 1 98.38 237 CYS B O 1
ATOM 5595 N N . ILE B 1 238 ? -5.465 12.562 -0.979 1 98.31 238 ILE B N 1
ATOM 5596 C CA . ILE B 1 238 ? -6.789 13.164 -0.855 1 98.31 238 ILE B CA 1
ATOM 5597 C C . ILE B 1 238 ? -7.121 13.945 -2.121 1 98.31 238 ILE B C 1
ATOM 5599 O O . ILE B 1 238 ? -6.445 14.93 -2.445 1 98.31 238 ILE B O 1
ATOM 5603 N N . CYS B 1 239 ? -8.078 13.492 -2.811 1 98.38 239 CYS B N 1
ATOM 5604 C CA . CYS B 1 239 ? -8.602 14.195 -3.977 1 98.38 239 CYS B CA 1
ATOM 5605 C C . CYS B 1 239 ? -10.07 14.57 -3.771 1 98.38 239 CYS B C 1
ATOM 5607 O O . CYS B 1 239 ? -10.945 14.078 -4.484 1 98.38 239 CYS B O 1
ATOM 5609 N N . ALA B 1 240 ? -10.289 15.492 -2.938 1 97.81 240 ALA B N 1
ATOM 5610 C CA . ALA B 1 240 ? -11.648 15.875 -2.549 1 97.81 240 ALA B CA 1
ATOM 5611 C C . ALA B 1 240 ? -12.18 16.984 -3.449 1 97.81 240 ALA B C 1
ATOM 5613 O O . ALA B 1 240 ? -11.438 17.891 -3.83 1 97.81 240 ALA B O 1
ATOM 5614 N N . THR B 1 241 ? -13.422 16.938 -3.822 1 97.31 241 THR B N 1
ATOM 5615 C CA . THR B 1 241 ? -14.102 18 -4.555 1 97.31 241 THR B CA 1
ATOM 5616 C C . THR B 1 241 ? -15.438 18.328 -3.906 1 97.31 241 THR B C 1
ATOM 5618 O O . THR B 1 241 ? -16.016 17.516 -3.193 1 97.31 241 THR B O 1
ATOM 5621 N N . GLY B 1 242 ? -15.898 19.5 -4.137 1 96.75 242 GLY B N 1
ATOM 5622 C CA . GLY B 1 242 ? -17.156 19.922 -3.549 1 96.75 242 GLY B CA 1
ATOM 5623 C C . GLY B 1 242 ? -17.172 19.828 -2.035 1 96.75 242 GLY B C 1
ATOM 5624 O O . GLY B 1 242 ? -16.203 20.203 -1.372 1 96.75 242 GLY B O 1
ATOM 5625 N N . PRO B 1 243 ? -18.281 19.359 -1.465 1 95.12 243 PRO B N 1
ATOM 5626 C CA . PRO B 1 243 ? -18.391 19.312 -0.006 1 95.12 243 PRO B CA 1
ATOM 5627 C C . PRO B 1 243 ? -17.344 18.422 0.649 1 95.12 243 PRO B C 1
ATOM 5629 O O . PRO B 1 243 ? -17.062 18.578 1.838 1 95.12 243 PRO B O 1
ATOM 5632 N N . HIS B 1 244 ? -16.734 17.531 -0.11 1 95.44 244 HIS B N 1
ATOM 5633 C CA . HIS B 1 244 ? -15.75 16.609 0.443 1 95.44 244 HIS B CA 1
ATOM 5634 C C . HIS B 1 244 ? -14.484 17.344 0.868 1 95.44 244 HIS B C 1
ATOM 5636 O O . HIS B 1 244 ? -13.711 16.828 1.681 1 95.44 244 HIS B O 1
ATOM 5642 N N . GLY B 1 245 ? -14.297 18.516 0.319 1 96.94 245 GLY B N 1
ATOM 5643 C CA . GLY B 1 245 ? -13.125 19.312 0.673 1 96.94 245 GLY B CA 1
ATOM 5644 C C . GLY B 1 245 ? -13.117 19.734 2.129 1 96.94 245 GLY B C 1
ATOM 5645 O O . GLY B 1 245 ? -12.078 20.156 2.65 1 96.94 245 GLY B O 1
ATOM 5646 N N . ALA B 1 246 ? -14.289 19.641 2.77 1 96 246 ALA B N 1
ATOM 5647 C CA . ALA B 1 246 ? -14.391 20.031 4.176 1 96 246 ALA B CA 1
ATOM 5648 C C . ALA B 1 246 ? -13.977 18.875 5.086 1 96 246 ALA B C 1
ATOM 5650 O O . ALA B 1 246 ? -13.773 19.062 6.289 1 96 246 ALA B O 1
ATOM 5651 N N . THR B 1 247 ? -13.828 17.672 4.535 1 93.88 247 THR B N 1
ATOM 5652 C CA . THR B 1 247 ? -13.336 16.516 5.266 1 93.88 247 THR B CA 1
ATOM 5653 C C . THR B 1 247 ? -11.812 16.469 5.277 1 93.88 247 THR B C 1
ATOM 5655 O O . THR B 1 247 ? -11.188 16.234 4.242 1 93.88 247 THR B O 1
ATOM 5658 N N . LEU B 1 248 ? -11.219 16.625 6.426 1 92.94 248 LEU B N 1
ATOM 5659 C CA . LEU B 1 248 ? -9.773 16.844 6.523 1 92.94 248 LEU B CA 1
ATOM 5660 C C . LEU B 1 248 ? -9.008 15.609 6.082 1 92.94 248 LEU B C 1
ATOM 5662 O O . LEU B 1 248 ? -7.953 15.719 5.453 1 92.94 248 LEU B O 1
ATOM 5666 N N . HIS B 1 249 ? -9.5 14.461 6.43 1 92.19 249 HIS B N 1
ATOM 5667 C CA . HIS B 1 249 ? -8.883 13.211 6.016 1 92.19 249 HIS B CA 1
ATOM 5668 C C . HIS B 1 249 ? -9.805 12.422 5.086 1 92.19 249 HIS B C 1
ATOM 5670 O O . HIS B 1 249 ? -10.164 11.281 5.379 1 92.19 249 HIS B O 1
ATOM 5676 N N . TYR B 1 250 ? -10.148 13.047 3.953 1 93.5 250 TYR B N 1
ATOM 5677 C CA . TYR B 1 250 ? -11.008 12.438 2.947 1 93.5 250 TYR B CA 1
ATOM 5678 C C . TYR B 1 250 ? -10.312 11.266 2.27 1 93.5 250 TYR B C 1
ATOM 5680 O O . TYR B 1 250 ? -9.328 11.453 1.544 1 93.5 250 TYR B O 1
ATOM 5688 N N . PRO B 1 251 ? -10.766 10.039 2.396 1 87.88 251 PRO B N 1
ATOM 5689 C CA . PRO B 1 251 ? -9.977 8.891 1.963 1 87.88 251 PRO B CA 1
ATOM 5690 C C . PRO B 1 251 ? -10.508 8.25 0.682 1 87.88 251 PRO B C 1
ATOM 5692 O O . PRO B 1 251 ? -9.828 7.426 0.066 1 87.88 251 PRO B O 1
ATOM 5695 N N . ASP B 1 252 ? -11.641 8.508 0.208 1 91.38 252 ASP B N 1
ATOM 5696 C CA . ASP B 1 252 ? -12.344 7.625 -0.719 1 91.38 252 ASP B CA 1
ATOM 5697 C C . ASP B 1 252 ? -11.93 7.906 -2.162 1 91.38 252 ASP B C 1
ATOM 5699 O O . ASP B 1 252 ? -11.688 6.973 -2.934 1 91.38 252 ASP B O 1
ATOM 5703 N N . ASN B 1 253 ? -11.93 9.227 -2.566 1 96.69 253 ASN B N 1
ATOM 5704 C CA . ASN B 1 253 ? -11.547 9.68 -3.896 1 96.69 253 ASN B CA 1
ATOM 5705 C C . ASN B 1 253 ? -12.328 8.953 -4.988 1 96.69 253 ASN B C 1
ATOM 5707 O O . ASN B 1 253 ? -11.75 8.523 -5.992 1 96.69 253 ASN B O 1
ATOM 5711 N N . ASN B 1 254 ? -13.578 8.797 -4.844 1 95.88 254 ASN B N 1
ATOM 5712 C CA . ASN B 1 254 ? -14.32 7.988 -5.809 1 95.88 254 ASN B CA 1
ATOM 5713 C C . ASN B 1 254 ? -15.594 8.695 -6.273 1 95.88 254 ASN B C 1
ATOM 5715 O O . ASN B 1 254 ? -16.453 8.078 -6.895 1 95.88 254 ASN B O 1
ATOM 5719 N N . CYS B 1 255 ? -15.727 9.992 -6.043 1 95.38 255 CYS B N 1
ATOM 5720 C CA . CYS B 1 255 ? -16.938 10.719 -6.426 1 95.38 255 CYS B CA 1
ATOM 5721 C C . CYS B 1 255 ? -16.75 11.422 -7.766 1 95.38 255 CYS B C 1
ATOM 5723 O O . CYS B 1 255 ? -15.617 11.758 -8.148 1 95.38 255 CYS B O 1
ATOM 5725 N N . VAL B 1 256 ? -17.828 11.68 -8.414 1 96.44 256 VAL B N 1
ATOM 5726 C CA . VAL B 1 256 ? -17.844 12.453 -9.648 1 96.44 256 VAL B CA 1
ATOM 5727 C C . VAL B 1 256 ? -17.5 13.906 -9.352 1 96.44 256 VAL B C 1
ATOM 5729 O O . VAL B 1 256 ? -17.922 14.469 -8.344 1 96.44 256 VAL B O 1
ATOM 5732 N N . ILE B 1 257 ? -16.75 14.492 -10.211 1 97.25 257 ILE B N 1
ATOM 5733 C CA . ILE B 1 257 ? -16.375 15.891 -10.094 1 97.25 257 ILE B CA 1
ATOM 5734 C C . ILE B 1 257 ? -17.469 16.766 -10.719 1 97.25 257 ILE B C 1
ATOM 5736 O O . ILE B 1 257 ? -17.609 16.797 -11.938 1 97.25 257 ILE B O 1
ATOM 5740 N N . GLU B 1 258 ? -18.125 17.516 -9.898 1 97.06 258 GLU B N 1
ATOM 5741 C CA . GLU B 1 258 ? -19.25 18.328 -10.352 1 97.06 258 GLU B CA 1
ATOM 5742 C C . GLU B 1 258 ? -18.797 19.719 -10.75 1 97.06 258 GLU B C 1
ATOM 5744 O O . GLU B 1 258 ? -18 20.344 -10.047 1 97.06 258 GLU B O 1
ATOM 5749 N N . ASP B 1 259 ? -19.375 20.203 -11.867 1 97.81 259 ASP B N 1
ATOM 5750 C CA . ASP B 1 259 ? -19.062 21.547 -12.344 1 97.81 259 ASP B CA 1
ATOM 5751 C C . ASP B 1 259 ? -19.359 22.594 -11.281 1 97.81 259 ASP B C 1
ATOM 5753 O O . ASP B 1 259 ? -20.375 22.484 -10.57 1 97.81 259 ASP B O 1
ATOM 5757 N N . GLY B 1 260 ? -18.438 23.547 -11.133 1 96.69 260 GLY B N 1
ATOM 5758 C CA . GLY B 1 260 ? -18.672 24.656 -10.234 1 96.69 260 GLY B CA 1
ATOM 5759 C C . GLY B 1 260 ? -18.125 24.422 -8.836 1 96.69 260 GLY B C 1
ATOM 5760 O O . GLY B 1 260 ? -18.109 25.344 -8.008 1 96.69 260 GLY B O 1
ATOM 5761 N N . THR B 1 261 ? -17.594 23.25 -8.578 1 97.44 261 THR B N 1
ATOM 5762 C CA . THR B 1 261 ? -17.078 22.953 -7.246 1 97.44 261 THR B CA 1
ATOM 5763 C C . THR B 1 261 ? -15.578 23.234 -7.164 1 97.44 261 THR B C 1
ATOM 5765 O O . THR B 1 261 ? -14.922 23.438 -8.188 1 97.44 261 THR B O 1
ATOM 5768 N N . MET B 1 262 ? -15.086 23.312 -5.895 1 98 262 MET B N 1
ATOM 5769 C CA . MET B 1 262 ? -13.656 23.406 -5.613 1 98 262 MET B CA 1
ATOM 5770 C C . MET B 1 262 ? -13.039 22.031 -5.457 1 98 262 MET B C 1
ATOM 5772 O O . MET B 1 262 ? -13.703 21.094 -5.012 1 98 262 MET B O 1
ATOM 5776 N N . ALA B 1 263 ? -11.836 21.938 -5.898 1 98.62 263 ALA B N 1
ATOM 5777 C CA . ALA B 1 263 ? -11.008 20.781 -5.562 1 98.62 263 ALA B CA 1
ATOM 5778 C C . ALA B 1 263 ? -10.016 21.109 -4.457 1 98.62 263 ALA B C 1
ATOM 5780 O O . ALA B 1 263 ? -9.445 22.203 -4.434 1 98.62 263 ALA B O 1
ATOM 5781 N N . LEU B 1 264 ? -9.859 20.297 -3.482 1 98.75 264 LEU B N 1
ATOM 5782 C CA . LEU B 1 264 ? -8.797 20.281 -2.486 1 98.75 264 LEU B CA 1
ATOM 5783 C C . LEU B 1 264 ? -7.996 18.984 -2.564 1 98.75 264 LEU B C 1
ATOM 5785 O O . LEU B 1 264 ? -8.477 17.938 -2.152 1 98.75 264 LEU B O 1
ATOM 5789 N N . LEU B 1 265 ? -6.82 19.062 -3.164 1 98.81 265 LEU B N 1
ATOM 5790 C CA . LEU B 1 265 ? -5.965 17.906 -3.389 1 98.81 265 LEU B CA 1
ATOM 5791 C C . LEU B 1 265 ? -4.746 17.953 -2.473 1 98.81 265 LEU B C 1
ATOM 5793 O O . LEU B 1 265 ? -3.938 18.875 -2.547 1 98.81 265 LEU B O 1
ATOM 5797 N N . ASP B 1 266 ? -4.664 17.047 -1.544 1 98.75 266 ASP B N 1
ATOM 5798 C CA . ASP B 1 266 ? -3.562 16.859 -0.604 1 98.75 266 ASP B CA 1
ATOM 5799 C C . ASP B 1 266 ? -2.799 15.57 -0.9 1 98.75 266 ASP B C 1
ATOM 5801 O O . ASP B 1 266 ? -3.262 14.477 -0.566 1 98.75 266 ASP B O 1
ATOM 5805 N N . MET B 1 267 ? -1.651 15.703 -1.59 1 98.81 267 MET B N 1
ATOM 5806 C CA . MET B 1 267 ? -0.893 14.562 -2.102 1 98.81 267 MET B CA 1
ATOM 5807 C C . MET B 1 267 ? 0.607 14.836 -2.035 1 98.81 267 MET B C 1
ATOM 5809 O O . MET B 1 267 ? 1.04 15.984 -2.152 1 98.81 267 MET B O 1
ATOM 5813 N N . GLY B 1 268 ? 1.399 13.852 -1.846 1 98.88 268 GLY B N 1
ATOM 5814 C CA . GLY B 1 268 ? 2.85 13.953 -1.811 1 98.88 268 GLY B CA 1
ATOM 5815 C C . GLY B 1 268 ? 3.547 12.633 -2.082 1 98.88 268 GLY B C 1
ATOM 5816 O O . GLY B 1 268 ? 3.188 11.609 -1.503 1 98.88 268 GLY B O 1
ATOM 5817 N N . GLY B 1 269 ? 4.504 12.656 -3.008 1 98.81 269 GLY B N 1
ATOM 5818 C CA . GLY B 1 269 ? 5.328 11.484 -3.266 1 98.81 269 GLY B CA 1
ATOM 5819 C C . GLY B 1 269 ? 6.238 11.133 -2.104 1 98.81 269 GLY B C 1
ATOM 5820 O O . GLY B 1 269 ? 6.43 11.938 -1.19 1 98.81 269 GLY B O 1
ATOM 5821 N N . ASN B 1 270 ? 6.703 9.969 -2.008 1 98.75 270 ASN B N 1
ATOM 5822 C CA . ASN B 1 270 ? 7.77 9.492 -1.135 1 98.75 270 ASN B CA 1
ATOM 5823 C C . ASN B 1 270 ? 8.953 8.961 -1.936 1 98.75 270 ASN B C 1
ATOM 5825 O O . ASN B 1 270 ? 8.836 7.98 -2.668 1 98.75 270 ASN B O 1
ATOM 5829 N N . TYR B 1 271 ? 10.016 9.664 -1.86 1 98.38 271 TYR B N 1
ATOM 5830 C CA . TYR B 1 271 ? 11.203 9.273 -2.619 1 98.38 271 TYR B CA 1
ATOM 5831 C C . TYR B 1 271 ? 12.211 8.57 -1.726 1 98.38 271 TYR B C 1
ATOM 5833 O O . TYR B 1 271 ? 12.938 9.211 -0.962 1 98.38 271 TYR B O 1
ATOM 5841 N N . ARG B 1 272 ? 12.234 7.207 -1.833 1 96.12 272 ARG B N 1
ATOM 5842 C CA . ARG B 1 272 ? 13.172 6.359 -1.098 1 96.12 272 ARG B CA 1
ATOM 5843 C C . ARG B 1 272 ? 13.156 6.695 0.39 1 96.12 272 ARG B C 1
ATOM 5845 O O . ARG B 1 272 ? 14.219 6.875 0.999 1 96.12 272 ARG B O 1
ATOM 5852 N N . GLY B 1 273 ? 11.969 6.934 0.901 1 97.12 273 GLY B N 1
ATOM 5853 C CA . GLY B 1 273 ? 11.797 7.109 2.336 1 97.12 273 GLY B CA 1
ATOM 5854 C C . GLY B 1 273 ? 11.547 8.547 2.736 1 97.12 273 GLY B C 1
ATOM 5855 O O . GLY B 1 273 ? 11.109 8.82 3.857 1 97.12 273 GLY B O 1
ATOM 5856 N N . TYR B 1 274 ? 11.805 9.523 1.916 1 98.56 274 TYR B N 1
ATOM 5857 C CA . TYR B 1 274 ? 11.633 10.938 2.244 1 98.56 274 TYR B CA 1
ATOM 5858 C C . TYR B 1 274 ? 10.32 11.477 1.686 1 98.56 274 TYR B C 1
ATOM 5860 O O . TYR B 1 274 ? 9.969 11.195 0.537 1 98.56 274 TYR B O 1
ATOM 5868 N N . ALA B 1 275 ? 9.656 12.289 2.457 1 98.81 275 ALA B N 1
ATOM 5869 C CA . ALA B 1 275 ? 8.258 12.625 2.203 1 98.81 275 ALA B CA 1
ATOM 5870 C C . ALA B 1 275 ? 8.125 14.031 1.638 1 98.81 275 ALA B C 1
ATOM 5872 O O . ALA B 1 275 ? 8.938 14.906 1.932 1 98.81 275 ALA B O 1
ATOM 5873 N N . ALA B 1 276 ? 7.145 14.219 0.842 1 98.88 276 ALA B N 1
ATOM 5874 C CA . ALA B 1 276 ? 6.582 15.523 0.499 1 98.88 276 ALA B CA 1
ATOM 5875 C C . ALA B 1 276 ? 5.129 15.633 0.959 1 98.88 276 ALA B C 1
ATOM 5877 O O . ALA B 1 276 ? 4.48 14.617 1.228 1 98.88 276 ALA B O 1
ATOM 5878 N N . ASP B 1 277 ? 4.664 16.812 1.12 1 98.88 277 ASP B N 1
ATOM 5879 C CA . ASP B 1 277 ? 3.289 17.094 1.521 1 98.88 277 ASP B CA 1
ATOM 5880 C C . ASP B 1 277 ? 2.812 18.422 0.948 1 98.88 277 ASP B C 1
ATOM 5882 O O . ASP B 1 277 ? 3.201 19.484 1.435 1 98.88 277 ASP B O 1
ATOM 5886 N N . ILE B 1 278 ? 2.002 18.328 -0.078 1 98.94 278 ILE B N 1
ATOM 5887 C CA . ILE B 1 278 ? 1.561 19.516 -0.803 1 98.94 278 ILE B CA 1
ATOM 5888 C C . ILE B 1 278 ? 0.04 19.484 -0.946 1 98.94 278 ILE B C 1
ATOM 5890 O O . ILE B 1 278 ? -0.548 18.453 -1.254 1 98.94 278 ILE B O 1
ATOM 5894 N N . THR B 1 279 ? -0.593 20.578 -0.633 1 98.88 279 THR B N 1
ATOM 5895 C CA . THR B 1 279 ? -2.023 20.703 -0.883 1 98.88 279 THR B CA 1
ATOM 5896 C C . THR B 1 279 ? -2.299 21.828 -1.872 1 98.88 279 THR B C 1
ATOM 5898 O O . THR B 1 279 ? -1.744 22.922 -1.743 1 98.88 279 THR B O 1
ATOM 5901 N N . CYS B 1 280 ? -3.047 21.547 -2.859 1 98.88 280 CYS B N 1
ATOM 5902 C CA . CYS B 1 280 ? -3.543 22.516 -3.828 1 98.88 280 CYS B CA 1
ATOM 5903 C C . CYS B 1 280 ? -5.066 22.562 -3.818 1 98.88 280 CYS B C 1
ATOM 5905 O O . CYS B 1 280 ? -5.727 21.531 -3.709 1 98.88 280 CYS B O 1
ATOM 5907 N N . SER B 1 281 ? -5.59 23.734 -3.861 1 98.88 281 SER B N 1
ATOM 5908 C CA . SER B 1 281 ? -7.02 23.953 -4.051 1 98.88 281 SER B CA 1
ATOM 5909 C C . SER B 1 281 ? -7.285 24.781 -5.309 1 98.88 281 SER B C 1
ATOM 5911 O O . SER B 1 281 ? -6.582 25.766 -5.578 1 98.88 281 SER B O 1
ATOM 5913 N N . PHE B 1 282 ? -8.234 24.375 -6.117 1 98.88 282 PHE B N 1
ATOM 5914 C CA . PHE B 1 282 ? -8.539 25.062 -7.363 1 98.88 282 PHE B CA 1
ATOM 5915 C C . PHE B 1 282 ? -9.961 24.766 -7.816 1 98.88 282 PHE B C 1
ATOM 5917 O O . PHE B 1 282 ? -10.555 23.766 -7.387 1 98.88 282 PHE B O 1
ATOM 5924 N N . PRO B 1 283 ? -10.555 25.688 -8.633 1 98.62 283 PRO B N 1
ATOM 5925 C CA . PRO B 1 283 ? -11.875 25.391 -9.195 1 98.62 283 PRO B CA 1
ATOM 5926 C C . PRO B 1 283 ? -11.828 24.281 -10.258 1 98.62 283 PRO B C 1
ATOM 5928 O O . PRO B 1 283 ? -11.062 24.375 -11.219 1 98.62 283 PRO B O 1
ATOM 5931 N N . VAL B 1 284 ? -12.641 23.297 -10.203 1 98.06 284 VAL B N 1
ATOM 5932 C CA . VAL B 1 284 ? -12.523 22.078 -11.008 1 98.06 284 VAL B CA 1
ATOM 5933 C C . VAL B 1 284 ? -12.703 22.422 -12.484 1 98.06 284 VAL B C 1
ATOM 5935 O O . VAL B 1 284 ? -12.258 21.672 -13.359 1 98.06 284 VAL B O 1
ATOM 5938 N N . ASN B 1 285 ? -13.43 23.531 -12.773 1 97.94 285 ASN B N 1
ATOM 5939 C CA . ASN B 1 285 ? -13.664 23.859 -14.18 1 97.94 285 ASN B CA 1
ATOM 5940 C C . ASN B 1 285 ? -12.648 24.875 -14.695 1 97.94 285 ASN B C 1
ATOM 5942 O O . ASN B 1 285 ? -12.766 25.359 -15.828 1 97.94 285 ASN B O 1
ATOM 5946 N N . GLY B 1 286 ? -11.703 25.375 -13.852 1 98.25 286 GLY B N 1
ATOM 5947 C CA . GLY B 1 286 ? -10.578 26.172 -14.32 1 98.25 286 GLY B CA 1
ATOM 5948 C C . GLY B 1 286 ? -10.766 27.656 -14.102 1 98.25 286 GLY B C 1
ATOM 5949 O O . GLY B 1 286 ? -9.852 28.453 -14.359 1 98.25 286 GLY B O 1
ATOM 5950 N N . LYS B 1 287 ? -11.938 28.062 -13.586 1 98.19 287 LYS B N 1
ATOM 5951 C CA . LYS B 1 287 ? -12.211 29.469 -13.336 1 98.19 287 LYS B CA 1
ATOM 5952 C C . LYS B 1 287 ? -12.852 29.672 -11.969 1 98.19 287 LYS B C 1
ATOM 5954 O O . LYS B 1 287 ? -13.906 29.109 -11.68 1 98.19 287 LYS B O 1
ATOM 5959 N N . PHE B 1 288 ? -12.273 30.547 -11.203 1 98.5 288 PHE B N 1
ATOM 5960 C CA . PHE B 1 288 ? -12.812 30.828 -9.883 1 98.5 288 PHE B CA 1
ATOM 5961 C C . PHE B 1 288 ? -14.047 31.719 -9.984 1 98.5 288 PHE B C 1
ATOM 5963 O O . PHE B 1 288 ? -14.094 32.656 -10.789 1 98.5 288 PHE B O 1
ATOM 5970 N N . THR B 1 289 ? -15.086 31.391 -9.203 1 97.62 289 THR B N 1
ATOM 5971 C CA . THR B 1 289 ? -16.125 32.375 -8.922 1 97.62 289 THR B CA 1
ATOM 5972 C C . THR B 1 289 ? -15.633 33.406 -7.914 1 97.62 289 THR B C 1
ATOM 5974 O O . THR B 1 289 ? -14.594 33.219 -7.281 1 97.62 289 THR B O 1
ATOM 5977 N N . GLU B 1 290 ? -16.359 34.469 -7.73 1 97.12 290 GLU B N 1
ATOM 5978 C CA . GLU B 1 290 ? -15.961 35.5 -6.766 1 97.12 290 GLU B CA 1
ATOM 5979 C C . GLU B 1 290 ? -15.938 34.938 -5.344 1 97.12 290 GLU B C 1
ATOM 5981 O O . GLU B 1 290 ? -15.031 35.219 -4.566 1 97.12 290 GLU B O 1
ATOM 5986 N N . ALA B 1 291 ? -16.938 34.156 -5.016 1 96.5 291 ALA B N 1
ATOM 5987 C CA . ALA B 1 291 ? -17 33.531 -3.693 1 96.5 291 ALA B CA 1
ATOM 5988 C C . ALA B 1 291 ? -15.805 32.625 -3.459 1 96.5 291 ALA B C 1
ATOM 5990 O O . ALA B 1 291 ? -15.203 32.625 -2.381 1 96.5 291 ALA B O 1
ATOM 5991 N N . GLN B 1 292 ? -15.477 31.812 -4.438 1 98.06 292 GLN B N 1
ATOM 5992 C CA . GLN B 1 292 ? -14.336 30.906 -4.348 1 98.06 292 GLN B CA 1
ATOM 5993 C C . GLN B 1 292 ? -13.031 31.688 -4.207 1 98.06 292 GLN B C 1
ATOM 5995 O O . GLN B 1 292 ? -12.18 31.344 -3.385 1 98.06 292 GLN B O 1
ATOM 6000 N N . LYS B 1 293 ? -12.898 32.75 -4.949 1 98 293 LYS B N 1
ATOM 6001 C CA . LYS B 1 293 ? -11.711 33.594 -4.91 1 98 293 LYS B CA 1
ATOM 6002 C C . LYS B 1 293 ? -11.516 34.188 -3.523 1 98 293 LYS B C 1
ATOM 6004 O O . LYS B 1 293 ? -10.391 34.312 -3.041 1 98 293 LYS B O 1
ATOM 6009 N N . THR B 1 294 ? -12.617 34.594 -3.002 1 97.88 294 THR B N 1
ATOM 6010 C CA . THR B 1 294 ? -12.578 35.25 -1.69 1 97.88 294 THR B CA 1
ATOM 6011 C C . THR B 1 294 ? -11.93 34.312 -0.66 1 97.88 294 THR B C 1
ATOM 6013 O O . THR B 1 294 ? -11.008 34.719 0.048 1 97.88 294 THR B O 1
ATOM 6016 N N . ILE B 1 295 ? -12.383 33.125 -0.619 1 98.75 295 ILE B N 1
ATOM 6017 C CA . ILE B 1 295 ? -11.867 32.188 0.37 1 98.75 295 ILE B CA 1
ATOM 6018 C C . ILE B 1 295 ? -10.445 31.75 -0.006 1 98.75 295 ILE B C 1
ATOM 6020 O O . ILE B 1 295 ? -9.57 31.688 0.854 1 98.75 295 ILE B O 1
ATOM 6024 N N . TYR B 1 296 ? -10.219 31.469 -1.297 1 98.88 296 TYR B N 1
ATOM 6025 C CA . TYR B 1 296 ? -8.891 31.062 -1.739 1 98.88 296 TYR B CA 1
ATOM 6026 C C . TYR B 1 296 ? -7.852 32.125 -1.376 1 98.88 296 TYR B C 1
ATOM 6028 O O . TYR B 1 296 ? -6.805 31.797 -0.812 1 98.88 296 TYR B O 1
ATOM 6036 N N . ASN B 1 297 ? -8.141 33.312 -1.68 1 98.88 297 ASN B N 1
ATOM 6037 C CA . ASN B 1 297 ? -7.191 34.406 -1.436 1 98.88 297 ASN B CA 1
ATOM 6038 C C . ASN B 1 297 ? -6.98 34.656 0.058 1 98.88 297 ASN B C 1
ATOM 6040 O O . ASN B 1 297 ? -5.895 35.031 0.479 1 98.88 297 ASN B O 1
ATOM 6044 N N . ALA B 1 298 ? -8.055 34.5 0.866 1 98.94 298 ALA B N 1
ATOM 6045 C CA . ALA B 1 298 ? -7.883 34.562 2.314 1 98.94 298 ALA B CA 1
ATOM 6046 C C . ALA B 1 298 ? -6.824 33.594 2.803 1 98.94 298 ALA B C 1
ATOM 6048 O O . ALA B 1 298 ? -5.926 33.969 3.559 1 98.94 298 ALA B O 1
ATOM 6049 N N . VAL B 1 299 ? -6.906 32.312 2.342 1 98.94 299 VAL B N 1
ATOM 6050 C CA . VAL B 1 299 ? -5.984 31.266 2.76 1 98.94 299 VAL B CA 1
ATOM 6051 C C . VAL B 1 299 ? -4.598 31.531 2.178 1 98.94 299 VAL B C 1
ATOM 6053 O O . VAL B 1 299 ? -3.588 31.344 2.859 1 98.94 299 VAL B O 1
ATOM 6056 N N . LEU B 1 300 ? -4.531 31.938 0.917 1 98.94 300 LEU B N 1
ATOM 6057 C CA . LEU B 1 300 ? -3.25 32.25 0.299 1 98.94 300 LEU B CA 1
ATOM 6058 C C . LEU B 1 300 ? -2.553 33.406 1.048 1 98.94 300 LEU B C 1
ATOM 6060 O O . LEU B 1 300 ? -1.344 33.344 1.28 1 98.94 300 LEU B O 1
ATOM 6064 N N . ASP B 1 301 ? -3.307 34.438 1.38 1 98.94 301 ASP B N 1
ATOM 6065 C CA . ASP B 1 301 ? -2.732 35.562 2.141 1 98.94 301 ASP B CA 1
ATOM 6066 C C . ASP B 1 301 ? -2.156 35.062 3.469 1 98.94 301 ASP B C 1
ATOM 6068 O O . ASP B 1 301 ? -1.061 35.469 3.863 1 98.94 301 ASP B O 1
ATOM 6072 N N . ALA B 1 302 ? -2.928 34.25 4.176 1 98.94 302 ALA B N 1
ATOM 6073 C CA . ALA B 1 302 ? -2.436 33.656 5.422 1 98.94 302 ALA B CA 1
ATOM 6074 C C . ALA B 1 302 ? -1.13 32.906 5.195 1 98.94 302 ALA B C 1
ATOM 6076 O O . ALA B 1 302 ? -0.16 33.094 5.934 1 98.94 302 ALA B O 1
ATOM 6077 N N . HIS B 1 303 ? -1.107 32.062 4.199 1 98.88 303 HIS B N 1
ATOM 6078 C CA . HIS B 1 303 ? 0.08 31.297 3.824 1 98.88 303 HIS B CA 1
ATOM 6079 C C . HIS B 1 303 ? 1.276 32.219 3.605 1 98.88 303 HIS B C 1
ATOM 6081 O O . HIS B 1 303 ? 2.346 32 4.176 1 98.88 303 HIS B O 1
ATOM 6087 N N . ASP B 1 304 ? 1.078 33.219 2.816 1 98.62 304 ASP B N 1
ATOM 6088 C CA . ASP B 1 304 ? 2.168 34.125 2.412 1 98.62 304 ASP B CA 1
ATOM 6089 C C . ASP B 1 304 ? 2.67 34.938 3.59 1 98.62 304 ASP B C 1
ATOM 6091 O O . ASP B 1 304 ? 3.867 35.219 3.707 1 98.62 304 ASP B O 1
ATOM 6095 N N . ARG B 1 305 ? 1.79 35.438 4.414 1 98.75 305 ARG B N 1
ATOM 6096 C CA . ARG B 1 305 ? 2.199 36.219 5.582 1 98.75 305 ARG B CA 1
ATOM 6097 C C . ARG B 1 305 ? 3.051 35.375 6.527 1 98.75 305 ARG B C 1
ATOM 6099 O O . ARG B 1 305 ? 4.027 35.875 7.094 1 98.75 305 ARG B O 1
ATOM 6106 N N . VAL B 1 306 ? 2.656 34.125 6.734 1 98.81 306 VAL B N 1
ATOM 6107 C CA . VAL B 1 306 ? 3.451 33.219 7.57 1 98.81 306 VAL B CA 1
ATOM 6108 C C . VAL B 1 306 ? 4.836 33.031 6.957 1 98.81 306 VAL B C 1
ATOM 6110 O O . VAL B 1 306 ? 5.848 33.125 7.652 1 98.81 306 VAL B O 1
ATOM 6113 N N . MET B 1 307 ? 4.891 32.812 5.637 1 98.25 307 MET B N 1
ATOM 6114 C CA . MET B 1 307 ? 6.16 32.625 4.93 1 98.25 307 MET B CA 1
ATOM 6115 C C . MET B 1 307 ? 7.078 33.844 5.156 1 98.25 307 MET B C 1
ATOM 6117 O O . MET B 1 307 ? 8.281 33.688 5.348 1 98.25 307 MET B O 1
ATOM 6121 N N . ARG B 1 308 ? 6.531 34.969 5.199 1 98.31 308 ARG B N 1
ATOM 6122 C CA . ARG B 1 308 ? 7.312 36.219 5.297 1 98.31 308 ARG B CA 1
ATOM 6123 C C . ARG B 1 308 ? 7.688 36.5 6.742 1 98.31 308 ARG B C 1
ATOM 6125 O O . ARG B 1 308 ? 8.547 37.344 7.008 1 98.31 308 ARG B O 1
ATOM 6132 N N . ALA B 1 309 ? 7.094 35.812 7.645 1 98.5 309 ALA B N 1
ATOM 6133 C CA . ALA B 1 309 ? 7.359 36.062 9.055 1 98.5 309 ALA B CA 1
ATOM 6134 C C . ALA B 1 309 ? 8.289 35 9.633 1 98.5 309 ALA B C 1
ATOM 6136 O O . ALA B 1 309 ? 8.961 35.25 10.641 1 98.5 309 ALA B O 1
ATOM 6137 N N . MET B 1 310 ? 8.352 33.875 9.055 1 98.38 310 MET B N 1
ATOM 6138 C CA . MET B 1 310 ? 9.086 32.719 9.578 1 98.38 310 MET B CA 1
ATOM 6139 C C . MET B 1 310 ? 10.586 32.969 9.523 1 98.38 310 MET B C 1
ATOM 6141 O O . MET B 1 310 ? 11.133 33.281 8.461 1 98.38 310 MET B O 1
ATOM 6145 N N . LYS B 1 311 ? 11.258 32.781 10.562 1 98.25 311 LYS B N 1
ATOM 6146 C CA . LYS B 1 311 ? 12.703 32.844 10.773 1 98.25 311 LYS B CA 1
ATOM 6147 C C . LYS B 1 311 ? 13.086 32.281 12.141 1 98.25 311 LYS B C 1
ATOM 6149 O O . LYS B 1 311 ? 12.227 32.125 13.008 1 98.25 311 LYS B O 1
ATOM 6154 N N . PRO B 1 312 ? 14.352 31.891 12.328 1 98.38 312 PRO B N 1
ATOM 6155 C CA . PRO B 1 312 ? 14.75 31.391 13.641 1 98.38 312 PRO B CA 1
ATOM 6156 C C . PRO B 1 312 ? 14.359 32.344 14.781 1 98.38 312 PRO B C 1
ATOM 6158 O O . PRO B 1 312 ? 14.508 33.562 14.656 1 98.38 312 PRO B O 1
ATOM 6161 N N . GLY B 1 313 ? 13.828 31.734 15.812 1 97.81 313 GLY B N 1
ATOM 6162 C CA . GLY B 1 313 ? 13.453 32.531 16.984 1 97.81 313 GLY B CA 1
ATOM 6163 C C . GLY B 1 313 ? 11.961 32.75 17.094 1 97.81 313 GLY B C 1
ATOM 6164 O O . GLY B 1 313 ? 11.453 33.062 18.172 1 97.81 313 GLY B O 1
ATOM 6165 N N . VAL B 1 314 ? 11.266 32.688 16 1 97.5 314 VAL B N 1
ATOM 6166 C CA . VAL B 1 314 ? 9.82 32.875 16 1 97.5 314 VAL B CA 1
ATOM 6167 C C . VAL B 1 314 ? 9.125 31.656 16.609 1 97.5 314 VAL B C 1
ATOM 6169 O O . VAL B 1 314 ? 9.555 30.531 16.391 1 97.5 314 VAL B O 1
ATOM 6172 N N . GLU B 1 315 ? 8.102 31.922 17.375 1 97.62 315 GLU B N 1
ATOM 6173 C CA . GLU B 1 315 ? 7.309 30.844 17.953 1 97.62 315 GLU B CA 1
ATOM 6174 C C . GLU B 1 315 ? 6.262 30.312 16.984 1 97.62 315 GLU B C 1
ATOM 6176 O O . GLU B 1 315 ? 5.531 31.109 16.375 1 97.62 315 GLU B O 1
ATOM 6181 N N . TRP B 1 316 ? 6.152 29 16.859 1 98.44 316 TRP B N 1
ATOM 6182 C CA . TRP B 1 316 ? 5.238 28.406 15.898 1 98.44 316 TRP B CA 1
ATOM 6183 C C . TRP B 1 316 ? 3.791 28.766 16.219 1 98.44 316 TRP B C 1
ATOM 6185 O O . TRP B 1 316 ? 2.99 29 15.312 1 98.44 316 TRP B O 1
ATOM 6195 N N . VAL B 1 317 ? 3.424 28.812 17.5 1 98.38 317 VAL B N 1
ATOM 6196 C CA . VAL B 1 317 ? 2.068 29.172 17.906 1 98.38 317 VAL B CA 1
ATOM 6197 C C . VAL B 1 317 ? 1.724 30.562 17.391 1 98.38 317 VAL B C 1
ATOM 6199 O O . VAL B 1 317 ? 0.602 30.797 16.938 1 98.38 317 VAL B O 1
ATOM 6202 N N . ASP B 1 318 ? 2.709 31.484 17.453 1 98.38 318 ASP B N 1
ATOM 6203 C CA . ASP B 1 318 ? 2.49 32.844 16.938 1 98.38 318 ASP B CA 1
ATOM 6204 C C . ASP B 1 318 ? 2.227 32.812 15.43 1 98.38 318 ASP B C 1
ATOM 6206 O O . ASP B 1 318 ? 1.445 33.625 14.922 1 98.38 318 ASP B O 1
ATOM 6210 N N . MET B 1 319 ? 2.949 31.969 14.742 1 98.69 319 MET B N 1
ATOM 6211 C CA . MET B 1 319 ? 2.729 31.828 13.305 1 98.69 319 MET B CA 1
ATOM 6212 C C . MET B 1 319 ? 1.318 31.312 13.016 1 98.69 319 MET B C 1
ATOM 6214 O O . MET B 1 319 ? 0.668 31.781 12.078 1 98.69 319 MET B O 1
ATOM 6218 N N . HIS B 1 320 ? 0.82 30.359 13.789 1 98.81 320 HIS B N 1
ATOM 6219 C CA . HIS B 1 320 ? -0.543 29.859 13.641 1 98.81 320 HIS B CA 1
ATOM 6220 C C . HIS B 1 320 ? -1.562 30.969 13.883 1 98.81 320 HIS B C 1
ATOM 6222 O O . HIS B 1 320 ? -2.516 31.125 13.117 1 98.81 320 HIS B O 1
ATOM 6228 N N . LEU B 1 321 ? -1.346 31.719 14.945 1 98.69 321 LEU B N 1
ATOM 6229 C CA . LEU B 1 321 ? -2.246 32.812 15.266 1 98.69 321 LEU B CA 1
ATOM 6230 C C . LEU B 1 321 ? -2.236 33.875 14.164 1 98.69 321 LEU B C 1
ATOM 6232 O O . LEU B 1 321 ? -3.277 34.438 13.836 1 98.69 321 LEU B O 1
ATOM 6236 N N . LEU B 1 322 ? -1.043 34.125 13.617 1 98.81 322 LEU B N 1
ATOM 6237 C CA . LEU B 1 322 ? -0.943 35.031 12.484 1 98.81 322 LEU B CA 1
ATOM 6238 C C . LEU B 1 322 ? -1.81 34.562 11.32 1 98.81 322 LEU B C 1
ATOM 6240 O O . LEU B 1 322 ? -2.531 35.375 10.711 1 98.81 322 LEU B O 1
ATOM 6244 N N . ALA B 1 323 ? -1.772 33.312 11.031 1 98.88 323 ALA B N 1
ATOM 6245 C CA . ALA B 1 323 ? -2.514 32.719 9.914 1 98.88 323 ALA B CA 1
ATOM 6246 C C . ALA B 1 323 ? -4.02 32.844 10.141 1 98.88 323 ALA B C 1
ATOM 6248 O O . ALA B 1 323 ? -4.75 33.312 9.281 1 98.88 323 ALA B O 1
ATOM 6249 N N . ILE B 1 324 ? -4.52 32.406 11.312 1 98.81 324 ILE B N 1
ATOM 6250 C CA . ILE B 1 324 ? -5.961 32.375 11.531 1 98.81 324 ILE B CA 1
ATOM 6251 C C . ILE B 1 324 ? -6.477 33.812 11.688 1 98.81 324 ILE B C 1
ATOM 6253 O O . ILE B 1 324 ? -7.602 34.125 11.281 1 98.81 324 ILE B O 1
ATOM 6257 N N . ARG B 1 325 ? -5.688 34.688 12.258 1 98.81 325 ARG B N 1
ATOM 6258 C CA . ARG B 1 325 ? -6.066 36.094 12.305 1 98.81 325 ARG B CA 1
ATOM 6259 C C . ARG B 1 325 ? -6.242 36.688 10.906 1 98.81 325 ARG B C 1
ATOM 6261 O O . ARG B 1 325 ? -7.203 37.406 10.633 1 98.81 325 ARG B O 1
ATOM 6268 N N . THR B 1 326 ? -5.297 36.406 10.047 1 98.88 326 THR B N 1
ATOM 6269 C CA . THR B 1 326 ? -5.352 36.875 8.664 1 98.88 326 THR B CA 1
ATOM 6270 C C . THR B 1 326 ? -6.613 36.375 7.973 1 98.88 326 THR B C 1
ATOM 6272 O O . THR B 1 326 ? -7.348 37.156 7.359 1 98.88 326 THR B O 1
ATOM 6275 N N . THR B 1 327 ? -6.891 35.094 8.047 1 98.88 327 THR B N 1
ATOM 6276 C CA . THR B 1 327 ? -8.086 34.5 7.438 1 98.88 327 THR B CA 1
ATOM 6277 C C . THR B 1 327 ? -9.344 35.125 8.039 1 98.88 327 THR B C 1
ATOM 6279 O O . THR B 1 327 ? -10.297 35.438 7.316 1 98.88 327 THR B O 1
ATOM 6282 N N . CYS B 1 328 ? -9.344 35.281 9.336 1 98.81 328 CYS B N 1
ATOM 6283 C CA . CYS B 1 328 ? -10.477 35.875 10.039 1 98.81 328 CYS B CA 1
ATOM 6284 C C . CYS B 1 328 ? -10.781 37.281 9.5 1 98.81 328 CYS B C 1
ATOM 6286 O O . CYS B 1 328 ? -11.945 37.594 9.266 1 98.81 328 CYS B O 1
ATOM 6288 N N . MET B 1 329 ? -9.766 38.062 9.312 1 98.81 329 MET B N 1
ATOM 6289 C CA . MET B 1 329 ? -9.945 39.406 8.789 1 98.81 329 MET B CA 1
ATOM 6290 C C . MET B 1 329 ? -10.594 39.375 7.41 1 98.81 329 MET B C 1
ATOM 6292 O O . MET B 1 329 ? -11.461 40.188 7.109 1 98.81 329 MET B O 1
ATOM 6296 N N . HIS B 1 330 ? -10.156 38.469 6.59 1 98.75 330 HIS B N 1
ATOM 6297 C CA . HIS B 1 330 ? -10.75 38.344 5.27 1 98.75 330 HIS B CA 1
ATOM 6298 C C . HIS B 1 330 ? -12.219 37.938 5.371 1 98.75 330 HIS B C 1
ATOM 6300 O O . HIS B 1 330 ? -13.055 38.406 4.59 1 98.75 330 HIS B O 1
ATOM 6306 N N . LEU B 1 331 ? -12.547 37.031 6.293 1 98.75 331 LEU B N 1
ATOM 6307 C CA . LEU B 1 331 ? -13.922 36.594 6.457 1 98.75 331 LEU B CA 1
ATOM 6308 C C . LEU B 1 331 ? -14.812 37.719 6.957 1 98.75 331 LEU B C 1
ATOM 6310 O O . LEU B 1 331 ? -15.977 37.812 6.566 1 98.75 331 LEU B O 1
ATOM 6314 N N . ILE B 1 332 ? -14.273 38.562 7.84 1 98.69 332 ILE B N 1
ATOM 6315 C CA . ILE B 1 332 ? -14.984 39.75 8.281 1 98.69 332 ILE B CA 1
ATOM 6316 C C . ILE B 1 332 ? -15.25 40.656 7.086 1 98.69 332 ILE B C 1
ATOM 6318 O O . ILE B 1 332 ? -16.375 41.125 6.871 1 98.69 332 ILE B O 1
ATOM 6322 N N . ALA B 1 333 ? -14.234 40.938 6.328 1 98.5 333 ALA B N 1
ATOM 6323 C CA . ALA B 1 333 ? -14.344 41.812 5.172 1 98.5 333 ALA B CA 1
ATOM 6324 C C . ALA B 1 333 ? -15.359 41.281 4.168 1 98.5 333 ALA B C 1
ATOM 6326 O O . ALA B 1 333 ? -16.062 42.062 3.508 1 98.5 333 ALA B O 1
ATOM 6327 N N . ALA B 1 334 ? -15.469 40 4.039 1 98 334 ALA B N 1
ATOM 6328 C CA . ALA B 1 334 ? -16.375 39.375 3.092 1 98 334 ALA B CA 1
ATOM 6329 C C . ALA B 1 334 ? -17.797 39.312 3.652 1 98 334 ALA B C 1
ATOM 6331 O O . ALA B 1 334 ? -18.734 38.906 2.953 1 98 334 ALA B O 1
ATOM 6332 N N . GLY B 1 335 ? -17.969 39.625 4.898 1 98.06 335 GLY B N 1
ATOM 6333 C CA . GLY B 1 335 ? -19.281 39.625 5.527 1 98.06 335 GLY B CA 1
ATOM 6334 C C . GLY B 1 335 ? -19.719 38.281 6.02 1 98.06 335 GLY B C 1
ATOM 6335 O O . GLY B 1 335 ? -20.891 38.062 6.344 1 98.06 335 GLY B O 1
ATOM 6336 N N . ILE B 1 336 ? -18.859 37.344 6.047 1 98.38 336 ILE B N 1
ATOM 6337 C CA . ILE B 1 336 ? -19.156 36 6.523 1 98.38 336 ILE B CA 1
ATOM 6338 C C . ILE B 1 336 ? -19.188 35.969 8.055 1 98.38 336 ILE B C 1
ATOM 6340 O O . ILE B 1 336 ? -20.031 35.344 8.664 1 98.38 336 ILE B O 1
ATOM 6344 N N . LEU B 1 337 ? -18.25 36.688 8.633 1 98.56 337 LEU B N 1
ATOM 6345 C CA . LEU B 1 337 ? -18.188 36.906 10.078 1 98.56 337 LEU B CA 1
ATOM 6346 C C . LEU B 1 337 ? -18.5 38.344 10.438 1 98.56 337 LEU B C 1
ATOM 6348 O O . LEU B 1 337 ? -18.25 39.25 9.641 1 98.56 337 LEU B O 1
ATOM 6352 N N . LYS B 1 338 ? -19 38.469 11.656 1 98 338 LYS B N 1
ATOM 6353 C CA . LYS B 1 338 ? -19.359 39.781 12.188 1 98 338 LYS B CA 1
ATOM 6354 C C . LYS B 1 338 ? -18.594 40.062 13.484 1 98 338 LYS B C 1
ATOM 6356 O O . LYS B 1 338 ? -18.422 39.188 14.312 1 98 338 LYS B O 1
ATOM 6361 N N . GLY B 1 339 ? -18.25 41.344 13.617 1 97.19 339 GLY B N 1
ATOM 6362 C CA . GLY B 1 339 ? -17.562 41.75 14.828 1 97.19 339 GLY B CA 1
ATOM 6363 C C . GLY B 1 339 ? -16.141 42.219 14.578 1 97.19 339 GLY B C 1
ATOM 6364 O O . GLY B 1 339 ? -15.719 42.312 13.43 1 97.19 339 GLY B O 1
ATOM 6365 N N . ASP B 1 340 ? -15.453 42.531 15.648 1 97.44 340 ASP B N 1
ATOM 6366 C CA . ASP B 1 340 ? -14.078 43 15.5 1 97.44 340 ASP B CA 1
ATOM 6367 C C . ASP B 1 340 ? -13.086 41.844 15.672 1 97.44 340 ASP B C 1
ATOM 6369 O O . ASP B 1 340 ? -13.359 40.875 16.391 1 97.44 340 ASP B O 1
ATOM 6373 N N . ILE B 1 341 ? -11.938 42.031 15.086 1 98.31 341 ILE B N 1
ATOM 6374 C CA . ILE B 1 341 ? -10.938 41 14.969 1 98.31 341 ILE B CA 1
ATOM 6375 C C . ILE B 1 341 ? -10.492 40.531 16.359 1 98.31 341 ILE B C 1
ATOM 6377 O O . ILE B 1 341 ? -10.312 39.344 16.594 1 98.31 341 ILE B O 1
ATOM 6381 N N . GLU B 1 342 ? -10.344 41.406 17.344 1 98.31 342 GLU B N 1
ATOM 6382 C CA . GLU B 1 342 ? -9.867 41.031 18.672 1 98.31 342 GLU B CA 1
ATOM 6383 C C . GLU B 1 342 ? -10.891 40.188 19.406 1 98.31 342 GLU B C 1
ATOM 6385 O O . GLU B 1 342 ? -10.516 39.219 20.094 1 98.31 342 GLU B O 1
ATOM 6390 N N . THR B 1 343 ? -12.109 40.531 19.281 1 98.25 343 THR B N 1
ATOM 6391 C CA . THR B 1 343 ? -13.18 39.781 19.922 1 98.25 343 THR B CA 1
ATOM 6392 C C . THR B 1 343 ? -13.25 38.375 19.344 1 98.25 343 THR B C 1
ATOM 6394 O O . THR B 1 343 ? -13.359 37.375 20.094 1 98.25 343 THR B O 1
ATOM 6397 N N . LEU B 1 344 ? -13.195 38.281 18.031 1 98.5 344 LEU B N 1
ATOM 6398 C CA . LEU B 1 344 ? -13.312 37 17.375 1 98.5 344 LEU B CA 1
ATOM 6399 C C . LEU B 1 344 ? -12.133 36.094 17.719 1 98.5 344 LEU B C 1
ATOM 6401 O O . LEU B 1 344 ? -12.297 34.906 17.922 1 98.5 344 LEU B O 1
ATOM 6405 N N . MET B 1 345 ? -10.938 36.688 17.766 1 98.19 345 MET B N 1
ATOM 6406 C CA . MET B 1 345 ? -9.758 35.906 18.156 1 98.19 345 MET B CA 1
ATOM 6407 C C . MET B 1 345 ? -9.867 35.438 19.609 1 98.19 345 MET B C 1
ATOM 6409 O O . MET B 1 345 ? -9.516 34.312 19.938 1 98.19 345 MET B O 1
ATOM 6413 N N . ALA B 1 346 ? -10.32 36.312 20.516 1 97.75 346 ALA B N 1
ATOM 6414 C CA . ALA B 1 346 ? -10.477 35.969 21.922 1 97.75 346 ALA B CA 1
ATOM 6415 C C . ALA B 1 346 ? -11.484 34.844 22.125 1 97.75 346 ALA B C 1
ATOM 6417 O O . ALA B 1 346 ? -11.312 34 23.016 1 97.75 346 ALA B O 1
ATOM 6418 N N . LYS B 1 347 ? -12.461 34.844 21.328 1 97.69 347 LYS B N 1
ATOM 6419 C CA . LYS B 1 347 ? -13.516 33.844 21.438 1 97.69 347 LYS B CA 1
ATOM 6420 C C . LYS B 1 347 ? -13.156 32.594 20.656 1 97.69 347 LYS B C 1
ATOM 6422 O O . LYS B 1 347 ? -13.945 31.641 20.578 1 97.69 347 LYS B O 1
ATOM 6427 N N . GLU B 1 348 ? -12.039 32.531 20 1 98 348 GLU B N 1
ATOM 6428 C CA . GLU B 1 348 ? -11.492 31.375 19.281 1 98 348 GLU B CA 1
ATOM 6429 C C . GLU B 1 348 ? -12.438 30.906 18.188 1 98 348 GLU B C 1
ATOM 6431 O O . GLU B 1 348 ? -12.672 29.703 18.031 1 98 348 GLU B O 1
ATOM 6436 N N . ILE B 1 349 ? -13.031 31.875 17.5 1 98.06 349 ILE B N 1
ATOM 6437 C CA . ILE B 1 349 ? -14.055 31.609 16.484 1 98.06 349 ILE B CA 1
ATOM 6438 C C . ILE B 1 349 ? -13.453 30.781 15.359 1 98.06 349 ILE B C 1
ATOM 6440 O O . ILE B 1 349 ? -14.133 29.922 14.773 1 98.06 349 ILE B O 1
ATOM 6444 N N . MET B 1 350 ? -12.195 30.906 15.094 1 98.25 350 MET B N 1
ATOM 6445 C CA . MET B 1 350 ? -11.578 30.344 13.898 1 98.25 350 MET B CA 1
ATOM 6446 C C . MET B 1 350 ? -11.398 28.828 14.039 1 98.25 350 MET B C 1
ATOM 6448 O O . MET B 1 350 ? -11.117 28.141 13.062 1 98.25 350 MET B O 1
ATOM 6452 N N . GLN B 1 351 ? -11.633 28.219 15.273 1 97.12 351 GLN B N 1
ATOM 6453 C CA . GLN B 1 351 ? -11.609 26.766 15.453 1 97.12 351 GLN B CA 1
ATOM 6454 C C . GLN B 1 351 ? -12.648 26.094 14.562 1 97.12 351 GLN B C 1
ATOM 6456 O O . GLN B 1 351 ? -12.508 24.922 14.227 1 97.12 351 GLN B O 1
ATOM 6461 N N . TYR B 1 352 ? -13.672 26.844 14.156 1 96.75 352 TYR B N 1
ATOM 6462 C CA . TYR B 1 352 ? -14.781 26.281 13.391 1 96.75 352 TYR B CA 1
ATOM 6463 C C . TYR B 1 352 ? -14.5 26.359 11.898 1 96.75 352 TYR B C 1
ATOM 6465 O O . TYR B 1 352 ? -15.195 25.719 11.102 1 96.75 352 TYR B O 1
ATOM 6473 N N . PHE B 1 353 ? -13.461 27.156 11.492 1 97.88 353 PHE B N 1
ATOM 6474 C CA . PHE B 1 353 ? -13.164 27.344 10.078 1 97.88 353 PHE B CA 1
ATOM 6475 C C . PHE B 1 353 ? -11.805 26.75 9.727 1 97.88 353 PHE B C 1
ATOM 6477 O O . PHE B 1 353 ? -11.523 26.469 8.562 1 97.88 353 PHE B O 1
ATOM 6484 N N . GLN B 1 354 ? -10.938 26.578 10.633 1 97.62 354 GLN B N 1
ATOM 6485 C CA . GLN B 1 354 ? -9.68 25.828 10.523 1 97.62 354 GLN B CA 1
ATOM 6486 C C . GLN B 1 354 ? -9.477 24.922 11.727 1 97.62 354 GLN B C 1
ATOM 6488 O O . GLN B 1 354 ? -8.75 25.266 12.664 1 97.62 354 GLN B O 1
ATOM 6493 N N . PRO B 1 355 ? -9.953 23.766 11.648 1 95.25 355 PRO B N 1
ATOM 6494 C CA . PRO B 1 355 ? -9.906 22.891 12.82 1 95.25 355 PRO B CA 1
ATOM 6495 C C . PRO B 1 355 ? -8.562 22.172 12.977 1 95.25 355 PRO B C 1
ATOM 6497 O O . PRO B 1 355 ? -8.367 21.422 13.93 1 95.25 355 PRO B O 1
ATOM 6500 N N . HIS B 1 356 ? -7.676 22.312 12.062 1 96.12 356 HIS B N 1
ATOM 6501 C CA . HIS B 1 356 ? -6.359 21.688 12.141 1 96.12 356 HIS B CA 1
ATOM 6502 C C . HIS B 1 356 ? -5.273 22.734 12.383 1 96.12 356 HIS B C 1
ATOM 6504 O O . HIS B 1 356 ? -5.543 23.938 12.352 1 96.12 356 HIS B O 1
ATOM 6510 N N . GLY B 1 357 ? -4.059 22.328 12.703 1 97.56 357 GLY B N 1
ATOM 6511 C CA . GLY B 1 357 ? -2.928 23.203 12.93 1 97.56 357 GLY B CA 1
ATOM 6512 C C . GLY B 1 357 ? -2.352 23.781 11.648 1 97.56 357 GLY B C 1
ATOM 6513 O O . GLY B 1 357 ? -2.828 23.484 10.555 1 97.56 357 GLY B O 1
ATOM 6514 N N . LEU B 1 358 ? -1.36 24.641 11.797 1 98.56 358 LEU B N 1
ATOM 6515 C CA . LEU B 1 358 ? -0.791 25.406 10.695 1 98.56 358 LEU B CA 1
ATOM 6516 C C . LEU B 1 358 ? 0.155 24.547 9.867 1 98.56 358 LEU B C 1
ATOM 6518 O O . LEU B 1 358 ? 0.453 24.875 8.711 1 98.56 358 LEU B O 1
ATOM 6522 N N . GLY B 1 359 ? 0.665 23.5 10.516 1 98.12 359 GLY B N 1
ATOM 6523 C CA . GLY B 1 359 ? 1.615 22.641 9.836 1 98.12 359 GLY B CA 1
ATOM 6524 C C . GLY B 1 359 ? 2.279 21.641 10.758 1 98.12 359 GLY B C 1
ATOM 6525 O O . GLY B 1 359 ? 1.749 21.328 11.828 1 98.12 359 GLY B O 1
ATOM 6526 N N . HIS B 1 360 ? 3.32 21.016 10.266 1 98.5 360 HIS B N 1
ATOM 6527 C CA . HIS B 1 360 ? 4.016 19.953 10.992 1 98.5 360 HIS B CA 1
ATOM 6528 C C . HIS B 1 360 ? 5.434 19.766 10.461 1 98.5 360 HIS B C 1
ATOM 6530 O O . HIS B 1 360 ? 5.754 20.219 9.359 1 98.5 360 HIS B O 1
ATOM 6536 N N . LEU B 1 361 ? 6.258 19.141 11.328 1 98.56 361 LEU B N 1
ATOM 6537 C CA . LEU B 1 361 ? 7.562 18.703 10.852 1 98.56 361 LEU B CA 1
ATOM 6538 C C . LEU B 1 361 ? 7.418 17.609 9.797 1 98.56 361 LEU B C 1
ATOM 6540 O O . LEU B 1 361 ? 6.488 16.812 9.859 1 98.56 361 LEU B O 1
ATOM 6544 N N . ILE B 1 362 ? 8.297 17.641 8.836 1 98.69 362 ILE B N 1
ATOM 6545 C CA . ILE B 1 362 ? 8.289 16.656 7.758 1 98.69 362 ILE B CA 1
ATOM 6546 C C . ILE B 1 362 ? 9.719 16.25 7.41 1 98.69 362 ILE B C 1
ATOM 6548 O O . ILE B 1 362 ? 10.656 17.016 7.641 1 98.69 362 ILE B O 1
ATOM 6552 N N . GLY B 1 363 ? 9.984 15.055 6.992 1 98.19 363 GLY B N 1
ATOM 6553 C CA . GLY B 1 363 ? 11.242 14.438 6.609 1 98.19 363 GLY B CA 1
ATOM 6554 C C . GLY B 1 363 ? 11.078 13.031 6.074 1 98.19 363 GLY B C 1
ATOM 6555 O O . GLY B 1 363 ? 10.602 12.836 4.953 1 98.19 363 GLY B O 1
ATOM 6556 N N . ILE B 1 364 ? 11.391 12.062 6.941 1 98 364 ILE B N 1
ATOM 6557 C CA . ILE B 1 364 ? 11.188 10.664 6.562 1 98 364 ILE B CA 1
ATOM 6558 C C . ILE B 1 364 ? 9.719 10.297 6.734 1 98 364 ILE B C 1
ATOM 6560 O O . ILE B 1 364 ? 9.156 9.547 5.926 1 98 364 ILE B O 1
ATOM 6564 N N . ASP B 1 365 ? 9.102 10.82 7.766 1 97.81 365 ASP B N 1
ATOM 6565 C CA . ASP B 1 365 ? 7.652 10.695 7.938 1 97.81 365 ASP B CA 1
ATOM 6566 C C . ASP B 1 365 ? 6.938 11.969 7.492 1 97.81 365 ASP B C 1
ATOM 6568 O O . ASP B 1 365 ? 7.5 13.062 7.562 1 97.81 365 ASP B O 1
ATOM 6572 N N . VAL B 1 366 ? 5.703 11.828 6.996 1 98.12 366 VAL B N 1
ATOM 6573 C CA . VAL B 1 366 ? 4.934 13.008 6.621 1 98.12 366 VAL B CA 1
ATOM 6574 C C . VAL B 1 366 ? 4.723 13.898 7.844 1 98.12 366 VAL B C 1
ATOM 6576 O O . VAL B 1 366 ? 4.922 15.109 7.781 1 98.12 366 VAL B O 1
ATOM 6579 N N . HIS B 1 367 ? 4.238 13.305 8.875 1 98.12 367 HIS B N 1
ATOM 6580 C CA . HIS B 1 367 ? 4.312 13.93 10.195 1 98.12 367 HIS B CA 1
ATOM 6581 C C . HIS B 1 367 ? 5.512 13.406 10.984 1 98.12 367 HIS B C 1
ATOM 6583 O O . HIS B 1 367 ? 5.418 12.375 11.648 1 98.12 367 HIS B O 1
ATOM 6589 N N . ASP B 1 368 ? 6.598 14.102 10.844 1 97.31 368 ASP B N 1
ATOM 6590 C CA . ASP B 1 368 ? 7.883 13.609 11.328 1 97.31 368 ASP B CA 1
ATOM 6591 C C . ASP B 1 368 ? 8.023 13.836 12.836 1 97.31 368 ASP B C 1
ATOM 6593 O O . ASP B 1 368 ? 7.176 14.484 13.453 1 97.31 368 ASP B O 1
ATOM 6597 N N . VAL B 1 369 ? 9.062 13.359 13.43 1 94.75 369 VAL B N 1
ATOM 6598 C CA . VAL B 1 369 ? 9.305 13.32 14.875 1 94.75 369 VAL B CA 1
ATOM 6599 C C . VAL B 1 369 ? 9.672 14.711 15.375 1 94.75 369 VAL B C 1
ATOM 6601 O O . VAL B 1 369 ? 9.953 15.609 14.578 1 94.75 369 VAL B O 1
ATOM 6604 N N . GLY B 1 370 ? 9.539 14.906 16.688 1 95.12 370 GLY B N 1
ATOM 6605 C CA . GLY B 1 370 ? 10.117 16.078 17.328 1 95.12 370 GLY B CA 1
ATOM 6606 C C . GLY B 1 370 ? 9.109 17.188 17.562 1 95.12 370 GLY B C 1
ATOM 6607 O O . GLY B 1 370 ? 9.469 18.266 18.016 1 95.12 370 GLY B O 1
ATOM 6608 N N . GLY B 1 371 ? 7.797 16.922 17.203 1 96.5 371 GLY B N 1
ATOM 6609 C CA . GLY B 1 371 ? 6.789 17.938 17.422 1 96.5 371 GLY B CA 1
ATOM 6610 C C . GLY B 1 371 ? 6.68 18.359 18.875 1 96.5 371 GLY B C 1
ATOM 6611 O O . GLY B 1 371 ? 6.648 19.562 19.172 1 96.5 371 GLY B O 1
ATOM 6612 N N . TYR B 1 372 ? 6.625 17.438 19.719 1 96.94 372 TYR B N 1
ATOM 6613 C CA . TYR B 1 372 ? 6.578 17.656 21.156 1 96.94 372 TYR B CA 1
ATOM 6614 C C . TYR B 1 372 ? 7.613 16.797 21.875 1 96.94 372 TYR B C 1
ATOM 6616 O O . TYR B 1 372 ? 7.516 15.57 21.875 1 96.94 372 TYR B O 1
ATOM 6624 N N . MET B 1 373 ? 8.672 17.375 22.297 1 93.12 373 MET B N 1
ATOM 6625 C CA . MET B 1 373 ? 9.758 16.719 23 1 93.12 373 MET B CA 1
ATOM 6626 C C . MET B 1 373 ? 10.055 17.438 24.328 1 93.12 373 MET B C 1
ATOM 6628 O O . MET B 1 373 ? 9.641 18.578 24.516 1 93.12 373 MET B O 1
ATOM 6632 N N . GLU B 1 374 ? 10.75 16.688 25.172 1 89.62 374 GLU B N 1
ATOM 6633 C CA . GLU B 1 374 ? 11.211 17.344 26.391 1 89.62 374 GLU B CA 1
ATOM 6634 C C . GLU B 1 374 ? 12.008 18.594 26.094 1 89.62 374 GLU B C 1
ATOM 6636 O O . GLU B 1 374 ? 12.852 18.609 25.203 1 89.62 374 GLU B O 1
ATOM 6641 N N . GLY B 1 375 ? 11.695 19.547 26.734 1 89.19 375 GLY B N 1
ATOM 6642 C CA . GLY B 1 375 ? 12.406 20.797 26.531 1 89.19 375 GLY B CA 1
ATOM 6643 C C . GLY B 1 375 ? 11.727 21.703 25.531 1 89.19 375 GLY B C 1
ATOM 6644 O O . GLY B 1 375 ? 12.086 22.891 25.422 1 89.19 375 GLY B O 1
ATOM 6645 N N . CYS B 1 376 ? 10.797 21.219 24.812 1 92.88 376 CYS B N 1
ATOM 6646 C CA . CYS B 1 376 ? 10.023 22.016 23.859 1 92.88 376 CYS B CA 1
ATOM 6647 C C . CYS B 1 376 ? 8.695 22.438 24.484 1 92.88 376 CYS B C 1
ATOM 6649 O O . CYS B 1 376 ? 8.234 21.844 25.453 1 92.88 376 CYS B O 1
ATOM 6651 N N . PRO B 1 377 ? 8.172 23.531 23.922 1 95.81 377 PRO B N 1
ATOM 6652 C CA . PRO B 1 377 ? 6.883 23.969 24.453 1 95.81 377 PRO B CA 1
ATOM 6653 C C . PRO B 1 377 ? 5.82 22.875 24.391 1 95.81 377 PRO B C 1
ATOM 6655 O O . PRO B 1 377 ? 5.777 22.094 23.422 1 95.81 377 PRO B O 1
ATOM 6658 N N . GLU B 1 378 ? 4.98 22.859 25.359 1 96.12 378 GLU B N 1
ATOM 6659 C CA . GLU B 1 378 ? 3.877 21.891 25.391 1 96.12 378 GLU B CA 1
ATOM 6660 C C . GLU B 1 378 ? 2.787 22.281 24.406 1 96.12 378 GLU B C 1
ATOM 6662 O O . GLU B 1 378 ? 2.721 23.422 23.953 1 96.12 378 GLU B O 1
ATOM 6667 N N . ARG B 1 379 ? 1.983 21.375 24.062 1 96.44 379 ARG B N 1
ATOM 6668 C CA . ARG B 1 379 ? 0.853 21.641 23.172 1 96.44 379 ARG B CA 1
ATOM 6669 C C . ARG B 1 379 ? -0.111 22.641 23.797 1 96.44 379 ARG B C 1
ATOM 6671 O O . ARG B 1 379 ? -0.539 22.469 24.953 1 96.44 379 ARG B O 1
ATOM 6678 N N . PRO B 1 380 ? -0.444 23.656 23.062 1 97.38 380 PRO B N 1
ATOM 6679 C CA . PRO B 1 380 ? -1.412 24.609 23.609 1 97.38 380 PRO B CA 1
ATOM 6680 C C . PRO B 1 380 ? -2.768 23.969 23.906 1 97.38 380 PRO B C 1
ATOM 6682 O O . PRO B 1 380 ? -3.139 22.984 23.266 1 97.38 380 PRO B O 1
ATOM 6685 N N . THR B 1 381 ? -3.533 24.562 24.812 1 96.62 381 THR B N 1
ATOM 6686 C CA . THR B 1 381 ? -4.816 24 25.219 1 96.62 381 THR B CA 1
ATOM 6687 C C . THR B 1 381 ? -5.973 24.766 24.594 1 96.62 381 THR B C 1
ATOM 6689 O O . THR B 1 381 ? -7.098 24.281 24.547 1 96.62 381 THR B O 1
ATOM 6692 N N . LYS B 1 382 ? -5.695 26.031 24.172 1 96.5 382 LYS B N 1
ATOM 6693 C CA . LYS B 1 382 ? -6.742 26.812 23.531 1 96.5 382 LYS B CA 1
ATOM 6694 C C . LYS B 1 382 ? -7.344 26.062 22.344 1 96.5 382 LYS B C 1
ATOM 6696 O O . LYS B 1 382 ? -6.621 25.391 21.594 1 96.5 382 LYS B O 1
ATOM 6701 N N . LYS B 1 383 ? -8.641 26.188 22.094 1 94.81 383 LYS B N 1
ATOM 6702 C CA . LYS B 1 383 ? -9.391 25.375 21.141 1 94.81 383 LYS B CA 1
ATOM 6703 C C . LYS B 1 383 ? -8.961 25.672 19.703 1 94.81 383 LYS B C 1
ATOM 6705 O O . LYS B 1 383 ? -9.008 24.781 18.844 1 94.81 383 LYS B O 1
ATOM 6710 N N . ASP B 1 384 ? -8.539 26.891 19.438 1 96.19 384 ASP B N 1
ATOM 6711 C CA . ASP B 1 384 ? -8.141 27.234 18.078 1 96.19 384 ASP B CA 1
ATOM 6712 C C . ASP B 1 384 ? -6.676 26.891 17.828 1 96.19 384 ASP B C 1
ATOM 6714 O O . ASP B 1 384 ? -6.152 27.109 16.734 1 96.19 384 ASP B O 1
ATOM 6718 N N . CYS B 1 385 ? -5.902 26.344 18.891 1 97.12 385 CYS B N 1
ATOM 6719 C CA . CYS B 1 385 ? -4.484 26.047 18.734 1 97.12 385 CYS B CA 1
ATOM 6720 C C . CYS B 1 385 ? -4.16 24.641 19.188 1 97.12 385 CYS B C 1
ATOM 6722 O O . CYS B 1 385 ? -3.066 24.125 18.938 1 97.12 385 CYS B O 1
ATOM 6724 N N . CYS B 1 386 ? -5.059 23.953 19.812 1 96.44 386 CYS B N 1
ATOM 6725 C CA . CYS B 1 386 ? -4.781 22.719 20.516 1 96.44 386 CYS B CA 1
ATOM 6726 C C . CYS B 1 386 ? -4.543 21.562 19.547 1 96.44 386 CYS B C 1
ATOM 6728 O O . CYS B 1 386 ? -4.23 20.453 19.953 1 96.44 386 CYS B O 1
ATOM 6730 N N . ARG B 1 387 ? -4.672 21.797 18.281 1 95.56 387 ARG B N 1
ATOM 6731 C CA . ARG B 1 387 ? -4.438 20.75 17.281 1 95.56 387 ARG B CA 1
ATOM 6732 C C . ARG B 1 387 ? -3.1 20.953 16.578 1 95.56 387 ARG B C 1
ATOM 6734 O O . ARG B 1 387 ? -2.795 20.266 15.602 1 95.56 387 ARG B O 1
ATOM 6741 N N . LEU B 1 388 ? -2.324 21.906 17.047 1 98.19 388 LEU B N 1
ATOM 6742 C CA . LEU B 1 388 ? -0.976 22.094 16.516 1 98.19 388 LEU B CA 1
ATOM 6743 C C . LEU B 1 388 ? -0.144 20.828 16.703 1 98.19 388 LEU B C 1
ATOM 6745 O O . LEU B 1 388 ? -0.174 20.219 17.781 1 98.19 388 LEU B O 1
ATOM 6749 N N . ARG B 1 389 ? 0.615 20.453 15.68 1 97.88 389 ARG B N 1
ATOM 6750 C CA . ARG B 1 389 ? 1.451 19.266 15.75 1 97.88 389 ARG B CA 1
ATOM 6751 C C . ARG B 1 389 ? 2.848 19.594 16.25 1 97.88 389 ARG B C 1
ATOM 6753 O O . ARG B 1 389 ? 3.682 18.719 16.438 1 97.88 389 ARG B O 1
ATOM 6760 N N . THR B 1 390 ? 3.135 20.797 16.469 1 97.94 390 THR B N 1
ATOM 6761 C CA . THR B 1 390 ? 4.324 21.297 17.156 1 97.94 390 THR B CA 1
ATOM 6762 C C . THR B 1 390 ? 4.082 22.703 17.719 1 97.94 390 THR B C 1
ATOM 6764 O O . THR B 1 390 ? 3.209 23.422 17.234 1 97.94 390 THR B O 1
ATOM 6767 N N . ALA B 1 391 ? 4.746 23.062 18.719 1 97.69 391 ALA B N 1
ATOM 6768 C CA . ALA B 1 391 ? 4.73 24.391 19.297 1 97.69 391 ALA B CA 1
ATOM 6769 C C . ALA B 1 391 ? 6.148 24.953 19.438 1 97.69 391 ALA B C 1
ATOM 6771 O O . ALA B 1 391 ? 6.379 25.906 20.188 1 97.69 391 ALA B O 1
ATOM 6772 N N . ARG B 1 392 ? 6.984 24.406 18.672 1 96.56 392 ARG B N 1
ATOM 6773 C CA . ARG B 1 392 ? 8.406 24.703 18.797 1 96.56 392 ARG B CA 1
ATOM 6774 C C . ARG B 1 392 ? 8.711 26.141 18.391 1 96.56 392 ARG B C 1
ATOM 6776 O O . ARG B 1 392 ? 7.996 26.719 17.578 1 96.56 392 ARG B O 1
ATOM 6783 N N . THR B 1 393 ? 9.82 26.641 19.047 1 97.31 393 THR B N 1
ATOM 6784 C CA . THR B 1 393 ? 10.492 27.781 18.453 1 97.31 393 THR B CA 1
ATOM 6785 C C . THR B 1 393 ? 11.227 27.375 17.188 1 97.31 393 THR B C 1
ATOM 6787 O O . THR B 1 393 ? 11.977 26.406 17.172 1 97.31 393 THR B O 1
ATOM 6790 N N . ILE B 1 394 ? 10.977 28.109 16.156 1 97.69 394 ILE B N 1
ATOM 6791 C CA . ILE B 1 394 ? 11.547 27.781 14.852 1 97.69 394 ILE B CA 1
ATOM 6792 C C . ILE B 1 394 ? 13.062 27.953 14.898 1 97.69 394 ILE B C 1
ATOM 6794 O O . ILE B 1 394 ? 13.57 28.922 15.453 1 97.69 394 ILE B O 1
ATOM 6798 N N . GLU B 1 395 ? 13.742 27.016 14.445 1 98 395 GLU B N 1
ATOM 6799 C CA . GLU B 1 395 ? 15.195 27.016 14.406 1 98 395 GLU B CA 1
ATOM 6800 C C . GLU B 1 395 ? 15.711 26.688 13.008 1 98 395 GLU B C 1
ATOM 6802 O O . GLU B 1 395 ? 15.039 26 12.242 1 98 395 GLU B O 1
ATOM 6807 N N . GLU B 1 396 ? 16.906 27.234 12.719 1 98.38 396 GLU B N 1
ATOM 6808 C CA . GLU B 1 396 ? 17.562 26.906 11.461 1 98.38 396 GLU B CA 1
ATOM 6809 C C . GLU B 1 396 ? 17.719 25.391 11.305 1 98.38 396 GLU B C 1
ATOM 6811 O O . GLU B 1 396 ? 18.078 24.703 12.258 1 98.38 396 GLU B O 1
ATOM 6816 N N . GLY B 1 397 ? 17.375 24.875 10.117 1 98.12 397 GLY B N 1
ATOM 6817 C CA . GLY B 1 397 ? 17.562 23.469 9.82 1 98.12 397 GLY B CA 1
ATOM 6818 C C . GLY B 1 397 ? 16.281 22.656 9.953 1 98.12 397 GLY B C 1
ATOM 6819 O O . GLY B 1 397 ? 16.219 21.516 9.492 1 98.12 397 GLY B O 1
ATOM 6820 N N . LEU B 1 398 ? 15.273 23.219 10.633 1 98.56 398 LEU B N 1
ATOM 6821 C CA . LEU B 1 398 ? 13.969 22.562 10.664 1 98.56 398 LEU B CA 1
ATOM 6822 C C . LEU B 1 398 ? 13.336 22.547 9.273 1 98.56 398 LEU B C 1
ATOM 6824 O O . LEU B 1 398 ? 13.516 23.484 8.5 1 98.56 398 LEU B O 1
ATOM 6828 N N . TYR B 1 399 ? 12.75 21.5 8.891 1 98.75 399 TYR B N 1
ATOM 6829 C CA . TYR B 1 399 ? 11.93 21.344 7.695 1 98.75 399 TYR B CA 1
ATOM 6830 C C . TYR B 1 399 ? 10.469 21.094 8.07 1 98.75 399 TYR B C 1
ATOM 6832 O O . TYR B 1 399 ? 10.164 20.188 8.836 1 98.75 399 TYR B O 1
ATOM 6840 N N . MET B 1 400 ? 9.531 21.891 7.641 1 98.44 400 MET B N 1
ATOM 6841 C CA . MET B 1 400 ? 8.148 21.844 8.102 1 98.44 400 MET B CA 1
ATOM 6842 C C . MET B 1 400 ? 7.191 22.281 7 1 98.44 400 MET B C 1
ATOM 6844 O O . MET B 1 400 ? 7.617 22.781 5.957 1 98.44 400 MET B O 1
ATOM 6848 N N . THR B 1 401 ? 5.945 22.047 7.195 1 98.81 401 THR B N 1
ATOM 6849 C CA . THR B 1 401 ? 4.914 22.5 6.266 1 98.81 401 THR B CA 1
ATOM 6850 C C . THR B 1 401 ? 4.234 23.766 6.789 1 98.81 401 THR B C 1
ATOM 6852 O O . THR B 1 401 ? 4.18 24 8 1 98.81 401 THR B O 1
ATOM 6855 N N . VAL B 1 402 ? 3.807 24.625 5.934 1 98.88 402 VAL B N 1
ATOM 6856 C CA . VAL B 1 402 ? 2.898 25.734 6.188 1 98.88 402 VAL B CA 1
ATOM 6857 C C . VAL B 1 402 ? 1.568 25.484 5.477 1 98.88 402 VAL B C 1
ATOM 6859 O O . VAL B 1 402 ? 1.487 25.562 4.25 1 98.88 402 VAL B O 1
ATOM 6862 N N . GLU B 1 403 ? 0.546 25.234 6.27 1 98.69 403 GLU B N 1
ATOM 6863 C CA . GLU B 1 403 ? -0.659 24.656 5.668 1 98.69 403 GLU B CA 1
ATOM 6864 C C . GLU B 1 403 ? -1.917 25.297 6.258 1 98.69 403 GLU B C 1
ATOM 6866 O O . GLU B 1 403 ? -2.762 24.594 6.824 1 98.69 403 GLU B O 1
ATOM 6871 N N . PRO B 1 404 ? -2.111 26.594 6.074 1 98.88 404 PRO B N 1
ATOM 6872 C CA . PRO B 1 404 ? -3.395 27.172 6.492 1 98.88 404 PRO B CA 1
ATOM 6873 C C . PRO B 1 404 ? -4.57 26.641 5.672 1 98.88 404 PRO B C 1
ATOM 6875 O O . PRO B 1 404 ? -4.375 26.109 4.578 1 98.88 404 PRO B O 1
ATOM 6878 N N . GLY B 1 405 ? -5.746 26.734 6.254 1 98.62 405 GLY B N 1
ATOM 6879 C CA . GLY B 1 405 ? -6.969 26.328 5.578 1 98.62 405 GLY B CA 1
ATOM 6880 C C . GLY B 1 405 ? -8.203 27.047 6.082 1 98.62 405 GLY B C 1
ATOM 6881 O O . GLY B 1 405 ? -8.148 27.734 7.109 1 98.62 405 GLY B O 1
ATOM 6882 N N . CYS B 1 406 ? -9.219 27.016 5.355 1 98.75 406 CYS B N 1
ATOM 6883 C CA . CYS B 1 406 ? -10.547 27.516 5.688 1 98.75 406 CYS B CA 1
ATOM 6884 C C . CYS B 1 406 ? -11.633 26.594 5.148 1 98.75 406 CYS B C 1
ATOM 6886 O O . CYS B 1 406 ? -11.734 26.391 3.939 1 98.75 406 CYS B O 1
ATOM 6888 N N . TYR B 1 407 ? -12.422 26.094 6.062 1 97.81 407 TYR B N 1
ATOM 6889 C CA . TYR B 1 407 ? -13.383 25.047 5.699 1 97.81 407 TYR B CA 1
ATOM 6890 C C . TYR B 1 407 ? -14.797 25.453 6.102 1 97.81 407 TYR B C 1
ATOM 6892 O O . TYR B 1 407 ? -14.992 26.188 7.074 1 97.81 407 TYR B O 1
ATOM 6900 N N . PHE B 1 408 ? -15.688 25 5.332 1 97 408 PHE B N 1
ATOM 6901 C CA . PHE B 1 408 ? -17.109 25.062 5.664 1 97 408 PHE B CA 1
ATOM 6902 C C . PHE B 1 408 ? -17.672 23.672 5.898 1 97 408 PHE B C 1
ATOM 6904 O O . PHE B 1 408 ? -18.359 23.125 5.039 1 97 408 PHE B O 1
ATOM 6911 N N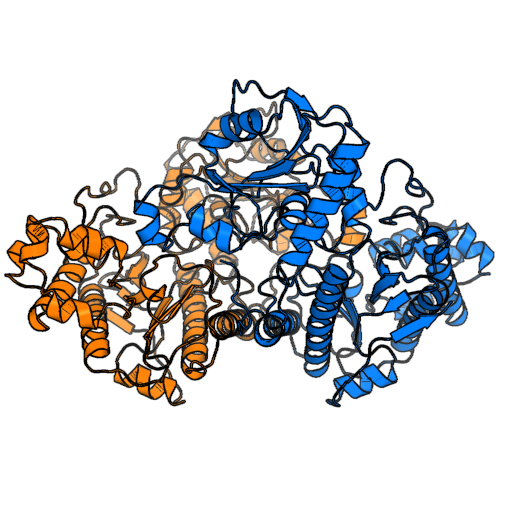 . ASN B 1 409 ? -17.266 23.188 7.039 1 94.38 409 ASN B N 1
ATOM 6912 C CA . ASN B 1 409 ? -17.641 21.844 7.473 1 94.38 409 ASN B CA 1
ATOM 6913 C C . ASN B 1 409 ? -19.016 21.828 8.133 1 94.38 409 ASN B C 1
ATOM 6915 O O . ASN B 1 409 ? -19.25 22.547 9.102 1 94.38 409 ASN B O 1
ATOM 6919 N N . THR B 1 410 ? -19.891 20.984 7.648 1 91.38 410 THR B N 1
ATOM 6920 C CA . THR B 1 410 ? -21.266 20.984 8.102 1 91.38 410 THR B CA 1
ATOM 6921 C C . THR B 1 410 ? -21.344 20.719 9.602 1 91.38 410 THR B C 1
ATOM 6923 O O . THR B 1 410 ? -22.062 21.406 10.328 1 91.38 410 THR B O 1
ATOM 6926 N N . ALA B 1 411 ? -20.625 19.766 10.117 1 90.19 411 ALA B N 1
ATOM 6927 C CA . ALA B 1 411 ? -20.641 19.406 11.539 1 90.19 411 ALA B CA 1
ATOM 6928 C C . ALA B 1 411 ? -20.141 20.562 12.398 1 90.19 411 ALA B C 1
ATOM 6930 O O . ALA B 1 411 ? -20.75 20.891 13.43 1 90.19 411 ALA B O 1
ATOM 6931 N N . LEU B 1 412 ? -19.094 21.203 12.023 1 93.31 412 LEU B N 1
ATOM 6932 C CA . LEU B 1 412 ? -18.516 22.297 12.781 1 93.31 412 LEU B CA 1
ATOM 6933 C C . LEU B 1 412 ? -19.422 23.516 12.75 1 93.31 412 LEU B C 1
ATOM 6935 O O . LEU B 1 412 ? -19.578 24.219 13.758 1 93.31 412 LEU B O 1
ATOM 6939 N N . LEU B 1 413 ? -19.984 23.781 11.578 1 94.12 413 LEU B N 1
ATOM 6940 C CA . LEU B 1 413 ? -20.859 24.953 11.453 1 94.12 413 LEU B CA 1
ATOM 6941 C C . LEU B 1 413 ? -22.141 24.766 12.273 1 94.12 413 LEU B C 1
ATOM 6943 O O . LEU B 1 413 ? -22.656 25.719 12.836 1 94.12 413 LEU B O 1
ATOM 6947 N N . GLU B 1 414 ? -22.609 23.516 12.281 1 92.44 414 GLU B N 1
ATOM 6948 C CA . GLU B 1 414 ? -23.766 23.25 13.133 1 92.44 414 GLU B CA 1
ATOM 6949 C C . GLU B 1 414 ? -23.438 23.484 14.602 1 92.44 414 GLU B C 1
ATOM 6951 O O . GLU B 1 414 ? -24.25 24.031 15.352 1 92.44 414 GLU B O 1
ATOM 6956 N N . MET B 1 415 ? -22.297 23.078 15.031 1 92.62 415 MET B N 1
ATOM 6957 C CA . MET B 1 415 ? -21.844 23.328 16.406 1 92.62 415 MET B CA 1
ATOM 6958 C C . MET B 1 415 ? -21.734 24.828 16.672 1 92.62 415 MET B C 1
ATOM 6960 O O . MET B 1 415 ? -22.125 25.297 17.734 1 92.62 415 MET B O 1
ATOM 6964 N N . ALA B 1 416 ? -21.203 25.547 15.734 1 95.31 416 ALA B N 1
ATOM 6965 C CA . ALA B 1 416 ? -21.047 26.984 15.867 1 95.31 416 ALA B CA 1
ATOM 6966 C C . ALA B 1 416 ? -22.391 27.688 16 1 95.31 416 ALA B C 1
ATOM 6968 O O . ALA B 1 416 ? -22.578 28.562 16.844 1 95.31 416 ALA B O 1
ATOM 6969 N N . LYS B 1 417 ? -23.312 27.312 15.188 1 95.94 417 LYS B N 1
ATOM 6970 C CA . LYS B 1 417 ? -24.656 27.891 15.188 1 95.94 417 LYS B CA 1
ATOM 6971 C C . LYS B 1 417 ? -25.375 27.609 16.5 1 95.94 417 LYS B C 1
ATOM 6973 O O . LYS B 1 417 ? -26.234 28.391 16.938 1 95.94 417 LYS B O 1
ATOM 6978 N N . ALA B 1 418 ? -25.047 26.516 17.109 1 95.5 418 ALA B N 1
ATOM 6979 C CA . ALA B 1 418 ? -25.719 26.094 18.328 1 95.5 418 ALA B CA 1
ATOM 6980 C C . ALA B 1 418 ? -25.156 26.812 19.547 1 95.5 418 ALA B C 1
ATOM 6982 O O . ALA B 1 418 ? -25.75 26.812 20.609 1 95.5 418 ALA B O 1
ATOM 6983 N N . ASN B 1 419 ? -24.031 27.391 19.453 1 95.94 419 ASN B N 1
ATOM 6984 C CA . ASN B 1 419 ? -23.391 28.156 20.531 1 95.94 419 ASN B CA 1
ATOM 6985 C C . ASN B 1 419 ? -23.719 29.641 20.422 1 95.94 419 ASN B C 1
ATOM 6987 O O . ASN B 1 419 ? -23.141 30.344 19.594 1 95.94 419 ASN B O 1
ATOM 6991 N N . PRO B 1 420 ? -24.484 30.109 21.297 1 96.5 420 PRO B N 1
ATOM 6992 C CA . PRO B 1 420 ? -24.922 31.5 21.172 1 96.5 420 PRO B CA 1
ATOM 6993 C C . PRO B 1 420 ? -23.766 32.469 21.172 1 96.5 420 PRO B C 1
ATOM 6995 O O . PRO B 1 420 ? -23.828 33.531 20.5 1 96.5 420 PRO B O 1
ATOM 6998 N N . ASP B 1 421 ? -22.734 32.156 21.875 1 96 421 ASP B N 1
ATOM 6999 C CA . ASP B 1 421 ? -21.578 33.031 21.969 1 96 421 ASP B CA 1
ATOM 7000 C C . ASP B 1 421 ? -20.828 33.094 20.641 1 96 421 ASP B C 1
ATOM 7002 O O . ASP B 1 421 ? -20.094 34.062 20.391 1 96 421 ASP B O 1
ATOM 7006 N N . VAL B 1 422 ? -21.047 32.125 19.797 1 97.31 422 VAL B N 1
ATOM 7007 C CA . VAL B 1 422 ? -20.391 32.062 18.484 1 97.31 422 VAL B CA 1
ATOM 7008 C C . VAL B 1 422 ? -21.359 32.5 17.406 1 97.31 422 VAL B C 1
ATOM 7010 O O . VAL B 1 422 ? -20.969 33.25 16.484 1 97.31 422 VAL B O 1
ATOM 7013 N N . GLN B 1 423 ? -22.625 32.156 17.516 1 97.19 423 GLN B N 1
ATOM 7014 C CA . GLN B 1 423 ? -23.656 32.375 16.516 1 97.19 423 GLN B CA 1
ATOM 7015 C C . GLN B 1 423 ? -23.797 33.875 16.203 1 97.19 423 GLN B C 1
ATOM 7017 O O . GLN B 1 423 ? -24.031 34.25 15.055 1 97.19 423 GLN B O 1
ATOM 7022 N N . VAL B 1 424 ? -23.656 34.688 17.219 1 97.75 424 VAL B N 1
ATOM 7023 C CA . VAL B 1 424 ? -23.859 36.125 17.078 1 97.75 424 VAL B CA 1
ATOM 7024 C C . VAL B 1 424 ? -22.828 36.688 16.125 1 97.75 424 VAL B C 1
ATOM 7026 O O . VAL B 1 424 ? -23.031 37.781 15.547 1 97.75 424 VAL B O 1
ATOM 7029 N N . HIS B 1 425 ? -21.734 35.969 15.898 1 98.38 425 HIS B N 1
ATOM 7030 C CA . HIS B 1 425 ? -20.656 36.469 15.047 1 98.38 425 HIS B CA 1
ATOM 7031 C C . HIS B 1 425 ? -20.734 35.875 13.648 1 98.38 425 HIS B C 1
ATOM 7033 O O . HIS B 1 425 ? -19.875 36.156 12.805 1 98.38 425 HIS B O 1
ATOM 7039 N N . LEU B 1 426 ? -21.719 35.062 13.383 1 98.31 426 LEU B N 1
ATOM 7040 C CA . LEU B 1 426 ? -21.906 34.406 12.086 1 98.31 426 LEU B CA 1
ATOM 7041 C C . LEU B 1 426 ? -22.953 35.125 11.266 1 98.31 426 LEU B C 1
ATOM 7043 O O . LEU B 1 426 ? -23.984 35.562 11.797 1 98.31 426 LEU B O 1
ATOM 7047 N N . CYS B 1 427 ? -22.703 35.344 10.031 1 97.94 427 CYS B N 1
ATOM 7048 C CA . CYS B 1 427 ? -23.734 35.781 9.102 1 97.94 427 CYS B CA 1
ATOM 7049 C C . CYS B 1 427 ? -24.406 34.594 8.43 1 97.94 427 CYS B C 1
ATOM 7051 O O . CYS B 1 427 ? -23.938 34.094 7.402 1 97.94 427 CYS B O 1
ATOM 7053 N N . MET B 1 428 ? -25.531 34.281 8.836 1 95.38 428 MET B N 1
ATOM 7054 C CA . MET B 1 428 ? -26.219 33.062 8.406 1 95.38 428 MET B CA 1
ATOM 7055 C C . MET B 1 428 ? -26.531 33.125 6.914 1 95.38 428 MET B C 1
ATOM 7057 O O . MET B 1 428 ? -26.406 32.094 6.223 1 95.38 428 MET B O 1
ATOM 7061 N N . GLU B 1 429 ? -26.938 34.219 6.469 1 95 429 GLU B N 1
ATOM 7062 C CA . GLU B 1 429 ? -27.281 34.375 5.059 1 95 429 GLU B CA 1
ATOM 7063 C C . GLU B 1 429 ? -26.062 34.125 4.168 1 95 429 GLU B C 1
ATOM 7065 O O . GLU B 1 429 ? -26.156 33.438 3.164 1 95 429 GLU B O 1
ATOM 7070 N N . LYS B 1 430 ? -24.969 34.719 4.535 1 95.31 430 LYS B N 1
ATOM 7071 C CA . LYS B 1 430 ? -23.75 34.562 3.752 1 95.31 430 LYS B CA 1
ATOM 7072 C C . LYS B 1 430 ? -23.234 33.125 3.818 1 95.31 430 LYS B C 1
ATOM 7074 O O . LYS B 1 430 ? -22.734 32.594 2.824 1 95.31 430 LYS B O 1
ATOM 7079 N N . LEU B 1 431 ? -23.344 32.531 4.988 1 95.94 431 LEU B N 1
ATOM 7080 C CA . LEU B 1 431 ? -22.859 31.172 5.18 1 95.94 431 LEU B CA 1
ATOM 7081 C C . LEU B 1 431 ? -23.609 30.203 4.273 1 95.94 431 LEU B C 1
ATOM 7083 O O . LEU B 1 431 ? -23.047 29.188 3.855 1 95.94 431 LEU B O 1
ATOM 7087 N N . GLU B 1 432 ? -24.797 30.469 3.982 1 93.06 432 GLU B N 1
ATOM 7088 C CA . GLU B 1 432 ? -25.609 29.609 3.121 1 93.06 432 GLU B CA 1
ATOM 7089 C C . GLU B 1 432 ? -25 29.5 1.725 1 93.06 432 GLU B C 1
ATOM 7091 O O . GLU B 1 432 ? -25.125 28.469 1.071 1 93.06 432 GLU B O 1
ATOM 7096 N N . GLU B 1 433 ? -24.281 30.516 1.318 1 92.56 433 GLU B N 1
ATOM 7097 C CA . GLU B 1 433 ? -23.625 30.531 0.012 1 92.56 433 GLU B CA 1
ATOM 7098 C C . GLU B 1 433 ? -22.484 29.531 -0.044 1 92.56 433 GLU B C 1
ATOM 7100 O O . GLU B 1 433 ? -22.031 29.156 -1.128 1 92.56 433 GLU B O 1
ATOM 7105 N N . TYR B 1 434 ? -22.031 29.078 1.122 1 95.12 434 TYR B N 1
ATOM 7106 C CA . TYR B 1 434 ? -20.828 28.25 1.167 1 95.12 434 TYR B CA 1
ATOM 7107 C C . TYR B 1 434 ? -21.172 26.844 1.646 1 95.12 434 TYR B C 1
ATOM 7109 O O . TYR B 1 434 ? -20.266 26.062 1.98 1 95.12 434 TYR B O 1
ATOM 7117 N N . VAL B 1 435 ? -22.422 26.484 1.65 1 89.5 435 VAL B N 1
ATOM 7118 C CA . VAL B 1 435 ? -22.891 25.203 2.203 1 89.5 435 VAL B CA 1
ATOM 7119 C C . VAL B 1 435 ? -22.266 24.047 1.435 1 89.5 435 VAL B C 1
ATOM 7121 O O . VAL B 1 435 ? -21.938 23.016 2.018 1 89.5 435 VAL B O 1
ATOM 7124 N N . ASN B 1 436 ? -22 24.109 0.198 1 90.5 436 ASN B N 1
ATOM 7125 C CA . ASN B 1 436 ? -21.422 23.047 -0.612 1 90.5 436 ASN B CA 1
ATOM 7126 C C . ASN B 1 436 ? -20.016 23.406 -1.09 1 90.5 436 ASN B C 1
ATOM 7128 O O . ASN B 1 436 ? -19.516 22.828 -2.059 1 90.5 436 ASN B O 1
ATOM 7132 N N . PHE B 1 437 ? -19.438 24.297 -0.385 1 96.12 437 PHE B N 1
ATOM 7133 C CA . PHE B 1 437 ? -18.156 24.828 -0.817 1 96.12 437 PHE B CA 1
ATOM 7134 C C . PHE B 1 437 ? -17.016 23.859 -0.521 1 96.12 437 PHE B C 1
ATOM 7136 O O . PHE B 1 437 ? -16.094 23.703 -1.322 1 96.12 437 PHE B O 1
ATOM 7143 N N . GLY B 1 438 ? -17.109 23.188 0.581 1 96.75 438 GLY B N 1
ATOM 7144 C CA . GLY B 1 438 ? -16 22.375 1.063 1 96.75 438 GLY B CA 1
ATOM 7145 C C . GLY B 1 438 ? -14.969 23.188 1.821 1 96.75 438 GLY B C 1
ATOM 7146 O O . GLY B 1 438 ? -15.242 23.703 2.908 1 96.75 438 GLY B O 1
ATOM 7147 N N . GLY B 1 439 ? -13.836 23.406 1.164 1 97.81 439 GLY B N 1
ATOM 7148 C CA . GLY B 1 439 ? -12.773 24.156 1.817 1 97.81 439 GLY B CA 1
ATOM 7149 C C . GLY B 1 439 ? -11.586 24.422 0.909 1 97.81 439 GLY B C 1
ATOM 7150 O O . GLY B 1 439 ? -11.586 24.016 -0.256 1 97.81 439 GLY B O 1
ATOM 7151 N N . VAL B 1 440 ? -10.727 25.25 1.403 1 98.81 440 VAL B N 1
ATOM 7152 C CA . VAL B 1 440 ? -9.438 25.547 0.778 1 98.81 440 VAL B CA 1
ATOM 7153 C C . VAL B 1 440 ? -8.305 25.234 1.756 1 98.81 440 VAL B C 1
ATOM 7155 O O . VAL B 1 440 ? -8.414 25.531 2.949 1 98.81 440 VAL B O 1
ATOM 7158 N N . ARG B 1 441 ? -7.371 24.562 1.339 1 98.81 441 ARG B N 1
ATOM 7159 C CA . ARG B 1 441 ? -6.109 24.344 2.035 1 98.81 441 ARG B CA 1
ATOM 7160 C C . ARG B 1 441 ? -4.922 24.562 1.103 1 98.81 441 ARG B C 1
ATOM 7162 O O . ARG B 1 441 ? -4.941 24.125 -0.052 1 98.81 441 ARG B O 1
ATOM 7169 N N . ILE B 1 442 ? -4.023 25.312 1.485 1 98.88 442 ILE B N 1
ATOM 7170 C CA . ILE B 1 442 ? -2.775 25.547 0.773 1 98.88 442 ILE B CA 1
ATOM 7171 C C . ILE B 1 442 ? -1.596 25.109 1.638 1 98.88 442 ILE B C 1
ATOM 7173 O O . ILE B 1 442 ? -1.459 25.547 2.781 1 98.88 442 ILE B O 1
ATOM 7177 N N . GLU B 1 443 ? -0.82 24.203 1.102 1 98.88 443 GLU B N 1
ATOM 7178 C CA . GLU B 1 443 ? 0.254 23.641 1.916 1 98.88 443 GLU B CA 1
ATOM 7179 C C . GLU B 1 443 ? 1.568 23.594 1.142 1 98.88 443 GLU B C 1
ATOM 7181 O O . GLU B 1 443 ? 1.612 23.109 0.009 1 98.88 443 GLU B O 1
ATOM 7186 N N . SER B 1 444 ? 2.629 24.094 1.73 1 98.88 444 SER B N 1
ATOM 7187 C CA . SER B 1 444 ? 3.977 24.109 1.173 1 98.88 444 SER B CA 1
ATOM 7188 C C . SER B 1 444 ? 4.984 23.516 2.15 1 98.88 444 SER B C 1
ATOM 7190 O O . SER B 1 444 ? 4.797 23.594 3.367 1 98.88 444 SER B O 1
ATOM 7192 N N . ASP B 1 445 ? 6 22.891 1.591 1 98.88 445 ASP B N 1
ATOM 7193 C CA . ASP B 1 445 ? 7.129 22.375 2.363 1 98.88 445 ASP B CA 1
ATOM 7194 C C . ASP B 1 445 ? 8.266 23.391 2.41 1 98.88 445 ASP B C 1
ATOM 7196 O O . ASP B 1 445 ? 8.797 23.781 1.37 1 98.88 445 ASP B O 1
ATOM 7200 N N . VAL B 1 446 ? 8.758 23.719 3.621 1 98.81 446 VAL B N 1
ATOM 7201 C CA . VAL B 1 446 ? 9.727 24.797 3.715 1 98.81 446 VAL B CA 1
ATOM 7202 C C . VAL B 1 446 ? 10.891 24.375 4.609 1 98.81 446 VAL B C 1
ATOM 7204 O O . VAL B 1 446 ? 10.695 23.688 5.609 1 98.81 446 VAL B O 1
ATOM 7207 N N . LEU B 1 447 ? 12.086 24.75 4.25 1 98.88 447 LEU B N 1
ATOM 7208 C CA . LEU B 1 447 ? 13.289 24.609 5.059 1 98.88 447 LEU B CA 1
ATOM 7209 C C . LEU B 1 447 ? 13.656 25.938 5.723 1 98.88 447 LEU B C 1
ATOM 7211 O O . LEU B 1 447 ? 13.797 26.953 5.047 1 98.88 447 LEU B O 1
ATOM 7215 N N . VAL B 1 448 ? 13.789 25.953 7.023 1 98.75 448 VAL B N 1
ATOM 7216 C CA . VAL B 1 448 ? 14.164 27.172 7.758 1 98.75 448 VAL B CA 1
ATOM 7217 C C . VAL B 1 448 ? 15.648 27.453 7.574 1 98.75 448 VAL B C 1
ATOM 7219 O O . VAL B 1 448 ? 16.484 26.562 7.773 1 98.75 448 VAL B O 1
ATOM 7222 N N . THR B 1 449 ? 15.961 28.609 7.168 1 98.25 449 THR B N 1
ATOM 7223 C CA . THR B 1 449 ? 17.344 29.047 6.992 1 98.25 449 THR B CA 1
ATOM 7224 C C . THR B 1 449 ? 17.75 29.984 8.125 1 98.25 449 THR B C 1
ATOM 7226 O O . THR B 1 449 ? 17.047 30.094 9.133 1 98.25 449 THR B O 1
ATOM 7229 N N . LYS B 1 450 ? 18.891 30.609 8 1 97.81 450 LYS B N 1
ATOM 7230 C CA . LYS B 1 450 ? 19.469 31.422 9.062 1 97.81 450 LYS B CA 1
ATOM 7231 C C . LYS B 1 450 ? 18.625 32.688 9.297 1 97.81 450 LYS B C 1
ATOM 7233 O O . LYS B 1 450 ? 18.609 33.219 10.398 1 97.81 450 LYS B O 1
ATOM 7238 N N . ASP B 1 451 ? 17.938 33.156 8.234 1 97.62 451 ASP B N 1
ATOM 7239 C CA . ASP B 1 451 ? 17.219 34.406 8.391 1 97.62 451 ASP B CA 1
ATOM 7240 C C . ASP B 1 451 ? 15.852 34.375 7.738 1 97.62 451 ASP B C 1
ATOM 7242 O O . ASP B 1 451 ? 15.266 35.406 7.406 1 97.62 451 ASP B O 1
ATOM 7246 N N . GLY B 1 452 ? 15.383 33.188 7.477 1 98.38 452 GLY B N 1
ATOM 7247 C CA . GLY B 1 452 ? 14.086 33 6.844 1 98.38 452 GLY B CA 1
ATOM 7248 C C . GLY B 1 452 ? 13.781 31.562 6.484 1 98.38 452 GLY B C 1
ATOM 7249 O O . GLY B 1 452 ? 13.961 30.672 7.309 1 98.38 452 GLY B O 1
ATOM 7250 N N . VAL B 1 453 ? 13.18 31.391 5.285 1 98.5 453 VAL B N 1
ATOM 7251 C CA . VAL B 1 453 ? 12.836 30.031 4.871 1 98.5 453 VAL B CA 1
ATOM 7252 C C . VAL B 1 453 ? 13.016 29.906 3.361 1 98.5 453 VAL B C 1
ATOM 7254 O O . VAL B 1 453 ? 13.008 30.891 2.633 1 98.5 453 VAL B O 1
ATOM 7257 N N . VAL B 1 454 ? 13.266 28.719 2.918 1 98.56 454 VAL B N 1
ATOM 7258 C CA . VAL B 1 454 ? 13.227 28.344 1.51 1 98.56 454 VAL B CA 1
ATOM 7259 C C . VAL B 1 454 ? 12 27.469 1.244 1 98.56 454 VAL B C 1
ATOM 7261 O O . VAL B 1 454 ? 11.797 26.453 1.916 1 98.56 454 VAL B O 1
ATOM 7264 N N . ASN B 1 455 ? 11.156 27.938 0.321 1 98.75 455 ASN B N 1
ATOM 7265 C CA . ASN B 1 455 ? 9.984 27.172 -0.089 1 98.75 455 ASN B CA 1
ATOM 7266 C C . ASN B 1 455 ? 10.32 26.188 -1.215 1 98.75 455 ASN B C 1
ATOM 7268 O O . ASN B 1 455 ? 10.57 26.609 -2.348 1 98.75 455 ASN B O 1
ATOM 7272 N N . TYR B 1 456 ? 10.219 24.859 -0.976 1 98.81 456 TYR B N 1
ATOM 7273 C CA . TYR B 1 456 ? 10.586 23.859 -1.967 1 98.81 456 TYR B CA 1
ATOM 7274 C C . TYR B 1 456 ? 9.414 23.547 -2.887 1 98.81 456 TYR B C 1
ATOM 7276 O O . TYR B 1 456 ? 9.578 22.906 -3.928 1 98.81 456 TYR B O 1
ATOM 7284 N N . THR B 1 457 ? 8.188 23.969 -2.551 1 98.88 457 THR B N 1
ATOM 7285 C CA . THR B 1 457 ? 6.988 23.656 -3.314 1 98.88 457 THR B CA 1
ATOM 7286 C C . THR B 1 457 ? 6.906 24.516 -4.574 1 98.88 457 THR B C 1
ATOM 7288 O O . THR B 1 457 ? 7.008 25.734 -4.508 1 98.88 457 THR B O 1
ATOM 7291 N N . LEU B 1 458 ? 6.699 23.891 -5.711 1 98.75 458 LEU B N 1
ATOM 7292 C CA . LEU B 1 458 ? 6.715 24.562 -7.004 1 98.75 458 LEU B CA 1
ATOM 7293 C C . LEU B 1 458 ? 5.395 24.359 -7.738 1 98.75 458 LEU B C 1
ATOM 7295 O O . LEU B 1 458 ? 5.363 23.797 -8.828 1 98.75 458 LEU B O 1
ATOM 7299 N N . VAL B 1 459 ? 4.328 24.844 -7.242 1 98.81 459 VAL B N 1
ATOM 7300 C CA . VAL B 1 459 ? 3.004 24.734 -7.844 1 98.81 459 VAL B CA 1
ATOM 7301 C C . VAL B 1 459 ? 2.41 26.125 -8.031 1 98.81 459 VAL B C 1
ATOM 7303 O O . VAL B 1 459 ? 2.848 27.094 -7.395 1 98.81 459 VAL B O 1
ATOM 7306 N N . PRO B 1 460 ? 1.431 26.312 -8.953 1 98.69 460 PRO B N 1
ATOM 7307 C CA . PRO B 1 460 ? 0.755 27.609 -9.047 1 98.69 460 PRO B CA 1
ATOM 7308 C C . PRO B 1 460 ? -0.013 27.969 -7.777 1 98.69 460 PRO B C 1
ATOM 7310 O O . PRO B 1 460 ? -0.659 27.094 -7.176 1 98.69 460 PRO B O 1
ATOM 7313 N N . ARG B 1 461 ? 0.068 29.219 -7.363 1 98.5 461 ARG B N 1
ATOM 7314 C CA . ARG B 1 461 ? -0.585 29.625 -6.121 1 98.5 461 ARG B CA 1
ATOM 7315 C C . ARG B 1 461 ? -1.558 30.766 -6.355 1 98.5 461 ARG B C 1
ATOM 7317 O O . ARG B 1 461 ? -2.65 30.797 -5.785 1 98.5 461 ARG B O 1
ATOM 7324 N N . THR B 1 462 ? -1.238 31.688 -7.184 1 98.5 462 THR B N 1
ATOM 7325 C CA . THR B 1 462 ? -2.176 32.781 -7.402 1 98.5 462 THR B CA 1
ATOM 7326 C C . THR B 1 462 ? -3.357 32.344 -8.25 1 98.5 462 THR B C 1
ATOM 7328 O O . THR B 1 462 ? -3.25 31.359 -9 1 98.5 462 THR B O 1
ATOM 7331 N N . VAL B 1 463 ? -4.457 33.062 -8.117 1 98.69 463 VAL B N 1
ATOM 7332 C CA . VAL B 1 463 ? -5.645 32.75 -8.914 1 98.69 463 VAL B CA 1
ATOM 7333 C C . VAL B 1 463 ? -5.281 32.75 -10.398 1 98.69 463 VAL B C 1
ATOM 7335 O O . VAL B 1 463 ? -5.656 31.844 -11.133 1 98.69 463 VAL B O 1
ATOM 7338 N N . GLU B 1 464 ? -4.48 33.719 -10.82 1 98.25 464 GLU B N 1
ATOM 7339 C CA . GLU B 1 464 ? -4.094 33.844 -12.219 1 98.25 464 GLU B CA 1
ATOM 7340 C C . GLU B 1 464 ? -3.244 32.656 -12.664 1 98.25 464 GLU B C 1
ATOM 7342 O O . GLU B 1 464 ? -3.469 32.125 -13.742 1 98.25 464 GLU B O 1
ATOM 7347 N N . GLU B 1 465 ? -2.262 32.312 -11.883 1 98.44 465 GLU B N 1
ATOM 7348 C CA . GLU B 1 465 ? -1.402 31.172 -12.195 1 98.44 465 GLU B CA 1
ATOM 7349 C C . GLU B 1 465 ? -2.213 29.891 -12.328 1 98.44 465 GLU B C 1
ATOM 7351 O O . GLU B 1 465 ? -1.992 29.109 -13.258 1 98.44 465 GLU B O 1
ATOM 7356 N N . ILE B 1 466 ? -3.133 29.703 -11.414 1 98.81 466 ILE B N 1
ATOM 7357 C CA . ILE B 1 466 ? -3.932 28.484 -11.391 1 98.81 466 ILE B CA 1
ATOM 7358 C C . ILE B 1 466 ? -4.816 28.422 -12.633 1 98.81 466 ILE B C 1
ATOM 7360 O O . ILE B 1 466 ? -4.836 27.406 -13.336 1 98.81 466 ILE B O 1
ATOM 7364 N N . GLU B 1 467 ? -5.547 29.516 -12.938 1 98.69 467 GLU B N 1
ATOM 7365 C CA . GLU B 1 467 ? -6.434 29.531 -14.102 1 98.69 467 GLU B CA 1
ATOM 7366 C C . GLU B 1 467 ? -5.656 29.312 -15.391 1 98.69 467 GLU B C 1
ATOM 7368 O O . GLU B 1 467 ? -6.102 28.594 -16.281 1 98.69 467 GLU B O 1
ATOM 7373 N N . ARG B 1 468 ? -4.484 29.906 -15.492 1 98.25 468 ARG B N 1
ATOM 7374 C CA . ARG B 1 468 ? -3.654 29.75 -16.688 1 98.25 468 ARG B CA 1
ATOM 7375 C C . ARG B 1 468 ? -3.16 28.312 -16.828 1 98.25 468 ARG B C 1
ATOM 7377 O O . ARG B 1 468 ? -3.152 27.75 -17.922 1 98.25 468 ARG B O 1
ATOM 7384 N N . THR B 1 469 ? -2.686 27.75 -15.734 1 98.31 469 THR B N 1
ATOM 7385 C CA . THR B 1 469 ? -2.182 26.391 -15.734 1 98.31 469 THR B CA 1
ATOM 7386 C C . THR B 1 469 ? -3.285 25.406 -16.125 1 98.31 469 THR B C 1
ATOM 7388 O O . THR B 1 469 ? -3.064 24.5 -16.922 1 98.31 469 THR B O 1
ATOM 7391 N N . MET B 1 470 ? -4.477 25.578 -15.594 1 98.12 470 MET B N 1
ATOM 7392 C CA . MET B 1 470 ? -5.598 24.688 -15.867 1 98.12 470 MET B CA 1
ATOM 7393 C C . MET B 1 470 ? -6.066 24.812 -17.312 1 98.12 470 MET B C 1
ATOM 7395 O O . MET B 1 470 ? -6.68 23.891 -17.859 1 98.12 470 MET B O 1
ATOM 7399 N N . ALA B 1 471 ? -5.762 25.938 -17.906 1 97 471 ALA B N 1
ATOM 7400 C CA . ALA B 1 471 ? -6.098 26.156 -19.312 1 97 471 ALA B CA 1
ATOM 7401 C C . ALA B 1 471 ? -5.074 25.5 -20.234 1 97 471 ALA B C 1
ATOM 7403 O O . ALA B 1 471 ? -5.211 25.531 -21.469 1 97 471 ALA B O 1
ATOM 7404 N N . GLY B 1 472 ? -4.039 24.891 -19.656 1 94.31 472 GLY B N 1
ATOM 7405 C CA . GLY B 1 472 ? -3.096 24.125 -20.453 1 94.31 472 GLY B CA 1
ATOM 7406 C C . GLY B 1 472 ? -1.759 24.812 -20.641 1 94.31 472 GLY B C 1
ATOM 7407 O O . GLY B 1 472 ? -0.854 24.266 -21.266 1 94.31 472 GLY B O 1
ATOM 7408 N N . ALA B 1 473 ? -1.621 25.969 -20.047 1 94.94 473 ALA B N 1
ATOM 7409 C CA . ALA B 1 473 ? -0.336 26.656 -20.141 1 94.94 473 ALA B CA 1
ATOM 7410 C C . ALA B 1 473 ? 0.742 25.938 -19.359 1 94.94 473 ALA B C 1
ATOM 7412 O O . ALA B 1 473 ? 0.475 25.406 -18.266 1 94.94 473 ALA B O 1
ATOM 7413 N N . PRO B 1 474 ? 1.919 25.844 -19.969 1 95.06 474 PRO B N 1
ATOM 7414 C CA . PRO B 1 474 ? 3.014 25.297 -19.172 1 95.06 474 PRO B CA 1
ATOM 7415 C C . PRO B 1 474 ? 3.271 26.109 -17.906 1 95.06 474 PRO B C 1
ATOM 7417 O O . PRO B 1 474 ? 3.062 27.328 -17.891 1 95.06 474 PRO B O 1
ATOM 7420 N N . PHE B 1 475 ? 3.674 25.391 -16.859 1 96.81 475 PHE B N 1
ATOM 7421 C CA . PHE B 1 475 ? 3.973 26.062 -15.594 1 96.81 475 PHE B CA 1
ATOM 7422 C C . PHE B 1 475 ? 5.398 25.766 -15.148 1 96.81 475 PHE B C 1
ATOM 7424 O O . PHE B 1 475 ? 5.848 24.609 -15.211 1 96.81 475 PHE B O 1
ATOM 7431 N N . THR B 1 476 ? 6.098 26.781 -14.844 1 94.06 476 THR B N 1
ATOM 7432 C CA . THR B 1 476 ? 7.426 26.656 -14.25 1 94.06 476 THR B CA 1
ATOM 7433 C C . THR B 1 476 ? 7.598 27.641 -13.102 1 94.06 476 THR B C 1
ATOM 7435 O O . THR B 1 476 ? 7.074 28.766 -13.141 1 94.06 476 THR B O 1
ATOM 7438 N N . LYS B 1 477 ? 8.195 27.219 -12.125 1 94.88 477 LYS B N 1
ATOM 7439 C CA . LYS B 1 477 ? 8.484 28.031 -10.938 1 94.88 477 LYS B CA 1
ATOM 7440 C C . LYS B 1 477 ? 9.82 27.641 -10.328 1 94.88 477 LYS B C 1
ATOM 7442 O O . LYS B 1 477 ? 10.188 26.469 -10.305 1 94.88 477 LYS B O 1
ATOM 7447 N N . GLU B 1 478 ? 10.531 28.625 -9.883 1 94.69 478 GLU B N 1
ATOM 7448 C CA . GLU B 1 478 ? 11.781 28.375 -9.172 1 94.69 478 GLU B CA 1
ATOM 7449 C C . GLU B 1 478 ? 11.562 28.391 -7.66 1 94.69 478 GLU B C 1
ATOM 7451 O O . GLU B 1 478 ? 10.586 28.969 -7.176 1 94.69 478 GLU B O 1
ATOM 7456 N N . VAL B 1 479 ? 12.516 27.797 -7.02 1 96.25 479 VAL B N 1
ATOM 7457 C CA . VAL B 1 479 ? 12.5 27.797 -5.562 1 96.25 479 VAL B CA 1
ATOM 7458 C C . VAL B 1 479 ? 12.555 29.234 -5.043 1 96.25 479 VAL B C 1
ATOM 7460 O O . VAL B 1 479 ? 13.391 30.031 -5.48 1 96.25 479 VAL B O 1
ATOM 7463 N N . GLU B 1 480 ? 11.609 29.516 -4.152 1 96.06 480 GLU B N 1
ATOM 7464 C CA . GLU B 1 480 ? 11.555 30.859 -3.58 1 96.06 480 GLU B CA 1
ATOM 7465 C C . GLU B 1 480 ? 12.242 30.906 -2.221 1 96.06 480 GLU B C 1
ATOM 7467 O O . GLU B 1 480 ? 11.977 30.078 -1.353 1 96.06 480 GLU B O 1
ATOM 7472 N N . VAL B 1 481 ? 13.078 31.922 -2.072 1 97.19 481 VAL B N 1
ATOM 7473 C CA . VAL B 1 481 ? 13.781 32.125 -0.812 1 97.19 481 VAL B CA 1
ATOM 7474 C C . VAL B 1 481 ? 13.25 33.375 -0.127 1 97.19 481 VAL B C 1
ATOM 7476 O O . VAL B 1 481 ? 13.211 34.469 -0.732 1 97.19 481 VAL B O 1
ATOM 7479 N N . TYR B 1 482 ? 12.812 33.219 1.092 1 96.75 482 TYR B N 1
ATOM 7480 C CA . TYR B 1 482 ? 12.328 34.312 1.91 1 96.75 482 TYR B CA 1
ATOM 7481 C C . TYR B 1 482 ? 13.383 34.75 2.932 1 96.75 482 TYR B C 1
ATOM 7483 O O . TYR B 1 482 ? 13.875 33.906 3.697 1 96.75 482 TYR B O 1
ATOM 7491 N N . HIS B 1 483 ? 13.727 36 2.824 1 95.69 483 HIS B N 1
ATOM 7492 C CA . HIS B 1 483 ? 14.57 36.625 3.846 1 95.69 483 HIS B CA 1
ATOM 7493 C C . HIS B 1 483 ? 13.75 37.531 4.766 1 95.69 483 HIS B C 1
ATOM 7495 O O . HIS B 1 483 ? 13.102 38.469 4.305 1 95.69 483 HIS B O 1
ATOM 7501 N N . ASN B 1 484 ? 13.758 37.188 6.066 1 91.06 484 ASN B N 1
ATOM 7502 C CA . ASN B 1 484 ? 12.812 37.812 6.969 1 91.06 484 ASN B CA 1
ATOM 7503 C C . ASN B 1 484 ? 13.523 38.469 8.148 1 91.06 484 ASN B C 1
ATOM 7505 O O . ASN B 1 484 ? 14.547 38 8.625 1 91.06 484 ASN B O 1
#

=== Feature glossary ===
Feature key, reading from the visual/contextual features back to the raw sequence:

Rendered structure images. Six rendered views show the 3D structure from the faces of a cube — i.e. along ±x, ±y, ±z. Rendering representation is drawn randomly per protein from cartoon (secondary-structure ribbons), sticks (backbone bonds), or molecular surface; coloring is either N→C rainbow (blue at the N-terminus through red at the C-terminus) or one color per chain.

Contact-map, Ramachandran, and PAE plots. The contact map is a binary N×N matrix image: pixel (i, j) is dark where Cα_i and Cα_j are within 8 Å and |i−j|>4. Because the |i−j|>4 filter removes local helical contacts, off-diagonal stripes parallel to the main diagonal indicate parallel β-sheets; stripes perpendicular to it indicate antiparallel β-sheets. The Ramachandran plot scatters every residue's (φ, ψ) pair against the sterically allowed regions. The PAE heatmap renders the predicted-aligned-error matrix.

InterPro / GO / CATH / organism. Database cross-references. InterPro integrates a dozen domain/family signature databases into unified entries with residue-range hits. GO terms attach function/process/location labels with evidence codes. CATH codes position the fold in a four-level structural taxonomy. Organism is the NCBI-taxonomy species name.

Nearest PDB structures. The Foldseek neighbor list gives the closest experimentally determined structures in the PDB, ranked by structural alignment. TM-score near 1 means near-identical fold; near 0.3 means only rough topology match. This is how one finds what a novel AlphaFold prediction most resembles in the solved-structure universe.

Predicted aligned error. PAE(i, j) answers: if I align the predicted and true structures on residue i, how far off (in Å) do I expect residue j to be? A block-diagonal PAE matrix with low values on the blocks and high values off-diagonal is the signature of a multi-domain protein with confidently predicted domains but uncertain inter-domain orientation.

Solvent-accessible surface area. Accessible surface area quantifies burial. A residue with SASA near zero is packed into the hydrophobic core; one with SASA >100 Å² sits on the surface. Computed here via the Shrake–Rupley numerical algorithm with a 1.4 Å probe.

B-factor. B-factor (Debye–Waller factor) reflects atomic displacement in the crystal lattice. It is an experimental observable (units Å²), not a prediction; low values mean the atom is pinned down, high values mean it moves or is heterogeneous across the crystal.

pLDDT. For AlphaFold models, the B-factor field carries pLDDT — the model's own estimate of local accuracy on a 0–100 scale. Regions with pLDDT<50 should be treated as essentially unmodeled; they often correspond to intrinsically disordered segments.

Backbone torsions (φ/ψ). φ (phi) and ψ (psi) are the two rotatable backbone dihedrals per residue: φ is the C(i-1)–N–Cα–C torsion, ψ is the N–Cα–C–N(i+1) torsion, both in degrees on (−180°, 180°]. α-helical residues cluster near (−60°, −45°); β-strand residues near (−120°, +130°). A Ramachandran plot is simply a scatter of (φ, ψ) for every residue.

Radius of gyration, Cα contacts, bounding box. Radius of gyration (Rg) is the root-mean-square distance of Cα atoms from their centroid — a single number for overall size and compactness. A globular domain of N residues has Rg ≈ 2.2·N^0.38 Å; an extended or disordered chain has a much larger Rg. The Cα contact count is the number of residue pairs whose Cα atoms are within 8 Å and are more than four positions apart in sequence — a standard proxy for tertiary packing density. The bounding box is the smallest axis-aligned box enclosing all Cα atoms.

Secondary structure (3-state, P-SEA). Three-state secondary structure (P-SEA) collapses the eight DSSP classes into helix (a), strand (b), and coil (c). P-SEA assigns these from Cα geometry alone — distances and angles — without requiring backbone oxygens, so it works on any Cα trace.

Secondary structure (8-state, DSSP). DSSP 8-state secondary structure assigns each residue one of H (α-helix), G (3₁₀-helix), I (π-helix), E (extended β-strand), B (isolated β-bridge), T (hydrogen-bonded turn), S (bend), or '-' (coil). The assignment is computed from backbone hydrogen-bond geometry via the Kabsch–Sander algorithm.

Foldseek 3Di. A 3Di character summarizes, for each residue, the relative orientation of the Cα frame of its nearest spatial neighbor. Because it encodes fold topology rather than chemistry, 3Di alignments detect remote structural similarity that sequence alignment misses.

mmCIF coordinates. The mmCIF block holds the 3D Cartesian coordinates of each backbone atom (N, Cα, C, O) in ångströms. mmCIF is the PDB's canonical archive format — a tagged-loop text representation of the atomic model.

Sequence. Sequence gives the chain of amino acids in standard one-letter code (A=alanine, C=cysteine, …, Y=tyrosine), read N→C. It is the only feature that is directly encoded by the gene; all structural features are derived from the folded form of this sequence.